Protein 4H15 (pdb70)

Structure (mmCIF, N/CA/C/O backbone):
data_4H15
#
_entry.id   4H15
#
_cell.length_a   65.304
_cell.length_b   119.143
_cell.length_c   67.156
_cell.angle_alpha   90.000
_cell.angle_beta   105.830
_cell.angle_gamma   90.000
#
_symmetry.space_group_name_H-M   'P 1 21 1'
#
loop_
_entity.id
_entity.type
_entity.pdbx_description
1 polymer 'Short chain alcohol dehydrogenase-related dehydrogenase'
2 non-polymer 'CALCIUM ION'
3 non-polymer 'CHLORIDE ION'
4 non-polymer (4S)-2-METHYL-2,4-PENTANEDIOL
5 water water
#
loop_
_atom_site.group_PDB
_atom_site.id
_atom_site.type_symbol
_atom_site.label_atom_id
_atom_site.label_alt_id
_atom_site.label_comp_id
_atom_site.label_asym_id
_atom_site.label_entity_id
_atom_site.label_seq_id
_atom_site.pdbx_PDB_ins_code
_atom_site.Cartn_x
_atom_site.Cartn_y
_atom_site.Cartn_z
_atom_site.occupancy
_atom_site.B_iso_or_equiv
_atom_site.auth_seq_id
_atom_site.auth_comp_id
_atom_site.auth_asym_id
_atom_site.auth_atom_id
_atom_site.pdbx_PDB_model_num
ATOM 1 N N . SER A 1 1 ? -8.333 37.000 13.079 1.00 35.25 -1 SER A N 1
ATOM 2 C CA . SER A 1 1 ? -8.322 36.356 11.776 1.00 33.35 -1 SER A CA 1
ATOM 3 C C . SER A 1 1 ? -8.574 34.874 11.930 1.00 31.75 -1 SER A C 1
ATOM 4 O O . SER A 1 1 ? -8.203 34.281 12.932 1.00 32.06 -1 SER A O 1
ATOM 23 N N . ILE A 1 4 ? -11.217 29.916 6.560 1.00 22.35 2 ILE A N 1
ATOM 24 C CA . ILE A 1 4 ? -12.570 29.775 6.048 1.00 21.63 2 ILE A CA 1
ATOM 25 C C . ILE A 1 4 ? -13.128 28.368 6.206 1.00 21.13 2 ILE A C 1
ATOM 26 O O . ILE A 1 4 ? -12.505 27.399 5.782 1.00 25.78 2 ILE A O 1
ATOM 31 N N . GLU A 1 5 ? -14.299 28.269 6.825 1.00 25.56 3 GLU A N 1
ATOM 32 C CA . GLU A 1 5 ? -15.005 27.002 6.954 1.00 21.93 3 GLU A CA 1
ATOM 33 C C . GLU A 1 5 ? -16.325 27.113 6.196 1.00 25.50 3 GLU A C 1
ATOM 34 O O . GLU A 1 5 ? -17.382 27.333 6.791 1.00 34.15 3 GLU A O 1
ATOM 40 N N . PHE A 1 6 ? -16.243 26.983 4.875 1.00 18.16 4 PHE A N 1
ATOM 41 C CA . PHE A 1 6 ? -17.409 27.148 4.002 1.00 18.69 4 PHE A CA 1
ATOM 42 C C . PHE A 1 6 ? -18.204 25.860 3.896 1.00 17.82 4 PHE A C 1
ATOM 43 O O . PHE A 1 6 ? -19.420 25.850 4.091 1.00 19.15 4 PHE A O 1
ATOM 51 N N . LEU A 1 7 ? -17.515 24.771 3.595 1.00 15.76 5 LEU A N 1
ATOM 52 C CA . LEU A 1 7 ? -18.204 23.544 3.286 1.00 17.24 5 LEU A CA 1
ATOM 53 C C . LEU A 1 7 ? -17.515 22.355 3.917 1.00 17.67 5 LEU A C 1
ATOM 54 O O . LEU A 1 7 ? -16.298 22.202 3.820 1.00 18.57 5 LEU A O 1
ATOM 59 N N . ASN A 1 8 ? -18.306 21.522 4.580 1.00 18.68 6 ASN A N 1
ATOM 60 C CA . ASN A 1 8 ? -17.821 20.230 5.036 1.00 15.20 6 ASN A CA 1
ATOM 61 C C . ASN A 1 8 ? -18.970 19.231 5.029 1.00 14.58 6 ASN A C 1
ATOM 62 O O . ASN A 1 8 ? -20.106 19.583 4.696 1.00 16.34 6 ASN A O 1
ATOM 67 N N . LEU A 1 9 ? -18.669 17.984 5.368 1.00 14.45 7 LEU A N 1
ATOM 68 C CA . LEU A 1 9 ? -19.684 16.940 5.421 1.00 13.41 7 LEU A CA 1
ATOM 69 C C . LEU A 1 9 ? -19.659 16.270 6.788 1.00 15.80 7 LEU A C 1
ATOM 70 O O . LEU A 1 9 ? -19.985 15.092 6.920 1.00 15.91 7 LEU A O 1
ATOM 75 N N . ARG A 1 10 ? -19.266 17.020 7.813 1.00 17.53 8 ARG A N 1
ATOM 76 C CA . ARG A 1 10 ? -19.206 16.480 9.164 1.00 17.90 8 ARG A CA 1
ATOM 77 C C . ARG A 1 10 ? -20.572 15.965 9.627 1.00 17.64 8 ARG A C 1
ATOM 78 O O . ARG A 1 10 ? -21.598 16.623 9.432 1.00 22.24 8 ARG A O 1
ATOM 86 N N . GLY A 1 11 ? -20.581 14.778 10.221 1.00 21.99 9 GLY A N 1
ATOM 87 C CA . GLY A 1 11 ? -21.809 14.196 10.729 1.00 22.23 9 GLY A CA 1
ATOM 88 C C . GLY A 1 11 ? -22.594 13.390 9.706 1.00 23.33 9 GLY A C 1
ATOM 89 O O . GLY A 1 11 ? -23.540 12.688 10.060 1.00 27.90 9 GLY A O 1
ATOM 90 N N A LYS A 1 12 ? -22.231 13.507 8.436 0.64 16.50 10 LYS A N 1
ATOM 91 N N B LYS A 1 12 ? -22.189 13.463 8.440 0.36 16.25 10 LYS A N 1
ATOM 92 C CA A LYS A 1 12 ? -22.953 12.773 7.410 0.64 16.15 10 LYS A CA 1
ATOM 93 C CA B LYS A 1 12 ? -22.918 12.787 7.365 0.36 15.71 10 LYS A CA 1
ATOM 94 C C A LYS A 1 12 ? -22.393 11.371 7.254 0.64 18.89 10 LYS A C 1
ATOM 95 C C B LYS A 1 12 ? -22.389 11.396 7.016 0.36 18.91 10 LYS A C 1
ATOM 96 O O A LYS A 1 12 ? -21.187 11.159 7.378 0.64 15.91 10 LYS A O 1
ATOM 97 O O B LYS A 1 12 ? -21.204 11.216 6.737 0.36 13.69 10 LYS A O 1
ATOM 108 N N . ARG A 1 13 ? -23.293 10.423 7.008 1.00 13.38 11 ARG A N 1
ATOM 109 C CA . ARG A 1 13 ? -22.940 9.036 6.713 1.00 13.64 11 ARG A CA 1
ATOM 110 C C . ARG A 1 13 ? -23.215 8.804 5.232 1.00 14.18 11 ARG A C 1
ATOM 111 O O . ARG A 1 13 ? -24.345 8.974 4.777 1.00 13.34 11 ARG A O 1
ATOM 119 N N . ALA A 1 14 ? -22.181 8.439 4.482 1.00 12.11 12 ALA A N 1
ATOM 120 C CA . ALA A 1 14 ? -22.281 8.359 3.029 1.00 11.29 12 ALA A CA 1
ATOM 121 C C . ALA A 1 14 ? -21.903 6.984 2.497 1.00 12.78 12 ALA A C 1
ATOM 122 O O . ALA A 1 14 ? -20.854 6.436 2.853 1.00 12.15 12 ALA A O 1
ATOM 124 N N . LEU A 1 15 ? -22.778 6.438 1.652 1.00 11.00 13 LEU A N 1
ATOM 125 C CA . LEU A 1 15 ? -22.489 5.240 0.871 1.00 11.09 13 LEU A CA 1
ATOM 126 C C . LEU A 1 15 ? -22.159 5.727 -0.526 1.00 10.39 13 LEU A C 1
ATOM 127 O O . LEU A 1 15 ? -22.977 6.383 -1.174 1.00 9.85 13 LEU A O 1
ATOM 132 N N . ILE A 1 16 ? -20.952 5.431 -0.984 1.00 10.60 14 ILE A N 1
ATOM 133 C CA . ILE A 1 16 ? -20.527 5.808 -2.323 1.00 10.11 14 ILE A CA 1
ATOM 134 C C . ILE A 1 16 ? -20.200 4.533 -3.058 1.00 12.38 14 ILE A C 1
ATOM 135 O O . ILE A 1 16 ? -19.261 3.838 -2.693 1.00 12.17 14 ILE A O 1
ATOM 140 N N . THR A 1 17 ? -20.967 4.199 -4.090 1.00 10.28 15 THR A N 1
ATOM 141 C CA . THR A 1 17 ? -20.712 2.931 -4.762 1.00 10.72 15 THR A CA 1
ATOM 142 C C . THR A 1 17 ? -19.525 3.040 -5.719 1.00 10.88 15 THR A C 1
ATOM 143 O O . THR A 1 17 ? -19.244 4.122 -6.244 1.00 12.17 15 THR A O 1
ATOM 147 N N . ALA A 1 18 ? -18.820 1.925 -5.913 1.00 11.76 16 ALA A N 1
ATOM 148 C CA . ALA A 1 18 ? -17.756 1.811 -6.915 1.00 12.15 16 ALA A CA 1
ATOM 149 C C . ALA A 1 18 ? -16.601 2.771 -6.687 1.00 12.37 16 ALA A C 1
ATOM 150 O O . ALA A 1 18 ? -16.228 3.553 -7.561 1.00 12.65 16 ALA A O 1
ATOM 152 N N . GLY A 1 19 ? -16.020 2.697 -5.499 1.00 12.59 17 GLY A N 1
ATOM 153 C CA . GLY A 1 19 ? -14.992 3.652 -5.117 1.00 14.10 17 GLY A CA 1
ATOM 154 C C . GLY A 1 19 ? -13.556 3.226 -5.323 1.00 14.49 17 GLY A C 1
ATOM 155 O O . GLY A 1 19 ? -12.669 3.831 -4.725 1.00 18.58 17 GLY A O 1
ATOM 156 N N . THR A 1 20 ? -13.308 2.220 -6.160 1.00 14.38 18 THR A N 1
ATOM 157 C CA . THR A 1 20 ? -11.956 1.686 -6.339 1.00 19.74 18 THR A CA 1
ATOM 158 C C . THR A 1 20 ? -11.001 2.634 -7.057 1.00 18.66 18 THR A C 1
ATOM 159 O O . THR A 1 20 ? -9.833 2.749 -6.676 1.00 21.21 18 THR A O 1
ATOM 163 N N . LYS A 1 21 ? -11.488 3.286 -8.106 1.00 16.29 19 LYS A N 1
ATOM 164 C CA . LYS A 1 21 ? -10.616 4.086 -8.946 1.00 18.34 19 LYS A CA 1
ATOM 165 C C . LYS A 1 21 ? -11.412 5.221 -9.566 1.00 14.99 19 LYS A C 1
ATOM 166 O O . LYS A 1 21 ? -12.604 5.391 -9.288 1.00 13.41 19 LYS A O 1
ATOM 172 N N . GLY A 1 22 ? -10.740 6.003 -10.403 1.00 18.60 20 GLY A N 1
ATOM 173 C CA . GLY A 1 22 ? -11.390 7.083 -11.117 1.00 13.00 20 GLY A CA 1
ATOM 174 C C . GLY A 1 22 ? -12.092 8.093 -10.226 1.00 11.75 20 GLY A C 1
ATOM 175 O O . GLY A 1 22 ? -11.616 8.430 -9.124 1.00 13.03 20 GLY A O 1
ATOM 176 N N . ALA A 1 23 ? -13.222 8.591 -10.712 1.00 10.96 21 ALA A N 1
ATOM 177 C CA . ALA A 1 23 ? -14.016 9.540 -9.950 1.00 10.24 21 ALA A CA 1
ATOM 178 C C . ALA A 1 23 ? -14.569 8.947 -8.658 1.00 11.00 21 ALA A C 1
ATOM 179 O O . ALA A 1 23 ? -14.730 9.665 -7.672 1.00 9.95 21 ALA A O 1
ATOM 181 N N . GLY A 1 24 ? -14.857 7.646 -8.649 1.00 11.50 22 GLY A N 1
ATOM 182 C CA . GLY A 1 24 ? -15.322 7.001 -7.432 1.00 10.54 22 GLY A CA 1
ATOM 183 C C . GLY A 1 24 ? -14.292 7.107 -6.314 1.00 11.35 22 GLY A C 1
ATOM 184 O O . GLY A 1 24 ? -14.614 7.528 -5.201 1.00 10.96 22 GLY A O 1
ATOM 185 N N . ALA A 1 25 ? -13.049 6.747 -6.614 1.00 11.87 23 ALA A N 1
ATOM 186 C CA . ALA A 1 25 ? -11.986 6.856 -5.619 1.00 12.54 23 ALA A CA 1
ATOM 187 C C . ALA A 1 25 ? -11.789 8.302 -5.171 1.00 12.14 23 ALA A C 1
ATOM 188 O O . ALA A 1 25 ? -11.586 8.564 -3.985 1.00 12.37 23 ALA A O 1
ATOM 190 N N . ALA A 1 26 ? -11.844 9.237 -6.111 1.00 11.67 24 ALA A N 1
ATOM 191 C CA . ALA A 1 26 ? -11.642 10.636 -5.756 1.00 11.45 24 ALA A CA 1
ATOM 192 C C . ALA A 1 26 ? -12.769 11.129 -4.852 1.00 10.91 24 ALA A C 1
ATOM 193 O O . ALA A 1 26 ? -12.538 11.946 -3.967 1.00 11.06 24 ALA A O 1
ATOM 195 N N . THR A 1 27 ? -13.980 10.629 -5.067 1.00 10.40 25 THR A N 1
ATOM 196 C CA . THR A 1 27 ? -15.126 11.051 -4.270 1.00 10.00 25 THR A CA 1
ATOM 197 C C . THR A 1 27 ? -15.083 10.457 -2.865 1.00 10.46 25 THR A C 1
ATOM 198 O O . THR A 1 27 ? -15.382 11.138 -1.890 1.00 10.51 25 THR A O 1
ATOM 202 N N . VAL A 1 28 ? -14.672 9.196 -2.760 1.00 10.95 26 VAL A N 1
ATOM 203 C CA . VAL A 1 28 ? -14.430 8.593 -1.450 1.00 11.60 26 VAL A CA 1
ATOM 204 C C . VAL A 1 28 ? -13.395 9.396 -0.660 1.00 13.48 26 VAL A C 1
ATOM 205 O O . VAL A 1 28 ? -13.606 9.710 0.514 1.00 12.34 26 VAL A O 1
ATOM 209 N N A SER A 1 29 ? -12.287 9.732 -1.317 0.48 12.32 27 SER A N 1
ATOM 210 N N B SER A 1 29 ? -12.285 9.736 -1.306 0.52 12.32 27 SER A N 1
ATOM 211 C CA A SER A 1 29 ? -11.201 10.462 -0.676 0.48 12.89 27 SER A CA 1
ATOM 212 C CA B SER A 1 29 ? -11.216 10.456 -0.629 0.52 12.90 27 SER A CA 1
ATOM 213 C C A SER A 1 29 ? -11.673 11.825 -0.198 0.48 12.55 27 SER A C 1
ATOM 214 C C B SER A 1 29 ? -11.679 11.834 -0.185 0.52 12.55 27 SER A C 1
ATOM 215 O O A SER A 1 29 ? -11.443 12.199 0.954 0.48 13.04 27 SER A O 1
ATOM 216 O O B SER A 1 29 ? -11.449 12.226 0.961 0.52 13.03 27 SER A O 1
ATOM 221 N N . LEU A 1 30 ? -12.338 12.564 -1.080 1.00 11.85 28 LEU A N 1
ATOM 222 C CA . LEU A 1 30 ? -12.819 13.899 -0.734 1.00 11.66 28 LEU A CA 1
ATOM 223 C C . LEU A 1 30 ? -13.857 13.866 0.386 1.00 12.65 28 LEU A C 1
ATOM 224 O O . LEU A 1 30 ? -13.795 14.673 1.308 1.00 12.28 28 LEU A O 1
ATOM 229 N N . PHE A 1 31 ? -14.786 12.915 0.340 1.00 11.33 29 PHE A N 1
ATOM 230 C CA . PHE A 1 31 ? -15.787 12.820 1.394 1.00 11.44 29 PHE A CA 1
ATOM 231 C C . PHE A 1 31 ? -15.148 12.551 2.757 1.00 12.29 29 PHE A C 1
ATOM 232 O O . PHE A 1 31 ? -15.541 13.148 3.756 1.00 12.65 29 PHE A O 1
ATOM 240 N N . LEU A 1 32 ? -14.154 11.668 2.798 1.00 12.75 30 LEU A N 1
ATOM 241 C CA . LEU A 1 32 ? -13.425 11.424 4.044 1.00 13.69 30 LEU A CA 1
ATOM 242 C C . LEU A 1 32 ? -12.732 12.704 4.538 1.00 14.09 30 LEU A C 1
ATOM 243 O O . LEU A 1 32 ? -12.789 13.055 5.724 1.00 14.71 30 LEU A O 1
ATOM 248 N N . GLU A 1 33 ? -12.096 13.407 3.608 1.00 13.82 31 GLU A N 1
ATOM 249 C CA A GLU A 1 33 ? -11.402 14.656 3.899 0.51 14.35 31 GLU A CA 1
ATOM 250 C CA B GLU A 1 33 ? -11.393 14.643 3.937 0.49 14.26 31 GLU A CA 1
ATOM 251 C C . GLU A 1 33 ? -12.340 15.739 4.432 1.00 14.18 31 GLU A C 1
ATOM 252 O O . GLU A 1 33 ? -11.938 16.584 5.231 1.00 14.86 31 GLU A O 1
ATOM 263 N N . LEU A 1 34 ? -13.588 15.713 3.985 1.00 13.49 32 LEU A N 1
ATOM 264 C CA . LEU A 1 34 ? -14.572 16.699 4.429 1.00 13.55 32 LEU A CA 1
ATOM 265 C C . LEU A 1 34 ? -15.276 16.273 5.721 1.00 15.29 32 LEU A C 1
ATOM 266 O O . LEU A 1 34 ? -16.187 16.957 6.190 1.00 14.64 32 LEU A O 1
ATOM 271 N N . GLY A 1 35 ? -14.858 15.149 6.297 1.00 14.39 33 GLY A N 1
ATOM 272 C CA . GLY A 1 35 ? -15.373 14.737 7.590 1.00 15.05 33 GLY A CA 1
ATOM 273 C C . GLY A 1 35 ? -16.538 13.767 7.601 1.00 14.72 33 GLY A C 1
ATOM 274 O O . GLY A 1 35 ? -17.088 13.485 8.665 1.00 15.98 33 GLY A O 1
ATOM 275 N N . ALA A 1 36 ? -16.916 13.252 6.434 1.00 13.84 34 ALA A N 1
ATOM 276 C CA . ALA A 1 36 ? -17.980 12.252 6.374 1.00 13.57 34 ALA A CA 1
ATOM 277 C C . ALA A 1 36 ? -17.536 10.880 6.859 1.00 14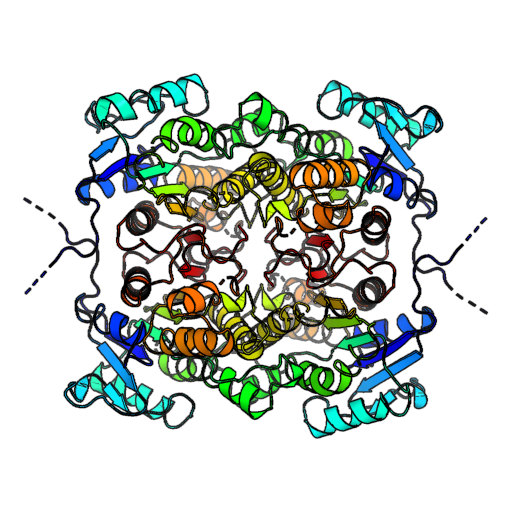.09 34 ALA A C 1
ATOM 278 O O . ALA A 1 36 ? -16.357 10.545 6.817 1.00 14.50 34 ALA A O 1
ATOM 280 N N . GLN A 1 37 ? -18.508 10.111 7.337 1.00 14.28 35 GLN A N 1
ATOM 281 C CA A GLN A 1 37 ? -18.338 8.685 7.578 0.56 14.74 35 GLN A CA 1
ATOM 282 C CA B GLN A 1 37 ? -18.323 8.686 7.572 0.44 14.74 35 GLN A CA 1
ATOM 283 C C . GLN A 1 37 ? -18.660 8.005 6.254 1.00 16.50 35 GLN A C 1
ATOM 284 O O . GLN A 1 37 ? -19.721 8.243 5.692 1.00 19.74 35 GLN A O 1
ATOM 295 N N . VAL A 1 38 ? -17.748 7.179 5.749 1.00 14.12 36 VAL A N 1
ATOM 296 C CA . VAL A 1 38 ? -17.908 6.650 4.391 1.00 13.46 36 VAL A CA 1
ATOM 297 C C . VAL A 1 38 ? -17.828 5.134 4.329 1.00 14.04 36 VAL A C 1
ATOM 298 O O . VAL A 1 38 ? -16.970 4.516 4.969 1.00 14.97 36 VAL A O 1
ATOM 302 N N . LEU A 1 39 ? -18.735 4.557 3.542 1.00 13.59 37 LEU A N 1
ATOM 303 C CA . LEU A 1 39 ? -18.640 3.166 3.112 1.00 14.08 37 LEU A CA 1
ATOM 304 C C . LEU A 1 39 ? -18.667 3.160 1.591 1.00 13.35 37 LEU A C 1
ATOM 305 O O . LEU A 1 39 ? -19.452 3.888 0.984 1.00 12.47 37 LEU A O 1
ATOM 310 N N . THR A 1 40 ? -17.805 2.357 0.974 1.00 13.85 38 THR A N 1
ATOM 311 C CA . THR A 1 40 ? -17.806 2.215 -0.479 1.00 13.38 38 THR A CA 1
ATOM 312 C C . THR A 1 40 ? -17.848 0.736 -0.868 1.00 14.17 38 THR A C 1
ATOM 313 O O . THR A 1 40 ? -17.828 -0.139 -0.005 1.00 15.10 38 THR A O 1
ATOM 317 N N . THR A 1 41 ? -17.957 0.465 -2.163 1.00 13.91 39 THR A N 1
ATOM 318 C CA . THR A 1 41 ? -18.160 -0.898 -2.645 1.00 14.69 39 THR A CA 1
ATOM 319 C C . THR A 1 41 ? -17.174 -1.215 -3.767 1.00 15.12 39 THR A C 1
ATOM 320 O O . THR A 1 41 ? -16.666 -0.304 -4.441 1.00 14.52 39 THR A O 1
ATOM 324 N N . ALA A 1 42 ? -16.924 -2.507 -3.964 1.00 16.29 40 ALA A N 1
ATOM 325 C CA . ALA A 1 42 ? -16.110 -3.002 -5.062 1.00 19.37 40 ALA A CA 1
ATOM 326 C C . ALA A 1 42 ? -16.394 -4.485 -5.209 1.00 19.88 40 ALA A C 1
ATOM 327 O O . ALA A 1 42 ? -16.853 -5.127 -4.269 1.00 18.76 40 ALA A O 1
ATOM 329 N N . ARG A 1 43 ? -16.093 -5.039 -6.375 1.00 35.44 41 ARG A N 1
ATOM 330 C CA . ARG A 1 43 ? -16.230 -6.476 -6.575 1.00 41.25 41 ARG A CA 1
ATOM 331 C C . ARG A 1 43 ? -15.152 -7.244 -5.811 1.00 43.59 41 ARG A C 1
ATOM 332 O O . ARG A 1 43 ? -15.340 -8.404 -5.453 1.00 48.54 41 ARG A O 1
ATOM 340 N N . ALA A 1 44 ? -14.028 -6.579 -5.565 1.00 28.04 42 ALA A N 1
ATOM 341 C CA . ALA A 1 44 ? -12.979 -7.090 -4.692 1.00 36.17 42 ALA A CA 1
ATOM 342 C C . ALA A 1 44 ? -12.257 -5.901 -4.069 1.00 39.45 42 ALA A C 1
ATOM 343 O O . ALA A 1 44 ? -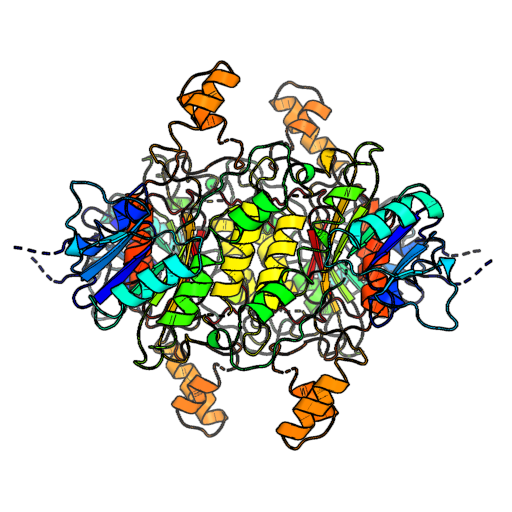11.918 -4.942 -4.764 1.00 38.61 42 ALA A O 1
ATOM 345 N N . ARG A 1 45 ? -12.033 -5.952 -2.759 1.00 46.08 43 ARG A N 1
ATOM 346 C CA . ARG A 1 45 ? -11.372 -4.848 -2.073 1.00 51.96 43 ARG A CA 1
ATOM 347 C C . ARG A 1 45 ? -9.923 -4.743 -2.523 1.00 54.00 43 ARG A C 1
ATOM 348 O O . ARG A 1 45 ? -9.234 -5.757 -2.645 1.00 53.42 43 ARG A O 1
ATOM 356 N N . PRO A 1 46 ? -9.457 -3.515 -2.790 1.00 44.72 44 PRO A N 1
ATOM 357 C CA . PRO A 1 46 ? -8.034 -3.339 -3.090 1.00 45.33 44 PRO A CA 1
ATOM 358 C C . PRO A 1 46 ? -7.207 -3.683 -1.857 1.00 44.65 44 PRO A C 1
ATOM 359 O O . PRO A 1 46 ? -7.556 -3.252 -0.758 1.00 50.80 44 PRO A O 1
ATOM 363 N N . GLU A 1 47 ? -6.141 -4.458 -2.028 1.00 61.21 45 GLU A N 1
ATOM 364 C CA . GLU A 1 47 ? -5.264 -4.786 -0.910 1.00 58.79 45 GLU A CA 1
ATOM 365 C C . GLU A 1 47 ? -4.595 -3.527 -0.371 1.00 60.33 45 GLU A C 1
ATOM 366 O O . GLU A 1 47 ? -4.333 -2.584 -1.117 1.00 57.37 45 GLU A O 1
ATOM 372 N N . GLY A 1 48 ? -4.335 -3.510 0.930 1.00 59.27 46 GLY A N 1
ATOM 373 C CA . GLY A 1 48 ? -3.696 -2.369 1.556 1.00 56.35 46 GLY A CA 1
ATOM 374 C C . GLY A 1 48 ? -4.692 -1.345 2.063 1.00 52.86 46 GLY A C 1
ATOM 375 O O . GLY A 1 48 ? -4.396 -0.589 2.989 1.00 61.83 46 GLY A O 1
ATOM 376 N N . LEU A 1 49 ? -5.873 -1.312 1.453 1.00 55.32 47 LEU A N 1
ATOM 377 C CA . LEU A 1 49 ? -6.940 -0.426 1.908 1.00 46.68 47 LEU A CA 1
ATOM 378 C C . LEU A 1 49 ? -7.704 -1.099 3.041 1.00 53.34 47 LEU A C 1
ATOM 379 O O . LEU A 1 49 ? -7.912 -2.314 3.014 1.00 49.26 47 LEU A O 1
ATOM 384 N N . PRO A 1 50 ? -8.113 -0.313 4.051 1.00 45.60 48 PRO A N 1
ATOM 385 C CA . PRO A 1 50 ? -8.770 -0.872 5.237 1.00 38.78 48 PRO A CA 1
ATOM 386 C C . PRO A 1 50 ? -10.034 -1.649 4.888 1.00 38.36 48 PRO A C 1
ATOM 387 O O . PRO A 1 50 ? -10.816 -1.224 4.035 1.00 33.27 48 PRO A O 1
ATOM 391 N N . GLU A 1 51 ? -10.215 -2.787 5.548 1.00 37.40 49 GLU A N 1
ATOM 392 C CA . GLU A 1 51 ? -11.361 -3.658 5.320 1.00 36.49 49 GLU A CA 1
ATOM 393 C C . GLU A 1 51 ? -12.687 -2.959 5.586 1.00 38.02 49 GLU A C 1
ATOM 394 O O . GLU A 1 51 ? -13.690 -3.234 4.927 1.00 32.79 49 GLU A O 1
ATOM 400 N N . GLU A 1 52 ? -12.679 -2.049 6.552 1.00 27.18 50 GLU A N 1
ATOM 401 C CA . GLU A 1 52 ? -13.896 -1.403 7.018 1.00 24.96 50 GLU A CA 1
ATOM 402 C C . GLU A 1 52 ? -14.467 -0.475 5.958 1.00 20.06 50 GLU A C 1
ATOM 403 O O . GLU A 1 52 ? -15.681 -0.294 5.873 1.00 22.48 50 GLU A O 1
ATOM 409 N N . LEU A 1 53 ? -13.580 0.092 5.146 1.00 19.29 51 LEU A N 1
ATOM 410 C CA . LEU A 1 53 ? -13.955 1.111 4.165 1.00 17.84 51 LEU A CA 1
ATOM 411 C C . LEU A 1 53 ? -14.722 0.534 2.982 1.00 17.29 51 LEU A C 1
ATOM 412 O O . LEU A 1 53 ? -15.601 1.200 2.412 1.00 16.14 51 LEU A O 1
ATOM 417 N N . PHE A 1 54 ? -14.387 -0.698 2.608 1.00 18.23 52 PHE A N 1
ATOM 418 C CA . PHE A 1 54 ? -14.985 -1.330 1.434 1.00 21.73 52 PHE A CA 1
ATOM 419 C C . PHE A 1 54 ? -15.866 -2.506 1.821 1.00 18.63 52 PHE A C 1
ATOM 420 O O . PHE A 1 54 ? -15.528 -3.287 2.711 1.00 20.58 52 PHE A O 1
ATOM 428 N N . VAL A 1 55 ? -17.001 -2.630 1.141 1.00 17.91 53 VAL A N 1
ATOM 429 C CA . VAL A 1 55 ? -17.760 -3.876 1.182 1.00 18.69 53 VAL A CA 1
ATOM 430 C C . VAL A 1 55 ? -17.637 -4.532 -0.186 1.00 18.85 53 VAL A C 1
ATOM 431 O O . VAL A 1 55 ? -17.833 -3.875 -1.219 1.00 17.79 53 VAL A O 1
ATOM 435 N N . GLU A 1 56 ? -17.271 -5.812 -0.192 1.00 20.32 54 GLU A N 1
ATOM 436 C CA . GLU A 1 56 ? -17.119 -6.566 -1.427 1.00 20.82 54 GLU A CA 1
ATOM 437 C C . GLU A 1 56 ? -18.457 -7.148 -1.848 1.00 20.64 54 GLU A C 1
ATOM 438 O O . GLU A 1 56 ? -19.067 -7.912 -1.104 1.00 22.61 54 GLU A O 1
ATOM 444 N N . ALA A 1 57 ? -18.910 -6.770 -3.041 1.00 19.68 55 ALA A N 1
ATOM 445 C CA . ALA A 1 57 ? -20.223 -7.186 -3.531 1.00 20.78 55 ALA A CA 1
ATOM 446 C C . ALA A 1 57 ? -20.385 -6.877 -5.009 1.00 18.68 55 ALA A C 1
ATOM 447 O O . ALA A 1 57 ? -19.774 -5.949 -5.536 1.00 18.03 55 ALA A O 1
ATOM 449 N N . ASP A 1 58 ? -21.231 -7.651 -5.675 1.00 19.04 56 ASP A N 1
ATOM 450 C CA . ASP A 1 58 ? -21.589 -7.389 -7.056 1.00 19.21 56 ASP A CA 1
ATOM 451 C C . ASP A 1 58 ? -22.940 -6.696 -7.059 1.00 17.13 56 ASP A C 1
ATOM 452 O O . ASP A 1 58 ? -23.978 -7.340 -6.914 1.00 17.44 56 ASP A O 1
ATOM 457 N N . LEU A 1 59 ? -22.923 -5.377 -7.210 1.00 15.79 57 LEU A N 1
ATOM 458 C CA . LEU A 1 59 ? -24.153 -4.595 -7.167 1.00 14.65 57 LEU A CA 1
ATOM 459 C C . LEU A 1 59 ? -25.114 -4.844 -8.325 1.00 17.74 57 LEU A C 1
ATOM 460 O O . LEU A 1 59 ? -26.247 -4.363 -8.293 1.00 17.92 57 LEU A O 1
ATOM 465 N N . THR A 1 60 ? -24.678 -5.600 -9.329 1.00 15.50 58 THR A N 1
ATOM 466 C CA . THR A 1 60 ? -25.576 -5.996 -10.409 1.00 15.85 58 THR A CA 1
ATOM 467 C C . THR A 1 60 ? -26.433 -7.225 -10.070 1.00 18.79 58 THR A C 1
ATOM 468 O O . THR A 1 60 ? -27.108 -7.769 -10.946 1.00 23.06 58 THR A O 1
ATOM 472 N N . THR A 1 61 ? -26.415 -7.656 -8.809 1.00 17.32 59 THR A N 1
ATOM 473 C CA . THR A 1 61 ? -27.238 -8.786 -8.373 1.00 17.04 59 THR A CA 1
ATOM 474 C C . THR A 1 61 ? -28.061 -8.441 -7.138 1.00 16.32 59 THR A C 1
ATOM 475 O O . THR A 1 61 ? -27.697 -7.549 -6.373 1.00 16.28 59 THR A O 1
ATOM 479 N N . LYS A 1 62 ? -29.165 -9.156 -6.944 1.00 18.17 60 LYS A N 1
ATOM 480 C CA . LYS A 1 62 ? -29.996 -8.984 -5.758 1.00 16.67 60 LYS A CA 1
ATOM 481 C C . LYS A 1 62 ? -29.189 -9.286 -4.487 1.00 18.81 60 LYS A C 1
ATOM 482 O O . LYS A 1 62 ? -29.289 -8.564 -3.490 1.00 18.94 60 LYS A O 1
ATOM 488 N N . GLU A 1 63 ? -28.371 -10.333 -4.530 1.00 17.94 61 GLU A N 1
ATOM 489 C CA A GLU A 1 63 ? -27.546 -10.702 -3.390 0.61 18.79 61 GLU A CA 1
ATOM 490 C CA B GLU A 1 63 ? -27.565 -10.687 -3.367 0.39 18.80 61 GLU A CA 1
ATOM 491 C C . GLU A 1 63 ? -26.540 -9.602 -3.045 1.00 17.94 61 GLU A C 1
ATOM 492 O O . GLU A 1 63 ? -26.360 -9.245 -1.884 1.00 18.50 61 GLU A O 1
ATOM 503 N N . GLY A 1 64 ? -25.886 -9.066 -4.069 1.00 16.96 62 GLY A N 1
ATOM 504 C CA . GLY A 1 64 ? -24.909 -8.012 -3.861 1.00 15.88 62 GLY A CA 1
ATOM 505 C C . GLY A 1 64 ? -25.529 -6.775 -3.234 1.00 15.87 62 GLY A C 1
ATOM 506 O O . GLY A 1 64 ? -24.949 -6.175 -2.334 1.00 16.35 62 GLY A O 1
ATOM 507 N N . CYS A 1 65 ? -26.713 -6.400 -3.707 1.00 15.29 63 CYS A N 1
ATOM 508 C CA . CYS A 1 65 ? -27.448 -5.273 -3.139 1.00 15.12 63 CYS A CA 1
ATOM 509 C C . CYS A 1 65 ? -27.752 -5.514 -1.664 1.00 17.23 63 CYS A C 1
ATOM 510 O O . CYS A 1 65 ? -27.548 -4.634 -0.828 1.00 16.36 63 CYS A O 1
ATOM 513 N N . ALA A 1 66 ? -28.251 -6.707 -1.354 1.00 17.56 64 ALA A N 1
ATOM 514 C CA . ALA A 1 66 ? -28.575 -7.073 0.022 1.00 19.07 64 ALA A CA 1
ATOM 515 C C . ALA A 1 66 ? -27.346 -6.963 0.907 1.00 20.57 64 ALA A C 1
ATOM 516 O O . ALA A 1 66 ? -27.417 -6.463 2.028 1.00 20.28 64 ALA A O 1
ATOM 518 N N . ILE A 1 67 ? -26.218 -7.438 0.396 1.00 18.91 65 ILE A N 1
ATOM 519 C CA . ILE A 1 67 ? -24.968 -7.392 1.141 1.00 19.22 65 ILE A CA 1
ATOM 520 C C . ILE A 1 67 ? -24.546 -5.948 1.415 1.00 18.36 65 ILE A C 1
ATOM 521 O O . ILE A 1 67 ? -24.163 -5.616 2.530 1.00 18.98 65 ILE A O 1
ATOM 526 N N . VAL A 1 68 ? -24.646 -5.082 0.411 1.00 17.01 66 VAL A N 1
ATOM 527 C CA . VAL A 1 68 ? -24.262 -3.687 0.591 1.00 16.20 66 VAL A CA 1
ATOM 528 C C . VAL A 1 68 ? -25.224 -2.963 1.530 1.00 17.36 66 VAL A C 1
ATOM 529 O O . VAL A 1 68 ? -24.798 -2.194 2.402 1.00 17.51 66 VAL A O 1
ATOM 533 N N . ALA A 1 69 ? -26.519 -3.226 1.373 1.00 17.46 67 ALA A N 1
ATOM 534 C CA . ALA A 1 69 ? -27.517 -2.608 2.239 1.00 21.70 67 ALA A CA 1
ATOM 535 C C . ALA A 1 69 ? -27.312 -3.014 3.696 1.00 22.44 67 ALA A C 1
ATOM 536 O O . ALA A 1 69 ? -27.443 -2.186 4.597 1.00 23.60 67 ALA A O 1
ATOM 538 N N . GLU A 1 70 ? -26.986 -4.282 3.928 1.00 22.31 68 GLU A N 1
ATOM 539 C CA . GLU A 1 70 ? -26.780 -4.748 5.289 1.00 22.88 68 GLU A CA 1
ATOM 540 C C . GLU A 1 70 ? -25.480 -4.191 5.878 1.00 22.27 68 GLU A C 1
ATOM 541 O O . GLU A 1 70 ? -25.431 -3.842 7.059 1.00 21.82 68 GLU A O 1
ATOM 547 N N . ALA A 1 71 ? -24.438 -4.068 5.058 1.00 20.07 69 ALA A N 1
ATOM 548 C CA . ALA A 1 71 ? -23.186 -3.486 5.535 1.00 21.39 69 ALA A CA 1
ATOM 549 C C . ALA A 1 71 ? -23.383 -2.009 5.880 1.00 19.32 69 ALA A C 1
ATOM 550 O O . ALA A 1 71 ? -22.769 -1.490 6.816 1.00 20.36 69 ALA A O 1
ATOM 552 N N . THR A 1 72 ? -24.240 -1.334 5.119 1.00 18.33 70 THR A N 1
ATOM 553 C CA . THR A 1 72 ? -24.570 0.057 5.397 1.00 19.21 70 THR A CA 1
ATOM 554 C C . THR A 1 72 ? -25.217 0.187 6.772 1.00 21.90 70 THR A C 1
ATOM 555 O O . THR A 1 72 ? -24.806 1.010 7.589 1.00 23.19 70 THR A O 1
ATOM 559 N N . ARG A 1 73 ? -26.209 -0.652 7.036 1.00 23.52 71 ARG A N 1
ATOM 560 C CA . ARG A 1 73 ? -26.897 -0.633 8.320 1.00 27.25 71 ARG A CA 1
ATOM 561 C C . ARG A 1 73 ? -25.983 -1.028 9.481 1.00 24.68 71 ARG A C 1
ATOM 562 O O . ARG A 1 73 ? -26.097 -0.480 10.578 1.00 31.81 71 ARG A O 1
ATOM 570 N N . GLN A 1 74 ? -25.069 -1.965 9.239 1.00 25.44 72 GLN A N 1
ATOM 571 C CA . GLN A 1 74 ? -24.181 -2.464 10.293 1.00 26.30 72 GLN A CA 1
ATOM 572 C C . GLN A 1 74 ? -23.013 -1.536 10.609 1.00 27.54 72 GLN A C 1
ATOM 573 O O . GLN A 1 74 ? -22.651 -1.355 11.772 1.00 29.37 72 GLN A O 1
ATOM 579 N N . ARG A 1 75 ? -22.413 -0.961 9.571 1.00 22.73 73 ARG A N 1
ATOM 580 C CA . ARG A 1 75 ? -21.216 -0.147 9.752 1.00 21.55 73 ARG A CA 1
ATOM 581 C C . ARG A 1 75 ? -21.532 1.333 9.944 1.00 22.42 73 ARG A C 1
ATOM 582 O O . ARG A 1 75 ? -20.865 2.016 10.723 1.00 28.85 73 ARG A O 1
ATOM 590 N N . LEU A 1 76 ? -22.542 1.831 9.236 1.00 21.26 74 LEU A N 1
ATOM 591 C CA . LEU A 1 76 ? -22.905 3.241 9.345 1.00 22.79 74 LEU A CA 1
ATOM 592 C C . LEU A 1 76 ? -24.114 3.477 10.254 1.00 20.97 74 LEU A C 1
ATOM 593 O O . LEU A 1 76 ? -24.266 4.557 10.821 1.00 24.31 74 LEU A O 1
ATOM 598 N N . GLY A 1 77 ? -24.975 2.472 10.381 1.00 20.97 75 GLY A N 1
ATOM 599 C CA . GLY A 1 77 ? -26.159 2.583 11.217 1.00 27.36 75 GLY A CA 1
ATOM 600 C C . GLY A 1 77 ? -27.285 3.324 10.524 1.00 27.12 75 GLY A C 1
ATOM 601 O O . GLY A 1 77 ? -28.292 3.678 11.138 1.00 32.92 75 GLY A O 1
ATOM 602 N N . GLY A 1 78 ? -27.105 3.557 9.231 1.00 21.66 76 GLY A N 1
ATOM 603 C CA . GLY A 1 78 ? -28.037 4.338 8.443 1.00 19.10 76 GLY A CA 1
ATOM 604 C C . GLY A 1 78 ? -27.233 5.135 7.444 1.00 19.23 76 GLY A C 1
ATOM 605 O O . GLY A 1 78 ? -26.003 5.109 7.472 1.00 24.31 76 GLY A O 1
ATOM 606 N N . VAL A 1 79 ? -27.911 5.841 6.548 1.00 15.96 77 VAL A N 1
ATOM 607 C CA . VAL A 1 79 ? -27.196 6.588 5.534 1.00 14.71 77 VAL A CA 1
ATOM 608 C C . VAL A 1 79 ? -27.868 7.931 5.263 1.00 14.09 77 VAL A C 1
ATOM 609 O O . VAL A 1 79 ? -29.087 8.012 5.174 1.00 16.64 77 VAL A O 1
ATOM 613 N N . ASP A 1 80 ? -27.057 8.981 5.170 1.00 13.39 78 ASP A N 1
ATOM 614 C CA . ASP A 1 80 ? -27.553 10.326 4.907 1.00 12.74 78 ASP A CA 1
ATOM 615 C C . ASP A 1 80 ? -27.358 10.717 3.462 1.00 13.15 78 ASP A C 1
ATOM 616 O O . ASP A 1 80 ? -28.102 11.536 2.945 1.00 11.96 78 ASP A O 1
ATOM 621 N N . VAL A 1 81 ? -26.333 10.168 2.821 1.00 11.27 79 VAL A N 1
ATOM 622 C CA . VAL A 1 81 ? -26.027 10.488 1.428 1.00 10.27 79 VAL A CA 1
ATOM 623 C C . VAL A 1 81 ? -25.727 9.186 0.704 1.00 10.23 79 VAL A C 1
ATOM 624 O O . VAL A 1 81 ? -24.898 8.407 1.169 1.00 10.75 79 VAL A O 1
ATOM 628 N N . ILE A 1 82 ? -26.413 8.928 -0.407 1.00 9.71 80 ILE A N 1
ATOM 629 C CA . ILE A 1 82 ? -26.040 7.825 -1.285 1.00 9.55 80 ILE A CA 1
ATOM 630 C C . ILE A 1 82 ? -25.514 8.437 -2.569 1.00 8.58 80 ILE A C 1
ATOM 631 O O . ILE A 1 82 ? -26.215 9.235 -3.197 1.00 8.55 80 ILE A O 1
ATOM 636 N N . VAL A 1 83 ? -24.275 8.118 -2.930 1.00 8.43 81 VAL A N 1
ATOM 637 C CA . VAL A 1 83 ? -23.724 8.542 -4.214 1.00 8.25 81 VAL A CA 1
ATOM 638 C C . VAL A 1 83 ? -23.544 7.330 -5.107 1.00 7.52 81 VAL A C 1
ATOM 639 O O . VAL A 1 83 ? -22.690 6.474 -4.847 1.00 8.44 81 VAL A O 1
ATOM 643 N N . HIS A 1 84 ? -24.372 7.249 -6.143 1.00 7.62 82 HIS A N 1
ATOM 644 C CA . HIS A 1 84 ? -24.312 6.145 -7.098 1.00 7.37 82 HIS A CA 1
ATOM 645 C C . HIS A 1 84 ? -23.259 6.437 -8.147 1.00 7.79 82 HIS A C 1
ATOM 646 O O . HIS A 1 84 ? -23.435 7.343 -8.956 1.00 9.37 82 HIS A O 1
ATOM 661 N N . LEU A 1 86 ? -21.476 3.599 -9.730 1.00 8.53 84 LEU A N 1
ATOM 662 C CA . LEU A 1 86 ? -21.291 2.435 -10.587 1.00 8.01 84 LEU A CA 1
ATOM 663 C C . LEU A 1 86 ? -21.793 2.756 -11.998 1.00 8.39 84 LEU A C 1
ATOM 664 O O . LEU A 1 86 ? -22.885 3.296 -12.186 1.00 8.79 84 LEU A O 1
ATOM 669 N N . GLY A 1 87 ? -20.988 2.422 -12.997 1.00 8.65 85 GLY A N 1
ATOM 670 C CA . GLY A 1 87 ? -21.394 2.634 -14.372 1.00 9.65 85 GLY A CA 1
ATOM 671 C C . GLY A 1 87 ? -20.240 2.344 -15.301 1.00 10.22 85 GLY A C 1
ATOM 672 O O . GLY A 1 87 ? -19.122 2.097 -14.858 1.00 13.83 85 GLY A O 1
ATOM 673 N N . GLY A 1 88 ? -20.518 2.363 -16.595 1.00 8.62 86 GLY A N 1
ATOM 674 C CA . GLY A 1 88 ? -19.485 2.108 -17.581 1.00 11.34 86 GLY A CA 1
ATOM 675 C C . GLY A 1 88 ? -20.018 1.303 -18.746 1.00 9.69 86 GLY A C 1
ATOM 676 O O . GLY A 1 88 ? -21.102 0.740 -18.679 1.00 10.47 86 GLY A O 1
ATOM 677 N N . SER A 1 89 ? -19.241 1.255 -19.820 1.00 10.18 87 SER A N 1
ATOM 678 C CA . SER A 1 89 ? -19.627 0.509 -21.009 1.00 9.34 87 SER A CA 1
ATOM 679 C C . SER A 1 89 ? -18.472 -0.366 -21.456 1.00 10.14 87 SER A C 1
ATOM 680 O O . SER A 1 89 ? -17.342 0.105 -21.555 1.00 15.72 87 SER A O 1
ATOM 683 N N . SER A 1 90 ? -18.750 -1.638 -21.708 1.00 12.29 88 SER A N 1
ATOM 684 C CA A SER A 1 90 ? -17.722 -2.534 -22.237 0.67 13.03 88 SER A CA 1
ATOM 685 C CA B SER A 1 90 ? -17.745 -2.566 -22.218 0.33 9.41 88 SER A CA 1
ATOM 686 C C . SER A 1 90 ? -18.104 -3.056 -23.620 1.00 11.66 88 SER A C 1
ATOM 687 O O . SER A 1 90 ? -17.443 -3.935 -24.167 1.00 15.34 88 SER A O 1
ATOM 692 N N . ALA A 1 91 ? -19.158 -2.487 -24.200 1.00 9.48 89 ALA A N 1
ATOM 693 C CA . ALA A 1 91 ? -19.595 -2.923 -25.520 1.00 10.09 89 ALA A CA 1
ATOM 694 C C . ALA A 1 91 ? -18.559 -2.551 -26.570 1.00 9.10 89 ALA A C 1
ATOM 695 O O . ALA A 1 91 ? -17.922 -1.490 -26.494 1.00 10.48 89 ALA A O 1
ATOM 697 N N . ALA A 1 92 ? -18.399 -3.412 -27.563 1.00 10.03 90 ALA A N 1
ATOM 698 C CA . ALA A 1 92 ? -17.504 -3.128 -28.680 1.00 8.46 90 ALA A CA 1
ATOM 699 C C . ALA A 1 92 ? -18.224 -2.300 -29.742 1.00 8.23 90 ALA A C 1
ATOM 700 O O . ALA A 1 92 ? -19.387 -1.945 -29.586 1.00 8.02 90 ALA A O 1
ATOM 702 N N . GLY A 1 93 ? -17.522 -1.974 -30.817 1.00 9.09 91 GLY A N 1
ATOM 703 C CA . GLY A 1 93 ? -18.074 -1.129 -31.859 1.00 8.08 91 GLY A CA 1
ATOM 704 C C . GLY A 1 93 ? -19.051 -1.840 -32.766 1.00 9.36 91 GLY A C 1
ATOM 705 O O . GLY A 1 93 ? -19.464 -2.976 -32.502 1.00 11.37 91 GLY A O 1
ATOM 706 N N . GLY A 1 94 ? -19.428 -1.150 -33.831 1.00 8.79 92 GLY A N 1
ATOM 707 C CA . GLY A 1 94 ? -20.331 -1.704 -34.821 1.00 9.89 92 GLY A CA 1
ATOM 708 C C . GLY A 1 94 ? -21.730 -1.118 -34.824 1.00 7.78 92 GLY A C 1
ATOM 709 O O . GLY A 1 94 ? -22.574 -1.567 -35.615 1.00 10.00 92 GLY A O 1
ATOM 710 N N . GLY A 1 95 ? -22.003 -0.141 -33.962 1.00 7.47 93 GLY A N 1
ATOM 711 C CA . GLY A 1 95 ? -23.292 0.518 -33.984 1.00 8.06 93 GLY A CA 1
ATOM 712 C C . GLY A 1 95 ? -24.418 -0.313 -33.411 1.00 7.23 93 GLY A C 1
ATOM 713 O O . GLY A 1 95 ? -24.191 -1.360 -32.803 1.00 8.50 93 GLY A O 1
ATOM 714 N N . PHE A 1 96 ? -25.653 0.145 -33.611 1.00 9.09 94 PHE A N 1
ATOM 715 C CA . PHE A 1 96 ? -26.772 -0.458 -32.889 1.00 9.20 94 PHE A CA 1
ATOM 716 C C . PHE A 1 96 ? -26.965 -1.931 -33.183 1.00 8.33 94 PHE A C 1
ATOM 717 O O . PHE A 1 96 ? -27.380 -2.686 -32.302 1.00 10.82 94 PHE A O 1
ATOM 725 N N . SER A 1 97 ? -26.695 -2.356 -34.420 1.00 8.10 95 SER A N 1
ATOM 726 C CA . SER A 1 97 ? -27.028 -3.719 -34.807 1.00 10.04 95 SER A CA 1
ATOM 727 C C . SER A 1 97 ? -26.013 -4.714 -34.248 1.00 8.17 95 SER A C 1
ATOM 728 O O . SER A 1 97 ? -26.248 -5.926 -34.273 1.00 10.26 95 SER A O 1
ATOM 731 N N . ALA A 1 98 ? -24.895 -4.189 -33.740 1.00 7.03 96 ALA A N 1
ATOM 732 C CA . ALA A 1 98 ? -23.877 -5.021 -33.096 1.00 7.96 96 ALA A CA 1
ATOM 733 C C . ALA A 1 98 ? -24.072 -5.146 -31.593 1.00 7.22 96 ALA A C 1
ATOM 734 O O . ALA A 1 98 ? -23.279 -5.798 -30.923 1.00 8.13 96 ALA A O 1
ATOM 736 N N . LEU A 1 99 ? -25.117 -4.521 -31.065 1.00 6.42 97 LEU A N 1
ATOM 737 C CA . LEU A 1 99 ? -25.466 -4.661 -29.654 1.00 7.04 97 LEU A CA 1
ATOM 738 C C . LEU A 1 99 ? -26.254 -5.944 -29.446 1.00 9.04 97 LEU A C 1
ATOM 739 O O . LEU A 1 99 ? -27.443 -6.039 -29.796 1.00 8.82 97 LEU A O 1
ATOM 744 N N . SER A 1 100 ? -25.581 -6.944 -28.894 1.00 7.37 98 SER A N 1
ATOM 745 C CA . SER A 1 100 ? -26.233 -8.200 -28.582 1.00 7.43 98 SER A CA 1
ATOM 746 C C . SER A 1 100 ? -27.085 -8.053 -27.331 1.00 7.35 98 SER A C 1
ATOM 747 O O . SER A 1 100 ? -27.023 -7.031 -26.639 1.00 7.39 98 SER A O 1
ATOM 750 N N . ASP A 1 101 ? -27.853 -9.093 -27.023 1.00 8.84 99 ASP A N 1
ATOM 751 C CA . ASP A 1 101 ? -28.609 -9.121 -25.787 1.00 10.05 99 ASP A CA 1
ATOM 752 C C . ASP A 1 101 ? -27.668 -8.992 -24.595 1.00 10.39 99 ASP A C 1
ATOM 753 O O . ASP A 1 101 ? -28.007 -8.338 -23.615 1.00 10.19 99 ASP A O 1
ATOM 758 N N . ASP A 1 102 ? -26.488 -9.602 -24.686 1.00 9.26 100 ASP A N 1
ATOM 759 C CA . ASP A 1 102 ? -25.493 -9.481 -23.627 1.00 9.40 100 ASP A CA 1
ATOM 760 C C . ASP A 1 102 ? -25.128 -8.010 -23.433 1.00 8.77 100 ASP A C 1
ATOM 761 O O . ASP A 1 102 ? -25.071 -7.514 -22.302 1.00 8.89 100 ASP A O 1
ATOM 766 N N . ASP A 1 103 ? -24.885 -7.294 -24.525 1.00 7.98 101 ASP A N 1
ATOM 767 C CA . ASP A 1 103 ? -24.552 -5.873 -24.403 1.00 6.65 101 ASP A CA 1
ATOM 768 C C . ASP A 1 103 ? -25.673 -5.083 -23.733 1.00 9.50 101 ASP A C 1
ATOM 769 O O . ASP A 1 103 ? -25.431 -4.289 -22.822 1.00 7.30 101 ASP A O 1
ATOM 774 N N . TRP A 1 104 ? -26.902 -5.275 -24.199 1.00 7.61 102 TRP A N 1
ATOM 775 C CA . TRP A 1 104 ? -28.029 -4.529 -23.630 1.00 7.55 102 TRP A CA 1
ATOM 776 C C . TRP A 1 104 ? -28.216 -4.858 -22.148 1.00 8.42 102 TRP A C 1
ATOM 777 O O . TRP A 1 104 ? -28.439 -3.951 -21.329 1.00 8.64 102 TRP A O 1
ATOM 788 N N . TYR A 1 105 ? -28.096 -6.136 -21.796 1.00 8.24 103 TYR A N 1
ATOM 789 C CA . TYR A 1 105 ? -28.215 -6.516 -20.391 1.00 8.56 103 TYR A CA 1
ATOM 790 C C . TYR A 1 105 ? -27.108 -5.886 -19.576 1.00 10.64 103 TYR A C 1
ATOM 791 O O . TYR A 1 105 ? -27.357 -5.356 -18.490 1.00 10.05 103 TYR A O 1
ATOM 800 N N . ASN A 1 106 ? -25.879 -5.960 -20.079 1.00 8.48 104 ASN A N 1
ATOM 801 C CA . ASN A 1 106 ? -24.750 -5.379 -19.353 1.00 9.75 104 ASN A CA 1
ATOM 802 C C . ASN A 1 106 ? -24.932 -3.888 -19.125 1.00 8.19 104 ASN A C 1
ATOM 803 O O . ASN A 1 106 ? -24.723 -3.381 -18.018 1.00 9.48 104 ASN A O 1
ATOM 808 N N . GLU A 1 107 ? -25.321 -3.174 -20.172 1.00 7.38 105 GLU A N 1
ATOM 809 C CA . GLU A 1 107 ? -25.457 -1.724 -20.064 1.00 6.42 105 GLU A CA 1
ATOM 810 C C . GLU A 1 107 ? -26.559 -1.326 -19.084 1.00 6.51 105 GLU A C 1
ATOM 811 O O . GLU A 1 107 ? -26.376 -0.417 -18.270 1.00 7.09 105 GLU A O 1
ATOM 817 N N . LEU A 1 108 ? -27.703 -1.994 -19.146 1.00 7.34 106 LEU A N 1
ATOM 818 C CA . LEU A 1 108 ? -28.814 -1.661 -18.261 1.00 7.77 106 LEU A CA 1
ATOM 819 C C . LEU A 1 108 ? -28.534 -2.097 -16.828 1.00 8.65 106 LEU A C 1
ATOM 820 O O . LEU A 1 108 ? -28.837 -1.360 -15.890 1.00 8.55 106 LEU A O 1
ATOM 825 N N . SER A 1 109 ? -27.955 -3.280 -16.644 1.00 8.89 107 SER A N 1
ATOM 826 C CA A SER A 1 109 ? -27.671 -3.763 -15.300 0.49 7.73 107 SER A CA 1
ATOM 827 C CA B SER A 1 109 ? -27.637 -3.792 -15.315 0.31 8.56 107 SER A CA 1
ATOM 828 C CA C SER A 1 109 ? -27.650 -3.773 -15.305 0.20 8.27 107 SER A CA 1
ATOM 829 C C . SER A 1 109 ? -26.648 -2.887 -14.573 1.00 11.33 107 SER A C 1
ATOM 830 O O . SER A 1 109 ? -26.829 -2.568 -13.400 1.00 11.54 107 SER A O 1
ATOM 837 N N . LEU A 1 110 ? -25.584 -2.490 -15.261 1.00 8.64 108 LEU A N 1
ATOM 838 C CA . LEU A 1 110 ? -24.541 -1.686 -14.627 1.00 7.86 108 LEU A CA 1
ATOM 839 C C . LEU A 1 110 ? -24.934 -0.218 -14.443 1.00 8.14 108 LEU A C 1
ATOM 840 O O . LEU A 1 110 ? -24.667 0.372 -13.394 1.00 9.05 108 LEU A O 1
ATOM 845 N N . ASN A 1 111 ? -25.571 0.374 -15.445 1.00 6.63 109 ASN A N 1
ATOM 846 C CA . ASN A 1 111 ? -25.767 1.822 -15.440 1.00 5.43 109 ASN A CA 1
ATOM 847 C C . ASN A 1 111 ? -27.095 2.290 -14.887 1.00 8.14 109 ASN A C 1
ATOM 848 O O . ASN A 1 111 ? -27.226 3.458 -14.507 1.00 8.13 109 ASN A O 1
ATOM 853 N N . LEU A 1 112 ? -28.080 1.398 -14.856 1.00 8.13 110 LEU A N 1
ATOM 854 C CA . LEU A 1 112 ? -29.398 1.727 -14.335 1.00 7.66 110 LEU A CA 1
ATOM 855 C C . LEU A 1 112 ? -29.790 0.871 -13.143 1.00 8.27 110 LEU A C 1
ATOM 856 O O . LEU A 1 112 ? -30.132 1.390 -12.074 1.00 9.18 110 LEU A O 1
ATOM 861 N N . PHE A 1 113 ? -29.764 -0.446 -13.310 1.00 7.82 111 PHE A N 1
ATOM 862 C CA . PHE A 1 113 ? -30.470 -1.272 -12.345 1.00 9.37 111 PHE A CA 1
ATOM 863 C C . PHE A 1 113 ? -29.781 -1.454 -10.999 1.00 9.14 111 PHE A C 1
ATOM 864 O O . PHE A 1 113 ? -30.446 -1.650 -9.979 1.00 9.95 111 PHE A O 1
ATOM 872 N N . ALA A 1 114 ? -28.455 -1.363 -10.973 1.00 9.80 112 ALA A N 1
ATOM 873 C CA . ALA A 1 114 ? -27.750 -1.416 -9.702 1.00 9.80 112 ALA A CA 1
ATOM 874 C C . ALA A 1 114 ? -28.241 -0.278 -8.802 1.00 7.96 112 ALA A C 1
ATOM 875 O O . ALA A 1 114 ? -28.539 -0.492 -7.620 1.00 10.28 112 ALA A O 1
ATOM 877 N N . ALA A 1 115 ? -28.351 0.921 -9.372 1.00 7.70 113 ALA A N 1
ATOM 878 C CA . ALA A 1 115 ? -28.811 2.073 -8.600 1.00 7.63 113 ALA A CA 1
ATOM 879 C C . ALA A 1 115 ? -30.278 1.918 -8.191 1.00 10.20 113 ALA A C 1
ATOM 880 O O . ALA A 1 115 ? -30.641 2.208 -7.051 1.00 9.65 113 ALA A O 1
ATOM 882 N N . VAL A 1 116 ? -31.118 1.467 -9.123 1.00 7.80 114 VAL A N 1
ATOM 883 C CA . VAL A 1 116 ? -32.524 1.243 -8.825 1.00 9.85 114 VAL A CA 1
ATOM 884 C C . VAL A 1 116 ? -32.700 0.258 -7.660 1.00 10.83 114 VAL A C 1
ATOM 885 O O . VAL A 1 116 ? -33.447 0.527 -6.712 1.00 10.95 114 VAL A O 1
ATOM 889 N N . ARG A 1 117 ? -32.017 -0.885 -7.719 1.00 9.40 115 ARG A N 1
ATOM 890 C CA A ARG A 1 117 ? -32.157 -1.876 -6.671 0.43 8.81 115 ARG A CA 1
ATOM 891 C CA B ARG A 1 117 ? -32.098 -1.906 -6.668 0.57 9.45 115 ARG A CA 1
ATOM 892 C C . ARG A 1 117 ? -31.709 -1.333 -5.312 1.00 10.62 115 ARG A C 1
ATOM 893 O O . ARG A 1 117 ? -32.394 -1.521 -4.306 1.00 11.14 115 ARG A O 1
ATOM 908 N N . LEU A 1 118 ? -30.579 -0.638 -5.281 1.00 10.05 116 LEU A N 1
ATOM 909 C CA A LEU A 1 118 ? -30.076 -0.084 -4.033 0.60 9.11 116 LEU A CA 1
ATOM 910 C CA B LEU A 1 118 ? -30.079 -0.072 -4.026 0.40 9.16 116 LEU A CA 1
ATOM 911 C C . LEU A 1 118 ? -31.002 1.005 -3.467 1.00 8.80 116 LEU A C 1
ATOM 912 O O . LEU A 1 118 ? -31.262 1.049 -2.258 1.00 11.03 116 LEU A O 1
ATOM 921 N N . ASP A 1 119 ? -31.501 1.882 -4.333 1.00 8.57 117 ASP A N 1
ATOM 922 C CA . ASP A 1 119 ? -32.435 2.913 -3.888 1.00 9.51 117 ASP A CA 1
ATOM 923 C C . ASP A 1 119 ? -33.679 2.274 -3.293 1.00 10.21 117 ASP A C 1
ATOM 924 O O . ASP A 1 119 ? -34.199 2.749 -2.290 1.00 9.59 117 ASP A O 1
ATOM 929 N N . ARG A 1 120 ? -34.175 1.205 -3.916 1.00 9.20 118 ARG A N 1
ATOM 930 C CA . ARG A 1 120 ? -35.388 0.572 -3.443 1.00 11.48 118 ARG A CA 1
ATOM 931 C C . ARG A 1 120 ? -35.225 0.073 -2.005 1.00 11.29 118 ARG A C 1
ATOM 932 O O . ARG A 1 120 ? -36.172 0.099 -1.208 1.00 15.07 118 ARG A O 1
ATOM 940 N N . GLN A 1 121 ? -34.022 -0.392 -1.673 1.00 11.41 119 GLN A N 1
ATOM 941 C CA . GLN A 1 121 ? -33.738 -0.886 -0.337 1.00 13.81 119 GLN A CA 1
ATOM 942 C C . GLN A 1 121 ? -33.444 0.217 0.672 1.00 13.89 119 GLN A C 1
ATOM 943 O O . GLN A 1 121 ? -33.813 0.101 1.841 1.00 18.00 119 GLN A O 1
ATOM 949 N N . LEU A 1 122 ? -32.780 1.285 0.238 1.00 11.85 120 LEU A N 1
ATOM 950 C CA . LEU A 1 122 ? -32.247 2.243 1.215 1.00 13.86 120 LEU A CA 1
ATOM 951 C C . LEU A 1 122 ? -33.019 3.542 1.317 1.00 10.22 120 LEU A C 1
ATOM 952 O O . LEU A 1 122 ? -33.061 4.159 2.383 1.00 11.99 120 LEU A O 1
ATOM 957 N N . VAL A 1 123 ? -33.608 3.988 0.223 1.00 9.66 121 VAL A N 1
ATOM 958 C CA . VAL A 1 123 ? -34.278 5.283 0.259 1.00 10.30 121 VAL A CA 1
ATOM 959 C C . VAL A 1 123 ? -35.525 5.353 1.164 1.00 12.35 121 VAL A C 1
ATOM 960 O O . VAL A 1 123 ? -35.752 6.385 1.804 1.00 11.84 121 VAL A O 1
ATOM 964 N N . PRO A 1 124 ? -36.326 4.269 1.252 1.00 10.78 122 PRO A N 1
ATOM 965 C CA . PRO A 1 124 ? -37.502 4.404 2.117 1.00 12.79 122 PRO A CA 1
ATOM 966 C C . PRO A 1 124 ? -37.143 4.743 3.558 1.00 13.96 122 PRO A C 1
ATOM 967 O O . PRO A 1 124 ? -37.881 5.490 4.194 1.00 13.97 122 PRO A O 1
ATOM 971 N N . ASP A 1 125 ? -36.020 4.242 4.058 1.00 12.04 123 ASP A N 1
ATOM 972 C CA . ASP A 1 125 ? -35.633 4.591 5.425 1.00 14.81 123 ASP A CA 1
ATOM 973 C C . ASP A 1 125 ? -35.182 6.044 5.533 1.00 12.10 123 ASP A C 1
ATOM 974 O O . ASP A 1 125 ? -35.380 6.685 6.568 1.00 15.07 123 ASP A O 1
ATOM 992 N N . VAL A 1 127 ? -36.449 8.438 3.686 1.00 11.87 125 VAL A N 1
ATOM 993 C CA . VAL A 1 127 ? -37.730 9.134 3.644 1.00 11.82 125 VAL A CA 1
ATOM 994 C C . VAL A 1 127 ? -38.417 9.107 5.019 1.00 16.42 125 VAL A C 1
ATOM 995 O O . VAL A 1 127 ? -38.964 10.121 5.473 1.00 17.44 125 VAL A O 1
ATOM 999 N N . ALA A 1 128 ? -38.384 7.952 5.680 1.00 13.84 126 ALA A N 1
ATOM 1000 C CA . ALA A 1 128 ? -38.983 7.822 7.008 1.00 17.36 126 ALA A CA 1
ATOM 1001 C C . ALA A 1 128 ? -38.336 8.777 8.013 1.00 16.80 126 ALA A C 1
ATOM 1002 O O . ALA A 1 128 ? -39.018 9.354 8.866 1.00 22.13 126 ALA A O 1
ATOM 1004 N N . ARG A 1 129 ? -37.020 8.931 7.914 1.00 15.36 127 ARG A N 1
ATOM 1005 C CA . ARG A 1 129 ? -36.295 9.886 8.748 1.00 17.07 127 ARG A CA 1
ATOM 1006 C C . ARG A 1 129 ? -36.632 11.321 8.349 1.00 17.68 127 ARG A C 1
ATOM 1007 O O . ARG A 1 129 ? -36.737 12.207 9.199 1.00 20.95 127 ARG A O 1
ATOM 1015 N N . GLY A 1 130 ? -36.794 11.544 7.048 1.00 16.14 128 GLY A N 1
ATOM 1016 C CA . GLY A 1 130 ? -37.176 12.846 6.542 1.00 17.97 128 GLY A CA 1
ATOM 1017 C C . GLY A 1 130 ? -36.001 13.733 6.186 1.00 14.71 128 GLY A C 1
ATOM 1018 O O . GLY A 1 130 ? -36.139 14.955 6.159 1.00 15.09 128 GLY A O 1
ATOM 1019 N N . SER A 1 131 ? -34.848 13.131 5.897 1.00 12.18 129 SER A N 1
ATOM 1020 C CA . SER A 1 131 ? -33.694 13.913 5.473 1.00 13.08 129 SER A CA 1
ATOM 1021 C C . SER A 1 131 ? -32.752 13.031 4.684 1.00 15.09 129 SER A C 1
ATOM 1022 O O . SER A 1 131 ? -32.793 11.810 4.803 1.00 15.29 129 SER A O 1
ATOM 1025 N N . GLY A 1 132 ? -31.907 13.654 3.879 1.00 13.07 130 GLY A N 1
ATOM 1026 C CA . GLY A 1 132 ? -30.895 12.924 3.144 1.00 13.10 130 GLY A CA 1
ATOM 1027 C C . GLY A 1 132 ? -30.756 13.417 1.722 1.00 11.50 130 GLY A C 1
ATOM 1028 O O . GLY A 1 132 ? -31.508 14.293 1.273 1.00 10.64 130 GLY A O 1
ATOM 1029 N N . VAL A 1 133 ? -29.767 12.866 1.024 1.00 10.16 131 VAL A N 1
ATOM 1030 C CA . VAL A 1 133 ? -29.489 13.232 -0.365 1.00 8.53 131 VAL A CA 1
ATOM 1031 C C . VAL A 1 133 ? -29.122 11.983 -1.151 1.00 9.23 131 VAL A C 1
ATOM 1032 O O . VAL A 1 133 ? -28.330 11.174 -0.672 1.00 9.99 131 VAL A O 1
ATOM 1036 N N . VAL A 1 134 ? -29.693 11.834 -2.349 1.00 7.74 132 VAL A N 1
ATOM 1037 C CA . VAL A 1 134 ? -29.306 10.787 -3.280 1.00 8.24 132 VAL A CA 1
ATOM 1038 C C . VAL A 1 134 ? -28.716 11.463 -4.514 1.00 9.23 132 VAL A C 1
ATOM 1039 O O . VAL A 1 134 ? -29.316 12.393 -5.074 1.00 8.06 132 VAL A O 1
ATOM 1043 N N . VAL A 1 135 ? -27.525 11.023 -4.911 1.00 8.10 133 VAL A N 1
ATOM 1044 C CA . VAL A 1 135 ? -26.876 11.528 -6.113 1.00 8.52 133 VAL A CA 1
ATOM 1045 C C . VAL A 1 135 ? -26.765 10.405 -7.134 1.00 6.94 133 VAL A C 1
ATOM 1046 O O . VAL A 1 135 ? -26.168 9.363 -6.863 1.00 8.59 133 VAL A O 1
ATOM 1050 N N . HIS A 1 136 ? -27.352 10.614 -8.305 1.00 6.45 134 HIS A N 1
ATOM 1051 C CA . HIS A 1 136 ? -27.205 9.675 -9.412 1.00 6.57 134 HIS A CA 1
ATOM 1052 C C . HIS A 1 136 ? -26.207 10.237 -10.387 1.00 7.05 134 HIS A C 1
ATOM 1053 O O . HIS A 1 136 ? -26.414 11.325 -10.927 1.00 7.48 134 HIS A O 1
ATOM 1060 N N . VAL A 1 137 ? -25.114 9.527 -10.610 1.00 6.90 135 VAL A N 1
ATOM 1061 C CA . VAL A 1 137 ? -24.134 9.981 -11.580 1.00 8.04 135 VAL A CA 1
ATOM 1062 C C . VAL A 1 137 ? -24.532 9.430 -12.941 1.00 6.53 135 VAL A C 1
ATOM 1063 O O . VAL A 1 137 ? -24.493 8.212 -13.183 1.00 7.45 135 VAL A O 1
ATOM 1067 N N . THR A 1 138 ? -24.953 10.335 -13.817 1.00 5.94 136 THR A N 1
ATOM 1068 C CA . THR A 1 138 ? -25.447 9.952 -15.134 1.00 6.59 136 THR A CA 1
ATOM 1069 C C . THR A 1 138 ? -24.306 10.022 -16.156 1.00 6.10 136 THR A C 1
ATOM 1070 O O . THR A 1 138 ? -23.340 9.292 -16.006 1.00 7.16 136 THR A O 1
ATOM 1074 N N . SER A 1 139 ? -24.415 10.891 -17.168 1.00 5.76 137 SER A N 1
ATOM 1075 C CA . SER A 1 139 ? -23.440 10.989 -18.266 1.00 4.99 137 SER A CA 1
ATOM 1076 C C . SER A 1 139 ? -24.029 11.901 -19.307 1.00 5.46 137 SER A C 1
ATOM 1077 O O . SER A 1 139 ? -25.242 11.838 -19.586 1.00 5.71 137 SER A O 1
ATOM 1080 N N . ILE A 1 140 ? -23.196 12.728 -19.923 1.00 5.34 138 ILE A N 1
ATOM 1081 C CA . ILE A 1 140 ? -23.735 13.571 -20.989 1.00 5.49 138 ILE A CA 1
ATOM 1082 C C . ILE A 1 140 ? -24.305 12.743 -22.141 1.00 5.02 138 ILE A C 1
ATOM 1083 O O . ILE A 1 140 ? -25.099 13.263 -22.922 1.00 5.28 138 ILE A O 1
ATOM 1088 N N . GLN A 1 141 ? -23.933 11.469 -22.240 1.00 4.85 139 GLN A N 1
ATOM 1089 C CA . GLN A 1 141 ? -24.525 10.643 -23.294 1.00 5.22 139 GLN A CA 1
ATOM 1090 C C . GLN A 1 141 ? -26.020 10.456 -23.131 1.00 6.04 139 GLN A C 1
ATOM 1091 O O . GLN A 1 141 ? -26.708 10.098 -24.108 1.00 5.63 139 GLN A O 1
ATOM 1097 N N . ARG A 1 142 ? -26.552 10.701 -21.935 1.00 4.52 140 ARG A N 1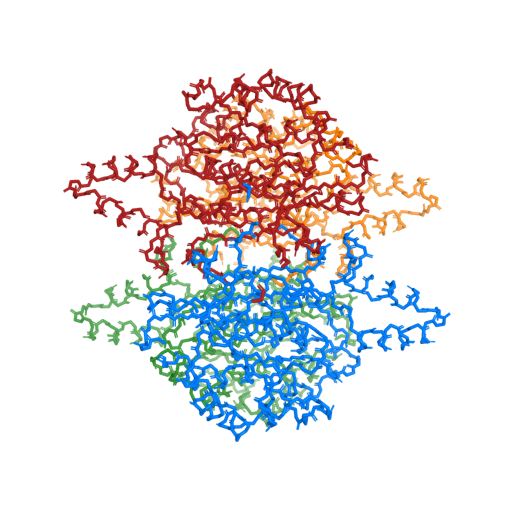
ATOM 1098 C CA . ARG A 1 142 ? -27.998 10.616 -21.770 1.00 3.92 140 ARG A CA 1
ATOM 1099 C C . ARG A 1 142 ? -28.724 11.618 -22.673 1.00 5.51 140 ARG A C 1
ATOM 1100 O O . ARG A 1 142 ? -29.849 11.351 -23.088 1.00 5.90 140 ARG A O 1
ATOM 1108 N N . VAL A 1 143 ? -28.073 12.747 -22.967 1.00 5.46 141 VAL A N 1
ATOM 1109 C CA . VAL A 1 143 ? -28.600 13.748 -23.909 1.00 6.09 141 VAL A CA 1
ATOM 1110 C C . VAL A 1 143 ? -27.847 13.761 -25.241 1.00 5.61 141 VAL A C 1
ATOM 1111 O O . VAL A 1 143 ? -28.418 14.137 -26.263 1.00 6.11 141 VAL A O 1
ATOM 1115 N N . LEU A 1 144 ? -26.578 13.367 -25.235 1.00 4.93 142 LEU A N 1
ATOM 1116 C CA . LEU A 1 144 ? -25.704 13.482 -26.414 1.00 5.97 142 LEU A CA 1
ATOM 1117 C C . LEU A 1 144 ? -25.133 12.089 -26.753 1.00 4.81 142 LEU A C 1
ATOM 1118 O O . LEU A 1 144 ? -23.976 11.788 -26.456 1.00 6.50 142 LEU A O 1
ATOM 1123 N N . PRO A 1 145 ? -25.950 11.216 -27.361 1.00 4.04 143 PRO A N 1
ATOM 1124 C CA . PRO A 1 145 ? -25.489 9.826 -27.509 1.00 5.10 143 PRO A CA 1
ATOM 1125 C C . PRO A 1 145 ? -24.449 9.652 -28.606 1.00 5.69 143 PRO A C 1
ATOM 1126 O O . PRO A 1 145 ? -24.535 10.285 -29.654 1.00 6.89 143 PRO A O 1
ATOM 1130 N N . LEU A 1 146 ? -23.478 8.786 -28.345 1.00 5.86 144 LEU A N 1
ATOM 1131 C CA A LEU A 1 146 ? -22.459 8.426 -29.332 0.55 6.93 144 LEU A CA 1
ATOM 1132 C CA B LEU A 1 146 ? -22.476 8.435 -29.341 0.45 7.49 144 LEU A CA 1
ATOM 1133 C C . LEU A 1 146 ? -22.753 7.000 -29.781 1.00 6.82 144 LEU A C 1
ATOM 1134 O O . LEU A 1 146 ? -22.746 6.082 -28.967 1.00 6.44 144 LEU A O 1
ATOM 1143 N N . PRO A 1 147 ? -23.003 6.801 -31.073 1.00 6.40 145 PRO A N 1
ATOM 1144 C CA . PRO A 1 147 ? -23.571 5.517 -31.519 1.00 6.88 145 PRO A CA 1
ATOM 1145 C C . PRO A 1 147 ? -22.616 4.352 -31.778 1.00 7.70 145 PRO A C 1
ATOM 1146 O O . PRO A 1 147 ? -23.119 3.224 -31.871 1.00 9.68 145 PRO A O 1
ATOM 1150 N N . GLU A 1 148 ? -21.312 4.572 -31.899 1.00 8.05 146 GLU A N 1
ATOM 1151 C CA . GLU A 1 148 ? -20.419 3.490 -32.333 1.00 9.51 146 GLU A CA 1
ATOM 1152 C C . GLU A 1 148 ? -20.453 2.284 -31.390 1.00 8.17 146 GLU A C 1
ATOM 1153 O O . GLU A 1 148 ? -20.639 1.139 -31.836 1.00 7.91 146 GLU A O 1
ATOM 1159 N N . SER A 1 149 ? -20.249 2.532 -30.099 1.00 6.91 147 SER A N 1
ATOM 1160 C CA . SER A 1 149 ? -20.277 1.458 -29.110 1.00 6.46 147 SER A CA 1
ATOM 1161 C C . SER A 1 149 ? -21.182 1.757 -27.933 1.00 6.18 147 SER A C 1
ATOM 1162 O O . SER A 1 149 ? -21.395 0.880 -27.084 1.00 7.12 147 SER A O 1
ATOM 1165 N N . THR A 1 150 ? -21.687 2.990 -27.859 1.00 6.89 148 THR A N 1
ATOM 1166 C CA . THR A 1 150 ? -22.375 3.452 -26.654 1.00 5.76 148 THR A CA 1
ATOM 1167 C C . THR A 1 150 ? -23.864 3.779 -26.828 1.00 6.38 148 THR A C 1
ATOM 1168 O O . THR A 1 150 ? -24.450 4.506 -26.014 1.00 6.83 148 THR A O 1
ATOM 1172 N N . THR A 1 151 ? -24.511 3.176 -27.829 1.00 5.80 149 THR A N 1
ATOM 1173 C CA . THR A 1 151 ? -25.948 3.413 -27.997 1.00 5.22 149 THR A CA 1
ATOM 1174 C C . THR A 1 151 ? -26.761 2.915 -26.796 1.00 5.69 149 THR A C 1
ATOM 1175 O O . THR A 1 151 ? -27.637 3.626 -26.296 1.00 6.67 149 THR A O 1
ATOM 1179 N N . ALA A 1 152 ? -26.459 1.704 -26.331 1.00 5.32 150 ALA A N 1
ATOM 1180 C CA . ALA A 1 152 ? -27.174 1.153 -25.179 1.00 6.18 150 ALA A CA 1
ATOM 1181 C C . ALA A 1 152 ? -26.749 1.807 -23.872 1.00 6.34 150 ALA A C 1
ATOM 1182 O O . ALA A 1 152 ? -27.559 1.979 -22.976 1.00 6.39 150 ALA A O 1
ATOM 1184 N N . TYR A 1 153 ? -25.475 2.163 -23.762 1.00 4.84 151 TYR A N 1
ATOM 1185 C CA . TYR A 1 153 ? -24.990 2.929 -22.622 1.00 5.77 151 TYR A CA 1
ATOM 1186 C C . TYR A 1 153 ? -25.775 4.237 -22.496 1.00 5.55 151 TYR A C 1
ATOM 1187 O O . TYR A 1 153 ? -26.268 4.573 -21.418 1.00 5.97 151 TYR A O 1
ATOM 1196 N N . ALA A 1 154 ? -25.901 4.960 -23.604 1.00 4.99 152 ALA A N 1
ATOM 1197 C CA . ALA A 1 154 ? -26.613 6.232 -23.586 1.00 4.51 152 ALA A CA 1
ATOM 1198 C C . ALA A 1 154 ? -28.061 6.031 -23.184 1.00 4.32 152 ALA A C 1
ATOM 1199 O O . ALA A 1 154 ? -28.605 6.787 -22.380 1.00 5.45 152 ALA A O 1
ATOM 1201 N N . ALA A 1 155 ? -28.689 4.998 -23.745 1.00 4.14 153 ALA A N 1
ATOM 1202 C CA . ALA A 1 155 ? -30.083 4.719 -23.436 1.00 4.45 153 ALA A CA 1
ATOM 1203 C C . ALA A 1 155 ? -30.265 4.414 -21.946 1.00 5.07 153 ALA A C 1
ATOM 1204 O O . ALA A 1 155 ? -31.204 4.914 -21.315 1.00 5.26 153 ALA A O 1
ATOM 1206 N N . ALA A 1 156 ? -29.381 3.585 -21.388 1.00 4.67 154 ALA A N 1
ATOM 1207 C CA . ALA A 1 156 ? -29.440 3.255 -19.964 1.00 4.41 154 ALA A CA 1
ATOM 1208 C C . ALA A 1 156 ? -29.263 4.496 -19.083 1.00 4.36 154 ALA A C 1
ATOM 1209 O O . ALA A 1 156 ? -29.981 4.662 -18.095 1.00 5.91 154 ALA A O 1
ATOM 1211 N N . LYS A 1 157 ? -28.337 5.379 -19.467 1.00 4.39 155 LYS A N 1
ATOM 1212 C CA . LYS A 1 157 ? -28.116 6.612 -18.736 1.00 4.17 155 LYS A CA 1
ATOM 1213 C C . LYS A 1 157 ? -29.322 7.555 -18.821 1.00 4.65 155 LYS A C 1
ATOM 1214 O O . LYS A 1 157 ? -29.637 8.260 -17.849 1.00 6.03 155 LYS A O 1
ATOM 1220 N N . ALA A 1 158 ? -30.006 7.556 -19.965 1.00 4.25 156 ALA A N 1
ATOM 1221 C CA . ALA A 1 158 ? -31.219 8.349 -20.098 1.00 4.93 156 ALA A CA 1
ATOM 1222 C C . ALA A 1 158 ? -32.333 7.812 -19.201 1.00 4.94 156 ALA A C 1
ATOM 1223 O O . ALA A 1 158 ? -33.046 8.597 -18.553 1.00 5.59 156 ALA A O 1
ATOM 1225 N N . ALA A 1 159 ? -32.490 6.482 -19.149 1.00 5.00 157 ALA A N 1
ATOM 1226 C CA . ALA A 1 159 ? -33.427 5.872 -18.202 1.00 5.10 157 ALA A CA 1
ATOM 1227 C C . ALA A 1 159 ? -33.105 6.305 -16.776 1.00 4.70 157 ALA A C 1
ATOM 1228 O O . ALA A 1 159 ? -33.993 6.693 -16.006 1.00 5.13 157 ALA A O 1
ATOM 1230 N N . LEU A 1 160 ? -31.831 6.242 -16.424 1.00 4.99 158 LEU A N 1
ATOM 1231 C CA . LEU A 1 160 ? -31.420 6.609 -15.072 1.00 5.02 158 LEU A CA 1
ATOM 1232 C C . LEU A 1 160 ? -31.778 8.065 -14.758 1.00 4.51 158 LEU A C 1
ATOM 1233 O O . LEU A 1 160 ? -32.261 8.380 -13.661 1.00 5.82 158 LEU A O 1
ATOM 1238 N N . SER A 1 161 ? -31.546 8.948 -15.726 1.00 4.64 159 SER A N 1
ATOM 1239 C CA . SER A 1 161 ? -31.758 10.367 -15.503 1.00 5.42 159 SER A CA 1
ATOM 1240 C C . SER A 1 161 ? -33.243 10.677 -15.271 1.00 5.02 159 SER A C 1
ATOM 1241 O O . SER A 1 161 ? -33.595 11.402 -14.338 1.00 6.20 159 SER A O 1
ATOM 1244 N N . THR A 1 162 ? -34.117 10.085 -16.085 1.00 4.96 160 THR A N 1
ATOM 1245 C CA . THR A 1 162 ? -35.544 10.309 -15.911 1.00 5.45 160 THR A CA 1
ATOM 1246 C C . THR A 1 162 ? -36.085 9.635 -14.658 1.00 6.12 160 THR A C 1
ATOM 1247 O O . THR A 1 162 ? -36.910 10.220 -13.953 1.00 6.60 160 THR A O 1
ATOM 1251 N N . TYR A 1 163 ? -35.605 8.422 -14.367 1.00 5.50 161 TYR A N 1
ATOM 1252 C CA . TYR A 1 163 ? -35.908 7.762 -13.104 1.00 5.18 161 TYR A CA 1
ATOM 1253 C C . TYR A 1 163 ? -35.547 8.659 -11.912 1.00 5.28 161 TYR A C 1
ATOM 1254 O O . TYR A 1 163 ? -36.337 8.796 -10.975 1.00 6.13 161 TYR A O 1
ATOM 1263 N N . SER A 1 164 ? -34.376 9.283 -11.971 1.00 5.51 162 SER A N 1
ATOM 1264 C CA . SER A 1 164 ? -33.924 10.128 -10.866 1.00 6.32 162 SER A CA 1
ATOM 1265 C C . SER A 1 164 ? -34.870 11.311 -10.666 1.00 5.45 162 SER A C 1
ATOM 1266 O O . SER A 1 164 ? -35.242 11.630 -9.540 1.00 7.09 162 SER A O 1
ATOM 1269 N N . LYS A 1 165 ? -35.274 11.948 -11.762 1.00 6.28 163 LYS A N 1
ATOM 1270 C CA . LYS A 1 165 ? -36.234 13.036 -11.672 1.00 5.45 163 LYS A CA 1
ATOM 1271 C C . LYS A 1 165 ? -37.579 12.584 -11.120 1.00 5.55 163 LYS A C 1
ATOM 1272 O O . LYS A 1 165 ? -38.178 13.287 -10.301 1.00 6.51 163 LYS A O 1
ATOM 1278 N N . ALA A 1 166 ? -38.036 11.407 -11.543 1.00 6.10 164 ALA A N 1
ATOM 1279 C CA . ALA A 1 166 ? -39.275 10.857 -11.004 1.00 5.99 164 ALA A CA 1
ATOM 1280 C C . ALA A 1 166 ? -39.163 10.681 -9.497 1.00 6.22 164 ALA A C 1
ATOM 1281 O O . ALA A 1 166 ? -40.073 11.074 -8.754 1.00 8.42 164 ALA A O 1
ATOM 1296 N N . SER A 1 168 ? -37.185 12.202 -7.454 1.00 6.47 166 SER A N 1
ATOM 1297 C CA . SER A 1 168 ? -37.154 13.519 -6.823 1.00 6.91 166 SER A CA 1
ATOM 1298 C C . SER A 1 168 ? -38.549 14.095 -6.595 1.00 6.77 166 SER A C 1
ATOM 1299 O O . SER A 1 168 ? -38.829 14.646 -5.537 1.00 7.99 166 SER A O 1
ATOM 1302 N N . LYS A 1 169 ? -39.429 13.953 -7.582 1.00 6.66 167 LYS A N 1
ATOM 1303 C CA . LYS A 1 169 ? -40.803 14.426 -7.405 1.00 7.63 167 LYS A CA 1
ATOM 1304 C C . LYS A 1 169 ? -41.495 13.756 -6.221 1.00 7.72 167 LYS A C 1
ATOM 1305 O O . LYS A 1 169 ? -42.261 14.391 -5.489 1.00 9.74 167 LYS A O 1
ATOM 1311 N N . GLU A 1 170 ? -41.212 12.475 -6.029 1.00 7.90 168 GLU A N 1
ATOM 1312 C CA . GLU A 1 170 ? -41.848 11.714 -4.972 1.00 8.55 168 GLU A CA 1
ATOM 1313 C C . GLU A 1 170 ? -41.257 12.018 -3.596 1.00 8.19 168 GLU A C 1
ATOM 1314 O O . GLU A 1 170 ? -41.998 12.223 -2.637 1.00 10.05 168 GLU A O 1
ATOM 1320 N N . VAL A 1 171 ? -39.930 12.075 -3.501 1.00 9.05 169 VAL A N 1
ATOM 1321 C CA . VAL A 1 171 ? -39.311 12.156 -2.175 1.00 8.30 169 VAL A CA 1
ATOM 1322 C C . VAL A 1 171 ? -38.832 13.540 -1.735 1.00 8.72 169 VAL A C 1
ATOM 1323 O O . VAL A 1 171 ? -38.658 13.770 -0.535 1.00 9.41 169 VAL A O 1
ATOM 1327 N N . SER A 1 172 ? -38.635 14.463 -2.676 1.00 9.28 170 SER A N 1
ATOM 1328 C CA . SER A 1 172 ? -38.271 15.829 -2.276 1.00 9.14 170 SER A CA 1
ATOM 1329 C C . SER A 1 172 ? -39.259 16.478 -1.297 1.00 9.68 170 SER A C 1
ATOM 1330 O O . SER A 1 172 ? -38.828 17.162 -0.366 1.00 11.03 170 SER A O 1
ATOM 1333 N N . PRO A 1 173 ? -40.580 16.261 -1.486 1.00 9.34 171 PRO A N 1
ATOM 1334 C CA . PRO A 1 173 ? -41.515 16.836 -0.509 1.00 11.09 171 PRO A CA 1
ATOM 1335 C C . PRO A 1 173 ? -41.373 16.247 0.893 1.00 13.40 171 PRO A C 1
ATOM 1336 O O . PRO A 1 173 ? -41.874 16.846 1.845 1.00 15.58 171 PRO A O 1
ATOM 1340 N N . LYS A 1 174 ? -40.692 15.109 0.999 1.00 10.85 172 LYS A N 1
ATOM 1341 C CA . LYS A 1 174 ? -40.551 14.394 2.263 1.00 12.21 172 LYS A CA 1
ATOM 1342 C C . LYS A 1 174 ? -39.186 14.651 2.881 1.00 12.12 172 LYS A C 1
ATOM 1343 O O . LYS A 1 174 ? -38.861 14.081 3.920 1.00 17.59 172 LYS A O 1
ATOM 1349 N N . GLY A 1 175 ? -38.388 15.510 2.249 1.00 11.89 173 GLY A N 1
ATOM 1350 C CA . GLY A 1 175 ? -37.148 15.972 2.852 1.00 14.40 173 GLY A CA 1
ATOM 1351 C C . GLY A 1 175 ? -35.868 15.337 2.330 1.00 11.71 173 GLY A C 1
ATOM 1352 O O . GLY A 1 175 ? -34.783 15.631 2.834 1.00 13.41 173 GLY A O 1
ATOM 1353 N N . VAL A 1 176 ? -35.988 14.465 1.339 1.00 9.95 174 VAL A N 1
ATOM 1354 C CA . VAL A 1 176 ? -34.826 13.840 0.707 1.00 9.70 174 VAL A CA 1
ATOM 1355 C C . VAL A 1 176 ? -34.571 14.488 -0.650 1.00 9.60 174 VAL A C 1
ATOM 1356 O O . VAL A 1 176 ? -35.446 14.473 -1.514 1.00 11.21 174 VAL A O 1
ATOM 1360 N N . ARG A 1 177 ? -33.380 15.047 -0.841 1.00 8.38 175 ARG A N 1
ATOM 1361 C CA . ARG A 1 177 ? -33.025 15.646 -2.128 1.00 7.79 175 ARG A CA 1
ATOM 1362 C C . ARG A 1 177 ? -32.490 14.583 -3.069 1.00 8.14 175 ARG A C 1
ATOM 1363 O O . ARG A 1 177 ? -31.824 13.636 -2.642 1.00 9.40 175 ARG A O 1
ATOM 1371 N N . VAL A 1 178 ? -32.789 14.732 -4.354 1.00 7.70 176 VAL A N 1
ATOM 1372 C CA . VAL A 1 178 ? -32.340 13.761 -5.343 1.00 7.10 176 VAL A CA 1
ATOM 1373 C C . VAL A 1 178 ? -31.819 14.526 -6.544 1.00 7.12 176 VAL A C 1
ATOM 1374 O O . VAL A 1 178 ? -32.584 15.226 -7.219 1.00 7.85 176 VAL A O 1
ATOM 1378 N N . VAL A 1 179 ? -30.523 14.389 -6.814 1.00 6.46 177 VAL A N 1
ATOM 1379 C CA . VAL A 1 179 ? -29.861 15.173 -7.847 1.00 6.41 177 VAL A CA 1
ATOM 1380 C C . VAL A 1 179 ? -29.034 14.286 -8.752 1.00 8.39 177 VAL A C 1
ATOM 1381 O O . VAL A 1 179 ? -28.666 13.164 -8.390 1.00 7.99 177 VAL A O 1
ATOM 1385 N N . ARG A 1 180 ? -28.749 14.793 -9.941 1.00 6.20 178 ARG A N 1
ATOM 1386 C CA . ARG A 1 180 ? -27.887 14.113 -10.883 1.00 6.12 178 ARG A CA 1
ATOM 1387 C C . ARG A 1 180 ? -26.639 14.920 -11.148 1.00 6.15 178 ARG A C 1
ATOM 1388 O O . ARG A 1 180 ? -26.699 16.149 -11.251 1.00 6.28 178 ARG A O 1
ATOM 1396 N N . VAL A 1 181 ? -25.515 14.223 -11.258 1.00 5.47 179 VAL A N 1
ATOM 1397 C CA . VAL A 1 181 ? -24.270 14.788 -11.757 1.00 5.44 179 VAL A CA 1
ATOM 1398 C C . VAL A 1 181 ? -23.978 14.089 -13.076 1.00 5.75 179 VAL A C 1
ATOM 1399 O O . VAL A 1 181 ? -23.915 12.860 -13.136 1.00 6.63 179 VAL A O 1
ATOM 1403 N N . SER A 1 182 ? -23.844 14.866 -14.144 1.00 5.84 180 SER A N 1
ATOM 1404 C CA . SER A 1 182 ? -23.681 14.304 -15.474 1.00 5.51 180 SER A CA 1
ATOM 1405 C C . SER A 1 182 ? -22.323 14.672 -16.045 1.00 5.34 180 SER A C 1
ATOM 1406 O O . SER A 1 182 ? -22.121 15.787 -16.533 1.00 6.05 180 SER A O 1
ATOM 1409 N N . PRO A 1 183 ? -21.365 13.745 -15.978 1.00 6.02 181 PRO A N 1
ATOM 1410 C CA . PRO A 1 183 ? -20.020 14.047 -16.455 1.00 5.27 181 PRO A CA 1
ATOM 1411 C C . PRO A 1 183 ? -19.889 13.844 -17.960 1.00 5.46 181 PRO A C 1
ATOM 1412 O O . PRO A 1 183 ? -20.580 12.999 -18.558 1.00 5.64 181 PRO A O 1
ATOM 1416 N N . GLY A 1 184 ? -18.997 14.627 -18.562 1.00 6.48 182 GLY A N 1
ATOM 1417 C CA . GLY A 1 184 ? -18.460 14.295 -19.869 1.00 6.86 182 GLY A CA 1
ATOM 1418 C C . GLY A 1 184 ? -17.321 13.308 -19.693 1.00 7.74 182 GLY A C 1
ATOM 1419 O O . GLY A 1 184 ? -17.275 12.525 -18.732 1.00 7.79 182 GLY A O 1
ATOM 1420 N N . TRP A 1 185 ? -16.392 13.341 -20.631 1.00 6.72 183 TRP A N 1
ATOM 1421 C CA . TRP A 1 185 ? -15.213 12.495 -20.552 1.00 8.03 183 TRP A CA 1
ATOM 1422 C C . TRP A 1 185 ? -14.443 12.808 -19.261 1.00 7.33 183 TRP A C 1
ATOM 1423 O O . TRP A 1 185 ? -14.108 13.957 -19.000 1.00 7.57 183 TRP A O 1
ATOM 1434 N N . ILE A 1 186 ? -14.177 11.777 -18.464 1.00 8.00 184 ILE A N 1
ATOM 1435 C CA . ILE A 1 186 ? -13.348 11.889 -17.267 1.00 8.95 184 ILE A CA 1
ATOM 1436 C C . ILE A 1 186 ? -12.011 11.202 -17.537 1.00 8.93 184 ILE A C 1
ATOM 1437 O O . ILE A 1 186 ? -11.975 10.075 -18.055 1.00 10.60 184 ILE A O 1
ATOM 1442 N N . GLU A 1 187 ? -10.924 11.879 -17.195 1.00 9.79 185 GLU A N 1
ATOM 1443 C CA . GLU A 1 187 ? -9.585 11.324 -17.313 1.00 11.27 185 GLU A CA 1
ATOM 1444 C C . GLU A 1 187 ? -9.357 10.201 -16.300 1.00 12.86 185 GLU A C 1
ATOM 1445 O O . GLU A 1 187 ? -9.263 10.447 -15.097 1.00 15.35 185 GLU A O 1
ATOM 1451 N N . THR A 1 188 ? -9.271 8.973 -16.799 1.00 11.77 186 THR A N 1
ATOM 1452 C CA . THR A 1 188 ? -9.050 7.802 -15.952 1.00 12.02 186 THR A CA 1
ATOM 1453 C C . THR A 1 188 ? -8.028 6.892 -16.613 1.00 13.46 186 THR A C 1
ATOM 1454 O O . THR A 1 188 ? -7.684 7.068 -17.785 1.00 13.38 186 THR A O 1
ATOM 1458 N N . GLU A 1 189 ? -7.549 5.901 -15.872 1.00 14.51 187 GLU A N 1
ATOM 1459 C CA . GLU A 1 189 ? -6.654 4.915 -16.457 1.00 15.48 187 GLU A CA 1
ATOM 1460 C C . GLU A 1 189 ? -7.334 4.225 -17.636 1.00 15.63 187 GLU A C 1
ATOM 1461 O O . GLU A 1 189 ? -6.709 3.953 -18.655 1.00 16.41 187 GLU A O 1
ATOM 1467 N N . ALA A 1 190 ? -8.632 3.976 -17.499 1.00 17.52 188 ALA A N 1
ATOM 1468 C CA . ALA A 1 190 ? -9.378 3.307 -18.554 1.00 20.10 188 ALA A CA 1
ATOM 1469 C C . ALA A 1 190 ? -9.450 4.146 -19.832 1.00 17.48 188 ALA A C 1
ATOM 1470 O O . ALA A 1 190 ? -9.346 3.606 -20.932 1.00 20.46 188 ALA A O 1
ATOM 1472 N N . SER A 1 191 ? -9.612 5.458 -19.700 1.00 17.36 189 SER A N 1
ATOM 1473 C CA A SER A 1 191 ? -9.683 6.286 -20.899 0.70 20.92 189 SER A CA 1
ATOM 1474 C CA B SER A 1 191 ? -9.669 6.337 -20.866 0.30 15.98 189 SER A CA 1
ATOM 1475 C C . SER A 1 191 ? -8.300 6.535 -21.512 1.00 22.74 189 SER A C 1
ATOM 1476 O O . SER A 1 191 ? -8.194 6.773 -22.715 1.00 21.80 189 SER A O 1
ATOM 1481 N N . VAL A 1 192 ? -7.245 6.447 -20.705 1.00 17.75 190 VAL A N 1
ATOM 1482 C CA . VAL A 1 192 ? -5.893 6.480 -21.256 1.00 22.14 190 VAL A CA 1
ATOM 1483 C C . VAL A 1 192 ? -5.715 5.246 -22.131 1.00 21.80 190 VAL A C 1
ATOM 1484 O O . VAL A 1 192 ? -5.200 5.330 -23.244 1.00 20.40 190 VAL A O 1
ATOM 1488 N N . ARG A 1 193 ? -6.142 4.094 -21.616 1.00 19.82 191 ARG A N 1
ATOM 1489 C CA . ARG A 1 193 ? -6.109 2.857 -22.393 1.00 26.21 191 ARG A CA 1
ATOM 1490 C C . ARG A 1 193 ? -6.902 2.998 -23.695 1.00 19.88 191 ARG A C 1
ATOM 1491 O O . ARG A 1 193 ? -6.450 2.547 -24.745 1.00 23.01 191 ARG A O 1
ATOM 1499 N N . LEU A 1 194 ? -8.081 3.609 -23.617 1.00 19.44 192 LEU A N 1
ATOM 1500 C CA . LEU A 1 194 ? -8.898 3.849 -24.803 1.00 18.96 192 LEU A CA 1
ATOM 1501 C C . LEU A 1 194 ? -8.181 4.740 -25.811 1.00 23.37 192 LEU A C 1
ATOM 1502 O O . LEU A 1 194 ? -8.161 4.444 -27.004 1.00 22.88 192 LEU A O 1
ATOM 1507 N N . ALA A 1 195 ? -7.601 5.836 -25.329 1.00 19.51 193 ALA A N 1
ATOM 1508 C CA . ALA A 1 195 ? -6.847 6.733 -26.201 1.00 18.40 193 ALA A CA 1
ATOM 1509 C C . ALA A 1 195 ? -5.700 6.008 -26.889 1.00 24.29 193 ALA A C 1
ATOM 1510 O O . ALA A 1 195 ? -5.433 6.239 -28.064 1.00 23.52 193 ALA A O 1
ATOM 1512 N N . GLU A 1 196 ? -5.023 5.128 -26.157 1.00 21.05 194 GLU A N 1
ATOM 1513 C CA . GLU A 1 196 ? -3.940 4.340 -26.735 1.00 21.85 194 GLU A CA 1
ATOM 1514 C C . GLU A 1 196 ? -4.443 3.347 -27.782 1.00 24.81 194 GLU A C 1
ATOM 1515 O O . GLU A 1 196 ? -3.793 3.148 -28.811 1.00 27.35 194 GLU A O 1
ATOM 1521 N N . ARG A 1 197 ? -5.593 2.725 -27.526 1.00 25.74 195 ARG A N 1
ATOM 1522 C CA . ARG A 1 197 ? -6.187 1.806 -28.503 1.00 30.86 195 ARG A CA 1
ATOM 1523 C C . ARG A 1 197 ? -6.512 2.552 -29.795 1.00 32.30 195 ARG A C 1
ATOM 1524 O O . ARG A 1 197 ? -6.095 2.140 -30.880 1.00 30.67 195 ARG A O 1
ATOM 1532 N N . LEU A 1 198 ? -7.247 3.655 -29.670 1.00 24.39 196 LEU A N 1
ATOM 1533 C CA . LEU A 1 198 ? -7.610 4.477 -30.824 1.00 22.05 196 LEU A CA 1
ATOM 1534 C C . LEU A 1 198 ? -6.388 5.000 -31.565 1.00 30.36 196 LEU A C 1
ATOM 1535 O O . LEU A 1 198 ? -6.361 5.024 -32.796 1.00 31.64 196 LEU A O 1
ATOM 1540 N N . ALA A 1 199 ? -5.377 5.412 -30.810 1.00 33.98 197 ALA A N 1
ATOM 1541 C CA . ALA A 1 199 ? -4.138 5.905 -31.398 1.00 29.43 197 ALA A CA 1
ATOM 1542 C C . ALA A 1 199 ? -3.505 4.852 -32.304 1.00 37.96 197 ALA A C 1
ATOM 1543 O O . ALA A 1 199 ? -3.068 5.155 -33.414 1.00 36.02 197 ALA A O 1
ATOM 1545 N N . LYS A 1 200 ? -3.477 3.615 -31.819 1.00 31.10 198 LYS A N 1
ATOM 1546 C CA . LYS A 1 200 ? -2.887 2.499 -32.549 1.00 39.03 198 LYS A CA 1
ATOM 1547 C C . LYS A 1 200 ? -3.611 2.225 -33.863 1.00 49.11 198 LYS A C 1
ATOM 1548 O O . LYS A 1 200 ? -2.978 2.075 -34.910 1.00 48.09 198 LYS A O 1
ATOM 1554 N N . GLN A 1 201 ? -4.938 2.162 -33.808 1.00 46.41 199 GLN A N 1
ATOM 1555 C CA . GLN A 1 201 ? -5.727 1.827 -34.988 1.00 45.97 199 GLN A CA 1
ATOM 1556 C C . GLN A 1 201 ? -5.738 2.957 -36.015 1.00 47.53 199 GLN A C 1
ATOM 1557 O O . GLN A 1 201 ? -6.051 2.736 -37.184 1.00 51.74 199 GLN A O 1
ATOM 1563 N N . ALA A 1 202 ? -5.392 4.163 -35.579 1.00 38.00 200 ALA A N 1
ATOM 1564 C CA . ALA A 1 202 ? -5.350 5.310 -36.479 1.00 38.57 200 ALA A CA 1
ATOM 1565 C C . ALA A 1 202 ? -3.913 5.680 -36.831 1.00 39.98 200 ALA A C 1
ATOM 1566 O O . ALA A 1 202 ? -3.669 6.638 -37.566 1.00 47.51 200 ALA A O 1
ATOM 1568 N N . GLY A 1 203 ? -2.966 4.917 -36.299 1.00 36.49 201 GLY A N 1
ATOM 1569 C CA . GLY A 1 203 ? -1.558 5.140 -36.576 1.00 36.82 201 GLY A CA 1
ATOM 1570 C C . GLY A 1 203 ? -1.043 6.473 -36.067 1.00 34.18 201 GLY A C 1
ATOM 1571 O O . GLY A 1 203 ? -0.234 7.127 -36.725 1.00 41.56 201 GLY A O 1
ATOM 1572 N N . THR A 1 204 ? -1.518 6.883 -34.896 1.00 31.74 202 THR A N 1
ATOM 1573 C CA . THR A 1 204 ? -1.061 8.128 -34.288 1.00 32.34 202 THR A CA 1
ATOM 1574 C C . THR A 1 204 ? -0.593 7.868 -32.858 1.00 34.15 202 THR A C 1
ATOM 1575 O O . THR A 1 204 ? -0.479 6.717 -32.440 1.00 31.25 202 THR A O 1
ATOM 1579 N N . ASP A 1 205 ? -0.315 8.934 -32.113 1.00 29.95 203 ASP A N 1
ATOM 1580 C CA . ASP A 1 205 ? 0.154 8.790 -30.738 1.00 30.57 203 ASP A CA 1
ATOM 1581 C C . ASP A 1 205 ? -0.940 9.056 -29.715 1.00 28.26 203 ASP A C 1
ATOM 1582 O O . ASP A 1 205 ? -2.104 9.216 -30.070 1.00 28.14 203 ASP A O 1
ATOM 1587 N N . LEU A 1 206 ? -0.549 9.108 -28.445 1.00 24.83 204 LEU A N 1
ATOM 1588 C CA . LEU A 1 206 ? -1.496 9.304 -27.351 1.00 23.80 204 LEU A CA 1
ATOM 1589 C C . LEU A 1 206 ? -2.309 10.591 -27.487 1.00 21.46 204 LEU A C 1
ATOM 1590 O O . LEU A 1 206 ? -3.529 10.588 -27.290 1.00 21.24 204 LEU A O 1
ATOM 1595 N N . GLU A 1 207 ? -1.632 11.687 -27.816 1.00 21.53 205 GLU A N 1
ATOM 1596 C CA . GLU A 1 207 ? -2.297 12.973 -28.008 1.00 26.42 205 GLU A CA 1
ATOM 1597 C C . GLU A 1 207 ? -3.241 12.921 -29.198 1.00 22.24 205 GLU A C 1
ATOM 1598 O O . GLU A 1 207 ? -4.301 13.558 -29.189 1.00 22.06 205 GLU A O 1
ATOM 1604 N N . GLY A 1 208 ? -2.860 12.153 -30.212 1.00 25.55 206 GLY A N 1
ATOM 1605 C CA . GLY A 1 208 ? -3.729 11.912 -31.348 1.00 26.76 206 GLY A CA 1
ATOM 1606 C C . GLY A 1 208 ? -4.958 11.117 -30.951 1.00 24.58 206 GLY A C 1
ATOM 1607 O O . GLY A 1 208 ? -6.055 11.372 -31.441 1.00 22.95 206 GLY A O 1
ATOM 1608 N N . GLY A 1 209 ? -4.775 10.144 -30.063 1.00 24.50 207 GLY A N 1
ATOM 1609 C CA . GLY A 1 209 ? -5.885 9.352 -29.566 1.00 23.58 207 GLY A CA 1
ATOM 1610 C C . GLY A 1 209 ? -6.832 10.209 -28.752 1.00 20.22 207 GLY A C 1
ATOM 1611 O O . GLY A 1 209 ? -8.052 10.088 -28.862 1.00 19.61 207 GLY A O 1
ATOM 1612 N N . LYS A 1 210 ? -6.264 11.079 -27.923 1.00 18.97 208 LYS A N 1
ATOM 1613 C CA . LYS A 1 210 ? -7.051 12.039 -27.159 1.00 18.14 208 LYS A CA 1
ATOM 1614 C C . LYS A 1 210 ? -7.865 12.926 -28.099 1.00 16.15 208 LYS A C 1
ATOM 1615 O O . LYS A 1 210 ? -9.055 13.182 -27.864 1.00 15.28 208 LYS A O 1
ATOM 1621 N N . LYS A 1 211 ? -7.226 13.398 -29.166 1.00 18.39 209 LYS A N 1
ATOM 1622 C CA . LYS A 1 211 ? -7.924 14.239 -30.137 1.00 17.83 209 LYS A CA 1
ATOM 1623 C C . LYS A 1 211 ? -9.078 13.487 -30.801 1.00 19.56 209 LYS A C 1
ATOM 1624 O O . LYS A 1 211 ? -10.145 14.055 -31.034 1.00 18.07 209 LYS A O 1
ATOM 1630 N N . ILE A 1 212 ? -8.871 12.208 -31.082 1.00 17.99 210 ILE A N 1
ATOM 1631 C CA . ILE A 1 212 ? -9.911 11.372 -31.669 1.00 17.43 210 ILE A CA 1
ATOM 1632 C C . ILE A 1 212 ? -11.131 11.253 -30.759 1.00 16.30 210 ILE A C 1
ATOM 1633 O O . ILE A 1 212 ? -12.275 11.355 -31.219 1.00 17.97 210 ILE A O 1
ATOM 1638 N N . ILE A 1 213 ? -10.895 11.064 -29.468 1.00 14.27 211 ILE A N 1
ATOM 1639 C CA . ILE A 1 213 ? -11.989 11.031 -28.511 1.00 12.96 211 ILE A CA 1
ATOM 1640 C C . ILE A 1 213 ? -12.702 12.379 -28.448 1.00 13.68 211 ILE A C 1
ATOM 1641 O O . ILE A 1 213 ? -13.935 12.448 -28.541 1.00 12.52 211 ILE A O 1
ATOM 1659 N N . ASP A 1 215 ? -12.804 14.842 -30.618 1.00 13.24 213 ASP A N 1
ATOM 1660 C CA . ASP A 1 215 ? -13.533 15.083 -31.871 1.00 15.06 213 ASP A CA 1
ATOM 1661 C C . ASP A 1 215 ? -14.799 14.223 -31.945 1.00 14.30 213 ASP A C 1
ATOM 1662 O O . ASP A 1 215 ? -15.839 14.675 -32.434 1.00 15.11 213 ASP A O 1
ATOM 1667 N N . GLY A 1 216 ? -14.719 12.995 -31.439 1.00 14.13 214 GLY A N 1
ATOM 1668 C CA . GLY A 1 216 ? -15.864 12.095 -31.422 1.00 14.91 214 GLY A CA 1
ATOM 1669 C C . GLY A 1 216 ? -17.017 12.626 -30.585 1.00 12.61 214 GLY A C 1
ATOM 1670 O O . GLY A 1 216 ? -18.184 12.289 -30.817 1.00 13.45 214 GLY A O 1
ATOM 1671 N N . LEU A 1 217 ? -16.688 13.460 -29.600 1.00 11.57 215 LEU A N 1
ATOM 1672 C CA . LEU A 1 217 ? -17.685 14.114 -28.761 1.00 9.59 215 LEU A CA 1
ATOM 1673 C C . LEU A 1 217 ? -18.234 15.402 -29.363 1.00 12.30 215 LEU A C 1
ATOM 1674 O O . LEU A 1 217 ? -19.164 15.994 -28.806 1.00 14.57 215 LEU A O 1
ATOM 1679 N N . GLY A 1 218 ? -17.651 15.853 -30.469 1.00 10.58 216 GLY A N 1
ATOM 1680 C CA . GLY A 1 218 ? -18.005 17.139 -31.052 1.00 11.79 216 GLY A CA 1
ATOM 1681 C C . GLY A 1 218 ? -17.113 18.268 -30.564 1.00 14.95 216 GLY A C 1
ATOM 1682 O O . GLY A 1 218 ? -17.373 19.450 -30.850 1.00 15.23 216 GLY A O 1
ATOM 1683 N N . GLY A 1 219 ? -16.057 17.903 -29.840 1.00 10.33 217 GLY A N 1
ATOM 1684 C CA . GLY A 1 219 ? -15.128 18.873 -29.280 1.00 10.88 217 GLY A CA 1
ATOM 1685 C C . GLY A 1 219 ? -15.464 19.223 -27.847 1.00 10.14 217 GLY A C 1
ATOM 1686 O O . GLY A 1 219 ? -16.641 19.205 -27.455 1.00 11.53 217 GLY A O 1
ATOM 1687 N N . ILE A 1 220 ? -14.434 19.511 -27.060 1.00 8.90 218 ILE A N 1
ATOM 1688 C CA . ILE A 1 220 ? -14.612 19.997 -25.694 1.00 7.84 218 ILE A CA 1
ATOM 1689 C C . ILE A 1 220 ? -14.090 21.426 -25.654 1.00 8.08 218 ILE A C 1
ATOM 1690 O O . ILE A 1 220 ? -12.894 21.643 -25.769 1.00 8.71 218 ILE A O 1
ATOM 1695 N N . PRO A 1 221 ? -14.989 22.415 -25.512 1.00 7.64 219 PRO A N 1
ATOM 1696 C CA . PRO A 1 221 ? -14.527 23.810 -25.484 1.00 8.43 219 PRO A CA 1
ATOM 1697 C C . PRO A 1 221 ? -13.386 24.073 -24.479 1.00 8.20 219 PRO A C 1
ATOM 1698 O O . PRO A 1 221 ? -12.427 24.769 -24.813 1.00 9.24 219 PRO A O 1
ATOM 1702 N N . LEU A 1 222 ? -13.466 23.506 -23.283 1.00 8.11 220 LEU A N 1
ATOM 1703 C CA . LEU A 1 222 ? -12.401 23.673 -22.301 1.00 9.54 220 LEU A CA 1
ATOM 1704 C C . LEU A 1 222 ? -11.075 23.084 -22.781 1.00 9.43 220 LEU A C 1
ATOM 1705 O O . LEU A 1 222 ? -10.003 23.523 -22.354 1.00 11.98 220 LEU A O 1
ATOM 1710 N N . GLY A 1 223 ? -11.151 22.072 -23.645 1.00 9.09 221 GLY A N 1
ATOM 1711 C CA . GLY A 1 223 ? -9.966 21.511 -24.277 1.00 11.16 221 GLY A CA 1
ATOM 1712 C C . GLY A 1 223 ? -9.345 20.322 -23.570 1.00 9.90 221 GLY A C 1
ATOM 1713 O O . GLY A 1 223 ? -8.243 19.883 -23.928 1.00 12.21 221 GLY A O 1
ATOM 1714 N N . ARG A 1 224 ? -10.044 19.789 -22.572 1.00 9.21 222 ARG A N 1
ATOM 1715 C CA . ARG A 1 224 ? -9.526 18.662 -21.794 1.00 9.39 222 ARG A CA 1
ATOM 1716 C C . ARG A 1 224 ? -10.667 17.941 -21.104 1.00 9.68 222 ARG A C 1
ATOM 1717 O O . ARG A 1 224 ? -11.712 18.532 -20.878 1.00 9.73 222 ARG A O 1
ATOM 1725 N N . PRO A 1 225 ? -10.485 16.651 -20.775 1.00 9.65 223 PRO A N 1
ATOM 1726 C CA . PRO A 1 225 ? -11.494 15.943 -19.976 1.00 9.75 223 PRO A CA 1
ATOM 1727 C C . PRO A 1 225 ? -11.526 16.459 -18.533 1.00 7.93 223 PRO A C 1
ATOM 1728 O O . PRO A 1 225 ? -10.610 17.180 -18.117 1.00 10.76 223 PRO A O 1
ATOM 1732 N N . ALA A 1 226 ? -12.571 16.093 -17.793 1.00 8.35 224 ALA A N 1
ATOM 1733 C CA . ALA A 1 226 ? -12.663 16.424 -16.369 1.00 7.42 224 ALA A CA 1
ATOM 1734 C C . ALA A 1 226 ? -11.763 15.498 -15.570 1.00 9.48 224 ALA A C 1
ATOM 1735 O O . ALA A 1 226 ? -11.563 14.340 -15.939 1.00 11.12 224 ALA A O 1
ATOM 1737 N N . LYS A 1 227 ? -11.208 16.000 -14.476 1.00 8.51 225 LYS A N 1
ATOM 1738 C CA . LYS A 1 227 ? -10.427 15.157 -13.581 1.00 9.55 225 LYS A CA 1
ATOM 1739 C C . LYS A 1 227 ? -11.341 14.506 -12.555 1.00 9.07 225 LYS A C 1
ATOM 1740 O O . LYS A 1 227 ? -12.379 15.064 -12.209 1.00 8.79 225 LYS A O 1
ATOM 1746 N N . PRO A 1 228 ? -10.978 13.303 -12.095 1.00 9.90 226 PRO A N 1
ATOM 1747 C CA . PRO A 1 228 ? -11.767 12.632 -11.058 1.00 10.81 226 PRO A CA 1
ATOM 1748 C C . PRO A 1 228 ? -12.066 13.569 -9.888 1.00 8.64 226 PRO A C 1
ATOM 1749 O O . PRO A 1 228 ? -13.192 13.587 -9.403 1.00 8.71 226 PRO A O 1
ATOM 1753 N N . GLU A 1 229 ? -11.079 14.354 -9.477 1.00 10.44 227 GLU A N 1
ATOM 1754 C CA . GLU A 1 229 ? -11.256 15.247 -8.337 1.00 9.90 227 GLU A CA 1
ATOM 1755 C C . GLU A 1 229 ? -12.285 16.339 -8.620 1.00 9.51 227 GLU A C 1
ATOM 1756 O O . GLU A 1 229 ? -12.987 16.801 -7.718 1.00 9.96 227 GLU A O 1
ATOM 1762 N N . GLU A 1 230 ? -12.388 16.733 -9.881 1.00 8.95 228 GLU A N 1
ATOM 1763 C CA . GLU A 1 230 ? -13.360 17.743 -10.283 1.00 7.25 228 GLU A CA 1
ATOM 1764 C C . GLU A 1 230 ? -14.787 17.223 -10.175 1.00 8.18 228 GLU A C 1
ATOM 1765 O O . GLU A 1 230 ? -15.691 17.929 -9.730 1.00 8.62 228 GLU A O 1
ATOM 1771 N N . VAL A 1 231 ? -14.990 15.975 -10.575 1.00 8.18 229 VAL A N 1
ATOM 1772 C CA . VAL A 1 231 ? -16.291 15.350 -10.398 1.00 8.77 229 VAL A CA 1
ATOM 1773 C C . VAL A 1 231 ? -16.604 15.239 -8.898 1.00 8.10 229 VAL A C 1
ATOM 1774 O O . VAL A 1 231 ? -17.714 15.576 -8.463 1.00 8.48 229 VAL A O 1
ATOM 1778 N N . ALA A 1 232 ? -15.627 14.795 -8.108 1.00 7.47 230 ALA A N 1
ATOM 1779 C CA . ALA A 1 232 ? -15.791 14.720 -6.657 1.00 7.63 230 ALA A CA 1
ATOM 1780 C C . ALA A 1 232 ? -16.193 16.066 -6.048 1.00 7.47 230 ALA A C 1
ATOM 1781 O O . ALA A 1 232 ? -17.076 16.105 -5.193 1.00 8.84 230 ALA A O 1
ATOM 1783 N N . ASN A 1 233 ? -15.565 17.154 -6.500 1.00 8.18 231 ASN A N 1
ATOM 1784 C CA . ASN A 1 233 ? -15.865 18.498 -5.961 1.00 9.51 231 ASN A CA 1
ATOM 1785 C C . ASN A 1 233 ? -17.348 18.836 -6.073 1.00 8.44 231 ASN A C 1
ATOM 1786 O O . ASN A 1 233 ? -17.966 19.327 -5.130 1.00 8.58 231 ASN A O 1
ATOM 1791 N N . LEU A 1 234 ? -17.909 18.557 -7.248 1.00 7.34 232 LEU A N 1
ATOM 1792 C CA . LEU A 1 234 ? -19.305 18.850 -7.540 1.00 7.93 232 LEU A CA 1
ATOM 1793 C C . LEU A 1 234 ? -20.243 17.963 -6.716 1.00 6.91 232 LEU A C 1
ATOM 1794 O O . LEU A 1 234 ? -21.245 18.449 -6.166 1.00 8.94 232 LEU A O 1
ATOM 1799 N N . ILE A 1 235 ? -19.922 16.669 -6.619 1.00 8.19 233 ILE A N 1
ATOM 1800 C CA . ILE A 1 235 ? -20.727 15.749 -5.815 1.00 8.61 233 ILE A CA 1
ATOM 1801 C C . ILE A 1 235 ? -20.718 16.182 -4.343 1.00 8.26 233 ILE A C 1
ATOM 1802 O O . ILE A 1 235 ? -21.761 16.216 -3.690 1.00 9.60 233 ILE A O 1
ATOM 1807 N N . ALA A 1 236 ? -19.548 16.561 -3.837 1.00 7.93 234 ALA A N 1
ATOM 1808 C CA . ALA A 1 236 ? -19.451 17.021 -2.451 1.00 9.07 234 ALA A CA 1
ATOM 1809 C C . ALA A 1 236 ? -20.298 18.284 -2.215 1.00 8.66 234 ALA A C 1
ATOM 1810 O O . ALA A 1 236 ? -20.992 18.387 -1.199 1.00 9.63 234 ALA A O 1
ATOM 1812 N N . PHE A 1 237 ? -20.224 19.239 -3.134 1.00 9.03 235 PHE A N 1
ATOM 1813 C CA . PHE A 1 237 ? -21.046 20.427 -2.993 1.00 7.35 235 PHE A CA 1
ATOM 1814 C C . PHE A 1 237 ? -22.528 20.060 -2.918 1.00 7.13 235 PHE A C 1
ATOM 1815 O O . PHE A 1 237 ? -23.245 20.533 -2.025 1.00 8.39 235 PHE A O 1
ATOM 1823 N N . LEU A 1 238 ? -22.983 19.227 -3.850 1.00 7.46 236 LEU A N 1
ATOM 1824 C CA . LEU A 1 238 ? -24.393 18.856 -3.896 1.00 6.94 236 LEU A CA 1
ATOM 1825 C C . LEU A 1 238 ? -24.862 18.065 -2.670 1.00 7.72 236 LEU A C 1
ATOM 1826 O O . LEU A 1 238 ? -26.028 18.161 -2.291 1.00 8.83 236 LEU A O 1
ATOM 1831 N N . ALA A 1 239 ? -23.966 17.285 -2.070 1.00 8.20 237 ALA A N 1
ATOM 1832 C CA . ALA A 1 239 ? -24.300 16.497 -0.888 1.00 9.12 237 ALA A CA 1
ATOM 1833 C C . ALA A 1 239 ? -24.349 17.343 0.379 1.00 8.87 237 ALA A C 1
ATOM 1834 O O . ALA A 1 239 ? -24.922 16.931 1.381 1.00 11.49 237 ALA A O 1
ATOM 1836 N N . SER A 1 240 ? -23.728 18.516 0.332 1.00 9.20 238 SER A N 1
ATOM 1837 C CA . SER A 1 240 ? -23.558 19.363 1.507 1.00 10.02 238 SER A CA 1
ATOM 1838 C C . SER A 1 240 ? -24.792 20.206 1.809 1.00 9.79 238 SER A C 1
ATOM 1839 O O . SER A 1 240 ? -25.675 20.375 0.957 1.00 10.04 238 SER A O 1
ATOM 1842 N N . ASP A 1 241 ? -24.815 20.776 3.006 1.00 10.70 239 ASP A N 1
ATOM 1843 C CA . ASP A 1 241 ? -25.900 21.651 3.420 1.00 11.09 239 ASP A CA 1
ATOM 1844 C C . ASP A 1 241 ? -25.893 22.984 2.663 1.00 11.89 239 ASP A C 1
ATOM 1845 O O . ASP A 1 241 ? -26.848 23.744 2.757 1.00 15.92 239 ASP A O 1
ATOM 1850 N N . ARG A 1 242 ? -24.824 23.264 1.927 1.00 10.30 240 ARG A N 1
ATOM 1851 C CA . ARG A 1 242 ? -24.783 24.460 1.071 1.00 11.15 240 ARG A CA 1
ATOM 1852 C C . ARG A 1 242 ? -25.661 24.330 -0.171 1.00 10.80 240 ARG A C 1
ATOM 1853 O O . ARG A 1 242 ? -25.852 25.310 -0.892 1.00 10.67 240 ARG A O 1
ATOM 1861 N N . ALA A 1 243 ? -26.192 23.132 -0.409 1.00 8.67 241 ALA A N 1
ATOM 1862 C CA . ALA A 1 243 ? -27.021 22.821 -1.580 1.00 7.93 241 ALA A CA 1
ATOM 1863 C C . ALA A 1 243 ? -28.460 22.462 -1.191 1.00 8.25 241 ALA A C 1
ATOM 1864 O O . ALA A 1 243 ? -29.170 21.781 -1.939 1.00 7.74 241 ALA A O 1
ATOM 1866 N N . ALA A 1 244 ? -28.907 22.946 -0.038 1.00 9.01 242 ALA A N 1
ATOM 1867 C CA . ALA A 1 244 ? -30.216 22.549 0.503 1.00 9.46 242 ALA A CA 1
ATOM 1868 C C . ALA A 1 244 ? -31.440 22.860 -0.374 1.00 10.18 242 ALA A C 1
ATOM 1869 O O . ALA A 1 244 ? -32.483 22.231 -0.205 1.00 10.90 242 ALA A O 1
ATOM 1871 N N . SER A 1 245 ? -31.327 23.811 -1.302 1.00 8.75 243 SER A N 1
ATOM 1872 C CA . SER A 1 245 ? -32.452 24.154 -2.177 1.00 9.01 243 SER A CA 1
ATOM 1873 C C . SER A 1 245 ? -32.328 23.513 -3.561 1.00 8.19 243 SER A C 1
ATOM 1874 O O . SER A 1 245 ? -33.115 23.804 -4.453 1.00 9.13 243 SER A O 1
ATOM 1877 N N . ILE A 1 246 ? -31.325 22.664 -3.750 1.00 8.27 244 ILE A N 1
ATOM 1878 C CA . ILE A 1 246 ? -31.091 22.048 -5.051 1.00 7.65 244 ILE A CA 1
ATOM 1879 C C . ILE A 1 246 ? -31.591 20.611 -5.031 1.00 8.49 244 ILE A C 1
ATOM 1880 O O . ILE A 1 246 ? -31.062 19.753 -4.318 1.00 7.15 244 ILE A O 1
ATOM 1885 N N . THR A 1 247 ? -32.644 20.358 -5.795 1.00 6.44 245 THR A N 1
ATOM 1886 C CA . THR A 1 247 ? -33.167 19.004 -5.923 1.00 6.54 245 THR A CA 1
ATOM 1887 C C . THR A 1 247 ? -33.825 18.871 -7.292 1.00 6.50 245 THR A C 1
ATOM 1888 O O . THR A 1 247 ? -34.207 19.878 -7.901 1.00 7.55 245 THR A O 1
ATOM 1892 N N . GLY A 1 248 ? -33.905 17.650 -7.800 1.00 6.70 246 GLY A N 1
ATOM 1893 C CA . GLY A 1 248 ? -34.596 17.403 -9.059 1.00 6.48 246 GLY A CA 1
ATOM 1894 C C . GLY A 1 248 ? -33.917 18.036 -10.252 1.00 8.01 246 GLY A C 1
ATOM 1895 O O . GLY A 1 248 ? -34.582 18.420 -11.205 1.00 9.45 246 GLY A O 1
ATOM 1896 N N . ALA A 1 249 ? -32.601 18.144 -10.206 1.00 7.23 247 ALA A N 1
ATOM 1897 C CA . ALA A 1 249 ? -31.852 18.825 -11.253 1.00 5.79 247 ALA A CA 1
ATOM 1898 C C . ALA A 1 249 ? -30.649 17.984 -11.652 1.00 7.97 247 ALA A C 1
ATOM 1899 O O . ALA A 1 249 ? -30.176 17.160 -10.863 1.00 7.54 247 ALA A O 1
ATOM 1901 N N . GLU A 1 250 ? -30.151 18.211 -12.865 1.00 6.86 248 GLU A N 1
ATOM 1902 C CA . GLU A 1 250 ? -28.939 17.559 -13.350 1.00 7.06 248 GLU A CA 1
ATOM 1903 C C . GLU A 1 250 ? -27.881 18.617 -13.602 1.00 6.40 248 GLU A C 1
ATOM 1904 O O . GLU A 1 250 ? -28.121 19.597 -14.321 1.00 8.18 248 GLU A O 1
ATOM 1910 N N . TYR A 1 251 ? -26.727 18.444 -12.972 1.00 5.93 249 TYR A N 1
ATOM 1911 C CA . TYR A 1 251 ? -25.628 19.389 -13.068 1.00 6.02 249 TYR A CA 1
ATOM 1912 C C . TYR A 1 251 ? -24.538 18.754 -13.915 1.00 5.73 249 TYR A C 1
ATOM 1913 O O . TYR A 1 251 ? -23.980 17.711 -13.544 1.00 6.29 249 TYR A O 1
ATOM 1922 N N . THR A 1 252 ? -24.265 19.378 -15.056 1.00 6.60 250 THR A N 1
ATOM 1923 C CA . THR A 1 252 ? -23.354 18.814 -16.048 1.00 6.62 250 THR A CA 1
ATOM 1924 C C . THR A 1 252 ? -21.938 19.305 -15.819 1.00 5.85 250 THR A C 1
ATOM 1925 O O . THR A 1 252 ? -21.707 20.507 -15.638 1.00 7.41 250 THR A O 1
ATOM 1929 N N . ILE A 1 253 ? -20.988 18.372 -15.836 1.00 6.08 251 ILE A N 1
ATOM 1930 C CA . ILE A 1 253 ? -19.572 18.715 -15.707 1.00 6.25 251 ILE A CA 1
ATOM 1931 C C . ILE A 1 253 ? -18.812 18.110 -16.887 1.00 5.28 251 ILE A C 1
ATOM 1932 O O . ILE A 1 253 ? -18.429 16.928 -16.880 1.00 5.55 251 ILE A O 1
ATOM 1937 N N . ASP A 1 254 ? -18.645 18.924 -17.924 1.00 5.83 252 ASP A N 1
ATOM 1938 C CA . ASP A 1 254 ? -18.179 18.392 -19.200 1.00 6.70 252 ASP A CA 1
ATOM 1939 C C . ASP A 1 254 ? -17.313 19.362 -19.990 1.00 5.32 252 ASP A C 1
ATOM 1940 O O . ASP A 1 254 ? -17.106 19.155 -21.180 1.00 5.62 252 ASP A O 1
ATOM 1945 N N . GLY A 1 255 ? -16.837 20.434 -19.367 1.00 6.04 253 GLY A N 1
ATOM 1946 C CA . GLY A 1 255 ? -15.998 21.373 -20.095 1.00 5.79 253 GLY A CA 1
ATOM 1947 C C . GLY A 1 255 ? -16.686 22.059 -21.271 1.00 6.02 253 GLY A C 1
ATOM 1948 O O . GLY A 1 255 ? -16.019 22.583 -22.158 1.00 7.17 253 GLY A O 1
ATOM 1949 N N . GLY A 1 256 ? -18.020 22.055 -21.267 1.00 5.86 254 GLY A N 1
ATOM 1950 C CA . GLY A 1 256 ? -18.810 22.664 -22.332 1.00 6.83 254 GLY A CA 1
ATOM 1951 C C . GLY A 1 256 ? -19.211 21.736 -23.465 1.00 6.16 254 GLY A C 1
ATOM 1952 O O . GLY A 1 256 ? -19.837 22.172 -24.419 1.00 6.64 254 GLY A O 1
ATOM 1953 N N . THR A 1 257 ? -18.877 20.450 -23.358 1.00 6.23 255 THR A N 1
ATOM 1954 C CA . THR A 1 257 ? -19.087 19.527 -24.475 1.00 5.90 255 THR A CA 1
ATOM 1955 C C . THR A 1 257 ? -20.497 19.566 -25.073 1.00 5.77 255 THR A C 1
ATOM 1956 O O . THR A 1 257 ? -20.657 19.719 -26.283 1.00 6.18 255 THR A O 1
ATOM 1960 N N . VAL A 1 258 ? -21.517 19.401 -24.234 1.00 6.45 256 VAL A N 1
ATOM 1961 C CA . VAL A 1 258 ? -22.885 19.438 -24.735 1.00 5.28 256 VAL A CA 1
ATOM 1962 C C . VAL A 1 258 ? -23.139 20.828 -25.338 1.00 5.38 256 VAL A C 1
ATOM 1963 O O . VAL A 1 258 ? -23.026 21.834 -24.641 1.00 6.02 256 VAL A O 1
ATOM 1967 N N . PRO A 1 259 ? -23.448 20.897 -26.641 1.00 5.84 257 PRO A N 1
ATOM 1968 C CA . PRO A 1 259 ? -23.348 22.196 -27.325 1.00 6.14 257 PRO A CA 1
ATOM 1969 C C . PRO A 1 259 ? -24.635 22.985 -27.342 1.00 6.07 257 PRO A C 1
ATOM 1970 O O . PRO A 1 259 ? -24.681 24.040 -27.985 1.00 6.43 257 PRO A O 1
ATOM 1974 N N . THR A 1 260 ? -25.659 22.497 -26.660 1.00 5.81 258 THR A N 1
ATOM 1975 C CA . THR A 1 260 ? -26.934 23.194 -26.620 1.00 6.51 258 THR A CA 1
ATOM 1976 C C . THR A 1 260 ? -27.056 23.999 -25.329 1.00 6.89 258 THR A C 1
ATOM 1977 O O . THR A 1 260 ? -26.458 23.655 -24.309 1.00 8.88 258 THR A O 1
ATOM 1981 N N . ALA A 1 261 ? -27.826 25.083 -25.397 1.00 7.18 259 ALA A N 1
ATOM 1982 C CA . ALA A 1 261 ? -28.063 25.948 -24.239 1.00 7.30 259 ALA A CA 1
ATOM 1983 C C . ALA A 1 261 ? -28.904 25.224 -23.196 1.00 10.49 259 ALA A C 1
ATOM 1984 O O . ALA A 1 261 ? -29.579 24.224 -23.463 1.00 12.81 259 ALA A O 1
ATOM 1987 N N . SER B 1 1 ? -63.113 4.151 -56.938 1.00 27.33 -1 SER B N 1
ATOM 1988 C CA . SER B 1 1 ? -61.796 4.660 -56.563 1.00 25.90 -1 SER B CA 1
ATOM 1989 C C . SER B 1 1 ? -61.807 6.169 -56.523 1.00 24.49 -1 SER B C 1
ATOM 1990 O O . SER B 1 1 ? -62.583 6.813 -57.228 1.00 24.37 -1 SER B O 1
ATOM 2014 N N . ILE B 1 4 ? -56.632 10.703 -52.985 1.00 18.20 2 ILE B N 1
ATOM 2015 C CA . ILE B 1 4 ? -56.550 10.986 -51.557 1.00 21.71 2 ILE B CA 1
ATOM 2016 C C . ILE B 1 4 ? -56.608 12.479 -51.247 1.00 24.46 2 ILE B C 1
ATOM 2017 O O . ILE B 1 4 ? -55.919 13.293 -51.855 1.00 28.75 2 ILE B O 1
ATOM 2022 N N . GLU B 1 5 ? -57.502 12.834 -50.340 1.00 20.04 3 GLU B N 1
ATOM 2023 C CA . GLU B 1 5 ? -57.628 14.202 -49.867 1.00 21.35 3 GLU B CA 1
ATOM 2024 C C . GLU B 1 5 ? -57.280 14.230 -48.383 1.00 20.83 3 GLU B C 1
ATOM 2025 O O . GLU B 1 5 ? -58.166 14.162 -47.529 1.00 32.72 3 GLU B O 1
ATOM 2031 N N . PHE B 1 6 ? -55.989 14.307 -48.079 1.00 17.20 4 PHE B N 1
ATOM 2032 C CA . PHE B 1 6 ? -55.546 14.219 -46.683 1.00 16.96 4 PHE B CA 1
ATOM 2033 C C . PHE B 1 6 ? -55.512 15.587 -46.047 1.00 17.41 4 PHE B C 1
ATOM 2034 O O . PHE B 1 6 ? -56.083 15.804 -44.978 1.00 20.45 4 PHE B O 1
ATOM 2042 N N . LEU B 1 7 ? -54.849 16.517 -46.717 1.00 14.80 5 LEU B N 1
ATOM 2043 C CA . LEU B 1 7 ? -54.580 17.800 -46.116 1.00 16.87 5 LEU B CA 1
ATOM 2044 C C . LEU B 1 7 ? -54.810 18.926 -47.100 1.00 16.68 5 LEU B C 1
ATOM 2045 O O . LEU B 1 7 ? -54.319 18.896 -48.223 1.00 17.29 5 LEU B O 1
ATOM 2050 N N . ASN B 1 8 ? -55.569 19.921 -46.663 1.00 18.11 6 ASN B N 1
ATOM 2051 C CA . ASN B 1 8 ? -55.684 21.159 -47.412 1.00 14.35 6 ASN B CA 1
ATOM 2052 C C . ASN B 1 8 ? -55.857 22.308 -46.437 1.00 13.41 6 ASN B C 1
ATOM 2053 O O . ASN B 1 8 ? -55.933 22.093 -45.227 1.00 15.87 6 ASN B O 1
ATOM 2058 N N . LEU B 1 9 ? -55.902 23.528 -46.966 1.00 12.22 7 LEU B N 1
ATOM 2059 C CA . LEU B 1 9 ? -56.102 24.711 -46.137 1.00 13.73 7 LEU B CA 1
ATOM 2060 C C . LEU B 1 9 ? -57.292 25.518 -46.650 1.00 14.29 7 LEU B C 1
ATOM 2061 O O . LEU B 1 9 ? -57.329 26.735 -46.501 1.00 14.76 7 LEU B O 1
ATOM 2066 N N . ARG B 1 10 ? -58.257 24.833 -47.267 1.00 14.08 8 ARG B N 1
ATOM 2067 C CA . ARG B 1 10 ? -59.438 25.492 -47.811 1.00 14.56 8 ARG B CA 1
ATOM 2068 C C . ARG B 1 10 ? -60.158 26.238 -46.701 1.00 16.58 8 ARG B C 1
ATOM 2069 O O . ARG B 1 10 ? -60.304 25.725 -45.592 1.00 19.59 8 ARG B O 1
ATOM 2077 N N . GLY B 1 11 ? -60.603 27.452 -46.996 1.00 18.16 9 GLY B N 1
ATOM 2078 C CA . GLY B 1 11 ? -61.314 28.246 -46.010 1.00 21.52 9 GLY B CA 1
ATOM 2079 C C . GLY B 1 11 ? -60.442 29.025 -45.035 1.00 18.92 9 GLY B C 1
ATOM 2080 O O . GLY B 1 11 ? -60.953 29.863 -44.292 1.00 23.73 9 GLY B O 1
ATOM 2081 N N . LYS B 1 12 ? -59.135 28.767 -45.029 1.00 14.55 10 LYS B N 1
ATOM 2082 C CA . LYS B 1 12 ? -58.241 29.479 -44.116 1.00 13.78 10 LYS B CA 1
ATOM 2083 C C . LYS B 1 12 ? -57.675 30.745 -44.735 1.00 14.87 10 LYS B C 1
ATOM 2084 O O . LYS B 1 12 ? -57.286 30.757 -45.897 1.00 17.31 10 LYS B O 1
ATOM 2090 N N . ARG B 1 13 ? -57.643 31.805 -43.934 1.00 13.40 11 ARG B N 1
ATOM 2091 C CA . ARG B 1 13 ? -57.042 33.082 -44.308 1.00 13.03 11 ARG B CA 1
ATOM 2092 C C . ARG B 1 13 ? -55.693 33.167 -43.609 1.00 11.85 11 ARG B C 1
ATOM 2093 O O . ARG B 1 13 ? -55.623 33.065 -42.388 1.00 11.85 11 ARG B O 1
ATOM 2101 N N . ALA B 1 14 ? -54.630 33.332 -44.384 1.00 11.01 12 ALA B N 1
ATOM 2102 C CA . ALA B 1 14 ? -53.285 33.245 -43.842 1.00 10.00 12 ALA B CA 1
ATOM 2103 C C . ALA B 1 14 ? -52.456 34.476 -44.171 1.00 10.58 12 ALA B C 1
ATOM 2104 O O . ALA B 1 14 ? -52.385 34.901 -45.318 1.00 11.19 12 ALA B O 1
ATOM 2106 N N . LEU B 1 15 ? -51.845 35.049 -43.139 1.00 9.43 13 LEU B N 1
ATOM 2107 C CA . LEU B 1 15 ? -50.828 36.074 -43.309 1.00 9.14 13 LEU B CA 1
ATOM 2108 C C . LEU B 1 15 ? -49.475 35.407 -43.129 1.00 8.29 13 LEU B C 1
ATOM 2109 O O . LEU B 1 15 ? -49.194 34.828 -42.081 1.00 7.96 13 LEU B O 1
ATOM 2114 N N . ILE B 1 16 ? -48.643 35.468 -44.159 1.00 8.90 14 ILE B N 1
ATOM 2115 C CA . ILE B 1 16 ? -47.316 34.882 -44.105 1.00 8.72 14 ILE B CA 1
ATOM 2116 C C . ILE B 1 16 ? -46.327 36.010 -44.313 1.00 9.50 14 ILE B C 1
ATOM 2117 O O . ILE B 1 16 ? -46.300 36.618 -45.374 1.00 10.72 14 ILE B O 1
ATOM 2122 N N . THR B 1 17 ? -45.514 36.315 -43.305 1.00 8.14 15 THR B N 1
ATOM 2123 C CA . THR B 1 17 ? -44.607 37.447 -43.470 1.00 9.48 15 THR B CA 1
ATOM 2124 C C . THR B 1 17 ? -43.357 37.055 -44.249 1.00 11.02 15 THR B C 1
ATOM 2125 O O . THR B 1 17 ? -42.916 35.904 -44.210 1.00 11.07 15 THR B O 1
ATOM 2129 N N . ALA B 1 18 ? -42.800 38.022 -44.966 1.00 9.62 16 ALA B N 1
ATOM 2130 C CA . ALA B 1 18 ? -41.524 37.875 -45.662 1.00 10.83 16 ALA B CA 1
ATOM 2131 C C . ALA B 1 18 ? -41.558 36.757 -46.696 1.00 9.40 16 ALA B C 1
ATOM 2132 O O . ALA B 1 18 ? -40.737 35.847 -46.697 1.00 11.57 16 ALA B O 1
ATOM 2134 N N . GLY B 1 19 ? -42.500 36.865 -47.622 1.00 11.37 17 GLY B N 1
ATOM 2135 C CA . GLY B 1 19 ? -42.717 35.818 -48.606 1.00 16.57 17 GLY B CA 1
ATOM 2136 C C . GLY B 1 19 ? -42.107 35.989 -49.983 1.00 13.81 17 GLY B C 1
ATOM 2137 O O . GLY B 1 19 ? -42.545 35.321 -50.913 1.00 17.28 17 GLY B O 1
ATOM 2138 N N . THR B 1 20 ? -41.100 36.850 -50.129 1.00 15.08 18 THR B N 1
ATOM 2139 C CA . THR B 1 20 ? -40.510 37.132 -51.448 1.00 16.31 18 THR B CA 1
ATOM 2140 C C . THR B 1 20 ? -39.548 36.061 -51.919 1.00 12.71 18 THR B C 1
ATOM 2141 O O . THR B 1 20 ? -39.448 35.819 -53.117 1.00 18.58 18 THR B O 1
ATOM 2145 N N . LYS B 1 21 ? -38.819 35.433 -50.994 1.00 14.12 19 LYS B N 1
ATOM 2146 C CA . LYS B 1 21 ? -37.840 34.427 -51.404 1.00 19.98 19 LYS B CA 1
ATOM 2147 C C . LYS B 1 21 ? -37.738 33.297 -50.399 1.00 14.41 19 LYS B C 1
ATOM 2148 O O . LYS B 1 21 ? -38.382 33.313 -49.361 1.00 12.15 19 LYS B O 1
ATOM 2154 N N . GLY B 1 22 ? -36.896 32.327 -50.732 1.00 14.77 20 GLY B N 1
ATOM 2155 C CA . GLY B 1 22 ? -36.557 31.249 -49.819 1.00 12.48 20 GLY B CA 1
ATOM 2156 C C . GLY B 1 22 ? -37.760 30.482 -49.324 1.00 10.82 20 GLY B C 1
ATOM 2157 O O . GLY B 1 22 ? -38.705 30.237 -50.066 1.00 11.42 20 GLY B O 1
ATOM 2158 N N . ALA B 1 23 ? -37.711 30.088 -48.059 1.00 10.53 21 ALA B N 1
ATOM 2159 C CA . ALA B 1 23 ? -38.812 29.335 -47.474 1.00 10.07 21 ALA B CA 1
ATOM 2160 C C . ALA B 1 23 ? -40.088 30.166 -47.392 1.00 9.47 21 ALA B C 1
ATOM 2161 O O . ALA B 1 23 ? -41.179 29.607 -47.464 1.00 10.03 21 ALA B O 1
ATOM 2163 N N . GLY B 1 24 ? -39.964 31.490 -47.281 1.00 8.79 22 GLY B N 1
ATOM 2164 C CA . GLY B 1 24 ? -41.137 32.354 -47.266 1.00 8.94 22 GLY B CA 1
ATOM 2165 C C . GLY B 1 24 ? -41.923 32.220 -48.568 1.00 9.78 22 GLY B C 1
ATOM 2166 O O . GLY B 1 24 ? -43.135 31.979 -48.560 1.00 8.83 22 GLY B O 1
ATOM 2167 N N . ALA B 1 25 ? -41.231 32.361 -49.693 1.00 9.47 23 ALA B N 1
ATOM 2168 C CA . ALA B 1 25 ? -41.876 32.198 -50.999 1.00 9.95 23 ALA B CA 1
ATOM 2169 C C . ALA B 1 25 ? -42.458 30.788 -51.173 1.00 10.71 23 ALA B C 1
ATOM 2170 O O . ALA B 1 25 ? -43.547 30.629 -51.704 1.00 10.99 23 ALA B O 1
ATOM 2172 N N . ALA B 1 26 ? -41.725 29.769 -50.733 1.00 9.88 24 ALA B N 1
ATOM 2173 C CA . ALA B 1 26 ? -42.203 28.402 -50.875 1.00 9.44 24 ALA B CA 1
ATOM 2174 C C . ALA B 1 26 ? -43.466 28.195 -50.044 1.00 9.52 24 ALA B C 1
ATOM 2175 O O . ALA B 1 26 ? -44.367 27.464 -50.456 1.00 9.05 24 ALA B O 1
ATOM 2177 N N . THR B 1 27 ? -43.544 28.851 -48.890 1.00 8.28 25 THR B N 1
ATOM 2178 C CA . THR B 1 27 ? -44.705 28.689 -48.017 1.00 8.49 25 THR B CA 1
ATOM 2179 C C . THR B 1 27 ? -45.930 29.418 -48.584 1.00 8.96 25 THR B C 1
ATOM 2180 O O . THR B 1 27 ? -47.055 28.899 -48.529 1.00 8.71 25 THR B O 1
ATOM 2184 N N . VAL B 1 28 ? -45.715 30.612 -49.135 1.00 8.17 26 VAL B N 1
ATOM 2185 C CA . VAL B 1 28 ? -46.791 31.326 -49.823 1.00 8.55 26 VAL B CA 1
ATOM 2186 C C . VAL B 1 28 ? -47.346 30.471 -50.960 1.00 10.17 26 VAL B C 1
ATOM 2187 O O . VAL B 1 28 ? -48.560 30.296 -51.082 1.00 9.58 26 VAL B O 1
ATOM 2191 N N . SER B 1 29 ? -46.451 29.918 -51.770 1.00 9.18 27 SER B N 1
ATOM 2192 C CA A SER B 1 29 ? -46.848 29.096 -52.913 0.58 11.06 27 SER B CA 1
ATOM 2193 C CA B SER B 1 29 ? -46.862 29.105 -52.913 0.42 9.95 27 SER B CA 1
ATOM 2194 C C . SER B 1 29 ? -47.657 27.877 -52.473 1.00 10.03 27 SER B C 1
ATOM 2195 O O . SER B 1 29 ? -48.736 27.599 -53.022 1.00 10.95 27 SER B O 1
ATOM 2200 N N . LEU B 1 30 ? -47.138 27.153 -51.487 1.00 9.74 28 LEU B N 1
ATOM 2201 C CA . LEU B 1 30 ? -47.823 25.956 -51.005 1.00 8.81 28 LEU B CA 1
ATOM 2202 C C . LEU B 1 30 ? -49.169 26.284 -50.374 1.00 10.54 28 LEU B C 1
ATOM 2203 O O . LEU B 1 30 ? -50.150 25.587 -50.614 1.00 9.95 28 LEU B O 1
ATOM 2208 N N . PHE B 1 31 ? -49.241 27.357 -49.589 1.00 8.86 29 PHE B N 1
ATOM 2209 C CA . PHE B 1 31 ? -50.516 27.712 -48.969 1.00 9.52 29 PHE B CA 1
ATOM 2210 C C . PHE B 1 31 ? -51.565 28.022 -50.049 1.00 10.34 29 PHE B C 1
ATOM 2211 O O . PHE B 1 31 ? -52.713 27.590 -49.955 1.00 10.59 29 PHE B O 1
ATOM 2219 N N . LEU B 1 32 ? -51.173 28.755 -51.088 1.00 10.13 30 LEU B N 1
ATOM 2220 C CA . LEU B 1 32 ? -52.092 29.018 -52.191 1.00 10.25 30 LEU B CA 1
ATOM 2221 C C . LEU B 1 32 ? -52.542 27.716 -52.872 1.00 10.48 30 LEU B C 1
ATOM 2222 O O . LEU B 1 32 ? -53.732 27.515 -53.128 1.00 11.07 30 LEU B O 1
ATOM 2227 N N . GLU B 1 33 ? -51.587 26.813 -53.079 1.00 10.13 31 GLU B N 1
ATOM 2228 C CA A GLU B 1 33 ? -51.849 25.523 -53.710 0.60 11.36 31 GLU B CA 1
ATOM 2229 C CA B GLU B 1 33 ? -51.881 25.542 -53.731 0.40 11.43 31 GLU B CA 1
ATOM 2230 C C . GLU B 1 33 ? -52.808 24.673 -52.887 1.00 11.42 31 GLU B C 1
ATOM 2231 O O . GLU B 1 33 ? -53.593 23.899 -53.441 1.00 12.63 31 GLU B O 1
ATOM 2242 N N . LEU B 1 34 ? -52.733 24.823 -51.569 1.00 12.15 32 LEU B N 1
ATOM 2243 C CA . LEU B 1 34 ? -53.590 24.062 -50.657 1.00 12.16 32 LEU B CA 1
ATOM 2244 C C . LEU B 1 34 ? -54.949 24.728 -50.425 1.00 13.65 32 LEU B C 1
ATOM 2245 O O . LEU B 1 34 ? -55.757 24.244 -49.634 1.00 13.72 32 LEU B O 1
ATOM 2250 N N . GLY B 1 35 ? -55.211 25.835 -51.120 1.00 10.50 33 GLY B N 1
ATOM 2251 C CA . GLY B 1 35 ? -56.528 26.445 -51.070 1.00 12.45 33 GLY B CA 1
ATOM 2252 C C . GLY B 1 35 ? -56.720 27.594 -50.097 1.00 12.37 33 GLY B C 1
ATOM 2253 O O . GLY B 1 35 ? -57.846 28.066 -49.926 1.00 14.98 33 GLY B O 1
ATOM 2254 N N . ALA B 1 36 ? -55.646 28.051 -49.457 1.00 10.37 34 ALA B N 1
ATOM 2255 C CA . ALA B 1 36 ? -55.763 29.162 -48.517 1.00 10.77 34 ALA B CA 1
ATOM 2256 C C . ALA B 1 36 ? -55.913 30.495 -49.229 1.00 11.55 34 ALA B C 1
ATOM 2257 O O . ALA B 1 36 ? -55.506 30.649 -50.379 1.00 11.25 34 ALA B O 1
ATOM 2259 N N . GLN B 1 37 ? -56.514 31.446 -48.523 1.00 13.14 35 GLN B N 1
ATOM 2260 C CA A GLN B 1 37 ? -56.482 32.842 -48.933 0.63 13.07 35 GLN B CA 1
ATOM 2261 C CA B GLN B 1 37 ? -56.488 32.850 -48.918 0.37 12.23 35 GLN B CA 1
ATOM 2262 C C . GLN B 1 37 ? -55.247 33.447 -48.272 1.00 12.00 35 GLN B C 1
ATOM 2263 O O . GLN B 1 37 ? -55.103 33.393 -47.048 1.00 17.56 35 GLN B O 1
ATOM 2274 N N . VAL B 1 38 ? -54.343 33.997 -49.076 1.00 11.21 36 VAL B N 1
ATOM 2275 C CA . VAL B 1 38 ? -53.031 34.404 -48.555 1.00 11.49 36 VAL B CA 1
ATOM 2276 C C . VAL B 1 38 ? -52.727 35.884 -48.783 1.00 11.92 36 VAL B C 1
ATOM 2277 O O . VAL B 1 38 ? -53.026 36.437 -49.851 1.00 13.32 36 VAL B O 1
ATOM 2281 N N . LEU B 1 39 ? -52.130 36.512 -47.765 1.00 11.44 37 LEU B N 1
ATOM 2282 C CA . LEU B 1 39 ? -51.487 37.809 -47.890 1.00 12.48 37 LEU B CA 1
ATOM 2283 C C . LEU B 1 39 ? -50.057 37.646 -47.389 1.00 11.98 37 LEU B C 1
ATOM 2284 O O . LEU B 1 39 ? -49.818 36.981 -46.379 1.00 10.70 37 LEU B O 1
ATOM 2289 N N . THR B 1 40 ? -49.104 38.252 -48.085 1.00 13.21 38 THR B N 1
ATOM 2290 C CA . THR B 1 40 ? -47.720 38.203 -47.634 1.00 13.07 38 THR B CA 1
ATOM 2291 C C . THR B 1 40 ? -47.127 39.614 -47.648 1.00 14.42 38 THR B C 1
ATOM 2292 O O . THR B 1 40 ? -47.799 40.561 -48.048 1.00 15.45 38 THR B O 1
ATOM 2296 N N . THR B 1 41 ? -45.894 39.753 -47.171 1.00 14.53 39 THR B N 1
ATOM 2297 C CA . THR B 1 41 ? -45.273 41.065 -46.992 1.00 15.80 39 THR B CA 1
ATOM 2298 C C . THR B 1 41 ? -43.892 41.095 -47.620 1.00 17.15 39 THR B C 1
ATOM 2299 O O . THR B 1 41 ? -43.251 40.054 -47.801 1.00 16.75 39 THR B O 1
ATOM 2303 N N . ALA B 1 42 ? -43.440 42.302 -47.941 1.00 18.92 40 ALA B N 1
ATOM 2304 C CA . ALA B 1 42 ? -42.129 42.524 -48.531 1.00 20.65 40 ALA B CA 1
ATOM 2305 C C . ALA B 1 42 ? -41.688 43.919 -48.161 1.00 22.04 40 ALA B C 1
ATOM 2306 O O . ALA B 1 42 ? -42.496 44.834 -48.162 1.00 22.52 40 ALA B O 1
ATOM 2308 N N . ARG B 1 43 ? -40.408 44.074 -47.853 1.00 30.77 41 ARG B N 1
ATOM 2309 C CA . ARG B 1 43 ? -39.855 45.385 -47.567 1.00 46.28 41 ARG B CA 1
ATOM 2310 C C . ARG B 1 43 ? -39.682 46.108 -48.894 1.00 44.85 41 ARG B C 1
ATOM 2311 O O . ARG B 1 43 ? -39.893 47.316 -48.995 1.00 57.80 41 ARG B O 1
ATOM 2319 N N . ALA B 1 44 ? -39.302 45.341 -49.913 1.00 48.21 42 ALA B N 1
ATOM 2320 C CA . ALA B 1 44 ? -39.221 45.826 -51.284 1.00 47.29 42 ALA B CA 1
ATOM 2321 C C . ALA B 1 44 ? -39.913 44.819 -52.194 1.00 50.69 42 ALA B C 1
ATOM 2322 O O . ALA B 1 44 ? -39.718 43.610 -52.054 1.00 50.24 42 ALA B O 1
ATOM 2324 N N . ARG B 1 45 ? -40.713 45.317 -53.129 1.00 78.05 43 ARG B N 1
ATOM 2325 C CA . ARG B 1 45 ? -41.561 44.449 -53.938 1.00 75.22 43 ARG B CA 1
ATOM 2326 C C . ARG B 1 45 ? -40.851 43.789 -55.113 1.00 71.31 43 ARG B C 1
ATOM 2327 O O . ARG B 1 45 ? -40.173 44.459 -55.892 1.00 77.04 43 ARG B O 1
ATOM 2335 N N . PRO B 1 46 ? -41.006 42.463 -55.239 1.00 60.04 44 PRO B N 1
ATOM 2336 C CA . PRO B 1 46 ? -40.634 41.755 -56.468 1.00 60.63 44 PRO B CA 1
ATOM 2337 C C . PRO B 1 46 ? -41.565 42.146 -57.613 1.00 64.34 44 PRO B C 1
ATOM 2338 O O . PRO B 1 46 ? -42.768 42.324 -57.415 1.00 63.29 44 PRO B O 1
ATOM 2342 N N . GLU B 1 47 ? -40.994 42.268 -58.805 1.00 63.88 45 GLU B N 1
ATOM 2343 C CA . GLU B 1 47 ? -41.658 42.885 -59.949 1.00 60.44 45 GLU B CA 1
ATOM 2344 C C . GLU B 1 47 ? -42.856 42.113 -60.516 1.00 64.12 45 GLU B C 1
ATOM 2345 O O . GLU B 1 47 ? -43.884 42.709 -60.843 1.00 63.86 45 GLU B O 1
ATOM 2351 N N . GLY B 1 48 ? -42.722 40.796 -60.633 1.00 60.85 46 GLY B N 1
ATOM 2352 C CA . GLY B 1 48 ? -43.689 39.993 -61.366 1.00 59.31 46 GLY B CA 1
ATOM 2353 C C . GLY B 1 48 ? -45.054 39.782 -60.731 1.00 57.53 46 GLY B C 1
ATOM 2354 O O . GLY B 1 48 ? -46.086 40.020 -61.361 1.00 60.08 46 GLY B O 1
ATOM 2355 N N . LEU B 1 49 ? -45.055 39.328 -59.483 1.00 63.23 47 LEU B N 1
ATOM 2356 C CA . LEU B 1 49 ? -46.275 38.911 -58.791 1.00 59.37 47 LEU B CA 1
ATOM 2357 C C . LEU B 1 49 ? -47.247 40.066 -58.494 1.00 63.61 47 LEU B C 1
ATOM 2358 O O . LEU B 1 49 ? -46.830 41.221 -58.393 1.00 62.84 47 LEU B O 1
ATOM 2363 N N . PRO B 1 50 ? -48.551 39.752 -58.358 1.00 48.95 48 PRO B N 1
ATOM 2364 C CA . PRO B 1 50 ? -49.595 40.779 -58.230 1.00 52.27 48 PRO B CA 1
ATOM 2365 C C . PRO B 1 50 ? -49.502 41.651 -56.978 1.00 44.89 48 PRO B C 1
ATOM 2366 O O . PRO B 1 50 ? -48.919 41.256 -55.965 1.00 50.99 48 PRO B O 1
ATOM 2370 N N . GLU B 1 51 ? -50.107 42.833 -57.061 1.00 41.21 49 GLU B N 1
ATOM 2371 C CA . GLU B 1 51 ? -50.125 43.786 -55.958 1.00 40.37 49 GLU B CA 1
ATOM 2372 C C . GLU B 1 51 ? -51.008 43.313 -54.803 1.00 42.18 49 GLU B C 1
ATOM 2373 O O . GLU B 1 51 ? -50.741 43.620 -53.647 1.00 33.79 49 GLU B O 1
ATOM 2379 N N . GLU B 1 52 ? -52.059 42.565 -55.120 1.00 26.03 50 GLU B N 1
ATOM 2380 C CA . GLU B 1 52 ? -52.998 42.116 -54.100 1.00 23.44 50 GLU B CA 1
ATOM 2381 C C . GLU B 1 52 ? -52.357 41.133 -53.119 1.00 22.00 50 GLU B C 1
ATOM 2382 O O . GLU B 1 52 ? -52.708 41.104 -51.938 1.00 21.69 50 GLU B O 1
ATOM 2388 N N . LEU B 1 53 ? -51.409 40.346 -53.615 1.00 20.93 51 LEU B N 1
ATOM 2389 C CA . LEU B 1 53 ? -50.786 39.285 -52.819 1.00 18.95 51 LEU B CA 1
ATOM 2390 C C . LEU B 1 53 ? -49.794 39.803 -51.792 1.00 18.35 51 LEU B C 1
ATOM 2391 O O . LEU B 1 53 ? -49.633 39.205 -50.737 1.00 16.62 51 LEU B O 1
ATOM 2396 N N . PHE B 1 54 ? -49.126 40.907 -52.098 1.00 19.94 52 PHE B N 1
ATOM 2397 C CA . PHE B 1 54 ? -48.117 41.443 -51.194 1.00 19.65 52 PHE B CA 1
ATOM 2398 C C . PHE B 1 54 ? -48.541 42.800 -50.662 1.00 20.35 52 PHE B C 1
ATOM 2399 O O . PHE B 1 54 ? -49.163 43.603 -51.367 1.00 21.97 52 PHE B O 1
ATOM 2407 N N . VAL B 1 55 ? -48.202 43.051 -49.408 1.00 19.28 53 VAL B N 1
ATOM 2408 C CA . VAL B 1 55 ? -48.240 44.397 -48.869 1.00 20.18 53 VAL B CA 1
ATOM 2409 C C . VAL B 1 55 ? -46.795 44.828 -48.621 1.00 20.84 53 VAL B C 1
ATOM 2410 O O . VAL B 1 55 ? -46.000 44.070 -48.059 1.00 19.66 53 VAL B O 1
ATOM 2414 N N . GLU B 1 56 ? -46.442 46.026 -49.078 1.00 22.95 54 GLU B N 1
ATOM 2415 C CA . GLU B 1 56 ? -45.090 46.538 -48.884 1.00 23.95 54 GLU B CA 1
ATOM 2416 C C . GLU B 1 56 ? -45.003 47.308 -47.570 1.00 23.47 54 GLU B C 1
ATOM 2417 O O . GLU B 1 56 ? -45.758 48.255 -47.332 1.00 25.22 54 GLU B O 1
ATOM 2423 N N . ALA B 1 57 ? -44.080 46.886 -46.715 1.00 22.46 55 ALA B N 1
ATOM 2424 C CA . ALA B 1 57 ? -43.967 47.460 -45.384 1.00 21.87 55 ALA B CA 1
ATOM 2425 C C . ALA B 1 57 ? -42.682 47.000 -44.712 1.00 21.37 55 ALA B C 1
ATOM 2426 O O . ALA B 1 57 ? -42.150 45.940 -45.037 1.00 20.75 55 ALA B O 1
ATOM 2428 N N . ASP B 1 58 ? -42.193 47.807 -43.779 1.00 21.79 56 ASP B N 1
ATOM 2429 C CA . ASP B 1 58 ? -41.078 47.424 -42.926 1.00 24.10 56 ASP B CA 1
ATOM 2430 C C . ASP B 1 58 ? -41.654 46.947 -41.597 1.00 19.25 56 ASP B C 1
ATOM 2431 O O . ASP B 1 58 ? -42.013 47.762 -40.744 1.00 19.34 56 ASP B O 1
ATOM 2436 N N . LEU B 1 59 ? -41.744 45.632 -41.420 1.00 17.59 57 LEU B N 1
ATOM 2437 C CA . LEU B 1 59 ? -42.315 45.063 -40.207 1.00 15.80 57 LEU B CA 1
ATOM 2438 C C . LEU B 1 59 ? -41.504 45.359 -38.943 1.00 21.19 57 LEU B C 1
ATOM 2439 O O . LEU B 1 59 ? -41.990 45.144 -37.831 1.00 19.34 57 LEU B O 1
ATOM 2444 N N . THR B 1 60 ? -40.285 45.860 -39.121 1.00 21.19 58 THR B N 1
ATOM 2445 C CA . THR B 1 60 ? -39.452 46.245 -37.989 1.00 25.72 58 THR B CA 1
ATOM 2446 C C . THR B 1 60 ? -39.772 47.641 -37.450 1.00 30.35 58 THR B C 1
ATOM 2447 O O . THR B 1 60 ? -38.995 48.192 -36.671 1.00 30.26 58 THR B O 1
ATOM 2451 N N . THR B 1 61 ? -40.899 48.216 -37.866 1.00 20.70 59 THR B N 1
ATOM 2452 C CA . THR B 1 61 ? -41.343 49.499 -37.328 1.00 19.34 59 THR B CA 1
ATOM 2453 C C . THR B 1 61 ? -42.813 49.423 -36.933 1.00 19.09 59 THR B C 1
ATOM 2454 O O . THR B 1 61 ? -43.559 48.575 -37.435 1.00 18.41 59 THR B O 1
ATOM 2458 N N . LYS B 1 62 ? -43.230 50.309 -36.040 1.00 21.05 60 LYS B N 1
ATOM 2459 C CA . LYS B 1 62 ? -44.633 50.433 -35.658 1.00 21.99 60 LYS B CA 1
ATOM 2460 C C . LYS B 1 62 ? -45.497 50.775 -36.877 1.00 20.20 60 LYS B C 1
ATOM 2461 O O . LYS B 1 62 ? -46.585 50.220 -37.064 1.00 19.49 60 LYS B O 1
ATOM 2467 N N . GLU B 1 63 ? -44.994 51.675 -37.714 1.00 21.04 61 GLU B N 1
ATOM 2468 C CA . GLU B 1 63 ? -45.675 52.054 -38.946 1.00 21.69 61 GLU B CA 1
ATOM 2469 C C . GLU B 1 63 ? -45.909 50.861 -39.871 1.00 24.28 61 GLU B C 1
ATOM 2470 O O . GLU B 1 63 ? -47.019 50.654 -40.361 1.00 20.60 61 GLU B O 1
ATOM 2476 N N . GLY B 1 64 ? -44.862 50.070 -40.095 1.00 18.43 62 GLY B N 1
ATOM 2477 C CA . GLY B 1 64 ? -44.954 48.912 -40.967 1.00 18.42 62 GLY B CA 1
ATOM 2478 C C . GLY B 1 64 ? -45.936 47.873 -40.465 1.00 16.13 62 GLY B C 1
ATOM 2479 O O . GLY B 1 64 ? -46.707 47.314 -41.247 1.00 15.98 62 GLY B O 1
ATOM 2480 N N . CYS B 1 65 ? -45.898 47.600 -39.166 1.00 15.55 63 CYS B N 1
ATOM 2481 C CA . CYS B 1 65 ? -46.847 46.685 -38.544 1.00 14.77 63 CYS B CA 1
ATOM 2482 C C . CYS B 1 65 ? -48.286 47.151 -38.758 1.00 18.11 63 CYS B C 1
ATOM 2483 O O . CYS B 1 65 ? -49.163 46.349 -39.098 1.00 15.19 63 CYS B O 1
ATOM 2486 N N . ALA B 1 66 ? -48.529 48.442 -38.540 1.00 17.43 64 ALA B N 1
ATOM 2487 C CA . ALA B 1 66 ? -49.865 48.997 -38.705 1.00 18.68 64 ALA B CA 1
ATOM 2488 C C . ALA B 1 66 ? -50.353 48.828 -40.141 1.00 19.20 64 ALA B C 1
ATOM 2489 O O . ALA B 1 66 ? -51.520 48.515 -40.381 1.00 18.80 64 ALA B O 1
ATOM 2491 N N . ILE B 1 67 ? -49.457 49.047 -41.097 1.00 18.55 65 ILE B N 1
ATOM 2492 C CA . ILE B 1 67 ? -49.801 48.894 -42.505 1.00 18.72 65 ILE B CA 1
ATOM 2493 C C . ILE B 1 67 ? -50.194 47.445 -42.801 1.00 17.18 65 ILE B C 1
ATOM 2494 O O . ILE B 1 67 ? -51.206 47.179 -43.447 1.00 17.55 65 ILE B O 1
ATOM 2499 N N . VAL B 1 68 ? -49.411 46.506 -42.292 1.00 15.63 66 VAL B N 1
ATOM 2500 C CA . VAL B 1 68 ? -49.687 45.103 -42.551 1.00 14.29 66 VAL B CA 1
ATOM 2501 C C . VAL B 1 68 ? -50.965 44.645 -41.852 1.00 15.59 66 VAL B C 1
ATOM 2502 O O . VAL B 1 68 ? -51.767 43.916 -42.437 1.00 14.75 66 VAL B O 1
ATOM 2506 N N . ALA B 1 69 ? -51.165 45.082 -40.611 1.00 15.07 67 ALA B N 1
ATOM 2507 C CA . ALA B 1 69 ? -52.386 44.731 -39.891 1.00 17.60 67 ALA B CA 1
ATOM 2508 C C . ALA B 1 69 ? -53.633 45.286 -40.582 1.00 21.47 67 ALA B C 1
ATOM 2509 O O . ALA B 1 69 ? -54.634 44.582 -40.728 1.00 17.95 67 ALA B O 1
ATOM 2511 N N . GLU B 1 70 ? -53.570 46.541 -41.020 1.00 17.60 68 GLU B N 1
ATOM 2512 C CA . GLU B 1 70 ? -54.688 47.133 -41.752 1.00 19.64 68 GLU B CA 1
ATOM 2513 C C . GLU B 1 70 ? -54.972 46.383 -43.056 1.00 18.80 68 GLU B C 1
ATOM 2514 O O . GLU B 1 70 ? -56.131 46.157 -43.408 1.00 19.50 68 GLU B O 1
ATOM 2520 N N . ALA B 1 71 ? -53.913 46.015 -43.773 1.00 17.91 69 ALA B N 1
ATOM 2521 C CA . ALA B 1 71 ? -54.067 45.292 -45.029 1.00 17.77 69 ALA B CA 1
ATOM 2522 C C . ALA B 1 71 ? -54.689 43.916 -44.789 1.00 16.67 69 ALA B C 1
ATOM 2523 O O . ALA B 1 71 ? -55.500 43.446 -45.584 1.00 17.40 69 ALA B O 1
ATOM 2525 N N . THR B 1 72 ? -54.313 43.276 -43.690 1.00 15.33 70 THR B N 1
ATOM 2526 C CA . THR B 1 72 ? -54.893 41.990 -43.330 1.00 15.00 70 THR B CA 1
ATOM 2527 C C . THR B 1 72 ? -56.395 42.140 -43.110 1.00 16.68 70 THR B C 1
ATOM 2528 O O . THR B 1 72 ? -57.198 41.393 -43.673 1.00 17.38 70 THR B O 1
ATOM 2532 N N . ARG B 1 73 ? -56.779 43.143 -42.328 1.00 16.92 71 ARG B N 1
ATOM 2533 C CA . ARG B 1 73 ? -58.187 43.384 -42.059 1.00 19.21 71 ARG B CA 1
ATOM 2534 C C . ARG B 1 73 ? -58.947 43.732 -43.334 1.00 22.82 71 ARG B C 1
ATOM 2535 O O . ARG B 1 73 ? -60.049 43.232 -43.561 1.00 27.09 71 ARG B O 1
ATOM 2543 N N . GLN B 1 74 ? -58.353 44.572 -44.177 1.00 19.88 72 GLN B N 1
ATOM 2544 C CA . GLN B 1 74 ? -59.032 45.028 -45.388 1.00 21.86 72 GLN B CA 1
ATOM 2545 C C . GLN B 1 74 ? -59.137 43.967 -46.480 1.00 21.71 72 GLN B C 1
ATOM 2546 O O . GLN B 1 74 ? -60.164 43.866 -47.156 1.00 27.49 72 GLN B O 1
ATOM 2552 N N . ARG B 1 75 ? -58.075 43.188 -46.666 1.00 20.98 73 ARG B N 1
ATOM 2553 C CA . ARG B 1 75 ? -58.029 42.243 -47.779 1.00 19.58 73 ARG B CA 1
ATOM 2554 C C . ARG B 1 75 ? -58.558 40.870 -47.387 1.00 23.78 73 ARG B C 1
ATOM 2555 O O . ARG B 1 75 ? -59.260 40.231 -48.168 1.00 25.56 73 ARG B O 1
ATOM 2563 N N . LEU B 1 76 ? -58.222 40.414 -46.182 1.00 19.60 74 LEU B N 1
ATOM 2564 C CA . LEU B 1 76 ? -58.647 39.085 -45.743 1.00 20.94 74 LEU B CA 1
ATOM 2565 C C . LEU B 1 76 ? -59.893 39.099 -44.854 1.00 21.82 74 LEU B C 1
ATOM 2566 O O . LEU B 1 76 ? -60.626 38.112 -44.798 1.00 23.76 74 LEU B O 1
ATOM 2571 N N . GLY B 1 77 ? -60.127 40.207 -44.153 1.00 21.60 75 GLY B N 1
ATOM 2572 C CA . GLY B 1 77 ? -61.306 40.344 -43.317 1.00 19.62 75 GLY B CA 1
ATOM 2573 C C . GLY B 1 77 ? -61.109 39.750 -41.938 1.00 23.02 75 GLY B C 1
ATOM 2574 O O . GLY B 1 77 ? -61.965 39.862 -41.065 1.00 36.71 75 GLY B O 1
ATOM 2575 N N . GLY B 1 78 ? -59.965 39.111 -41.750 1.00 21.43 76 GLY B N 1
ATOM 2576 C CA . GLY B 1 78 ? -59.632 38.450 -40.506 1.00 21.42 76 GLY B CA 1
ATOM 2577 C C . GLY B 1 78 ? -58.486 37.526 -40.841 1.00 17.98 76 GLY B C 1
ATOM 2578 O O . GLY B 1 78 ? -58.037 37.478 -41.988 1.00 20.41 76 GLY B O 1
ATOM 2579 N N . VAL B 1 79 ? -57.986 36.797 -39.856 1.00 14.04 77 VAL B N 1
ATOM 2580 C CA . VAL B 1 79 ? -56.893 35.901 -40.145 1.00 11.66 77 VAL B CA 1
ATOM 2581 C C . VAL B 1 79 ? -57.022 34.654 -39.291 1.00 11.18 77 VAL B C 1
ATOM 2582 O O . VAL B 1 79 ? -57.329 34.743 -38.111 1.00 15.55 77 VAL B O 1
ATOM 2586 N N . ASP B 1 80 ? -56.860 33.503 -39.931 1.00 9.77 78 ASP B N 1
ATOM 2587 C CA . ASP B 1 80 ? -56.933 32.202 -39.274 1.00 10.34 78 ASP B CA 1
ATOM 2588 C C . ASP B 1 80 ? -55.558 31.661 -38.949 1.00 11.55 78 ASP B C 1
ATOM 2589 O O . ASP B 1 80 ? -55.395 30.906 -37.992 1.00 11.10 78 ASP B O 1
ATOM 2594 N N . VAL B 1 81 ? -54.565 32.042 -39.740 1.00 7.94 79 VAL B N 1
ATOM 2595 C CA . VAL B 1 81 ? -53.210 31.527 -39.583 1.00 7.13 79 VAL B CA 1
ATOM 2596 C C . VAL B 1 81 ? -52.251 32.691 -39.766 1.00 7.96 79 VAL B C 1
ATOM 2597 O O . VAL B 1 81 ? -52.326 33.382 -40.773 1.00 9.11 79 VAL B O 1
ATOM 2601 N N . ILE B 1 82 ? -51.360 32.916 -38.803 1.00 7.50 80 ILE B N 1
ATOM 2602 C CA . ILE B 1 82 ? -50.241 33.825 -39.004 1.00 7.73 80 ILE B CA 1
ATOM 2603 C C . ILE B 1 82 ? -48.973 32.994 -39.018 1.00 7.49 80 ILE B C 1
ATOM 2604 O O . ILE B 1 82 ? -48.705 32.272 -38.055 1.00 7.09 80 ILE B O 1
ATOM 2609 N N . VAL B 1 83 ? -48.223 33.068 -40.107 1.00 6.76 81 VAL B N 1
ATOM 2610 C CA . VAL B 1 83 ? -46.904 32.442 -40.171 1.00 6.38 81 VAL B CA 1
ATOM 2611 C C . VAL B 1 83 ? -45.823 33.519 -40.205 1.00 5.74 81 VAL B C 1
ATOM 2612 O O . VAL B 1 83 ? -45.696 34.263 -41.176 1.00 6.94 81 VAL B O 1
ATOM 2616 N N . HIS B 1 84 ? -45.058 33.603 -39.122 1.00 6.24 82 HIS B N 1
ATOM 2617 C CA . HIS B 1 84 ? -43.983 34.586 -39.019 1.00 5.18 82 HIS B CA 1
ATOM 2618 C C . HIS B 1 84 ? -42.718 34.027 -39.638 1.00 6.44 82 HIS B C 1
ATOM 2619 O O . HIS B 1 84 ? -42.147 33.071 -39.115 1.00 7.86 82 HIS B O 1
ATOM 2634 N N . LEU B 1 86 ? -40.246 36.351 -41.112 1.00 6.80 84 LEU B N 1
ATOM 2635 C CA . LEU B 1 86 ? -39.208 37.372 -41.144 1.00 7.19 84 LEU B CA 1
ATOM 2636 C C . LEU B 1 86 ? -38.086 36.987 -40.183 1.00 6.75 84 LEU B C 1
ATOM 2637 O O . LEU B 1 86 ? -38.338 36.660 -39.032 1.00 7.26 84 LEU B O 1
ATOM 2642 N N . GLY B 1 87 ? -36.854 37.042 -40.669 1.00 7.49 85 GLY B N 1
ATOM 2643 C CA . GLY B 1 87 ? -35.701 36.781 -39.837 1.00 10.86 85 GLY B CA 1
ATOM 2644 C C . GLY B 1 87 ? -34.433 36.867 -40.646 1.00 9.40 85 GLY B C 1
ATOM 2645 O O . GLY B 1 87 ? -34.471 37.017 -41.871 1.00 13.82 85 GLY B O 1
ATOM 2646 N N . GLY B 1 88 ? -33.302 36.795 -39.959 1.00 8.79 86 GLY B N 1
ATOM 2647 C CA . GLY B 1 88 ? -32.022 36.760 -40.635 1.00 11.20 86 GLY B CA 1
ATOM 2648 C C . GLY B 1 88 ? -30.965 37.451 -39.819 1.00 10.20 86 GLY B C 1
ATOM 2649 O O . GLY B 1 88 ? -31.263 38.079 -38.811 1.00 11.59 86 GLY B O 1
ATOM 2650 N N . SER B 1 89 ? -29.721 37.333 -40.259 1.00 9.97 87 SER B N 1
ATOM 2651 C CA . SER B 1 89 ? -28.602 37.936 -39.547 1.00 9.19 87 SER B CA 1
ATOM 2652 C C . SER B 1 89 ? -27.693 38.675 -40.510 1.00 11.71 87 SER B C 1
ATOM 2653 O O . SER B 1 89 ? -27.274 38.122 -41.525 1.00 14.96 87 SER B O 1
ATOM 2656 N N . SER B 1 90 ? -27.382 39.933 -40.206 1.00 15.64 88 SER B N 1
ATOM 2657 C CA A SER B 1 90 ? -26.464 40.693 -41.050 0.59 17.52 88 SER B CA 1
ATOM 2658 C CA B SER B 1 90 ? -26.464 40.695 -41.047 0.41 15.65 88 SER B CA 1
ATOM 2659 C C . SER B 1 90 ? -25.187 41.081 -40.314 1.00 14.14 88 SER B C 1
ATOM 2660 O O . SER B 1 90 ? -24.344 41.796 -40.864 1.00 15.46 88 SER B O 1
ATOM 2665 N N . ALA B 1 91 ? -25.037 40.601 -39.079 1.00 10.83 89 ALA B N 1
ATOM 2666 C CA . ALA B 1 91 ? -23.850 40.927 -38.305 1.00 8.58 89 ALA B CA 1
ATOM 2667 C C . ALA B 1 91 ? -22.615 40.261 -38.882 1.00 8.89 89 ALA B C 1
ATOM 2668 O O . ALA B 1 91 ? -22.676 39.133 -39.391 1.00 11.21 89 ALA B O 1
ATOM 2670 N N . ALA B 1 92 ? -21.494 40.967 -38.813 1.00 8.66 90 ALA B N 1
ATOM 2671 C CA . ALA B 1 92 ? -20.221 40.420 -39.241 1.00 8.92 90 ALA B CA 1
ATOM 2672 C C . ALA B 1 92 ? -19.621 39.538 -38.147 1.00 8.86 90 ALA B C 1
ATOM 2673 O O . ALA B 1 92 ? -20.193 39.367 -37.063 1.00 9.11 90 ALA B O 1
ATOM 2675 N N . GLY B 1 93 ? -18.461 38.967 -38.441 1.00 11.07 91 GLY B N 1
ATOM 2676 C CA . GLY B 1 93 ? -17.800 38.072 -37.519 1.00 9.93 91 GLY B CA 1
ATOM 2677 C C . GLY B 1 93 ? -17.107 38.809 -36.398 1.00 11.81 91 GLY B C 1
ATOM 2678 O O . GLY B 1 93 ? -17.298 40.012 -36.206 1.00 13.16 91 GLY B O 1
ATOM 2679 N N . GLY B 1 94 ? -16.300 38.078 -35.642 1.00 9.92 92 GLY B N 1
ATOM 2680 C CA . GLY B 1 94 ? -15.555 38.665 -34.548 1.00 10.98 92 GLY B CA 1
ATOM 2681 C C . GLY B 1 94 ? -16.078 38.296 -33.172 1.00 9.41 92 GLY B C 1
ATOM 2682 O O . GLY B 1 94 ? -15.496 38.740 -32.175 1.00 11.43 92 GLY B O 1
ATOM 2683 N N . GLY B 1 95 ? -17.156 37.511 -33.095 1.00 8.33 93 GLY B N 1
ATOM 2684 C CA . GLY B 1 95 ? -17.660 37.035 -31.816 1.00 10.09 93 GLY B CA 1
ATOM 2685 C C . GLY B 1 95 ? -18.427 38.099 -31.041 1.00 8.46 93 GLY B C 1
ATOM 2686 O O . GLY B 1 95 ? -18.765 39.157 -31.584 1.00 8.62 93 GLY B O 1
ATOM 2687 N N . PHE B 1 96 ? -18.688 37.826 -29.765 1.00 8.67 94 PHE B N 1
ATOM 2688 C CA . PHE B 1 96 ? -19.587 38.673 -28.979 1.00 9.67 94 PHE B CA 1
ATOM 2689 C C . PHE B 1 96 ? -19.090 40.114 -28.869 1.00 8.54 94 PHE B C 1
ATOM 2690 O O . PHE B 1 96 ? -19.890 41.059 -28.832 1.00 9.74 94 PHE B O 1
ATOM 2698 N N . SER B 1 97 ? -17.776 40.304 -28.786 1.00 8.78 95 SER B N 1
ATOM 2699 C CA . SER B 1 97 ? -17.253 41.642 -28.535 1.00 10.46 95 SER B CA 1
ATOM 2700 C C . SER B 1 97 ? -17.350 42.513 -29.782 1.00 9.09 95 SER B C 1
ATOM 2701 O O . SER B 1 97 ? -17.186 43.732 -29.699 1.00 13.19 95 SER B O 1
ATOM 2704 N N . ALA B 1 98 ? -17.603 41.888 -30.933 1.00 8.57 96 ALA B N 1
ATOM 2705 C CA . ALA B 1 98 ? -17.769 42.612 -32.189 1.00 8.47 96 ALA B CA 1
ATOM 2706 C C . ALA B 1 98 ? -19.225 42.907 -32.519 1.00 8.05 96 ALA B C 1
ATOM 2707 O O . ALA B 1 98 ? -19.522 43.389 -33.619 1.00 11.04 96 ALA B O 1
ATOM 2709 N N . LEU B 1 99 ? -20.131 42.653 -31.582 1.00 7.07 97 LEU B N 1
ATOM 2710 C CA . LEU B 1 99 ? -21.525 43.035 -31.773 1.00 7.00 97 LEU B CA 1
ATOM 2711 C C . LEU B 1 99 ? -21.749 44.434 -31.232 1.00 8.32 97 LEU B C 1
ATOM 2712 O O . LEU B 1 99 ? -21.708 44.662 -30.016 1.00 9.34 97 LEU B O 1
ATOM 2717 N N . SER B 1 100 ? -21.974 45.368 -32.143 1.00 6.62 98 SER B N 1
ATOM 2718 C CA . SER B 1 100 ? -22.270 46.740 -31.760 1.00 6.92 98 SER B CA 1
ATOM 2719 C C . SER B 1 100 ? -23.710 46.839 -31.297 1.00 6.69 98 SER B C 1
ATOM 2720 O O . SER B 1 100 ? -24.489 45.894 -31.463 1.00 7.43 98 SER B O 1
ATOM 2723 N N . ASP B 1 101 ? -24.072 47.970 -30.703 1.00 7.44 99 ASP B N 1
ATOM 2724 C CA . ASP B 1 101 ? -25.479 48.210 -30.398 1.00 7.50 99 ASP B CA 1
ATOM 2725 C C . ASP B 1 101 ? -26.324 48.160 -31.669 1.00 7.19 99 ASP B C 1
ATOM 2726 O O . ASP B 1 101 ? -27.442 47.645 -31.647 1.00 7.82 99 ASP B O 1
ATOM 2731 N N . ASP B 1 102 ? -25.805 48.689 -32.774 1.00 7.15 100 ASP B N 1
ATOM 2732 C CA . ASP B 1 102 ? -26.513 48.560 -34.055 1.00 7.18 100 ASP B CA 1
ATOM 2733 C C . ASP B 1 102 ? -26.778 47.088 -34.401 1.00 7.51 100 ASP B C 1
ATOM 2734 O O . ASP B 1 102 ? -27.889 46.732 -34.805 1.00 8.23 100 ASP B O 1
ATOM 2739 N N . ASP B 1 103 ? -25.772 46.225 -34.243 1.00 6.54 101 ASP B N 1
ATOM 2740 C CA . ASP B 1 103 ? -25.947 44.795 -34.524 1.00 6.16 101 ASP B CA 1
ATOM 2741 C C . ASP B 1 103 ? -27.025 44.208 -33.623 1.00 7.86 101 ASP B C 1
ATOM 2742 O O . ASP B 1 103 ? -27.902 43.482 -34.088 1.00 7.02 101 ASP B O 1
ATOM 2747 N N . TRP B 1 104 ? -26.956 44.491 -32.323 1.00 6.02 102 TRP B N 1
ATOM 2748 C CA . TRP B 1 104 ? -27.949 43.928 -31.411 1.00 6.18 102 TRP B CA 1
ATOM 2749 C C . TRP B 1 104 ? -29.353 44.402 -31.747 1.00 7.11 102 TRP B C 1
ATOM 2750 O O . TRP B 1 104 ? -30.316 43.617 -31.723 1.00 7.46 102 TRP B O 1
ATOM 2761 N N . TYR B 1 105 ? -29.482 45.689 -32.050 1.00 6.53 103 TYR B N 1
ATOM 2762 C CA . TYR B 1 105 ? -30.790 46.223 -32.399 1.00 8.21 103 TYR B CA 1
ATOM 2763 C C . TYR B 1 105 ? -31.318 45.561 -33.662 1.00 8.40 103 TYR B C 1
ATOM 2764 O O . TYR B 1 105 ? -32.495 45.222 -33.728 1.00 8.38 103 TYR B O 1
ATOM 2773 N N . ASN B 1 106 ? -30.468 45.430 -34.673 1.00 6.53 104 ASN B N 1
ATOM 2774 C CA A ASN B 1 106 ? -30.871 44.805 -35.934 0.69 6.26 104 ASN B CA 1
ATOM 2775 C CA B ASN B 1 106 ? -30.917 44.823 -35.915 0.31 6.01 104 ASN B CA 1
ATOM 2776 C C . ASN B 1 106 ? -31.356 43.379 -35.702 1.00 6.86 104 ASN B C 1
ATOM 2777 O O . ASN B 1 106 ? -32.400 42.961 -36.227 1.00 8.44 104 ASN B O 1
ATOM 2786 N N . GLU B 1 107 ? -30.581 42.617 -34.932 1.00 5.49 105 GLU B N 1
ATOM 2787 C CA . GLU B 1 107 ? -30.915 41.219 -34.690 1.00 6.10 105 GLU B CA 1
ATOM 2788 C C . GLU B 1 107 ? -32.215 41.049 -33.916 1.00 7.82 105 GLU B C 1
ATOM 2789 O O . GLU B 1 107 ? -33.046 40.192 -34.257 1.00 6.90 105 GLU B O 1
ATOM 2795 N N . LEU B 1 108 ? -32.413 41.860 -32.883 1.00 6.60 106 LEU B N 1
ATOM 2796 C CA . LEU B 1 108 ? -33.632 41.755 -32.092 1.00 6.29 106 LEU B CA 1
ATOM 2797 C C . LEU B 1 108 ? -34.831 42.270 -32.872 1.00 7.75 106 LEU B C 1
ATOM 2798 O O . LEU B 1 108 ? -35.908 41.683 -32.803 1.00 8.71 106 LEU B O 1
ATOM 2803 N N . SER B 1 109 ? -34.663 43.364 -33.610 1.00 7.22 107 SER B N 1
ATOM 2804 C CA A SER B 1 109 ? -35.786 43.926 -34.356 0.44 8.84 107 SER B CA 1
ATOM 2805 C CA B SER B 1 109 ? -35.765 43.941 -34.381 0.41 7.62 107 SER B CA 1
ATOM 2806 C CA C SER B 1 109 ? -35.765 43.940 -34.372 0.15 7.62 107 SER B CA 1
ATOM 2807 C C . SER B 1 109 ? -36.283 42.984 -35.447 1.00 9.28 107 SER B C 1
ATOM 2808 O O . SER B 1 109 ? -37.488 42.793 -35.595 1.00 10.71 107 SER B O 1
ATOM 2815 N N . LEU B 1 110 ? -35.367 42.379 -36.193 1.00 7.89 108 LEU B N 1
ATOM 2816 C CA . LEU B 1 110 ? -35.764 41.498 -37.276 1.00 8.01 108 LEU B CA 1
ATOM 2817 C C . LEU B 1 110 ? -36.285 40.149 -36.806 1.00 5.99 108 LEU B C 1
ATOM 2818 O O . LEU B 1 110 ? -37.249 39.629 -37.354 1.00 9.05 108 LEU B O 1
ATOM 2823 N N . ASN B 1 111 ? -35.640 39.563 -35.802 1.00 5.17 109 ASN B N 1
ATOM 2824 C CA . ASN B 1 111 ? -35.903 38.167 -35.447 1.00 4.68 109 ASN B CA 1
ATOM 2825 C C . ASN B 1 111 ? -36.899 37.975 -34.327 1.00 7.13 109 ASN B C 1
ATOM 2826 O O . ASN B 1 111 ? -37.458 36.887 -34.178 1.00 7.04 109 ASN B O 1
ATOM 2831 N N . LEU B 1 112 ? -37.108 39.023 -33.533 1.00 6.80 110 LEU B N 1
ATOM 2832 C CA . LEU B 1 112 ? -38.067 38.966 -32.443 1.00 6.66 110 LEU B CA 1
ATOM 2833 C C . LEU B 1 112 ? -39.162 40.018 -32.530 1.00 8.04 110 LEU B C 1
ATOM 2834 O O . LEU B 1 112 ? -40.348 39.694 -32.442 1.00 7.34 110 LEU B O 1
ATOM 2839 N N A PHE B 1 113 ? -38.756 41.286 -32.667 0.45 7.49 111 PHE B N 1
ATOM 2840 N N B PHE B 1 113 ? -38.799 41.281 -32.699 0.55 7.20 111 PHE B N 1
ATOM 2841 C CA A PHE B 1 113 ? -39.674 42.418 -32.482 0.45 13.87 111 PHE B CA 1
ATOM 2842 C CA B PHE B 1 113 ? -39.808 42.293 -32.418 0.55 5.28 111 PHE B CA 1
ATOM 2843 C C A PHE B 1 113 ? -40.815 42.420 -33.494 0.45 5.52 111 PHE B C 1
ATOM 2844 C C B PHE B 1 113 ? -40.833 42.531 -33.531 0.55 10.61 111 PHE B C 1
ATOM 2845 O O A PHE B 1 113 ? -41.970 42.670 -33.134 0.45 8.52 111 PHE B O 1
ATOM 2846 O O B PHE B 1 113 ? -41.941 43.015 -33.272 0.55 6.03 111 PHE B O 1
ATOM 2861 N N . ALA B 1 114 ? -40.491 42.169 -34.761 1.00 7.22 112 ALA B N 1
ATOM 2862 C CA . ALA B 1 114 ? -41.485 42.228 -35.824 1.00 8.30 112 ALA B CA 1
ATOM 2863 C C . ALA B 1 114 ? -42.633 41.278 -35.500 1.00 7.61 112 ALA B C 1
ATOM 2864 O O . ALA B 1 114 ? -43.808 41.656 -35.586 1.00 9.43 112 ALA B O 1
ATOM 2866 N N . ALA B 1 115 ? -42.289 40.063 -35.083 1.00 7.14 113 ALA B N 1
ATOM 2867 C CA . ALA B 1 115 ? -43.302 39.079 -34.698 1.00 6.86 113 ALA B CA 1
ATOM 2868 C C . ALA B 1 115 ? -44.119 39.552 -33.491 1.00 8.01 113 ALA B C 1
ATOM 2869 O O . ALA B 1 115 ? -45.353 39.443 -33.469 1.00 8.39 113 ALA B O 1
ATOM 2871 N N . VAL B 1 116 ? -43.427 40.088 -32.493 1.00 7.09 114 VAL B N 1
ATOM 2872 C CA . VAL B 1 116 ? -44.080 40.593 -31.294 1.00 9.15 114 VAL B CA 1
ATOM 2873 C C . VAL B 1 116 ? -45.103 41.689 -31.618 1.00 7.72 114 VAL B C 1
ATOM 2874 O O . VAL B 1 116 ? -46.250 41.644 -31.145 1.00 8.40 114 VAL B O 1
ATOM 2878 N N . ARG B 1 117 ? -44.715 42.659 -32.441 1.00 7.90 115 ARG B N 1
ATOM 2879 C CA . ARG B 1 117 ? -45.628 43.752 -32.793 1.00 8.08 115 ARG B CA 1
ATOM 2880 C C . ARG B 1 117 ? -46.858 43.226 -33.517 1.00 8.14 115 ARG B C 1
ATOM 2881 O O . ARG B 1 117 ? -47.985 43.639 -33.247 1.00 9.49 115 ARG B O 1
ATOM 2889 N N . LEU B 1 118 ? -46.645 42.332 -34.471 1.00 8.46 116 LEU B N 1
ATOM 2890 C CA A LEU B 1 118 ? -47.741 41.848 -35.286 0.52 7.98 116 LEU B CA 1
ATOM 2891 C CA B LEU B 1 118 ? -47.753 41.841 -35.286 0.48 8.13 116 LEU B CA 1
ATOM 2892 C C . LEU B 1 118 ? -48.706 40.997 -34.456 1.00 7.80 116 LEU B C 1
ATOM 2893 O O . LEU B 1 118 ? -49.925 41.126 -34.582 1.00 9.09 116 LEU B O 1
ATOM 2902 N N . ASP B 1 119 ? -48.158 40.140 -33.594 1.00 7.36 117 ASP B N 1
ATOM 2903 C CA . ASP B 1 119 ? -49.007 39.314 -32.733 1.00 7.94 117 ASP B CA 1
ATOM 2904 C C . ASP B 1 119 ? -49.847 40.193 -31.825 1.00 8.07 117 ASP B C 1
ATOM 2905 O O . ASP B 1 119 ? -51.021 39.916 -31.602 1.00 8.25 117 ASP B O 1
ATOM 2910 N N . ARG B 1 120 ? -49.243 41.248 -31.283 1.00 6.98 118 ARG B N 1
ATOM 2911 C CA . ARG B 1 120 ? -49.956 42.100 -30.350 1.00 9.36 118 ARG B CA 1
ATOM 2912 C C . ARG B 1 120 ? -51.155 42.772 -31.052 1.00 9.87 118 ARG B C 1
ATOM 2913 O O . ARG B 1 120 ? -52.198 43.001 -30.427 1.00 12.17 118 ARG B O 1
ATOM 2921 N N . GLN B 1 121 ? -51.020 43.073 -32.348 1.00 7.96 119 GLN B N 1
ATOM 2922 C CA . GLN B 1 121 ? -52.126 43.640 -33.109 1.00 10.25 119 GLN B CA 1
ATOM 2923 C C . GLN B 1 121 ? -53.194 42.620 -33.471 1.00 9.16 119 GLN B C 1
ATOM 2924 O O . GLN B 1 121 ? -54.389 42.917 -33.376 1.00 14.84 119 GLN B O 1
ATOM 2930 N N . LEU B 1 122 ? -52.768 41.438 -33.915 1.00 9.60 120 LEU B N 1
ATOM 2931 C CA . LEU B 1 122 ? -53.680 40.513 -34.597 1.00 10.51 120 LEU B CA 1
ATOM 2932 C C . LEU B 1 122 ? -54.175 39.332 -33.768 1.00 8.86 120 LEU B C 1
ATOM 2933 O O . LEU B 1 122 ? -55.278 38.825 -34.003 1.00 10.76 120 LEU B O 1
ATOM 2938 N N . VAL B 1 123 ? -53.368 38.861 -32.826 1.00 9.60 121 VAL B N 1
ATOM 2939 C CA . VAL B 1 123 ? -53.768 37.679 -32.070 1.00 8.31 121 VAL B CA 1
ATOM 2940 C C . VAL B 1 123 ? -55.010 37.896 -31.181 1.00 9.46 121 VAL B C 1
ATOM 2941 O O . VAL B 1 123 ? -55.846 37.000 -31.084 1.00 9.30 121 VAL B O 1
ATOM 2945 N N . PRO B 1 124 ? -55.162 39.078 -30.552 1.00 10.35 122 PRO B N 1
ATOM 2946 C CA . PRO B 1 124 ? -56.368 39.239 -29.732 1.00 10.52 122 PRO B CA 1
ATOM 2947 C C . PRO B 1 124 ? -57.673 38.987 -30.483 1.00 12.32 122 PRO B C 1
ATOM 2948 O O . PRO B 1 124 ? -58.598 38.421 -29.897 1.00 11.06 122 PRO B O 1
ATOM 2952 N N . ASP B 1 125 ? -57.748 39.356 -31.758 1.00 11.98 123 ASP B N 1
ATOM 2953 C CA . ASP B 1 125 ? -58.960 39.076 -32.523 1.00 13.64 123 ASP B CA 1
ATOM 2954 C C . ASP B 1 125 ? -59.169 37.584 -32.739 1.00 11.35 123 ASP B C 1
ATOM 2955 O O . ASP B 1 125 ? -60.309 37.107 -32.748 1.00 12.89 123 ASP B O 1
ATOM 2973 N N . VAL B 1 127 ? -58.136 35.238 -30.683 1.00 10.36 125 VAL B N 1
ATOM 2974 C CA . VAL B 1 127 ? -58.576 34.761 -29.374 1.00 11.24 125 VAL B CA 1
ATOM 2975 C C . VAL B 1 127 ? -60.064 35.052 -29.144 1.00 12.50 125 VAL B C 1
ATOM 2976 O O . VAL B 1 127 ? -60.805 34.197 -28.647 1.00 14.54 125 VAL B O 1
ATOM 2980 N N . ALA B 1 128 ? -60.515 36.244 -29.525 1.00 12.39 126 ALA B N 1
ATOM 2981 C CA . ALA B 1 128 ? -61.929 36.589 -29.384 1.00 14.51 126 ALA B CA 1
ATOM 2982 C C . ALA B 1 128 ? -62.821 35.652 -30.196 1.00 16.98 126 ALA B C 1
ATOM 2983 O O . ALA B 1 128 ? -63.899 35.261 -29.744 1.00 20.97 126 ALA B O 1
ATOM 2985 N N . ARG B 1 129 ? -62.368 35.290 -31.392 1.00 14.41 127 ARG B N 1
ATOM 2986 C CA . ARG B 1 129 ? -63.098 34.348 -32.234 1.00 13.93 127 ARG B CA 1
ATOM 2987 C C . ARG B 1 129 ? -63.046 32.938 -31.647 1.00 16.00 127 ARG B C 1
ATOM 2988 O O . ARG B 1 129 ? -64.022 32.181 -31.727 1.00 19.58 127 ARG B O 1
ATOM 2996 N N . GLY B 1 130 ? -61.905 32.580 -31.068 1.00 13.36 128 GLY B N 1
ATOM 2997 C CA . GLY B 1 130 ? -61.750 31.276 -30.450 1.00 16.23 128 GLY B CA 1
ATOM 2998 C C . GLY B 1 130 ? -61.161 30.211 -31.354 1.00 12.43 128 GLY B C 1
ATOM 2999 O O . GLY B 1 130 ? -61.320 29.017 -31.097 1.00 14.13 128 GLY B O 1
ATOM 3000 N N . SER B 1 131 ? -60.474 30.629 -32.410 1.00 10.71 129 SER B N 1
ATOM 3001 C CA . SER B 1 131 ? -59.829 29.678 -33.305 1.00 10.70 129 SER B CA 1
ATOM 3002 C C . SER B 1 131 ? -58.658 30.329 -34.013 1.00 11.85 129 SER B C 1
ATOM 3003 O O . SER B 1 131 ? -58.591 31.551 -34.111 1.00 12.63 129 SER B O 1
ATOM 3006 N N . GLY B 1 132 ? -57.735 29.504 -34.487 1.00 11.38 130 GLY B N 1
ATOM 3007 C CA . GLY B 1 132 ? -56.609 29.987 -35.257 1.00 12.70 130 GLY B CA 1
ATOM 3008 C C . GLY B 1 132 ? -55.297 29.341 -34.869 1.00 8.63 130 GLY B C 1
ATOM 3009 O O . GLY B 1 132 ? -55.213 28.577 -33.900 1.00 9.57 130 GLY B O 1
ATOM 3010 N N . VAL B 1 133 ? -54.270 29.641 -35.653 1.00 7.79 131 VAL B N 1
ATOM 3011 C CA A VAL B 1 133 ? -52.928 29.094 -35.463 0.57 7.50 131 VAL B CA 1
ATOM 3012 C CA B VAL B 1 133 ? -52.941 29.135 -35.364 0.43 6.30 131 VAL B CA 1
ATOM 3013 C C . VAL B 1 133 ? -51.889 30.188 -35.689 1.00 7.30 131 VAL B C 1
ATOM 3014 O O . VAL B 1 133 ? -51.976 30.910 -36.688 1.00 8.46 131 VAL B O 1
ATOM 3021 N N . VAL B 1 134 ? -50.924 30.303 -34.787 1.00 7.49 132 VAL B N 1
ATOM 3022 C CA . VAL B 1 134 ? -49.782 31.175 -34.994 1.00 5.50 132 VAL B CA 1
ATOM 3023 C C . VAL B 1 134 ? -48.541 30.291 -35.084 1.00 7.02 132 VAL B C 1
ATOM 3024 O O . VAL B 1 134 ? -48.330 29.408 -34.232 1.00 6.14 132 VAL B O 1
ATOM 3028 N N . VAL B 1 135 ? -47.739 30.498 -36.119 1.00 6.00 133 VAL B N 1
ATOM 3029 C CA . VAL B 1 135 ? -46.487 29.773 -36.299 1.00 5.21 133 VAL B CA 1
ATOM 3030 C C . VAL B 1 135 ? -45.334 30.752 -36.206 1.00 5.99 133 VAL B C 1
ATOM 3031 O O . VAL B 1 135 ? -45.264 31.726 -36.968 1.00 6.99 133 VAL B O 1
ATOM 3035 N N . HIS B 1 136 ? -44.458 30.534 -35.231 1.00 5.83 134 HIS B N 1
ATOM 3036 C CA . HIS B 1 136 ? -43.223 31.303 -35.135 1.00 5.61 134 HIS B CA 1
ATOM 3037 C C . HIS B 1 136 ? -42.095 30.499 -35.731 1.00 5.38 134 HIS B C 1
ATOM 3038 O O . HIS B 1 136 ? -41.820 29.391 -35.278 1.00 5.87 134 HIS B O 1
ATOM 3045 N N . VAL B 1 137 ? -41.457 31.005 -36.775 1.00 5.73 135 VAL B N 1
ATOM 3046 C CA . VAL B 1 137 ? -40.297 30.304 -37.319 1.00 6.28 135 VAL B CA 1
ATOM 3047 C C . VAL B 1 137 ? -39.055 30.767 -36.576 1.00 6.04 135 VAL B C 1
ATOM 3048 O O . VAL B 1 137 ? -38.628 31.921 -36.671 1.00 7.30 135 VAL B O 1
ATOM 3052 N N . THR B 1 138 ? -38.500 29.851 -35.794 1.00 5.51 136 THR B N 1
ATOM 3053 C CA . THR B 1 138 ? -37.349 30.152 -34.957 1.00 5.34 136 THR B CA 1
ATOM 3054 C C . THR B 1 138 ? -36.050 29.788 -35.695 1.00 4.59 136 THR B C 1
ATOM 3055 O O . THR B 1 138 ? -35.776 30.363 -36.750 1.00 5.83 136 THR B O 1
ATOM 3059 N N . SER B 1 139 ? -35.272 28.835 -35.168 1.00 5.33 137 SER B N 1
ATOM 3060 C CA . SER B 1 139 ? -33.961 28.464 -35.725 1.00 5.14 137 SER B CA 1
ATOM 3061 C C . SER B 1 139 ? -33.300 27.538 -34.746 1.00 4.24 137 SER B C 1
ATOM 3062 O O . SER B 1 139 ? -33.403 27.763 -33.537 1.00 5.67 137 SER B O 1
ATOM 3065 N N . ILE B 1 140 ? -32.585 26.541 -35.254 1.00 4.79 138 ILE B N 1
ATOM 3066 C CA . ILE B 1 140 ? -31.857 25.683 -34.327 1.00 4.79 138 ILE B CA 1
ATOM 3067 C C . ILE B 1 140 ? -30.827 26.449 -33.513 1.00 4.63 138 ILE B C 1
ATOM 3068 O O . ILE B 1 140 ? -30.431 25.983 -32.452 1.00 4.63 138 ILE B O 1
ATOM 3073 N N . GLN B 1 141 ? -30.413 27.627 -33.969 1.00 3.74 139 GLN B N 1
ATOM 3074 C CA . GLN B 1 141 ? -29.474 28.411 -33.168 1.00 4.99 139 GLN B CA 1
ATOM 3075 C C . GLN B 1 141 ? -30.048 28.833 -31.821 1.00 5.06 139 GLN B C 1
ATOM 3076 O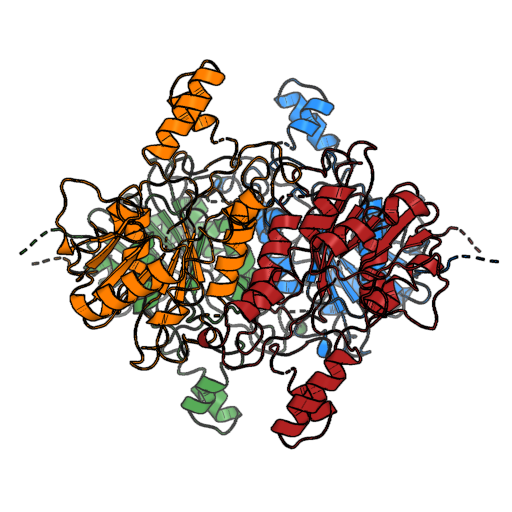 O . GLN B 1 141 ? -29.292 29.188 -30.915 1.00 5.48 139 GLN B O 1
ATOM 3082 N N . ARG B 1 142 ? -31.374 28.814 -31.675 1.00 3.84 140 ARG B N 1
ATOM 3083 C CA . ARG B 1 142 ? -31.956 29.165 -30.382 1.00 4.95 140 ARG B CA 1
ATOM 3084 C C . ARG B 1 142 ? -31.518 28.178 -29.294 1.00 4.84 140 ARG B C 1
ATOM 3085 O O . ARG B 1 142 ? -31.435 28.549 -28.118 1.00 5.73 140 ARG B O 1
ATOM 3093 N N . VAL B 1 143 ? -31.241 26.930 -29.684 1.00 4.70 141 VAL B N 1
ATOM 3094 C CA . VAL B 1 143 ? -30.669 25.939 -28.768 1.00 4.97 141 VAL B CA 1
ATOM 3095 C C . VAL B 1 143 ? -29.197 25.656 -29.030 1.00 5.61 141 VAL B C 1
ATOM 3096 O O . VAL B 1 143 ? -28.478 25.271 -28.114 1.00 5.85 141 VAL B O 1
ATOM 3100 N N . LEU B 1 144 ? -28.750 25.826 -30.270 1.00 4.60 142 LEU B N 1
ATOM 3101 C CA . LEU B 1 144 ? -27.402 25.452 -30.682 1.00 4.46 142 LEU B CA 1
ATOM 3102 C C . LEU B 1 144 ? -26.714 26.695 -31.271 1.00 5.40 142 LEU B C 1
ATOM 3103 O O . LEU B 1 144 ? -26.569 26.840 -32.488 1.00 4.86 142 LEU B O 1
ATOM 3108 N N . PRO B 1 145 ? -26.291 27.626 -30.406 1.00 5.64 143 PRO B N 1
ATOM 3109 C CA . PRO B 1 145 ? -25.797 28.897 -30.961 1.00 5.14 143 PRO B CA 1
ATOM 3110 C C . PRO B 1 145 ? -24.420 28.786 -31.612 1.00 6.12 143 PRO B C 1
ATOM 3111 O O . PRO B 1 145 ? -23.547 28.065 -31.109 1.00 6.78 143 PRO B O 1
ATOM 3115 N N . LEU B 1 146 ? -24.237 29.508 -32.717 1.00 5.63 144 LEU B N 1
ATOM 3116 C CA A LEU B 1 146 ? -22.935 29.620 -33.358 0.50 7.50 144 LEU B CA 1
ATOM 3117 C CA B LEU B 1 146 ? -22.929 29.627 -33.363 0.50 7.81 144 LEU B CA 1
ATOM 3118 C C . LEU B 1 146 ? -22.402 31.025 -33.074 1.00 6.70 144 LEU B C 1
ATOM 3119 O O . LEU B 1 146 ? -23.016 32.022 -33.451 1.00 7.04 144 LEU B O 1
ATOM 3128 N N . PRO B 1 147 ? -21.256 31.123 -32.390 1.00 6.16 145 PRO B N 1
ATOM 3129 C CA . PRO B 1 147 ? -20.886 32.434 -31.832 1.00 7.03 145 PRO B CA 1
ATOM 3130 C C . PRO B 1 147 ? -20.211 33.426 -32.766 1.00 7.47 145 PRO B C 1
ATOM 3131 O O . PRO B 1 147 ? -20.221 34.624 -32.442 1.00 8.75 145 PRO B O 1
ATOM 3135 N N . GLU B 1 148 ? -19.631 32.987 -33.875 1.00 8.33 146 GLU B N 1
ATOM 3136 C CA . GLU B 1 148 ? -18.757 33.887 -34.635 1.00 8.07 146 GLU B CA 1
ATOM 3137 C C . GLU B 1 148 ? -19.454 35.152 -35.134 1.00 7.84 146 GLU B C 1
ATOM 3138 O O . GLU B 1 148 ? -18.961 36.271 -34.908 1.00 8.75 146 GLU B O 1
ATOM 3144 N N . SER B 1 149 ? -20.605 34.995 -35.780 1.00 7.61 147 SER B N 1
ATOM 3145 C CA . SER B 1 149 ? -21.367 36.164 -36.232 1.00 8.02 147 SER B CA 1
ATOM 3146 C C . SER B 1 149 ? -22.805 36.139 -35.753 1.00 6.08 147 SER B C 1
ATOM 3147 O O . SER B 1 149 ? -23.542 37.116 -35.948 1.00 8.65 147 SER B O 1
ATOM 3150 N N . THR B 1 150 ? -23.218 35.030 -35.138 1.00 5.95 148 THR B N 1
ATOM 3151 C CA . THR B 1 150 ? -24.634 34.842 -34.851 1.00 5.90 148 THR B CA 1
ATOM 3152 C C . THR B 1 150 ? -24.962 34.730 -33.356 1.00 5.68 148 THR B C 1
ATOM 3153 O O . THR B 1 150 ? -25.998 34.178 -32.969 1.00 5.17 148 THR B O 1
ATOM 3157 N N . THR B 1 151 ? -24.124 35.315 -32.508 1.00 5.14 149 THR B N 1
ATOM 3158 C CA . THR B 1 151 ? -24.413 35.293 -31.073 1.00 5.64 149 THR B CA 1
ATOM 3159 C C . THR B 1 151 ? -25.730 36.022 -30.757 1.00 5.25 149 THR B C 1
ATOM 3160 O O . THR B 1 151 ? -26.575 35.512 -30.022 1.00 5.03 149 THR B O 1
ATOM 3164 N N . ALA B 1 152 ? -25.911 37.204 -31.331 1.00 4.95 150 ALA B N 1
ATOM 3165 C CA . ALA B 1 152 ? -27.132 37.984 -31.094 1.00 4.59 150 ALA B CA 1
ATOM 3166 C C . ALA B 1 152 ? -28.329 37.415 -31.850 1.00 4.82 150 ALA B C 1
ATOM 3167 O O . ALA B 1 152 ? -29.446 37.460 -31.336 1.00 5.74 150 ALA B O 1
ATOM 3169 N N . TYR B 1 153 ? -28.094 36.865 -33.041 1.00 4.91 151 TYR B N 1
ATOM 3170 C CA . TYR B 1 153 ? -29.130 36.142 -33.779 1.00 4.46 151 TYR B CA 1
ATOM 3171 C C . TYR B 1 153 ? -29.689 34.998 -32.932 1.00 4.09 151 TYR B C 1
ATOM 3172 O O . TYR B 1 153 ? -30.906 34.871 -32.745 1.00 5.32 151 TYR B O 1
ATOM 3181 N N . ALA B 1 154 ? -28.791 34.176 -32.389 1.00 4.45 152 ALA B N 1
ATOM 3182 C CA . ALA B 1 154 ? -29.199 33.035 -31.579 1.00 4.86 152 ALA B CA 1
ATOM 3183 C C . ALA B 1 154 ? -29.977 33.497 -30.349 1.00 3.54 152 ALA B C 1
ATOM 3184 O O . ALA B 1 154 ? -31.014 32.928 -29.987 1.00 4.61 152 ALA B O 1
ATOM 3186 N N . ALA B 1 155 ? -29.499 34.561 -29.714 1.00 4.20 153 ALA B N 1
ATOM 3187 C CA . ALA B 1 155 ? -30.179 35.077 -28.528 1.00 3.66 153 ALA B CA 1
ATOM 3188 C C . ALA B 1 155 ? -31.591 35.577 -28.863 1.00 3.64 153 ALA B C 1
ATOM 3189 O O . ALA B 1 155 ? -32.550 35.313 -28.118 1.00 4.65 153 ALA B O 1
ATOM 3191 N N . ALA B 1 156 ? -31.713 36.309 -29.976 1.00 4.16 154 ALA B N 1
ATOM 3192 C CA . ALA B 1 156 ? -33.019 36.806 -30.403 1.00 4.24 154 ALA B CA 1
ATOM 3193 C C . ALA B 1 156 ? -33.983 35.663 -30.701 1.00 3.61 154 ALA B C 1
ATOM 3194 O O . ALA B 1 156 ? -35.158 35.720 -30.316 1.00 4.96 154 ALA B O 1
ATOM 3196 N N . LYS B 1 157 ? -33.479 34.608 -31.344 1.00 4.09 155 LYS B N 1
ATOM 3197 C CA . LYS B 1 157 ? -34.304 33.447 -31.664 1.00 4.47 155 LYS B CA 1
ATOM 3198 C C . LYS B 1 157 ? -34.703 32.695 -30.400 1.00 4.68 155 LYS B C 1
ATOM 3199 O O . LYS B 1 157 ? -35.807 32.167 -30.317 1.00 5.10 155 LYS B O 1
ATOM 3205 N N . ALA B 1 158 ? -33.838 32.683 -29.390 1.00 3.38 156 ALA B N 1
ATOM 3206 C CA . ALA B 1 158 ? -34.207 32.077 -28.108 1.00 4.73 156 ALA B CA 1
ATOM 3207 C C . ALA B 1 158 ? -35.317 32.856 -27.405 1.00 3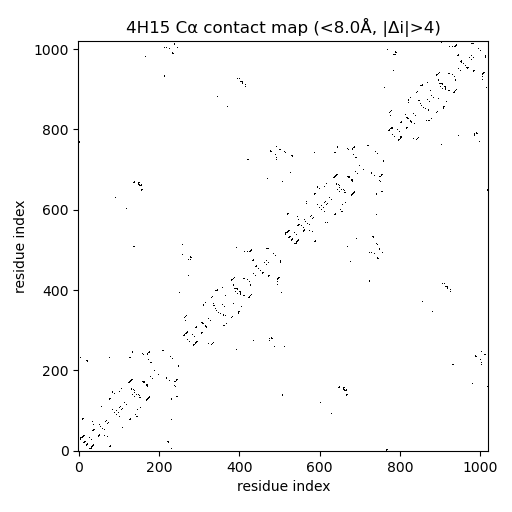.37 156 ALA B C 1
ATOM 3208 O O . ALA B 1 158 ? -36.251 32.265 -26.846 1.00 4.72 156 ALA B O 1
ATOM 3210 N N . ALA B 1 159 ? -35.219 34.184 -27.423 1.00 3.47 157 ALA B N 1
ATOM 3211 C CA . ALA B 1 159 ? -36.289 35.017 -26.885 1.00 4.94 157 ALA B CA 1
ATOM 3212 C C . ALA B 1 159 ? -37.592 34.705 -27.606 1.00 4.51 157 ALA B C 1
ATOM 3213 O O . ALA B 1 159 ? -38.636 34.544 -26.971 1.00 5.15 157 ALA B O 1
ATOM 3215 N N . LEU B 1 160 ? -37.532 34.634 -28.936 1.00 4.52 158 LEU B N 1
ATOM 3216 C CA . LEU B 1 160 ? -38.735 34.350 -29.722 1.00 4.83 158 LEU B CA 1
ATOM 3217 C C . LEU B 1 160 ? -39.346 33.001 -29.339 1.00 4.14 158 LEU B C 1
ATOM 3218 O O . LEU B 1 160 ? -40.569 32.875 -29.207 1.00 5.26 158 LEU B O 1
ATOM 3223 N N . SER B 1 161 ? -38.501 31.997 -29.153 1.00 3.84 159 SER B N 1
ATOM 3224 C CA . SER B 1 161 ? -38.986 30.667 -28.850 1.00 4.77 159 SER B CA 1
ATOM 3225 C C . SER B 1 161 ? -39.700 30.606 -27.483 1.00 4.66 159 SER B C 1
ATOM 3226 O O . SER B 1 161 ? -40.790 30.028 -27.358 1.00 4.80 159 SER B O 1
ATOM 3229 N N . THR B 1 162 ? -39.116 31.242 -26.473 1.00 4.54 160 THR B N 1
ATOM 3230 C CA . THR B 1 162 ? -39.739 31.233 -25.155 1.00 5.10 160 THR B CA 1
ATOM 3231 C C . THR B 1 162 ? -40.987 32.109 -25.113 1.00 5.14 160 THR B C 1
ATOM 3232 O O . THR B 1 162 ? -41.983 31.748 -24.489 1.00 5.56 160 THR B O 1
ATOM 3236 N N . TYR B 1 163 ? -40.941 33.242 -25.813 1.00 5.71 161 TYR B N 1
ATOM 3237 C CA . TYR B 1 163 ? -42.123 34.076 -25.985 1.00 5.38 161 TYR B CA 1
ATOM 3238 C C . TYR B 1 163 ? -43.270 33.285 -26.600 1.00 4.65 161 TYR B C 1
ATOM 3239 O O . TYR B 1 163 ? -44.404 33.379 -26.130 1.00 5.73 161 TYR B O 1
ATOM 3248 N N . SER B 1 164 ? -42.965 32.498 -27.626 1.00 4.25 162 SER B N 1
ATOM 3249 C CA . SER B 1 164 ? -43.983 31.700 -28.291 1.00 5.19 162 SER B CA 1
ATOM 3250 C C . SER B 1 164 ? -44.608 30.685 -27.330 1.00 5.03 162 SER B C 1
ATOM 3251 O O . SER B 1 164 ? -45.838 30.540 -27.281 1.00 6.39 162 SER B O 1
ATOM 3254 N N . LYS B 1 165 ? -43.783 30.001 -26.543 1.00 4.73 163 LYS B N 1
ATOM 3255 C CA . LYS B 1 165 ? -44.318 29.058 -25.576 1.00 5.43 163 LYS B CA 1
ATOM 3256 C C . LYS B 1 165 ? -45.170 29.767 -24.522 1.00 5.14 163 LYS B C 1
ATOM 3257 O O . LYS B 1 165 ? -46.219 29.257 -24.119 1.00 6.14 163 LYS B O 1
ATOM 3263 N N . ALA B 1 166 ? -44.740 30.952 -24.085 1.00 4.70 164 ALA B N 1
ATOM 3264 C CA . ALA B 1 166 ? -45.537 31.716 -23.136 1.00 5.89 164 ALA B CA 1
ATOM 3265 C C . ALA B 1 166 ? -46.908 32.039 -23.723 1.00 6.53 164 ALA B C 1
ATOM 3266 O O . ALA B 1 166 ? -47.942 31.850 -23.067 1.00 7.27 164 ALA B O 1
ATOM 3281 N N . SER B 1 168 ? -48.475 30.449 -26.053 1.00 6.07 166 SER B N 1
ATOM 3282 C CA A SER B 1 168 ? -49.256 29.229 -26.167 0.77 6.47 166 SER B CA 1
ATOM 3283 C CA B SER B 1 168 ? -49.250 29.218 -26.171 0.23 7.14 166 SER B CA 1
ATOM 3284 C C . SER B 1 168 ? -49.973 28.908 -24.861 1.00 6.84 166 SER B C 1
ATOM 3285 O O . SER B 1 168 ? -51.134 28.507 -24.857 1.00 7.56 166 SER B O 1
ATOM 3290 N N . LYS B 1 169 ? -49.288 29.089 -23.742 1.00 5.87 167 LYS B N 1
ATOM 3291 C CA . LYS B 1 169 ? -49.915 28.830 -22.449 1.00 6.55 167 LYS B CA 1
ATOM 3292 C C . LYS B 1 169 ? -51.128 29.723 -22.243 1.00 8.22 167 LYS B C 1
ATOM 3293 O O . LYS B 1 169 ? -52.133 29.312 -21.681 1.00 9.45 167 LYS B O 1
ATOM 3299 N N . GLU B 1 170 ? -51.018 30.966 -22.693 1.00 7.11 168 GLU B N 1
ATOM 3300 C CA . GLU B 1 170 ? -52.100 31.919 -22.506 1.00 7.82 168 GLU B CA 1
ATOM 3301 C C . GLU B 1 170 ? -53.284 31.666 -23.437 1.00 8.36 168 GLU B C 1
ATOM 3302 O O . GLU B 1 170 ? -54.441 31.691 -23.005 1.00 9.46 168 GLU B O 1
ATOM 3308 N N . VAL B 1 171 ? -53.002 31.418 -24.712 1.00 7.46 169 VAL B N 1
ATOM 3309 C CA . VAL B 1 171 ? -54.077 31.422 -25.695 1.00 7.42 169 VAL B CA 1
ATOM 3310 C C . VAL B 1 171 ? -54.565 30.051 -26.140 1.00 7.54 169 VAL B C 1
ATOM 3311 O O . VAL B 1 171 ? -55.674 29.940 -26.683 1.00 7.36 169 VAL B O 1
ATOM 3315 N N . SER B 1 172 ? -53.779 29.001 -25.949 1.00 7.71 170 SER B N 1
ATOM 3316 C CA A SER B 1 172 ? -54.246 27.652 -26.302 0.68 7.79 170 SER B CA 1
ATOM 3317 C CA B SER B 1 172 ? -54.289 27.700 -26.363 0.32 6.55 170 SER B CA 1
ATOM 3318 C C . SER B 1 172 ? -55.550 27.269 -25.601 1.00 7.62 170 SER B C 1
ATOM 3319 O O . SER B 1 172 ? -56.410 26.619 -26.191 1.00 9.06 170 SER B O 1
ATOM 3324 N N . PRO B 1 173 ? -55.702 27.664 -24.314 1.00 7.29 171 PRO B N 1
ATOM 3325 C CA . PRO B 1 173 ? -56.979 27.334 -23.667 1.00 9.05 171 PRO B CA 1
ATOM 3326 C C . PRO B 1 173 ? -58.175 28.058 -24.280 1.00 10.70 171 PRO B C 1
ATOM 3327 O O . PRO B 1 173 ? -59.324 27.686 -24.020 1.00 12.62 171 PRO B O 1
ATOM 3331 N N . LYS B 1 174 ? -57.898 29.077 -25.083 1.00 9.72 172 LYS B N 1
ATOM 3332 C CA . LYS B 1 174 ? -58.936 29.890 -25.697 1.00 11.42 172 LYS B CA 1
ATOM 3333 C C . LYS B 1 174 ? -59.161 29.493 -27.151 1.00 11.78 172 LYS B C 1
ATOM 3334 O O . LYS B 1 174 ? -59.965 30.116 -27.844 1.00 16.41 172 LYS B O 1
ATOM 3340 N N . GLY B 1 175 ? -58.447 28.470 -27.626 1.00 8.94 173 GLY B N 1
ATOM 3341 C CA . GLY B 1 175 ? -58.721 27.920 -28.948 1.00 10.71 173 GLY B CA 1
ATOM 3342 C C . GLY B 1 175 ? -57.730 28.280 -30.047 1.00 9.83 173 GLY B C 1
ATOM 3343 O O . GLY B 1 175 ? -57.891 27.857 -31.201 1.00 12.12 173 GLY B O 1
ATOM 3344 N N . VAL B 1 176 ? -56.707 29.051 -29.703 1.00 8.27 174 VAL B N 1
ATOM 3345 C CA . VAL B 1 176 ? -55.671 29.406 -30.661 1.00 9.08 174 VAL B CA 1
ATOM 3346 C C . VAL B 1 176 ? -54.408 28.584 -30.404 1.00 8.59 174 VAL B C 1
ATOM 3347 O O . VAL B 1 176 ? -53.852 28.628 -29.307 1.00 10.66 174 VAL B O 1
ATOM 3351 N N . ARG B 1 177 ? -53.955 27.849 -31.413 1.00 6.82 175 ARG B N 1
ATOM 3352 C CA . ARG B 1 177 ? -52.709 27.090 -31.293 1.00 6.54 175 ARG B CA 1
ATOM 3353 C C . ARG B 1 177 ? -51.510 27.956 -31.630 1.00 7.63 175 ARG B C 1
ATOM 3354 O O . ARG B 1 177 ? -51.586 28.830 -32.495 1.00 7.96 175 ARG B O 1
ATOM 3362 N N . VAL B 1 178 ? -50.407 27.736 -30.920 1.00 6.02 176 VAL B N 1
ATOM 3363 C CA . VAL B 1 178 ? -49.188 28.514 -31.134 1.00 5.14 176 VAL B CA 1
ATOM 3364 C C . VAL B 1 178 ? -48.018 27.539 -31.164 1.00 5.43 176 VAL B C 1
ATOM 3365 O O . VAL B 1 178 ? -47.725 26.869 -30.170 1.00 6.25 176 VAL B O 1
ATOM 3369 N N . VAL B 1 179 ? -47.376 27.434 -32.321 1.00 5.32 177 VAL B N 1
ATOM 3370 C CA . VAL B 1 179 ? -46.313 26.454 -32.536 1.00 5.12 177 VAL B CA 1
ATOM 3371 C C . VAL B 1 179 ? -45.084 27.124 -33.124 1.00 6.62 177 VAL B C 1
ATOM 3372 O O . VAL B 1 179 ? -45.162 28.214 -33.705 1.00 6.53 177 VAL B O 1
ATOM 3376 N N . ARG B 1 180 ? -43.955 26.455 -32.978 1.00 5.35 178 ARG B N 1
ATOM 3377 C CA . ARG B 1 180 ? -42.697 26.904 -33.540 1.00 4.57 178 ARG B CA 1
ATOM 3378 C C . ARG B 1 180 ? -42.188 25.900 -34.551 1.00 4.35 178 ARG B C 1
ATOM 3379 O O . ARG B 1 180 ? -42.300 24.683 -34.355 1.00 5.03 178 ARG B O 1
ATOM 3387 N N . VAL B 1 181 ? -41.645 26.408 -35.649 1.00 5.03 179 VAL B N 1
ATOM 3388 C CA . VAL B 1 181 ? -40.886 25.601 -36.596 1.00 4.21 179 VAL B CA 1
ATOM 3389 C C . VAL B 1 181 ? -39.454 26.075 -36.542 1.00 5.17 179 VAL B C 1
ATOM 3390 O O . VAL B 1 181 ? -39.174 27.263 -36.722 1.00 5.97 179 VAL B O 1
ATOM 3394 N N . SER B 1 182 ? -38.541 25.156 -36.250 1.00 5.08 180 SER B N 1
ATOM 3395 C CA . SER B 1 182 ? -37.150 25.526 -36.042 1.00 5.24 180 SER B CA 1
ATOM 3396 C C . SER B 1 182 ? -36.249 24.919 -37.115 1.00 5.53 180 SER B C 1
ATOM 3397 O O . SER B 1 182 ? -35.904 23.732 -37.054 1.00 4.78 180 SER B O 1
ATOM 3400 N N . PRO B 1 183 ? -35.875 25.712 -38.126 1.00 4.60 181 PRO B N 1
ATOM 3401 C CA A PRO B 1 183 ? -35.054 25.177 -39.217 0.51 4.74 181 PRO B CA 1
ATOM 3402 C CA B PRO B 1 183 ? -35.055 25.143 -39.201 0.49 4.61 181 PRO B CA 1
ATOM 3403 C C . PRO B 1 183 ? -33.560 25.182 -38.902 1.00 4.59 181 PRO B C 1
ATOM 3404 O O . PRO B 1 183 ? -33.089 26.053 -38.148 1.00 4.93 181 PRO B O 1
ATOM 3411 N N . GLY B 1 184 ? -32.842 24.225 -39.495 1.00 5.99 182 GLY B N 1
ATOM 3412 C CA . GLY B 1 184 ? -31.395 24.308 -39.601 1.00 5.30 182 GLY B CA 1
ATOM 3413 C C . GLY B 1 184 ? -31.092 25.104 -40.863 1.00 6.55 182 GLY B C 1
ATOM 3414 O O . GLY B 1 184 ? -31.872 25.968 -41.277 1.00 7.39 182 GLY B O 1
ATOM 3415 N N . TRP B 1 185 ? -29.974 24.787 -41.497 1.00 6.64 183 TRP B N 1
ATOM 3416 C CA . TRP B 1 185 ? -29.610 25.429 -42.757 1.00 9.04 183 TRP B CA 1
ATOM 3417 C C . TRP B 1 185 ? -30.660 25.116 -43.824 1.00 8.97 183 TRP B C 1
ATOM 3418 O O . TRP B 1 185 ? -30.954 23.954 -44.093 1.00 8.58 183 TRP B O 1
ATOM 3429 N N . ILE B 1 186 ? -31.215 26.167 -44.427 1.00 9.00 184 ILE B N 1
ATOM 3430 C CA . ILE B 1 186 ? -32.133 26.074 -45.553 1.00 8.00 184 ILE B CA 1
ATOM 3431 C C . ILE B 1 186 ? -31.388 26.515 -46.801 1.00 8.54 184 ILE B C 1
ATOM 3432 O O . ILE B 1 186 ? -30.754 27.579 -46.796 1.00 11.40 184 ILE B O 1
ATOM 3437 N N . GLU B 1 187 ? -31.464 25.713 -47.855 1.00 9.53 185 GLU B N 1
ATOM 3438 C CA . GLU B 1 187 ? -30.809 26.032 -49.126 1.00 11.45 185 GLU B CA 1
ATOM 3439 C C . GLU B 1 187 ? -31.582 27.123 -49.876 1.00 14.50 185 GLU B C 1
ATOM 3440 O O . GLU B 1 187 ? -32.639 26.869 -50.442 1.00 17.61 185 GLU B O 1
ATOM 3446 N N . THR B 1 188 ? -31.031 28.329 -49.872 1.00 15.36 186 THR B N 1
ATOM 3447 C CA . THR B 1 188 ? -31.640 29.471 -50.541 1.00 16.81 186 THR B CA 1
ATOM 3448 C C . THR B 1 188 ? -30.576 30.109 -51.410 1.00 25.06 186 THR B C 1
ATOM 3449 O O . THR B 1 188 ? -29.406 29.746 -51.338 1.00 23.85 186 THR B O 1
ATOM 3453 N N . GLU B 1 189 ? -30.979 31.078 -52.225 1.00 34.88 187 GLU B N 1
ATOM 3454 C CA . GLU B 1 189 ? -30.019 31.808 -53.039 1.00 37.24 187 GLU B CA 1
ATOM 3455 C C . GLU B 1 189 ? -28.986 32.493 -52.140 1.00 35.76 187 GLU B C 1
ATOM 3456 O O . GLU B 1 189 ? -27.796 32.499 -52.442 1.00 36.02 187 GLU B O 1
ATOM 3462 N N . ALA B 1 190 ? -29.445 33.044 -51.021 1.00 34.43 188 ALA B N 1
ATOM 3463 C CA . ALA B 1 190 ? -28.552 33.684 -50.060 1.00 33.31 188 ALA B CA 1
ATOM 3464 C C . ALA B 1 190 ? -27.504 32.713 -49.510 1.00 30.59 188 ALA B C 1
ATOM 3465 O O . ALA B 1 190 ? -26.314 33.023 -49.471 1.00 30.89 188 ALA B O 1
ATOM 3467 N N . SER B 1 191 ? -27.940 31.532 -49.088 1.00 28.24 189 SER B N 1
ATOM 3468 C CA . SER B 1 191 ? -26.998 30.575 -48.516 1.00 26.03 189 SER B CA 1
ATOM 3469 C C . SER B 1 191 ? -26.099 29.937 -49.582 1.00 27.14 189 SER B C 1
ATOM 3470 O O . SER B 1 191 ? -24.971 29.548 -49.292 1.00 26.40 189 SER B O 1
ATOM 3473 N N . VAL B 1 192 ? -26.585 29.855 -50.817 1.00 29.29 190 VAL B N 1
ATOM 3474 C CA . VAL B 1 192 ? -25.742 29.393 -51.912 1.00 30.94 190 VAL B CA 1
ATOM 3475 C C . VAL B 1 192 ? -24.648 30.426 -52.196 1.00 32.55 190 VAL B C 1
ATOM 3476 O O . VAL B 1 192 ? -23.497 30.065 -52.451 1.00 32.78 190 VAL B O 1
ATOM 3480 N N . ARG B 1 193 ? -25.002 31.709 -52.126 1.00 33.89 191 ARG B N 1
ATOM 3481 C CA . ARG B 1 193 ? -24.005 32.768 -52.265 1.00 36.29 191 ARG B CA 1
ATOM 3482 C C . ARG B 1 193 ? -22.956 32.681 -51.159 1.00 33.97 191 ARG B C 1
ATOM 3483 O O . ARG B 1 193 ? -21.765 32.849 -51.417 1.00 37.61 191 ARG B O 1
ATOM 3491 N N . LEU B 1 194 ? -23.403 32.421 -49.933 1.00 31.75 192 LEU B N 1
ATOM 3492 C CA . LEU B 1 194 ? -22.489 32.215 -48.811 1.00 32.03 192 LEU B CA 1
ATOM 3493 C C . LEU B 1 194 ? -21.542 31.041 -49.076 1.00 39.58 192 LEU B C 1
ATOM 3494 O O . LEU B 1 194 ? -20.332 31.142 -48.854 1.00 31.92 192 LEU B O 1
ATOM 3499 N N . ALA B 1 195 ? -22.097 29.935 -49.562 1.00 28.04 193 ALA B N 1
ATOM 3500 C CA . ALA B 1 195 ? -21.295 28.763 -49.910 1.00 28.01 193 ALA B CA 1
ATOM 3501 C C . ALA B 1 195 ? -20.246 29.099 -50.965 1.00 31.95 193 ALA B C 1
ATOM 3502 O O . ALA B 1 195 ? -19.095 28.676 -50.861 1.00 30.56 193 ALA B O 1
ATOM 3504 N N . GLU B 1 196 ? -20.649 29.865 -51.976 1.00 32.51 194 GLU B N 1
ATOM 3505 C CA . GLU B 1 196 ? -19.732 30.294 -53.028 1.00 35.15 194 GLU B CA 1
ATOM 3506 C C . GLU B 1 196 ? -18.610 31.166 -52.472 1.00 37.06 194 GLU B C 1
ATOM 3507 O O . GLU B 1 196 ? -17.443 30.997 -52.839 1.00 37.29 194 GLU B O 1
ATOM 3513 N N . ARG B 1 197 ? -18.964 32.090 -51.582 1.00 35.57 195 ARG B N 1
ATOM 3514 C CA . ARG B 1 197 ? -17.977 32.971 -50.961 1.00 42.49 195 ARG B CA 1
ATOM 3515 C C . ARG B 1 197 ? -16.968 32.185 -50.129 1.00 39.08 195 ARG B C 1
ATOM 3516 O O . ARG B 1 197 ? -15.774 32.478 -50.147 1.00 47.19 195 ARG B O 1
ATOM 3524 N N . LEU B 1 198 ? -17.452 31.185 -49.401 1.00 31.82 196 LEU B N 1
ATOM 3525 C CA . LEU B 1 198 ? -16.578 30.350 -48.587 1.00 33.02 196 LEU B CA 1
ATOM 3526 C C . LEU B 1 198 ? -15.704 29.458 -49.462 1.00 34.49 196 LEU B C 1
ATOM 3527 O O . LEU B 1 198 ? -14.548 29.194 -49.133 1.00 37.13 196 LEU B O 1
ATOM 3532 N N . ALA B 1 199 ? -16.262 29.005 -50.581 1.00 35.04 197 ALA B N 1
ATOM 3533 C CA . ALA B 1 199 ? -15.549 28.130 -51.507 1.00 38.53 197 ALA B CA 1
ATOM 3534 C C . ALA B 1 199 ? -14.382 28.842 -52.184 1.00 39.87 197 ALA B C 1
ATOM 3535 O O . ALA B 1 199 ? -13.278 28.298 -52.275 1.00 41.54 197 ALA B O 1
ATOM 3537 N N . LYS B 1 200 ? -14.636 30.052 -52.673 1.00 40.99 198 LYS B N 1
ATOM 3538 C CA . LYS B 1 200 ? -13.610 30.823 -53.364 1.00 43.18 198 LYS B CA 1
ATOM 3539 C C . LYS B 1 200 ? -12.510 31.244 -52.394 1.00 44.70 198 LYS B C 1
ATOM 3540 O O . LYS B 1 200 ? -11.360 31.431 -52.787 1.00 49.06 198 LYS B O 1
ATOM 3546 N N . GLN B 1 201 ? -12.870 31.378 -51.123 1.00 54.75 199 GLN B N 1
ATOM 3547 C CA . GLN B 1 201 ? -11.933 31.808 -50.093 1.00 53.30 199 GLN B CA 1
ATOM 3548 C C . GLN B 1 201 ? -11.068 30.646 -49.607 1.00 54.46 199 GLN B C 1
ATOM 3549 O O . GLN B 1 201 ? -9.921 30.839 -49.206 1.00 48.17 199 GLN B O 1
ATOM 3555 N N . ALA B 1 202 ? -11.623 29.438 -49.650 1.00 46.53 200 ALA B N 1
ATOM 3556 C CA . ALA B 1 202 ? -10.901 28.246 -49.221 1.00 38.61 200 ALA B CA 1
ATOM 3557 C C . ALA B 1 202 ? -10.253 27.533 -50.403 1.00 44.79 200 ALA B C 1
ATOM 3558 O O . ALA B 1 202 ? -9.551 26.537 -50.228 1.00 50.47 200 ALA B O 1
ATOM 3560 N N . GLY B 1 203 ? -10.497 28.044 -51.605 1.00 45.61 201 GLY B N 1
ATOM 3561 C CA . GLY B 1 203 ? -9.928 27.468 -52.810 1.00 46.71 201 GLY B CA 1
ATOM 3562 C C . GLY B 1 203 ? -10.517 26.114 -53.155 1.00 49.80 201 GLY B C 1
ATOM 3563 O O . GLY B 1 203 ? -9.814 25.224 -53.631 1.00 45.42 201 GLY B O 1
ATOM 3564 N N . THR B 1 204 ? -11.812 25.954 -52.907 1.00 39.31 202 THR B N 1
ATOM 3565 C CA . THR B 1 204 ? -12.507 24.720 -53.248 1.00 38.97 202 THR B CA 1
ATOM 3566 C C . THR B 1 204 ? -13.699 25.037 -54.145 1.00 39.10 202 THR B C 1
ATOM 3567 O O . THR B 1 204 ? -13.945 26.200 -54.465 1.00 39.50 202 THR B O 1
ATOM 3571 N N . ASP B 1 205 ? -14.434 24.007 -54.557 1.00 39.16 203 ASP B N 1
ATOM 3572 C CA . ASP B 1 205 ? -15.617 24.209 -55.390 1.00 39.65 203 ASP B CA 1
ATOM 3573 C C . ASP B 1 205 ? -16.865 24.468 -54.545 1.00 37.84 203 ASP B C 1
ATOM 3574 O O . ASP B 1 205 ? -16.792 24.509 -53.314 1.00 34.83 203 ASP B O 1
ATOM 3579 N N . LEU B 1 206 ? -18.006 24.637 -55.207 1.00 37.58 204 LEU B N 1
ATOM 3580 C CA . LEU B 1 206 ? -19.264 24.904 -54.507 1.00 35.95 204 LEU B CA 1
ATOM 3581 C C . LEU B 1 206 ? -19.591 23.832 -53.468 1.00 34.11 204 LEU B C 1
ATOM 3582 O O . LEU B 1 206 ? -20.042 24.144 -52.364 1.00 30.86 204 LEU B O 1
ATOM 3587 N N . GLU B 1 207 ? -19.357 22.572 -53.819 1.00 40.55 205 GLU B N 1
ATOM 3588 C CA . GLU B 1 207 ? -19.615 21.466 -52.903 1.00 38.25 205 GLU B CA 1
ATOM 3589 C C . GLU B 1 207 ? -18.727 21.572 -51.664 1.00 38.97 205 GLU B C 1
ATOM 3590 O O . GLU B 1 207 ? -19.153 21.253 -50.553 1.00 28.90 205 GLU B O 1
ATOM 3596 N N . GLY B 1 208 ? -17.497 22.038 -51.859 1.00 32.15 206 GLY B N 1
ATOM 3597 C CA . GLY B 1 208 ? -16.586 22.260 -50.749 1.00 31.20 206 GLY B CA 1
ATOM 3598 C C . GLY B 1 208 ? -17.067 23.368 -49.827 1.00 29.18 206 GLY B C 1
ATOM 3599 O O . GLY B 1 208 ? -16.909 23.289 -48.607 1.00 27.76 206 GLY B O 1
ATOM 3600 N N . GLY B 1 209 ? -17.652 24.407 -50.414 1.00 29.43 207 GLY B N 1
ATOM 3601 C CA . GLY B 1 209 ? -18.193 25.513 -49.645 1.00 28.01 207 GLY B CA 1
ATOM 3602 C C . GLY B 1 209 ? -19.372 25.085 -48.794 1.00 25.79 207 GLY B C 1
ATOM 3603 O O . GLY B 1 209 ? -19.500 25.499 -47.641 1.00 24.30 207 GLY B O 1
ATOM 3604 N N . LYS B 1 210 ? -20.232 24.247 -49.364 1.00 25.82 208 LYS B N 1
ATOM 3605 C CA . LYS B 1 210 ? -21.355 23.694 -48.621 1.00 23.93 208 LYS B CA 1
ATOM 3606 C C . LYS B 1 210 ? -20.860 22.833 -47.461 1.00 23.29 208 LYS B C 1
ATOM 3607 O O . LYS B 1 210 ? -21.444 22.842 -46.374 1.00 20.91 208 LYS B O 1
ATOM 3613 N N . LYS B 1 211 ? -19.772 22.103 -47.687 1.00 24.02 209 LYS B N 1
ATOM 3614 C CA . LYS B 1 211 ? -19.184 21.270 -46.644 1.00 23.56 209 LYS B CA 1
ATOM 3615 C C . LYS B 1 211 ? -18.634 22.129 -45.511 1.00 22.72 209 LYS B C 1
ATOM 3616 O O . LYS B 1 211 ? -18.709 21.751 -44.346 1.00 21.69 209 LYS B O 1
ATOM 3622 N N . ILE B 1 212 ? -18.084 23.288 -45.851 1.00 23.49 210 ILE B N 1
ATOM 3623 C CA . ILE B 1 212 ? -17.604 24.212 -44.829 1.00 23.14 210 ILE B CA 1
ATOM 3624 C C . ILE B 1 212 ? -18.749 24.682 -43.935 1.00 21.20 210 ILE B C 1
ATOM 3625 O O . ILE B 1 212 ? -18.610 24.751 -42.709 1.00 20.55 210 ILE B O 1
ATOM 3630 N N . ILE B 1 213 ? -19.886 24.995 -44.545 1.00 20.59 211 ILE B N 1
ATOM 3631 C CA . ILE B 1 213 ? -21.058 25.392 -43.773 1.00 18.95 211 ILE B CA 1
ATOM 3632 C C . ILE B 1 213 ? -21.523 24.243 -42.886 1.00 18.70 211 ILE B C 1
ATOM 3633 O O . ILE B 1 213 ? -21.753 24.426 -41.692 1.00 16.50 211 ILE B O 1
ATOM 3646 N N . ASP B 1 215 ? -19.887 21.617 -41.745 1.00 18.51 213 ASP B N 1
ATOM 3647 C CA . ASP B 1 215 ? -18.932 21.313 -40.683 1.00 19.26 213 ASP B CA 1
ATOM 3648 C C . ASP B 1 215 ? -19.048 22.342 -39.563 1.00 18.84 213 ASP B C 1
ATOM 3649 O O . ASP B 1 215 ? -18.905 22.009 -38.388 1.00 18.53 213 ASP B O 1
ATOM 3654 N N . GLY B 1 216 ? -19.322 23.589 -39.937 1.00 18.25 214 GLY B N 1
ATOM 3655 C CA . GLY B 1 216 ? -19.462 24.667 -38.969 1.00 17.99 214 GLY B CA 1
ATOM 3656 C C . GLY B 1 216 ? -20.643 24.470 -38.034 1.00 16.30 214 GLY B C 1
ATOM 3657 O O . GLY B 1 216 ? -20.648 24.992 -36.919 1.00 16.35 214 GLY B O 1
ATOM 3658 N N . LEU B 1 217 ? -21.643 23.725 -38.487 1.00 15.04 215 LEU B N 1
ATOM 3659 C CA . LEU B 1 217 ? -22.813 23.402 -37.668 1.00 12.86 215 LEU B CA 1
ATOM 3660 C C . LEU B 1 217 ? -22.573 22.176 -36.793 1.00 11.26 215 LEU B C 1
ATOM 3661 O O . LEU B 1 217 ? -23.422 21.819 -35.972 1.00 13.01 215 LEU B O 1
ATOM 3666 N N . GLY B 1 218 ? -21.437 21.515 -37.000 1.00 11.96 216 GLY B N 1
ATOM 3667 C CA . GLY B 1 218 ? -21.155 20.256 -36.334 1.00 10.43 216 GLY B CA 1
ATOM 3668 C C . GLY B 1 218 ? -21.573 19.052 -37.147 1.00 13.20 216 GLY B C 1
ATOM 3669 O O . GLY B 1 218 ? -21.585 17.922 -36.650 1.00 16.52 216 GLY B O 1
ATOM 3670 N N . GLY B 1 219 ? -21.914 19.295 -38.407 1.00 11.90 217 GLY B N 1
ATOM 3671 C CA . GLY B 1 219 ? -22.355 18.245 -39.309 1.00 11.34 217 GLY B CA 1
ATOM 3672 C C . GLY B 1 219 ? -23.867 18.141 -39.401 1.00 9.50 217 GLY B C 1
ATOM 3673 O O . GLY B 1 219 ? -24.575 18.407 -38.429 1.00 11.35 217 GLY B O 1
ATOM 3674 N N . ILE B 1 220 ? -24.358 17.756 -40.580 1.00 8.97 218 ILE B N 1
ATOM 3675 C CA . ILE B 1 220 ? -25.771 17.460 -40.771 1.00 7.00 218 ILE B CA 1
ATOM 3676 C C . ILE B 1 220 ? -25.859 15.976 -41.086 1.00 7.23 218 ILE B C 1
ATOM 3677 O O . ILE B 1 220 ? -25.416 15.552 -42.153 1.00 8.39 218 ILE B O 1
ATOM 3682 N N . PRO B 1 221 ? -26.414 15.174 -40.163 1.00 7.24 219 PRO B N 1
ATOM 3683 C CA . PRO B 1 221 ? -26.488 13.725 -40.423 1.00 6.96 219 PRO B CA 1
ATOM 3684 C C . PRO B 1 221 ? -27.133 13.367 -41.777 1.00 6.60 219 PRO B C 1
ATOM 3685 O O . PRO B 1 221 ? -26.621 12.507 -42.489 1.00 8.33 219 PRO B O 1
ATOM 3689 N N . LEU B 1 222 ? -28.218 14.041 -42.142 1.00 7.36 220 LEU B N 1
ATOM 3690 C CA . LEU B 1 222 ? -28.869 13.790 -43.431 1.00 6.42 220 LEU B CA 1
ATOM 3691 C C . LEU B 1 222 ? -27.936 14.071 -44.609 1.00 7.87 220 LEU B C 1
ATOM 3692 O O . LEU B 1 222 ? -28.089 13.485 -45.685 1.00 11.16 220 LEU B O 1
ATOM 3697 N N . GLY B 1 223 ? -26.977 14.975 -44.410 1.00 8.49 221 GLY B N 1
ATOM 3698 C CA . GLY B 1 223 ? -25.963 15.236 -45.422 1.00 10.81 221 GLY B CA 1
ATOM 3699 C C . GLY B 1 223 ? -26.263 16.379 -46.384 1.00 9.82 221 GLY B C 1
ATOM 3700 O O . GLY B 1 223 ? -25.524 16.583 -47.353 1.00 11.38 221 GLY B O 1
ATOM 3701 N N . ARG B 1 224 ? -27.335 17.124 -46.125 1.00 8.82 222 ARG B N 1
ATOM 3702 C CA . ARG B 1 224 ? -27.748 18.213 -47.009 1.00 9.08 222 ARG B CA 1
ATOM 3703 C C . ARG B 1 224 ? -28.615 19.168 -46.205 1.00 10.56 222 ARG B C 1
ATOM 3704 O O . ARG B 1 224 ? -29.220 18.756 -45.213 1.00 8.85 222 ARG B O 1
ATOM 3712 N N . PRO B 1 225 ? -28.675 20.446 -46.626 1.00 9.82 223 PRO B N 1
ATOM 3713 C CA . PRO B 1 225 ? -29.616 21.392 -46.015 1.00 11.41 223 PRO B CA 1
ATOM 3714 C C . PRO B 1 225 ? -31.060 21.069 -46.393 1.00 9.69 223 PRO B C 1
ATOM 3715 O O . PRO B 1 225 ? -31.317 20.261 -47.299 1.00 11.16 223 PRO B O 1
ATOM 3719 N N . ALA B 1 226 ? -31.993 21.696 -45.687 1.00 8.17 224 ALA B N 1
ATOM 3720 C CA . ALA B 1 226 ? -33.410 21.585 -46.011 1.00 7.82 224 ALA B CA 1
ATOM 3721 C C . ALA B 1 226 ? -33.726 22.447 -47.224 1.00 9.77 224 ALA B C 1
ATOM 3722 O O . ALA B 1 226 ? -33.150 23.521 -47.392 1.00 10.78 224 ALA B O 1
ATOM 3724 N N . LYS B 1 227 ? -34.652 21.994 -48.061 1.00 9.23 225 LYS B N 1
ATOM 3725 C CA . LYS B 1 227 ? -35.134 22.823 -49.159 1.00 8.64 225 LYS B CA 1
ATOM 3726 C C . LYS B 1 227 ? -36.241 23.749 -48.659 1.00 8.29 225 LYS B C 1
ATOM 3727 O O . LYS B 1 227 ? -36.968 23.405 -47.723 1.00 9.41 225 LYS B O 1
ATOM 3733 N N . PRO B 1 228 ? -36.383 24.926 -49.283 1.00 7.67 226 PRO B N 1
ATOM 3734 C CA . PRO B 1 228 ? -37.482 25.826 -48.924 1.00 9.14 226 PRO B CA 1
ATOM 3735 C C . PRO B 1 228 ? -38.836 25.112 -48.907 1.00 8.12 226 PRO B C 1
ATOM 3736 O O . PRO B 1 228 ? -39.608 25.316 -47.967 1.00 9.06 226 PRO B O 1
ATOM 3740 N N . GLU B 1 229 ? -39.101 24.263 -49.900 1.00 8.35 227 GLU B N 1
ATOM 3741 C CA A GLU B 1 229 ? -40.353 23.522 -49.980 0.58 9.44 227 GLU B CA 1
ATOM 3742 C CA B GLU B 1 229 ? -40.385 23.558 -49.950 0.42 6.84 227 GLU B CA 1
ATOM 3743 C C . GLU B 1 229 ? -40.573 22.609 -48.772 1.00 8.14 227 GLU B C 1
ATOM 3744 O O . GLU B 1 229 ? -41.709 22.369 -48.356 1.00 7.67 227 GLU B O 1
ATOM 3755 N N . GLU B 1 230 ? -39.478 22.096 -48.215 1.00 7.15 228 GLU B N 1
ATOM 3756 C CA . GLU B 1 230 ? -39.562 21.184 -47.068 1.00 7.64 228 GLU B CA 1
ATOM 3757 C C . GLU B 1 230 ? -39.993 21.919 -45.806 1.00 7.50 228 GLU B C 1
ATOM 3758 O O . GLU B 1 230 ? -40.811 21.418 -45.019 1.00 8.05 228 GLU B O 1
ATOM 3764 N N . VAL B 1 231 ? -39.477 23.128 -45.624 1.00 6.63 229 VAL B N 1
ATOM 3765 C CA . VAL B 1 231 ? -39.941 23.964 -44.529 1.00 7.41 229 VAL B CA 1
ATOM 3766 C C . VAL B 1 231 ? -41.416 24.310 -44.715 1.00 7.41 229 VAL B C 1
ATOM 3767 O O . VAL B 1 231 ? -42.211 24.216 -43.770 1.00 6.83 229 VAL B O 1
ATOM 3771 N N . ALA B 1 232 ? -41.795 24.660 -45.949 1.00 6.32 230 ALA B N 1
ATOM 3772 C CA . ALA B 1 232 ? -43.192 24.939 -46.257 1.00 7.30 230 ALA B CA 1
ATOM 3773 C C . ALA B 1 232 ? -44.098 23.749 -45.913 1.00 6.95 230 ALA B C 1
ATOM 3774 O O . ALA B 1 232 ? -45.181 23.938 -45.347 1.00 6.85 230 ALA B O 1
ATOM 3776 N N . ASN B 1 233 ? -43.653 22.537 -46.242 1.00 6.36 231 ASN B N 1
ATOM 3777 C CA . ASN B 1 233 ? -44.459 21.339 -45.981 1.00 7.31 231 ASN B CA 1
ATOM 3778 C C . ASN B 1 233 ? -44.829 21.225 -44.509 1.00 7.25 231 ASN B C 1
ATOM 3779 O O . ASN B 1 233 ? -45.974 20.945 -44.148 1.00 6.89 231 ASN B O 1
ATOM 3784 N N . LEU B 1 234 ? -43.835 21.441 -43.656 1.00 6.00 232 LEU B N 1
ATOM 3785 C CA . LEU B 1 234 ? -44.019 21.317 -42.214 1.00 6.67 232 LEU B CA 1
ATOM 3786 C C . LEU B 1 234 ? -44.949 22.413 -41.692 1.00 6.06 232 LEU B C 1
ATOM 3787 O O . LEU B 1 234 ? -45.835 22.139 -40.877 1.00 7.05 232 LEU B O 1
ATOM 3792 N N . ILE B 1 235 ? -44.753 23.649 -42.159 1.00 5.91 233 ILE B N 1
ATOM 3793 C CA . ILE B 1 235 ? -45.629 24.757 -41.754 1.00 7.34 233 ILE B CA 1
ATOM 3794 C C . ILE B 1 235 ? -47.080 24.490 -42.162 1.00 6.08 233 ILE B C 1
ATOM 3795 O O . ILE B 1 235 ? -47.996 24.689 -41.363 1.00 7.79 233 ILE B O 1
ATOM 3800 N N . ALA B 1 236 ? -47.290 24.007 -43.386 1.00 6.71 234 ALA B N 1
ATOM 3801 C CA . ALA B 1 236 ? -48.647 23.712 -43.854 1.00 7.35 234 ALA B CA 1
ATOM 3802 C C . ALA B 1 236 ? -49.301 22.626 -43.015 1.00 7.04 234 ALA B C 1
ATOM 3803 O O . ALA B 1 236 ? -50.482 22.738 -42.666 1.00 8.30 234 ALA B O 1
ATOM 3805 N N . PHE B 1 237 ? -48.543 21.578 -42.689 1.00 6.03 235 PHE B N 1
ATOM 3806 C CA . PHE B 1 237 ? -49.092 20.546 -41.825 1.00 6.78 235 PHE B CA 1
ATOM 3807 C C . PHE B 1 237 ? -49.556 21.157 -40.493 1.00 6.85 235 PHE B C 1
ATOM 3808 O O . PHE B 1 237 ? -50.682 20.913 -40.040 1.00 7.02 235 PHE B O 1
ATOM 3816 N N . LEU B 1 238 ? -48.688 21.943 -39.869 1.00 5.72 236 LEU B N 1
ATOM 3817 C CA . LEU B 1 238 ? -48.999 22.489 -38.552 1.00 5.20 236 LEU B CA 1
ATOM 3818 C C . LEU B 1 238 ? -50.156 23.482 -38.580 1.00 6.06 236 LEU B C 1
ATOM 3819 O O . LEU B 1 238 ? -50.883 23.623 -37.590 1.00 8.12 236 LEU B O 1
ATOM 3824 N N . ALA B 1 239 ? -50.323 24.173 -39.705 1.00 6.39 237 ALA B N 1
ATOM 3825 C CA . ALA B 1 239 ? -51.410 25.143 -39.864 1.00 6.71 237 ALA B CA 1
ATOM 3826 C C . ALA B 1 239 ? -52.757 24.468 -40.123 1.00 7.65 237 ALA B C 1
ATOM 3827 O O . ALA B 1 239 ? -53.816 25.078 -39.956 1.00 10.92 237 ALA B O 1
ATOM 3829 N N . SER B 1 240 ? -52.710 23.207 -40.548 1.00 7.44 238 SER B N 1
ATOM 3830 C CA . SER B 1 240 ? -53.903 22.490 -40.989 1.00 7.52 238 SER B CA 1
ATOM 3831 C C . SER B 1 240 ? -54.684 21.888 -39.831 1.00 6.86 238 SER B C 1
ATOM 3832 O O . SER B 1 240 ? -54.170 21.747 -38.710 1.00 8.57 238 SER B O 1
ATOM 3835 N N . ASP B 1 241 ? -55.918 21.486 -40.117 1.00 9.35 239 ASP B N 1
ATOM 3836 C CA . ASP B 1 241 ? -56.744 20.834 -39.113 1.00 11.34 239 ASP B CA 1
ATOM 3837 C C . ASP B 1 241 ? -56.245 19.434 -38.750 1.00 10.58 239 ASP B C 1
ATOM 3838 O O . ASP B 1 241 ? -56.720 18.845 -37.780 1.00 14.05 239 ASP B O 1
ATOM 3843 N N . ARG B 1 242 ? -55.275 18.912 -39.493 1.00 8.10 240 ARG B N 1
ATOM 3844 C CA . ARG B 1 242 ? -54.663 17.634 -39.116 1.00 8.22 240 ARG B CA 1
ATOM 3845 C C . ARG B 1 242 ? -53.735 17.773 -37.915 1.00 9.24 240 ARG B C 1
ATOM 3846 O O . ARG B 1 242 ? -53.262 16.765 -37.388 1.00 9.97 240 ARG B O 1
ATOM 3854 N N . ALA B 1 243 ? -53.477 19.009 -37.487 1.00 7.18 241 ALA B N 1
ATOM 3855 C CA . ALA B 1 243 ? -52.590 19.276 -36.357 1.00 7.29 241 ALA B CA 1
ATOM 3856 C C . ALA B 1 243 ? -53.320 19.886 -35.153 1.00 5.79 241 ALA B C 1
ATOM 3857 O O . ALA B 1 243 ? -52.697 20.554 -34.322 1.00 6.89 241 ALA B O 1
ATOM 3859 N N . ALA B 1 244 ? -54.617 19.604 -35.036 1.00 8.14 242 ALA B N 1
ATOM 3860 C CA . ALA B 1 244 ? -55.457 20.228 -34.010 1.00 7.73 242 ALA B CA 1
ATOM 3861 C C . ALA B 1 244 ? -55.016 20.006 -32.552 1.00 8.11 242 ALA B C 1
ATOM 3862 O O . ALA B 1 244 ? -55.376 20.803 -31.681 1.00 9.60 242 ALA B O 1
ATOM 3864 N N . SER B 1 245 ? -54.256 18.956 -32.259 1.00 6.99 243 SER B N 1
ATOM 3865 C CA A SER B 1 245 ? -53.789 18.719 -30.891 0.78 7.91 243 SER B CA 1
ATOM 3866 C CA B SER B 1 245 ? -53.812 18.784 -30.878 0.22 6.80 243 SER B CA 1
ATOM 3867 C C . SER B 1 245 ? -52.352 19.174 -30.654 1.00 6.39 243 SER B C 1
ATOM 3868 O O . SER B 1 245 ? -51.802 18.937 -29.586 1.00 7.25 243 SER B O 1
ATOM 3873 N N . ILE B 1 246 ? -51.737 19.806 -31.652 1.00 6.00 244 ILE B N 1
ATOM 3874 C CA . ILE B 1 246 ? -50.340 20.235 -31.538 1.00 6.60 244 ILE B CA 1
ATOM 3875 C C . ILE B 1 246 ? -50.278 21.727 -31.216 1.00 5.86 244 ILE B C 1
ATOM 3876 O O . ILE B 1 246 ? -50.674 22.566 -32.032 1.00 6.07 244 ILE B O 1
ATOM 3881 N N . THR B 1 247 ? -49.838 22.050 -30.006 1.00 5.59 245 THR B N 1
ATOM 3882 C CA . THR B 1 247 ? -49.644 23.440 -29.619 1.00 5.72 245 THR B CA 1
ATOM 3883 C C . THR B 1 247 ? -48.540 23.491 -28.584 1.00 5.80 245 THR B C 1
ATOM 3884 O O . THR B 1 247 ? -48.247 22.506 -27.898 1.00 6.19 245 THR B O 1
ATOM 3888 N N . GLY B 1 248 ? -47.915 24.655 -28.469 1.00 6.39 246 GLY B N 1
ATOM 3889 C CA . GLY B 1 248 ? -46.913 24.858 -27.444 1.00 5.14 246 GLY B CA 1
ATOM 3890 C C . GLY B 1 248 ? -45.690 23.983 -27.634 1.00 5.70 246 GLY B C 1
ATOM 3891 O O . GLY B 1 248 ? -45.056 23.591 -26.660 1.00 7.96 246 GLY B O 1
ATOM 3892 N N . ALA B 1 249 ? -45.356 23.682 -28.883 1.00 6.05 247 ALA B N 1
ATOM 3893 C CA . ALA B 1 249 ? -44.236 22.808 -29.197 1.00 4.38 247 ALA B CA 1
ATOM 3894 C C . ALA B 1 249 ? -43.392 23.421 -30.284 1.00 4.66 247 ALA B C 1
ATOM 3895 O O . ALA B 1 249 ? -43.879 24.258 -31.058 1.00 6.31 247 ALA B O 1
ATOM 3897 N N . GLU B 1 250 ? -42.134 22.992 -30.358 1.00 5.49 248 GLU B N 1
ATOM 3898 C CA . GLU B 1 250 ? -41.220 23.394 -31.419 1.00 6.42 248 GLU B CA 1
ATOM 3899 C C . GLU B 1 250 ? -40.835 22.163 -32.217 1.00 5.43 248 GLU B C 1
ATOM 3900 O O . GLU B 1 250 ? -40.369 21.170 -31.657 1.00 6.66 248 GLU B O 1
ATOM 3906 N N . TYR B 1 251 ? -41.063 22.227 -33.526 1.00 5.08 249 TYR B N 1
ATOM 3907 C CA . TYR B 1 251 ? -40.788 21.129 -34.430 1.00 4.86 249 TYR B CA 1
ATOM 3908 C C . TYR B 1 251 ? -39.562 21.489 -35.266 1.00 5.05 249 TYR B C 1
ATOM 3909 O O . TYR B 1 251 ? -39.560 22.483 -36.013 1.00 5.51 249 TYR B O 1
ATOM 3918 N N . THR B 1 252 ? -38.504 20.698 -35.103 1.00 5.63 250 THR B N 1
ATOM 3919 C CA . THR B 1 252 ? -37.209 20.994 -35.702 1.00 4.87 250 THR B CA 1
ATOM 3920 C C . THR B 1 252 ? -37.077 20.343 -37.065 1.00 5.78 250 THR B C 1
ATOM 3921 O O . THR B 1 252 ? -37.373 19.145 -37.217 1.00 5.91 250 THR B O 1
ATOM 3925 N N . ILE B 1 253 ? -36.637 21.128 -38.053 1.00 4.34 251 ILE B N 1
ATOM 3926 C CA . ILE B 1 253 ? -36.390 20.585 -39.393 1.00 5.56 251 ILE B CA 1
ATOM 3927 C C . ILE B 1 253 ? -34.948 20.931 -39.791 1.00 4.67 251 ILE B C 1
ATOM 3928 O O . ILE B 1 253 ? -34.646 22.037 -40.261 1.00 4.91 251 ILE B O 1
ATOM 3933 N N . ASP B 1 254 ? -34.056 19.976 -39.532 1.00 4.75 252 ASP B N 1
ATOM 3934 C CA . ASP B 1 254 ? -32.627 20.280 -39.615 1.00 4.82 252 ASP B CA 1
ATOM 3935 C C . ASP B 1 254 ? -31.772 19.101 -40.052 1.00 4.42 252 ASP B C 1
ATOM 3936 O O . ASP B 1 254 ? -30.548 19.147 -39.909 1.00 5.25 252 ASP B O 1
ATOM 3941 N N . GLY B 1 255 ? -32.391 18.048 -40.580 1.00 5.09 253 GLY B N 1
ATOM 3942 C CA . GLY B 1 255 ? -31.619 16.887 -41.018 1.00 6.54 253 GLY B CA 1
ATOM 3943 C C . GLY B 1 255 ? -30.809 16.218 -39.912 1.00 5.01 253 GLY B C 1
ATOM 3944 O O . GLY B 1 255 ? -29.853 15.508 -40.204 1.00 6.59 253 GLY B O 1
ATOM 3945 N N . GLY B 1 256 ? -31.200 16.439 -38.659 1.00 6.19 254 GLY B N 1
ATOM 3946 C CA . GLY B 1 256 ? -30.523 15.832 -37.523 1.00 5.39 254 GLY B CA 1
ATOM 3947 C C . GLY B 1 256 ? -29.434 16.688 -36.893 1.00 5.27 254 GLY B C 1
ATOM 3948 O O . GLY B 1 256 ? -28.798 16.244 -35.929 1.00 6.49 254 GLY B O 1
ATOM 3949 N N . THR B 1 257 ? -29.233 17.912 -37.392 1.00 4.60 255 THR B N 1
ATOM 3950 C CA . THR B 1 257 ? -28.104 18.743 -36.944 1.00 5.11 255 THR B CA 1
ATOM 3951 C C . THR B 1 257 ? -27.979 18.855 -35.431 1.00 5.02 255 THR B C 1
ATOM 3952 O O . THR B 1 257 ? -26.901 18.588 -34.879 1.00 7.15 255 THR B O 1
ATOM 3956 N N . VAL B 1 258 ? -29.056 19.236 -34.753 1.00 4.95 256 VAL B N 1
ATOM 3957 C CA . VAL B 1 258 ? -28.976 19.368 -33.304 1.00 5.11 256 VAL B CA 1
ATOM 3958 C C . VAL B 1 258 ? -28.712 17.970 -32.727 1.00 4.86 256 VAL B C 1
ATOM 3959 O O . VAL B 1 258 ? -29.502 17.057 -32.953 1.00 5.09 256 VAL B O 1
ATOM 3963 N N . PRO B 1 259 ? -27.600 17.793 -32.000 1.00 4.13 257 PRO B N 1
ATOM 3964 C CA . PRO B 1 259 ? -27.137 16.424 -31.719 1.00 4.27 257 PRO B CA 1
ATOM 3965 C C . PRO B 1 259 ? -27.614 15.857 -30.398 1.00 5.79 257 PRO B C 1
ATOM 3966 O O . PRO B 1 259 ? -27.211 14.750 -30.029 1.00 5.70 257 PRO B O 1
ATOM 3970 N N . THR B 1 260 ? -28.480 16.577 -29.703 1.00 5.81 258 THR B N 1
ATOM 3971 C CA . THR B 1 260 ? -29.033 16.109 -28.444 1.00 5.51 258 THR B CA 1
ATOM 3972 C C . THR B 1 260 ? -30.411 15.477 -28.654 1.00 6.85 258 THR B C 1
ATOM 3973 O O . THR B 1 260 ? -31.135 15.825 -29.596 1.00 7.35 258 THR B O 1
ATOM 3977 N N . ALA B 1 261 ? -30.748 14.519 -27.794 1.00 6.27 259 ALA B N 1
ATOM 3978 C CA . ALA B 1 261 ? -32.041 13.861 -27.835 1.00 6.81 259 ALA B CA 1
ATOM 3979 C C . ALA B 1 261 ? -33.174 14.802 -27.452 1.00 9.81 259 ALA B C 1
ATOM 3980 O O . ALA B 1 261 ? -32.961 15.871 -26.863 1.00 12.24 259 ALA B O 1
ATOM 3983 N N . SER C 1 1 ? -61.104 22.870 -59.768 1.00 42.86 -1 SER C N 1
ATOM 3984 C CA . SER C 1 1 ? -59.669 22.641 -59.921 1.00 41.88 -1 SER C CA 1
ATOM 3985 C C . SER C 1 1 ? -59.368 21.150 -59.857 1.00 39.84 -1 SER C C 1
ATOM 3986 O O . SER C 1 1 ? -60.194 2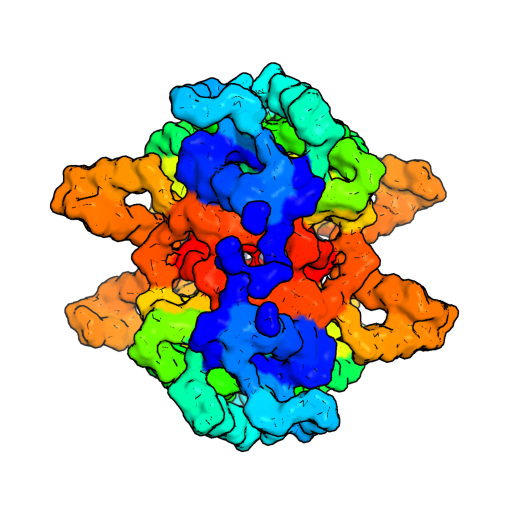0.368 -59.386 1.00 38.83 -1 SER C O 1
ATOM 4005 N N . ILE C 1 4 ? -53.568 17.546 -56.926 1.00 30.08 2 ILE C N 1
ATOM 4006 C CA . ILE C 1 4 ? -52.320 16.822 -56.846 1.00 32.63 2 ILE C CA 1
ATOM 4007 C C . ILE C 1 4 ? -52.204 16.398 -55.399 1.00 27.50 2 ILE C C 1
ATOM 4008 O O . ILE C 1 4 ? -52.247 17.241 -54.500 1.00 28.44 2 ILE C O 1
ATOM 4013 N N . GLU C 1 5 ? -52.093 15.095 -55.162 1.00 25.55 3 GLU C N 1
ATOM 4014 C CA . GLU C 1 5 ? -52.027 14.592 -53.800 1.00 23.54 3 GLU C CA 1
ATOM 4015 C C . GLU C 1 5 ? -50.826 15.227 -53.110 1.00 28.69 3 GLU C C 1
ATOM 4016 O O . GLU C 1 5 ? -49.729 15.237 -53.659 1.00 28.64 3 GLU C O 1
ATOM 4022 N N . PHE C 1 6 ? -51.052 15.792 -51.930 1.00 24.33 4 PHE C N 1
ATOM 4023 C CA . PHE C 1 6 ? -49.990 16.486 -51.210 1.00 24.12 4 PHE C CA 1
ATOM 4024 C C . PHE C 1 6 ? -49.218 15.499 -50.352 1.00 27.65 4 PHE C C 1
ATOM 4025 O O . PHE C 1 6 ? -47.987 15.467 -50.365 1.00 24.36 4 PHE C O 1
ATOM 4033 N N . LEU C 1 7 ? -49.952 14.679 -49.615 1.00 19.96 5 LEU C N 1
ATOM 4034 C CA . LEU C 1 7 ? -49.341 13.740 -48.701 1.00 22.25 5 LEU C CA 1
ATOM 4035 C C . LEU C 1 7 ? -49.995 12.385 -48.821 1.00 27.59 5 LEU C C 1
ATOM 4036 O O . LEU C 1 7 ? -51.173 12.232 -48.505 1.00 27.07 5 LEU C O 1
ATOM 4041 N N . ASN C 1 8 ? -49.229 11.401 -49.281 1.00 18.45 6 ASN C N 1
ATOM 4042 C CA . ASN C 1 8 ? -49.701 10.028 -49.265 1.00 17.78 6 ASN C CA 1
ATOM 4043 C C . ASN C 1 8 ? -48.575 9.078 -48.903 1.00 20.27 6 ASN C C 1
ATOM 4044 O O . ASN C 1 8 ? -47.448 9.511 -48.625 1.00 16.37 6 ASN C O 1
ATOM 4049 N N . LEU C 1 9 ? -48.891 7.788 -48.899 1.00 16.90 7 LEU C N 1
ATOM 4050 C CA . LEU C 1 9 ? -47.918 6.749 -48.606 1.00 14.17 7 LEU C CA 1
ATOM 4051 C C . LEU C 1 9 ? -47.991 5.645 -49.676 1.00 14.99 7 LEU C C 1
ATOM 4052 O O . LEU C 1 9 ? -47.735 4.471 -49.408 1.00 14.68 7 LEU C O 1
ATOM 4057 N N . ARG C 1 10 ? -48.344 6.028 -50.900 1.00 16.31 8 ARG C N 1
ATOM 4058 C CA . ARG C 1 10 ? -48.420 5.081 -52.007 1.00 17.47 8 ARG C CA 1
ATOM 4059 C C . ARG C 1 10 ? -47.063 4.436 -52.284 1.00 18.24 8 ARG C C 1
ATOM 4060 O O . ARG C 1 10 ? -46.030 5.111 -52.285 1.00 23.55 8 ARG C O 1
ATOM 4068 N N . GLY C 1 11 ? -47.070 3.126 -52.492 1.00 21.08 9 GLY C N 1
ATOM 4069 C CA . GLY C 1 11 ? -45.848 2.387 -52.762 1.00 22.17 9 GLY C CA 1
ATOM 4070 C C . GLY C 1 11 ? -45.086 1.989 -51.508 1.00 24.18 9 GLY C C 1
ATOM 4071 O O . GLY C 1 11 ? -44.135 1.210 -51.582 1.00 28.71 9 GLY C O 1
ATOM 4072 N N . LYS C 1 12 ? -45.497 2.511 -50.355 1.00 17.31 10 LYS C N 1
ATOM 4073 C CA . LYS C 1 12 ? -44.777 2.225 -49.120 1.00 15.33 10 LYS C CA 1
ATOM 4074 C C . LYS C 1 12 ? -45.320 1.009 -48.392 1.00 16.72 10 LYS C C 1
ATOM 4075 O O . LYS C 1 12 ? -46.529 0.809 -48.290 1.00 16.60 10 LYS C O 1
ATOM 4081 N N . ARG C 1 13 ? -44.398 0.198 -47.897 1.00 14.11 11 ARG C N 1
ATOM 4082 C CA . ARG C 1 13 ? -44.723 -0.961 -47.085 1.00 13.55 11 ARG C CA 1
ATOM 4083 C C . ARG C 1 13 ? -44.458 -0.608 -45.627 1.00 12.18 11 ARG C C 1
ATOM 4084 O O . ARG C 1 13 ? -43.349 -0.232 -45.267 1.00 12.11 11 ARG C O 1
ATOM 4092 N N . ALA C 1 14 ? -45.487 -0.701 -44.803 1.00 11.32 12 ALA C N 1
ATOM 4093 C CA . ALA C 1 14 ? -45.385 -0.279 -43.409 1.00 10.21 12 ALA C CA 1
ATOM 4094 C C . ALA C 1 14 ? -45.657 -1.397 -42.418 1.00 9.83 12 ALA C C 1
ATOM 4095 O O . ALA C 1 14 ? -46.662 -2.101 -42.523 1.00 10.16 12 ALA C O 1
ATOM 4097 N N . LEU C 1 15 ? -44.752 -1.558 -41.455 1.00 9.43 13 LEU C N 1
ATOM 4098 C CA . LEU C 1 15 ? -45.028 -2.385 -40.291 1.00 9.05 13 LEU C CA 1
ATOM 4099 C C . LEU C 1 15 ? -45.423 -1.432 -39.173 1.00 8.24 13 LEU C C 1
ATOM 4100 O O . LEU C 1 15 ? -44.667 -0.522 -38.835 1.00 8.01 13 LEU C O 1
ATOM 4105 N N . ILE C 1 16 ? -46.620 -1.609 -38.624 1.00 8.06 14 ILE C N 1
ATOM 4106 C CA . ILE C 1 16 ? -47.092 -0.799 -37.501 1.00 7.59 14 ILE C CA 1
ATOM 4107 C C . ILE C 1 16 ? -47.345 -1.747 -36.343 1.00 7.61 14 ILE C C 1
ATOM 4108 O O . ILE C 1 16 ? -48.224 -2.603 -36.413 1.00 9.04 14 ILE C O 1
ATOM 4113 N N . THR C 1 17 ? -46.559 -1.642 -35.279 1.00 7.55 15 THR C N 1
ATOM 4114 C CA . THR C 1 17 ? -46.773 -2.563 -34.171 1.00 8.20 15 THR C CA 1
ATOM 4115 C C . THR C 1 17 ? -47.923 -2.088 -33.289 1.00 8.27 15 THR C C 1
ATOM 4116 O O . THR C 1 17 ? -48.176 -0.891 -33.162 1.00 9.40 15 THR C O 1
ATOM 4120 N N . ALA C 1 18 ? -48.638 -3.042 -32.701 1.00 8.69 16 ALA C N 1
ATOM 4121 C CA . ALA C 1 18 ? -49.702 -2.755 -31.741 1.00 8.65 16 ALA C CA 1
ATOM 4122 C C . ALA C 1 18 ? -50.797 -1.890 -32.360 1.00 8.71 16 ALA C C 1
ATOM 4123 O O . ALA C 1 18 ? -51.177 -0.821 -31.846 1.00 10.04 16 ALA C O 1
ATOM 4125 N N . GLY C 1 19 ? -51.308 -2.373 -33.482 1.00 9.05 17 GLY C N 1
ATOM 4126 C CA . GLY C 1 19 ? -52.207 -1.552 -34.270 1.00 12.24 17 GLY C CA 1
ATOM 4127 C C . GLY C 1 19 ? -53.675 -1.897 -34.162 1.00 14.96 17 GLY C C 1
ATOM 4128 O O . GLY C 1 19 ? -54.425 -1.624 -35.101 1.00 14.00 17 GLY C O 1
ATOM 4129 N N . THR C 1 20 ? -54.104 -2.491 -33.049 1.00 12.04 18 THR C N 1
ATOM 4130 C CA . THR C 1 20 ? -55.498 -2.918 -32.935 1.00 12.06 18 THR C CA 1
ATOM 4131 C C . THR C 1 20 ? -56.370 -2.088 -31.995 1.00 14.27 18 THR C C 1
ATOM 4132 O O . THR C 1 20 ? -57.581 -2.277 -31.973 1.00 17.19 18 THR C O 1
ATOM 4136 N N . LYS C 1 21 ? -55.765 -1.170 -31.245 1.00 12.20 19 LYS C N 1
ATOM 4137 C CA . LYS C 1 21 ? -56.512 -0.301 -30.334 1.00 16.37 19 LYS C CA 1
ATOM 4138 C C . LYS C 1 21 ? -55.975 1.127 -30.397 1.00 12.38 19 LYS C C 1
ATOM 4139 O O . LYS C 1 21 ? -54.841 1.345 -30.834 1.00 11.25 19 LYS C O 1
ATOM 4145 N N . GLY C 1 22 ? -56.789 2.081 -29.947 1.00 13.34 20 GLY C N 1
ATOM 4146 C CA . GLY C 1 22 ? -56.345 3.453 -29.750 1.00 13.17 20 GLY C CA 1
ATOM 4147 C C . GLY C 1 22 ? -55.612 4.068 -30.929 1.00 13.10 20 GLY C C 1
ATOM 4148 O O . GLY C 1 22 ? -56.036 3.935 -32.082 1.00 11.95 20 GLY C O 1
ATOM 4149 N N . ALA C 1 23 ? -54.517 4.763 -30.644 1.00 11.53 21 ALA C N 1
ATOM 4150 C CA . ALA C 1 23 ? -53.758 5.401 -31.720 1.00 10.76 21 ALA C CA 1
ATOM 4151 C C . ALA C 1 23 ? -53.199 4.397 -32.731 1.00 11.81 21 ALA C C 1
ATOM 4152 O O . ALA C 1 23 ? -53.072 4.711 -33.909 1.00 9.54 21 ALA C O 1
ATOM 4154 N N . GLY C 1 24 ? -52.852 3.189 -32.289 1.00 9.51 22 GLY C N 1
ATOM 4155 C CA . GLY C 1 24 ? -52.392 2.162 -33.213 1.00 8.96 22 GLY C CA 1
ATOM 4156 C C . GLY C 1 24 ? -53.406 1.820 -34.287 1.00 9.34 22 GLY C C 1
ATOM 4157 O O . GLY C 1 24 ? -53.069 1.779 -35.469 1.00 9.37 22 GLY C O 1
ATOM 4158 N N . ALA C 1 25 ? -54.646 1.582 -33.877 1.00 10.24 23 ALA C N 1
ATOM 4159 C CA . ALA C 1 25 ? -55.719 1.311 -34.825 1.00 10.94 23 ALA C CA 1
ATOM 4160 C C . ALA C 1 25 ? -55.937 2.484 -35.773 1.00 10.98 23 ALA C C 1
ATOM 4161 O O . ALA C 1 25 ? -56.138 2.292 -36.970 1.00 11.13 23 ALA C O 1
ATOM 4163 N N . ALA C 1 26 ? -55.894 3.705 -35.245 1.00 11.06 24 ALA C N 1
ATOM 4164 C CA . ALA C 1 26 ? -56.120 4.875 -36.088 1.00 11.33 24 ALA C CA 1
ATOM 4165 C C . ALA C 1 26 ? -55.002 5.013 -37.113 1.00 11.09 24 ALA C C 1
ATOM 4166 O O . ALA C 1 26 ? -55.230 5.447 -38.245 1.00 11.21 24 ALA C O 1
ATOM 4168 N N . THR C 1 27 ? -53.796 4.627 -36.726 1.00 9.67 25 THR C N 1
ATOM 4169 C CA . THR C 1 27 ? -52.658 4.730 -37.624 1.00 9.13 25 THR C CA 1
ATOM 4170 C C . THR C 1 27 ? -52.720 3.662 -38.714 1.00 9.15 25 THR C C 1
ATOM 4171 O O . THR C 1 27 ? -52.424 3.945 -39.875 1.00 9.30 25 THR C O 1
ATOM 4175 N N . VAL C 1 28 ? -53.128 2.443 -38.364 1.00 9.25 26 VAL C N 1
ATOM 4176 C CA . VAL C 1 28 ? -53.311 1.410 -39.374 1.00 9.63 26 VAL C CA 1
ATOM 4177 C C . VAL C 1 28 ? -54.351 1.883 -40.398 1.00 10.87 26 VAL C C 1
ATOM 4178 O O . VAL C 1 28 ? -54.125 1.810 -41.618 1.00 10.77 26 VAL C O 1
ATOM 4182 N N A SER C 1 29 ? -55.481 2.382 -39.906 0.51 11.03 27 SER C N 1
ATOM 4183 N N B SER C 1 29 ? -55.476 2.384 -39.897 0.49 11.03 27 SER C N 1
ATOM 4184 C CA A SER C 1 29 ? -56.562 2.810 -40.790 0.51 12.05 27 SER C CA 1
ATOM 4185 C CA B SER C 1 29 ? -56.568 2.830 -40.757 0.49 12.05 27 SER C CA 1
ATOM 4186 C C A SER C 1 29 ? -56.116 3.950 -41.705 0.51 12.00 27 SER C C 1
ATOM 4187 C C B SER C 1 29 ? -56.105 3.939 -41.696 0.49 11.99 27 SER C C 1
ATOM 4188 O O A SER C 1 29 ? -56.357 3.909 -42.912 0.51 12.65 27 SER C O 1
ATOM 4189 O O B SER C 1 29 ? -56.323 3.868 -42.907 0.49 12.62 27 SER C O 1
ATOM 4194 N N . LEU C 1 30 ? -55.462 4.958 -41.137 1.00 11.44 28 LEU C N 1
ATOM 4195 C CA . LEU C 1 30 ? -54.983 6.075 -41.938 1.00 11.59 28 LEU C CA 1
ATOM 4196 C C . LEU C 1 30 ? -53.950 5.636 -42.976 1.00 12.54 28 LEU C C 1
ATOM 4197 O O . LEU C 1 30 ? -54.037 6.041 -44.139 1.00 12.03 28 LEU C O 1
ATOM 4202 N N . PHE C 1 31 ? -52.993 4.799 -42.576 1.00 10.59 29 PHE C N 1
ATOM 4203 C CA . PHE C 1 31 ? -51.985 4.326 -43.521 1.00 10.77 29 PHE C CA 1
ATOM 4204 C C . PHE C 1 31 ? -52.617 3.602 -44.712 1.00 11.51 29 PHE C C 1
ATOM 4205 O O . PHE C 1 31 ? -52.218 3.811 -45.865 1.00 12.65 29 PHE C O 1
ATOM 4213 N N . LEU C 1 32 ? -53.624 2.777 -44.440 1.00 11.82 30 LEU C N 1
ATOM 4214 C CA . LEU C 1 32 ? -54.347 2.087 -45.513 1.00 12.96 30 LEU C CA 1
ATOM 4215 C C . LEU C 1 32 ? -55.045 3.100 -46.423 1.00 13.86 30 LEU C C 1
ATOM 4216 O O . LEU C 1 32 ? -54.982 2.986 -47.644 1.00 14.78 30 LEU C O 1
ATOM 4221 N N . GLU C 1 33 ? -55.674 4.111 -45.831 1.00 13.78 31 GLU C N 1
ATOM 4222 C CA . GLU C 1 33 ? -56.358 5.145 -46.613 1.00 13.87 31 GLU C CA 1
ATOM 4223 C C . GLU C 1 33 ? -55.382 5.964 -47.467 1.00 12.17 31 GLU C C 1
ATOM 4224 O O . GLU C 1 33 ? -55.766 6.486 -48.517 1.00 12.99 31 GLU C O 1
ATOM 4230 N N . LEU C 1 34 ? -54.132 6.070 -47.019 1.00 11.76 32 LEU C N 1
ATOM 4231 C CA . LEU C 1 34 ? -53.108 6.829 -47.738 1.00 11.42 32 LEU C CA 1
ATOM 4232 C C . LEU C 1 34 ? -52.337 5.980 -48.751 1.00 11.58 32 LEU C C 1
ATOM 4233 O O . LEU C 1 34 ? -51.383 6.452 -49.377 1.00 12.10 32 LEU C O 1
ATOM 4238 N N . GLY C 1 35 ? -52.758 4.728 -48.904 1.00 12.37 33 GLY C N 1
ATOM 4239 C CA . GLY C 1 35 ? -52.218 3.856 -49.933 1.00 16.97 33 GLY C CA 1
ATOM 4240 C C . GLY C 1 35 ? -51.048 2.965 -49.554 1.00 12.76 33 GLY C C 1
ATOM 4241 O O . GLY C 1 35 ? -50.463 2.324 -50.428 1.00 16.25 33 GLY C O 1
ATOM 4242 N N . ALA C 1 36 ? -50.701 2.910 -48.276 1.00 11.72 34 ALA C N 1
ATOM 4243 C CA . ALA C 1 36 ? -49.628 2.024 -47.847 1.00 10.80 34 ALA C CA 1
ATOM 4244 C C . ALA C 1 36 ? -50.083 0.570 -47.837 1.00 11.09 34 ALA C C 1
ATOM 4245 O O . ALA C 1 36 ? -51.269 0.282 -47.661 1.00 13.85 34 ALA C O 1
ATOM 4247 N N . GLN C 1 37 ? -49.129 -0.336 -48.033 1.00 10.83 35 GLN C N 1
ATOM 4248 C CA . GLN C 1 37 ? -49.320 -1.751 -47.734 1.00 10.61 35 GLN C CA 1
ATOM 4249 C C . GLN C 1 37 ? -48.940 -1.928 -46.273 1.00 13.00 35 GLN C C 1
ATOM 4250 O O . GLN C 1 37 ? -47.835 -1.555 -45.878 1.00 15.73 35 GLN C O 1
ATOM 4256 N N . VAL C 1 38 ? -49.846 -2.473 -45.469 1.00 10.25 36 VAL C N 1
ATOM 4257 C CA . VAL C 1 38 ? -49.673 -2.499 -44.020 1.00 9.72 36 VAL C CA 1
ATOM 4258 C C . VAL C 1 38 ? -49.641 -3.909 -43.450 1.00 10.26 36 VAL C C 1
ATOM 4259 O O . VAL C 1 38 ? -50.448 -4.755 -43.818 1.00 11.50 36 VAL C O 1
ATOM 4263 N N . LEU C 1 39 ? -48.698 -4.139 -42.538 1.00 9.79 37 LEU C N 1
ATOM 4264 C CA . LEU C 1 39 ? -48.744 -5.292 -41.645 1.00 10.19 37 LEU C CA 1
ATOM 4265 C C . LEU C 1 39 ? -48.777 -4.751 -40.227 1.00 9.73 37 LEU C C 1
ATOM 4266 O O . LEU C 1 39 ? -47.972 -3.881 -39.876 1.00 8.79 37 LEU C O 1
ATOM 4271 N N . THR C 1 40 ? -49.709 -5.239 -39.414 1.00 10.50 38 THR C N 1
ATOM 4272 C CA . THR C 1 40 ? -49.771 -4.838 -38.015 1.00 10.32 38 THR C CA 1
ATOM 4273 C C . THR C 1 40 ? -49.774 -6.072 -37.109 1.00 11.13 38 THR C C 1
ATOM 4274 O O . THR C 1 40 ? -49.842 -7.198 -37.596 1.00 11.84 38 THR C O 1
ATOM 4278 N N . THR C 1 41 ? -49.663 -5.845 -35.804 1.00 11.09 39 THR C N 1
ATOM 4279 C CA . THR C 1 41 ? -49.398 -6.899 -34.835 1.00 11.78 39 THR C CA 1
ATOM 4280 C C . THR C 1 41 ? -50.249 -6.700 -33.596 1.00 12.55 39 THR C C 1
ATOM 4281 O O . THR C 1 41 ? -50.616 -5.570 -33.271 1.00 12.95 39 THR C O 1
ATOM 4285 N N . ALA C 1 42 ? -50.533 -7.797 -32.897 1.00 13.68 40 ALA C N 1
ATOM 4286 C CA . ALA C 1 42 ? -51.076 -7.774 -31.537 1.00 14.56 40 ALA C CA 1
ATOM 4287 C C . ALA C 1 42 ? -51.187 -9.211 -31.064 1.00 15.87 40 ALA C C 1
ATOM 4288 O O . ALA C 1 42 ? -50.942 -10.136 -31.837 1.00 16.08 40 ALA C O 1
ATOM 4290 N N . ARG C 1 43 ? -51.589 -9.394 -29.813 1.00 16.91 41 ARG C N 1
ATOM 4291 C CA . ARG C 1 43 ? -51.727 -10.733 -29.258 1.00 18.36 41 ARG C CA 1
ATOM 4292 C C . ARG C 1 43 ? -53.033 -11.389 -29.694 1.00 19.66 41 ARG C C 1
ATOM 4293 O O . ARG C 1 43 ? -53.174 -12.601 -29.594 1.00 20.86 41 ARG C O 1
ATOM 4301 N N . ALA C 1 44 ? -53.973 -10.586 -30.186 1.00 19.48 42 ALA C N 1
ATOM 4302 C CA . ALA C 1 44 ? -55.262 -11.096 -30.637 1.00 20.70 42 ALA C CA 1
ATOM 4303 C C . ALA C 1 44 ? -55.673 -10.333 -31.880 1.00 19.81 42 ALA C C 1
ATOM 4304 O O . ALA C 1 44 ? -55.465 -9.124 -31.951 1.00 18.70 42 ALA C O 1
ATOM 4306 N N . ARG C 1 45 ? -56.268 -11.021 -32.851 1.00 21.93 43 ARG C N 1
ATOM 4307 C CA . ARG C 1 45 ? -56.775 -10.349 -34.048 1.00 19.82 43 ARG C CA 1
ATOM 4308 C C . ARG C 1 45 ? -58.242 -9.954 -33.926 1.00 20.79 43 ARG C C 1
ATOM 4309 O O . ARG C 1 45 ? -59.093 -10.792 -33.660 1.00 22.28 43 ARG C O 1
ATOM 4317 N N . PRO C 1 46 ? -58.545 -8.674 -34.152 1.00 20.04 44 PRO C N 1
ATOM 4318 C CA . PRO C 1 46 ? -59.949 -8.254 -34.252 1.00 22.43 44 PRO C CA 1
ATOM 4319 C C . PRO C 1 46 ? -60.642 -8.932 -35.433 1.00 21.60 44 PRO C C 1
ATOM 4320 O O . PRO C 1 46 ? -60.016 -9.094 -36.484 1.00 21.51 44 PRO C O 1
ATOM 4324 N N . GLU C 1 47 ? -61.910 -9.309 -35.267 1.00 23.09 45 GLU C N 1
ATOM 4325 C CA . GLU C 1 47 ? -62.654 -10.021 -36.311 1.00 23.94 45 GLU C CA 1
ATOM 4326 C C . GLU C 1 47 ? -62.782 -9.226 -37.604 1.00 23.11 45 GLU C C 1
ATOM 4327 O O . GLU C 1 47 ? -62.859 -9.797 -38.693 1.00 27.82 45 GLU C O 1
ATOM 4333 N N . GLY C 1 48 ? -62.811 -7.905 -37.475 1.00 22.27 46 GLY C N 1
ATOM 4334 C CA . GLY C 1 48 ? -63.019 -7.027 -38.611 1.00 22.59 46 GLY C CA 1
ATOM 4335 C C . GLY C 1 48 ? -61.740 -6.699 -39.348 1.00 25.63 46 GLY C C 1
ATOM 4336 O O . GLY C 1 48 ? -61.768 -6.053 -40.396 1.00 30.87 46 GLY C O 1
ATOM 4337 N N . LEU C 1 49 ? -60.610 -7.132 -38.800 1.00 21.16 47 LEU C N 1
ATOM 4338 C CA . LEU C 1 49 ? -59.321 -6.844 -39.416 1.00 23.89 47 LEU C CA 1
ATOM 4339 C C . LEU C 1 49 ? -58.856 -8.029 -40.257 1.00 27.70 47 LEU C C 1
ATOM 4340 O O . LEU C 1 49 ? -58.555 -9.092 -39.713 1.00 22.71 47 LEU C O 1
ATOM 4345 N N . PRO C 1 50 ? -58.807 -7.852 -41.588 1.00 21.15 48 PRO C N 1
ATOM 4346 C CA . PRO C 1 50 ? -58.388 -8.898 -42.531 1.00 22.43 48 PRO C CA 1
ATOM 4347 C C . PRO C 1 50 ? -57.080 -9.581 -42.116 1.00 24.58 48 PRO C C 1
ATOM 4348 O O . PRO C 1 50 ? -56.134 -8.908 -41.723 1.00 20.82 48 PRO C O 1
ATOM 4352 N N . GLU C 1 51 ? -57.030 -10.904 -42.199 1.00 23.71 49 GLU C N 1
ATOM 4353 C CA . GLU C 1 51 ? -55.887 -11.659 -41.698 1.00 19.11 49 GLU C CA 1
ATOM 4354 C C . GLU C 1 51 ? -54.565 -11.336 -42.398 1.00 19.95 49 GLU C C 1
ATOM 4355 O O . GLU C 1 51 ? -53.500 -11.410 -41.792 1.00 19.39 49 GLU C O 1
ATOM 4361 N N . GLU C 1 52 ? -54.641 -10.973 -43.671 1.00 17.98 50 GLU C N 1
ATOM 4362 C CA . GLU C 1 52 ? -53.457 -10.635 -44.455 1.00 20.24 50 GLU C CA 1
ATOM 4363 C C . GLU C 1 52 ? -52.741 -9.407 -43.895 1.00 17.73 50 GLU C C 1
ATOM 4364 O O . GLU C 1 52 ? -51.542 -9.223 -44.108 1.00 23.54 50 GLU C O 1
ATOM 4370 N N . LEU C 1 53 ? -53.479 -8.584 -43.159 1.00 15.28 51 LEU C N 1
ATOM 4371 C CA . LEU C 1 53 ? -52.922 -7.361 -42.595 1.00 14.02 51 LEU C CA 1
ATOM 4372 C C . LEU C 1 53 ? -52.341 -7.552 -41.203 1.00 13.62 51 LEU C C 1
ATOM 4373 O O . LEU C 1 53 ? -51.829 -6.599 -40.612 1.00 12.64 51 LEU C O 1
ATOM 4378 N N . PHE C 1 54 ? -52.412 -8.773 -40.689 1.00 14.48 52 PHE C N 1
ATOM 4379 C CA . PHE C 1 54 ? -52.174 -9.010 -39.276 1.00 14.91 52 PHE C CA 1
ATOM 4380 C C . PHE C 1 54 ? -51.259 -10.185 -39.008 1.00 14.79 52 PHE C C 1
ATOM 4381 O O . PHE C 1 54 ? -51.387 -11.227 -39.642 1.00 15.70 52 PHE C O 1
ATOM 4389 N N . VAL C 1 55 ? -50.347 -10.027 -38.057 1.00 14.15 53 VAL C N 1
ATOM 4390 C CA . VAL C 1 55 ? -49.637 -11.184 -37.516 1.00 14.70 53 VAL C CA 1
ATOM 4391 C C . VAL C 1 55 ? -49.779 -11.191 -35.999 1.00 14.97 53 VAL C C 1
ATOM 4392 O O . VAL C 1 55 ? -49.597 -10.170 -35.334 1.00 14.16 53 VAL C O 1
ATOM 4396 N N . GLU C 1 56 ? -50.144 -12.343 -35.457 1.00 16.28 54 GLU C N 1
ATOM 4397 C CA . GLU C 1 56 ? -50.323 -12.487 -34.024 1.00 16.86 54 GLU C CA 1
ATOM 4398 C C . GLU C 1 56 ? -48.990 -12.769 -33.348 1.00 17.23 54 GLU C C 1
ATOM 4399 O O . GLU C 1 56 ? -48.250 -13.660 -33.751 1.00 19.68 54 GLU C O 1
ATOM 4405 N N . ALA C 1 57 ? -48.681 -12.011 -32.305 1.00 15.93 55 ALA C N 1
ATOM 4406 C CA . ALA C 1 57 ? -47.422 -12.194 -31.605 1.00 15.56 55 ALA C CA 1
ATOM 4407 C C . ALA C 1 57 ? -47.452 -11.460 -30.275 1.00 15.49 55 ALA C C 1
ATOM 4408 O O . ALA C 1 57 ? -48.160 -10.464 -30.125 1.00 15.19 55 ALA C O 1
ATOM 4410 N N . ASP C 1 58 ? -46.662 -11.958 -29.330 1.00 15.85 56 ASP C N 1
ATOM 4411 C CA . ASP C 1 58 ? -46.382 -11.265 -28.077 1.00 15.73 56 ASP C CA 1
ATOM 4412 C C . ASP C 1 58 ? -45.030 -10.582 -28.230 1.00 14.24 56 ASP C C 1
ATOM 4413 O O . ASP C 1 58 ? -43.979 -11.216 -28.088 1.00 14.37 56 ASP C O 1
ATOM 4418 N N . LEU C 1 59 ? -45.064 -9.283 -28.523 1.00 13.07 57 LEU C N 1
ATOM 4419 C CA . LEU C 1 59 ? -43.839 -8.532 -28.772 1.00 12.48 57 LEU C CA 1
ATOM 4420 C C . LEU C 1 59 ? -42.986 -8.296 -27.525 1.00 15.43 57 LEU C C 1
ATOM 4421 O O . LEU C 1 59 ? -41.877 -7.772 -27.630 1.00 16.96 57 LEU C O 1
ATOM 4426 N N . THR C 1 60 ? -43.483 -8.688 -26.354 1.00 12.87 58 THR C N 1
ATOM 4427 C CA . THR C 1 60 ? -42.679 -8.566 -25.140 1.00 15.17 58 THR C CA 1
ATOM 4428 C C . THR C 1 60 ? -41.708 -9.732 -24.985 1.00 15.79 58 THR C C 1
ATOM 4429 O O . THR C 1 60 ? -40.935 -9.773 -24.029 1.00 19.97 58 THR C O 1
ATOM 4433 N N . THR C 1 61 ? -41.738 -10.683 -25.921 1.00 15.51 59 THR C N 1
ATOM 4434 C CA . THR C 1 61 ? -40.798 -11.804 -25.914 1.00 15.95 59 THR C CA 1
ATOM 4435 C C . THR C 1 61 ? -39.923 -11.809 -27.166 1.00 17.16 59 THR C C 1
ATOM 4436 O O . THR C 1 61 ? -40.314 -11.288 -28.215 1.00 16.70 59 THR C O 1
ATOM 4440 N N . LYS C 1 62 ? -38.749 -12.428 -27.056 1.00 20.06 60 LYS C N 1
ATOM 4441 C CA . LYS C 1 62 ? -37.857 -12.570 -28.199 1.00 20.13 60 LYS C CA 1
ATOM 4442 C C . LYS C 1 62 ? -38.528 -13.369 -29.314 1.00 19.90 60 LYS C C 1
ATOM 4443 O O . LYS C 1 62 ? -38.387 -13.044 -30.487 1.00 19.25 60 LYS C O 1
ATOM 4449 N N . GLU C 1 63 ? -39.279 -14.400 -28.945 1.00 21.15 61 GLU C N 1
ATOM 4450 C CA . GLU C 1 63 ? -39.979 -15.197 -29.942 1.00 21.71 61 GLU C CA 1
ATOM 4451 C C . GLU C 1 63 ? -41.016 -14.402 -30.723 1.00 19.05 61 GLU C C 1
ATOM 4452 O O . GLU C 1 63 ? -41.120 -14.536 -31.940 1.00 18.71 61 GLU C O 1
ATOM 4458 N N . GLY C 1 64 ? -41.781 -13.570 -30.026 1.00 17.77 62 GLY C N 1
ATOM 4459 C CA . GLY C 1 64 ? -42.787 -12.760 -30.682 1.00 15.90 62 GLY C CA 1
ATOM 4460 C C . GLY C 1 64 ? -42.160 -11.785 -31.659 1.00 15.30 62 GLY C C 1
ATOM 4461 O O . GLY C 1 64 ? -42.682 -11.558 -32.754 1.00 13.62 62 GLY C O 1
ATOM 4462 N N . CYS C 1 65 ? -41.039 -11.184 -31.270 1.00 14.16 63 CYS C N 1
ATOM 4463 C CA . CYS C 1 65 ? -40.357 -10.258 -32.161 1.00 14.10 63 CYS C CA 1
ATOM 4464 C C . CYS C 1 65 ? -39.836 -10.992 -33.407 1.00 13.95 63 CYS C C 1
ATOM 4465 O O . CYS C 1 65 ? -39.910 -10.473 -34.520 1.00 15.68 63 CYS C O 1
ATOM 4468 N N . ALA C 1 66 ? -39.367 -12.222 -33.230 1.00 15.92 64 ALA C N 1
ATOM 4469 C CA . ALA C 1 66 ? -38.907 -13.033 -34.352 1.00 17.21 64 ALA C CA 1
ATOM 4470 C C . ALA C 1 66 ? -40.053 -13.354 -35.315 1.00 18.77 64 ALA C C 1
ATOM 4471 O O . ALA C 1 66 ? -39.888 -13.303 -36.532 1.00 18.99 64 ALA C O 1
ATOM 4473 N N . ILE C 1 67 ? -41.212 -13.685 -34.761 1.00 16.76 65 ILE C N 1
ATOM 4474 C CA . ILE C 1 67 ? -42.400 -13.957 -35.561 1.00 16.74 65 ILE C CA 1
ATOM 4475 C C . ILE C 1 67 ? -42.788 -12.739 -36.412 1.00 14.90 65 ILE C C 1
ATOM 4476 O O . ILE C 1 67 ? -43.090 -12.861 -37.598 1.00 15.25 65 ILE C O 1
ATOM 4481 N N . VAL C 1 68 ? -42.766 -11.561 -35.807 1.00 13.23 66 VAL C N 1
ATOM 4482 C CA . VAL C 1 68 ? -43.143 -10.351 -36.528 1.00 12.27 66 VAL C CA 1
ATOM 4483 C C . VAL C 1 68 ? -42.134 -10.000 -37.618 1.00 13.58 66 VAL C C 1
ATOM 4484 O O . VAL C 1 68 ? -42.530 -9.632 -38.730 1.00 12.54 66 VAL C O 1
ATOM 4488 N N . ALA C 1 69 ? -40.843 -10.151 -37.321 1.00 12.41 67 ALA C N 1
ATOM 4489 C CA . ALA C 1 69 ? -39.820 -9.888 -38.325 1.00 15.04 67 ALA C CA 1
ATOM 4490 C C . ALA C 1 69 ? -39.980 -10.843 -39.494 1.00 15.30 67 ALA C C 1
ATOM 4491 O O . ALA C 1 69 ? -39.847 -10.449 -40.652 1.00 14.78 67 ALA C O 1
ATOM 4493 N N . GLU C 1 70 ? -40.275 -12.108 -39.192 1.00 15.74 68 GLU C N 1
ATOM 4494 C CA . GLU C 1 70 ? -40.472 -13.099 -40.245 1.00 17.50 68 GLU C CA 1
ATOM 4495 C C . GLU C 1 70 ? -41.640 -12.718 -41.140 1.00 16.96 68 GLU C C 1
ATOM 4496 O O . GLU C 1 70 ? -41.526 -12.759 -42.358 1.00 18.29 68 GLU C O 1
ATOM 4502 N N . ALA C 1 71 ? -42.766 -12.354 -40.533 1.00 15.79 69 ALA C N 1
ATOM 4503 C CA . ALA C 1 71 ? -43.958 -12.010 -41.297 1.00 15.64 69 ALA C CA 1
ATOM 4504 C C . ALA C 1 71 ? -43.734 -10.761 -42.141 1.00 16.06 69 ALA C C 1
ATOM 4505 O O . ALA C 1 71 ? -44.270 -10.647 -43.240 1.00 17.35 69 ALA C O 1
ATOM 4507 N N . THR C 1 72 ? -42.942 -9.831 -41.618 1.00 13.27 70 THR C N 1
ATOM 4508 C CA . THR C 1 72 ? -42.607 -8.615 -42.350 1.00 13.86 70 THR C CA 1
ATOM 4509 C C . THR C 1 72 ? -41.820 -8.991 -43.599 1.00 16.03 70 THR C C 1
ATOM 4510 O O . THR C 1 72 ? -42.144 -8.562 -44.706 1.00 19.09 70 THR C O 1
ATOM 4514 N N . ARG C 1 73 ? -40.800 -9.823 -43.432 1.00 15.34 71 ARG C N 1
ATOM 4515 C CA A ARG C 1 73 ? -39.996 -10.233 -44.573 0.54 17.26 71 ARG C CA 1
ATOM 4516 C CA B ARG C 1 73 ? -39.985 -10.255 -44.563 0.46 17.28 71 ARG C CA 1
ATOM 4517 C C . ARG C 1 73 ? -40.797 -11.039 -45.587 1.00 19.19 71 ARG C C 1
ATOM 4518 O O . ARG C 1 73 ? -40.653 -10.838 -46.781 1.00 23.85 71 ARG C O 1
ATOM 4533 N N . GLN C 1 74 ? -41.654 -11.935 -45.104 1.00 20.19 72 GLN C N 1
ATOM 4534 C CA . GLN C 1 74 ? -42.426 -12.814 -45.981 1.00 23.58 72 GLN C CA 1
ATOM 4535 C C . GLN C 1 74 ? -43.614 -12.160 -46.689 1.00 20.87 72 GLN C C 1
ATOM 4536 O O . GLN C 1 74 ? -43.866 -12.437 -47.863 1.00 29.35 72 GLN C O 1
ATOM 4542 N N . ARG C 1 75 ? -44.350 -11.312 -45.981 1.00 22.12 73 ARG C N 1
ATOM 4543 C CA . ARG C 1 75 ? -45.541 -10.709 -46.565 1.00 27.46 73 ARG C CA 1
ATOM 4544 C C . ARG C 1 75 ? -45.251 -9.402 -47.292 1.00 24.95 73 ARG C C 1
ATOM 4545 O O . ARG C 1 75 ? -45.896 -9.092 -48.292 1.00 29.17 73 ARG C O 1
ATOM 4553 N N . LEU C 1 76 ? -44.297 -8.631 -46.781 1.00 26.61 74 LEU C N 1
ATOM 4554 C CA . LEU C 1 76 ? -43.987 -7.325 -47.357 1.00 27.74 74 LEU C CA 1
ATOM 4555 C C . LEU C 1 76 ? -42.760 -7.388 -48.269 1.00 31.61 74 LEU C C 1
ATOM 4556 O O . LEU C 1 76 ? -42.572 -6.530 -49.125 1.00 30.75 74 LEU C O 1
ATOM 4561 N N . GLY C 1 77 ? -41.928 -8.408 -48.086 1.00 34.40 75 GLY C N 1
ATOM 4562 C CA . GLY C 1 77 ? -40.737 -8.575 -48.904 1.00 38.05 75 GLY C CA 1
ATOM 4563 C C . GLY C 1 77 ? -39.760 -7.432 -48.718 1.00 40.71 75 GLY C C 1
ATOM 4564 O O . GLY C 1 77 ? -38.928 -7.152 -49.584 1.00 44.76 75 GLY C O 1
ATOM 4565 N N . GLY C 1 78 ? -39.870 -6.771 -47.573 1.00 45.86 76 GLY C N 1
ATOM 4566 C CA . GLY C 1 78 ? -39.139 -5.548 -47.318 1.00 38.79 76 GLY C CA 1
ATOM 4567 C C . GLY C 1 78 ? -40.071 -4.559 -46.646 1.00 42.50 76 GLY C C 1
ATOM 4568 O O . GLY C 1 78 ? -41.287 -4.615 -46.811 1.00 40.30 76 GLY C O 1
ATOM 4569 N N . VAL C 1 79 ? -39.505 -3.651 -45.871 1.00 14.82 77 VAL C N 1
ATOM 4570 C CA . VAL C 1 79 ? -40.313 -2.664 -45.180 1.00 12.45 77 VAL C CA 1
ATOM 4571 C C . VAL C 1 79 ? -39.742 -1.265 -45.412 1.00 12.86 77 VAL C C 1
ATOM 4572 O O . VAL C 1 79 ? -38.523 -1.076 -45.379 1.00 12.93 77 VAL C O 1
ATOM 4576 N N . ASP C 1 80 ? -40.618 -0.303 -45.696 1.00 11.79 78 ASP C N 1
ATOM 4577 C CA . ASP C 1 80 ? -40.201 1.082 -45.938 1.00 12.21 78 ASP C CA 1
ATOM 4578 C C . ASP C 1 80 ? -40.386 1.962 -44.719 1.00 10.85 78 ASP C C 1
ATOM 4579 O O . ASP C 1 80 ? -39.661 2.940 -44.538 1.00 11.26 78 ASP C O 1
ATOM 4584 N N . VAL C 1 81 ? -41.384 1.650 -43.907 1.00 9.54 79 VAL C N 1
ATOM 4585 C CA . VAL C 1 81 ? -41.700 2.433 -42.723 1.00 8.46 79 VAL C CA 1
ATOM 4586 C C . VAL C 1 81 ? -41.943 1.454 -41.592 1.00 7.85 79 VAL C C 1
ATOM 4587 O O . VAL C 1 81 ? -42.719 0.507 -41.746 1.00 7.98 79 VAL C O 1
ATOM 4591 N N . ILE C 1 82 ? -41.274 1.661 -40.464 1.00 6.99 80 ILE C N 1
ATOM 4592 C CA . ILE C 1 82 ? -41.622 0.937 -39.251 1.00 7.57 80 ILE C CA 1
ATOM 4593 C C . ILE C 1 82 ? -42.169 1.963 -38.280 1.00 5.64 80 ILE C C 1
ATOM 4594 O O . ILE C 1 82 ? -41.485 2.949 -37.972 1.00 6.88 80 ILE C O 1
ATOM 4599 N N . VAL C 1 83 ? -43.396 1.751 -37.814 1.00 5.43 81 VAL C N 1
ATOM 4600 C CA . VAL C 1 83 ? -43.961 2.593 -36.773 1.00 6.62 81 VAL C CA 1
ATOM 4601 C C . VAL C 1 83 ? -44.087 1.760 -35.508 1.00 5.95 81 VAL C C 1
ATOM 4602 O O . VAL C 1 83 ? -44.919 0.837 -35.436 1.00 7.08 81 VAL C O 1
ATOM 4606 N N . HIS C 1 84 ? -43.252 2.060 -34.525 1.00 5.77 82 HIS C N 1
ATOM 4607 C CA . HIS C 1 84 ? -43.278 1.350 -33.259 1.00 5.07 82 HIS C CA 1
ATOM 4608 C C . HIS C 1 84 ? -44.317 1.989 -32.359 1.00 6.53 82 HIS C C 1
ATOM 4609 O O . HIS C 1 84 ? -44.101 3.090 -31.868 1.00 8.26 82 HIS C O 1
ATOM 4624 N N . LEU C 1 86 ? -46.047 -0.093 -29.898 1.00 7.82 84 LEU C N 1
ATOM 4625 C CA . LEU C 1 86 ? -46.203 -0.886 -28.689 1.00 8.19 84 LEU C CA 1
ATOM 4626 C C . LEU C 1 86 ? -45.721 -0.086 -27.492 1.00 8.20 84 LEU C C 1
ATOM 4627 O O . LEU C 1 86 ? -44.632 0.489 -27.511 1.00 7.66 84 LEU C O 1
ATOM 4632 N N . GLY C 1 87 ? -46.531 -0.053 -26.447 1.00 8.59 85 GLY C N 1
ATOM 4633 C CA . GLY C 1 87 ? -46.135 0.623 -25.222 1.00 9.62 85 GLY C CA 1
ATOM 4634 C C . GLY C 1 87 ? -47.273 0.605 -24.231 1.00 10.65 85 GLY C C 1
ATOM 4635 O O . GLY C 1 87 ? -48.390 0.219 -24.573 1.00 15.79 85 GLY C O 1
ATOM 4636 N N . GLY C 1 88 ? -47.001 1.039 -23.007 1.00 9.16 86 GLY C N 1
ATOM 4637 C CA . GLY C 1 88 ? -48.017 1.026 -21.972 1.00 11.44 86 GLY C CA 1
ATOM 4638 C C . GLY C 1 88 ? -47.410 0.751 -20.615 1.00 10.64 86 GLY C C 1
ATOM 4639 O O . GLY C 1 88 ? -46.231 0.422 -20.505 1.00 11.21 86 GLY C O 1
ATOM 4640 N N . SER C 1 89 ? -48.218 0.892 -19.572 1.00 10.40 87 SER C N 1
ATOM 4641 C CA . SER C 1 89 ? -47.755 0.659 -18.211 1.00 9.55 87 SER C CA 1
ATOM 4642 C C . SER C 1 89 ? -48.789 -0.159 -17.465 1.00 12.67 87 SER C C 1
ATOM 4643 O O . SER C 1 89 ? -49.964 0.210 -17.433 1.00 17.32 87 SER C O 1
ATOM 4646 N N . SER C 1 90 ? -48.356 -1.273 -16.883 1.00 17.66 88 SER C N 1
ATOM 4647 C CA . SER C 1 90 ? -49.246 -2.125 -16.105 1.00 19.11 88 SER C CA 1
ATOM 4648 C C . SER C 1 90 ? -48.919 -2.063 -14.619 1.00 15.52 88 SER C C 1
ATOM 4649 O O . SER C 1 90 ? -49.599 -2.689 -13.812 1.00 20.11 88 SER C O 1
ATOM 4652 N N . ALA C 1 91 ? -47.881 -1.313 -14.258 1.00 13.28 89 ALA C N 1
ATOM 4653 C CA . ALA C 1 91 ? -47.471 -1.215 -12.857 1.00 11.91 89 ALA C CA 1
ATOM 4654 C C . ALA C 1 91 ? -48.530 -0.544 -11.980 1.00 11.51 89 ALA C C 1
ATOM 4655 O O . ALA C 1 91 ? -49.198 0.406 -12.398 1.00 13.89 89 ALA C O 1
ATOM 4657 N N . ALA C 1 92 ? -48.681 -1.051 -10.766 1.00 12.17 90 ALA C N 1
ATOM 4658 C CA . ALA C 1 92 ? -49.561 -0.434 -9.785 1.00 12.10 90 ALA C CA 1
ATOM 4659 C C . ALA C 1 92 ? -48.890 0.787 -9.162 1.00 11.94 90 ALA C C 1
ATOM 4660 O O . ALA C 1 92 ? -47.720 1.066 -9.428 1.00 13.71 90 ALA C O 1
ATOM 4662 N N . GLY C 1 93 ? -49.633 1.504 -8.325 1.00 13.78 91 GLY C N 1
ATOM 4663 C CA . GLY C 1 93 ? -49.122 2.698 -7.671 1.00 14.83 91 GLY C CA 1
ATOM 4664 C C . GLY C 1 93 ? -48.185 2.387 -6.522 1.00 14.53 91 GLY C C 1
ATOM 4665 O O . GLY C 1 93 ? -47.721 1.256 -6.366 1.00 15.96 91 GLY C O 1
ATOM 4666 N N . GLY C 1 94 ? -47.895 3.394 -5.704 1.00 12.17 92 GLY C N 1
ATOM 4667 C CA . GLY C 1 94 ? -47.016 3.196 -4.567 1.00 11.90 92 GLY C CA 1
ATOM 4668 C C . GLY C 1 94 ? -45.619 3.759 -4.762 1.00 11.19 92 GLY C C 1
ATOM 4669 O O . GLY C 1 94 ? -44.777 3.640 -3.874 1.00 14.41 92 GLY C O 1
ATOM 4670 N N . GLY C 1 95 ? -45.377 4.389 -5.905 1.00 11.81 93 GLY C N 1
ATOM 4671 C CA . GLY C 1 95 ? -44.087 5.004 -6.180 1.00 12.18 93 GLY C CA 1
ATOM 4672 C C . GLY C 1 95 ? -42.941 4.050 -6.449 1.00 11.36 93 GLY C C 1
ATOM 4673 O O . GLY C 1 95 ? -43.147 2.854 -6.679 1.00 10.05 93 GLY C O 1
ATOM 4674 N N . PHE C 1 96 ? -41.718 4.584 -6.435 1.00 10.65 94 PHE C N 1
ATOM 4675 C CA . PHE C 1 96 ? -40.540 3.805 -6.809 1.00 12.76 94 PHE C CA 1
ATOM 4676 C C . PHE C 1 96 ? -40.366 2.544 -5.961 1.00 13.31 94 PHE C C 1
ATOM 4677 O O . PHE C 1 96 ? -39.933 1.508 -6.469 1.00 12.96 94 PHE C O 1
ATOM 4685 N N . SER C 1 97 ? -40.686 2.623 -4.671 1.00 10.52 95 SER C N 1
ATOM 4686 C CA . SER C 1 97 ? -40.388 1.499 -3.792 1.00 12.81 95 SER C CA 1
ATOM 4687 C C . SER C 1 97 ? -41.346 0.325 -4.012 1.00 13.91 95 SER C C 1
ATOM 4688 O O . SER C 1 97 ? -41.121 -0.775 -3.501 1.00 16.52 95 SER C O 1
ATOM 4691 N N . ALA C 1 98 ? -42.398 0.556 -4.796 1.00 10.06 96 ALA C N 1
ATOM 4692 C CA . ALA C 1 98 ? -43.383 -0.477 -5.090 1.00 12.12 96 ALA C CA 1
ATOM 4693 C C . ALA C 1 98 ? -43.150 -1.106 -6.470 1.00 11.58 96 ALA C C 1
ATOM 4694 O O . ALA C 1 98 ? -43.946 -1.929 -6.915 1.00 13.92 96 ALA C O 1
ATOM 4696 N N . LEU C 1 99 ? -42.055 -0.739 -7.129 1.00 10.35 97 LEU C N 1
ATOM 4697 C CA . LEU C 1 99 ? -41.714 -1.336 -8.420 1.00 10.35 97 LEU C CA 1
ATOM 4698 C C . LEU C 1 99 ? -40.852 -2.576 -8.209 1.00 11.12 97 LEU C C 1
ATOM 4699 O O . LEU C 1 99 ? -39.693 -2.463 -7.814 1.00 12.57 97 LEU C O 1
ATOM 4704 N N . SER C 1 100 ? -41.416 -3.746 -8.486 1.00 9.82 98 SER C N 1
ATOM 4705 C CA . SER C 1 100 ? -40.692 -5.000 -8.351 1.00 10.43 98 SER C CA 1
ATOM 4706 C C . SER C 1 100 ? -39.762 -5.189 -9.543 1.00 9.98 98 SER C C 1
ATOM 4707 O O . SER C 1 100 ? -39.819 -4.420 -10.516 1.00 10.02 98 SER C O 1
ATOM 4710 N N . ASP C 1 101 ? -38.927 -6.218 -9.487 1.00 11.14 99 ASP C N 1
ATOM 4711 C CA . ASP C 1 101 ? -38.099 -6.564 -10.639 1.00 11.20 99 ASP C CA 1
ATOM 4712 C C . ASP C 1 101 ? -38.992 -6.933 -11.821 1.00 12.54 99 ASP C C 1
ATOM 4713 O O . ASP C 1 101 ? -38.673 -6.608 -12.965 1.00 11.82 99 ASP C O 1
ATOM 4718 N N . ASP C 1 102 ? -40.115 -7.594 -11.553 1.00 12.02 100 ASP C N 1
ATOM 4719 C CA . ASP C 1 102 ? -41.071 -7.900 -12.609 1.00 10.76 100 ASP C CA 1
ATOM 4720 C C . ASP C 1 102 ? -41.661 -6.625 -13.221 1.00 11.82 100 ASP C C 1
ATOM 4721 O O . ASP C 1 102 ? -41.776 -6.519 -14.445 1.00 11.56 100 ASP C O 1
ATOM 4726 N N . ASP C 1 103 ? -42.020 -5.649 -12.384 1.00 10.23 101 ASP C N 1
ATOM 4727 C CA . ASP C 1 103 ? -42.504 -4.366 -12.911 1.00 9.68 101 ASP C CA 1
ATOM 4728 C C . ASP C 1 103 ? -41.474 -3.718 -13.839 1.00 10.31 101 ASP C C 1
ATOM 4729 O O . ASP C 1 103 ? -41.802 -3.286 -14.947 1.00 9.99 101 ASP C O 1
ATOM 4734 N N . TRP C 1 104 ? -40.230 -3.634 -13.376 1.00 9.88 102 TRP C N 1
ATOM 4735 C CA . TRP C 1 104 ? -39.176 -3.025 -14.190 1.00 10.12 102 TRP C CA 1
ATOM 4736 C C . TRP C 1 104 ? -38.962 -3.786 -15.497 1.00 9.01 102 TRP C C 1
ATOM 4737 O O . TRP C 1 104 ? -38.839 -3.184 -16.570 1.00 9.02 102 TRP C O 1
ATOM 4748 N N . TYR C 1 105 ? -38.937 -5.107 -15.419 1.00 9.94 103 TYR C N 1
ATOM 4749 C CA . TYR C 1 105 ? -38.764 -5.911 -16.616 1.00 9.96 103 TYR C CA 1
ATOM 4750 C C . TYR C 1 105 ? -39.930 -5.717 -17.580 1.00 10.99 103 TYR C C 1
ATOM 4751 O O . TYR C 1 105 ? -39.724 -5.559 -18.785 1.00 10.76 103 TYR C O 1
ATOM 4760 N N . ASN C 1 106 ? -41.153 -5.722 -17.056 1.00 10.55 104 ASN C N 1
ATOM 4761 C CA . ASN C 1 106 ? -42.323 -5.529 -17.903 1.00 12.60 104 ASN C CA 1
ATOM 4762 C C . ASN C 1 106 ? -42.286 -4.177 -18.606 1.00 9.02 104 ASN C C 1
ATOM 4763 O O . ASN C 1 106 ? -42.545 -4.089 -19.813 1.00 10.74 104 ASN C O 1
ATOM 4768 N N . GLU C 1 107 ? -41.959 -3.122 -17.858 1.00 8.46 105 GLU C N 1
ATOM 4769 C CA . GLU C 1 107 ? -41.923 -1.779 -18.427 1.00 8.13 105 GLU C CA 1
ATOM 4770 C C . GLU C 1 107 ? -40.850 -1.659 -19.511 1.00 9.24 105 GLU C C 1
ATOM 4771 O O . GLU C 1 107 ? -41.086 -1.063 -20.566 1.00 8.42 105 GLU C O 1
ATOM 4777 N N . LEU C 1 108 ? -39.677 -2.232 -19.266 1.00 8.01 106 LEU C N 1
ATOM 4778 C CA . LEU C 1 108 ? -38.607 -2.170 -20.259 1.00 8.10 106 LEU C CA 1
ATOM 4779 C C . LEU C 1 108 ? -38.919 -3.042 -21.476 1.00 7.80 106 LEU C C 1
ATOM 4780 O O . LEU C 1 108 ? -38.647 -2.648 -22.608 1.00 8.50 106 LEU C O 1
ATOM 4785 N N . SER C 1 109 ? -39.494 -4.218 -21.258 0.98 8.38 107 SER C N 1
ATOM 4786 C CA A SER C 1 109 ? -39.785 -5.119 -22.364 0.18 9.00 107 SER C CA 1
ATOM 4787 C CA B SER C 1 109 ? -39.784 -5.120 -22.366 0.26 9.00 107 SER C CA 1
ATOM 4788 C CA C SER C 1 109 ? -39.799 -5.127 -22.358 0.56 9.00 107 SER C CA 1
ATOM 4789 C C . SER C 1 109 ? -40.838 -4.544 -23.307 0.83 8.92 107 SER C C 1
ATOM 4790 O O . SER C 1 109 ? -40.709 -4.637 -24.529 1.00 13.93 107 SER C O 1
ATOM 4797 N N . LEU C 1 110 ? -41.872 -3.950 -22.739 1.00 8.40 108 LEU C N 1
ATOM 4798 C CA . LEU C 1 110 ? -42.957 -3.390 -23.537 1.00 8.29 108 LEU C CA 1
ATOM 4799 C C . LEU C 1 110 ? -42.578 -2.079 -24.209 1.00 8.11 108 LEU C C 1
ATOM 4800 O O . LEU C 1 110 ? -42.901 -1.862 -25.367 1.00 9.53 108 LEU C O 1
ATOM 4805 N N . ASN C 1 111 ? -41.896 -1.196 -23.482 1.00 7.08 109 ASN C N 1
ATOM 4806 C CA . ASN C 1 111 ? -41.702 0.165 -23.974 1.00 6.80 109 ASN C CA 1
ATOM 4807 C C . ASN C 1 111 ? -40.382 0.419 -24.687 1.00 6.57 109 ASN C C 1
ATOM 4808 O O . ASN C 1 111 ? -40.273 1.392 -25.442 1.00 7.31 109 ASN C O 1
ATOM 4813 N N . LEU C 1 112 ? -39.396 -0.442 -24.437 1.00 6.88 110 LEU C N 1
ATOM 4814 C CA . LEU C 1 112 ? -38.083 -0.321 -25.066 1.00 6.86 110 LEU C CA 1
ATOM 4815 C C . LEU C 1 112 ? -37.671 -1.549 -25.890 1.00 7.17 110 LEU C C 1
ATOM 4816 O O . LEU C 1 112 ? -37.275 -1.416 -27.048 1.00 6.88 110 LEU C O 1
ATOM 4821 N N . PHE C 1 113 ? -37.758 -2.739 -25.292 1.00 8.74 111 PHE C N 1
ATOM 4822 C CA . PHE C 1 113 ? -37.089 -3.907 -25.873 1.00 10.59 111 PHE C CA 1
ATOM 4823 C C . PHE C 1 113 ? -37.722 -4.374 -27.167 1.00 8.33 111 PHE C C 1
ATOM 4824 O O . PHE C 1 113 ? -37.009 -4.841 -28.050 1.00 8.12 111 PHE C O 1
ATOM 4832 N N . ALA C 1 114 ? -39.040 -4.257 -27.301 1.00 8.39 112 ALA C N 1
ATOM 4833 C CA . ALA C 1 114 ? -39.662 -4.713 -28.541 1.00 8.41 112 ALA C CA 1
ATOM 4834 C C . ALA C 1 114 ? -39.138 -3.900 -29.719 1.00 9.06 112 ALA C C 1
ATOM 4835 O O . ALA C 1 114 ? -38.777 -4.457 -30.763 1.00 10.21 112 ALA C O 1
ATOM 4837 N N . ALA C 1 115 ? -39.067 -2.584 -29.539 1.00 8.16 113 ALA C N 1
ATOM 4838 C CA . ALA C 1 115 ? -38.533 -1.728 -30.591 1.00 7.16 113 ALA C CA 1
ATOM 4839 C C . ALA C 1 115 ? -37.074 -2.064 -30.886 1.00 7.77 113 ALA C C 1
ATOM 4840 O O . ALA C 1 115 ? -36.679 -2.169 -32.051 1.00 7.99 113 ALA C O 1
ATOM 4842 N N . VAL C 1 116 ? -36.283 -2.273 -29.837 1.00 6.84 114 VAL C N 1
ATOM 4843 C CA . VAL C 1 116 ? -34.866 -2.589 -30.018 1.00 7.62 114 VAL C CA 1
ATOM 4844 C C . VAL C 1 116 ? -34.698 -3.900 -30.788 1.00 7.47 114 VAL C C 1
ATOM 4845 O O . VAL C 1 116 ? -33.912 -3.974 -31.741 1.00 7.87 114 VAL C O 1
ATOM 4849 N N . ARG C 1 117 ? -35.432 -4.933 -30.389 1.00 7.14 115 ARG C N 1
ATOM 4850 C CA . ARG C 1 117 ? -35.302 -6.236 -31.048 1.00 8.14 115 ARG C CA 1
ATOM 4851 C C . ARG C 1 117 ? -35.733 -6.168 -32.513 1.00 8.72 115 ARG C C 1
ATOM 4852 O O . ARG C 1 117 ? -35.060 -6.712 -33.395 1.00 9.24 115 ARG C O 1
ATOM 4860 N N . LEU C 1 118 ? -36.845 -5.489 -32.782 1.00 7.23 116 LEU C N 1
ATOM 4861 C CA . LEU C 1 118 ? -37.341 -5.403 -34.148 1.00 7.79 116 LEU C CA 1
ATOM 4862 C C . LEU C 1 118 ? -36.407 -4.567 -35.016 1.00 6.30 116 LEU C C 1
ATOM 4863 O O . LEU C 1 118 ? -36.107 -4.943 -36.142 1.00 7.69 116 LEU C O 1
ATOM 4868 N N . ASP C 1 119 ? -35.908 -3.456 -34.486 1.00 6.27 117 ASP C N 1
ATOM 4869 C CA . ASP C 1 119 ? -34.983 -2.620 -35.261 1.00 5.89 117 ASP C CA 1
ATOM 4870 C C . ASP C 1 119 ? -33.702 -3.377 -35.598 1.00 7.83 117 ASP C C 1
ATOM 4871 O O . ASP C 1 119 ? -33.168 -3.256 -36.702 1.00 8.06 117 ASP C O 1
ATOM 4876 N N . ARG C 1 120 ? -33.195 -4.152 -34.642 1.00 8.19 118 ARG C N 1
ATOM 4877 C CA . ARG C 1 120 ? -31.949 -4.874 -34.840 1.00 7.91 118 ARG C CA 1
ATOM 4878 C C . ARG C 1 120 ? -32.092 -5.856 -36.001 1.00 10.57 118 ARG C C 1
ATOM 4879 O O . ARG C 1 120 ? -31.134 -6.089 -36.750 1.00 14.02 118 ARG C O 1
ATOM 4887 N N . GLN C 1 121 ? -33.290 -6.427 -36.155 1.00 8.37 119 GLN C N 1
ATOM 4888 C CA . GLN C 1 121 ? -33.570 -7.354 -37.240 1.00 10.97 119 GLN C CA 1
ATOM 4889 C C . GLN C 1 121 ? -33.878 -6.676 -38.567 1.00 12.48 119 GLN C C 1
ATOM 4890 O O . GLN C 1 121 ? -33.459 -7.161 -39.616 1.00 17.78 119 GLN C O 1
ATOM 4896 N N . LEU C 1 122 ? -34.597 -5.559 -38.534 1.00 9.57 120 LEU C N 1
ATOM 4897 C CA . LEU C 1 122 ? -35.174 -4.998 -39.759 1.00 10.71 120 LEU C CA 1
ATOM 4898 C C . LEU C 1 122 ? -34.470 -3.767 -40.309 1.00 8.71 120 LEU C C 1
ATOM 4899 O O . LEU C 1 122 ? -34.447 -3.564 -41.514 1.00 9.93 120 LEU C O 1
ATOM 4904 N N . VAL C 1 123 ? -33.906 -2.940 -39.443 1.00 8.67 121 VAL C N 1
ATOM 4905 C CA . VAL C 1 123 ? -33.290 -1.706 -39.932 1.00 6.79 121 VAL C CA 1
ATOM 4906 C C . VAL C 1 123 ? -32.057 -1.913 -40.832 1.00 8.21 121 VAL C C 1
ATOM 4907 O O . VAL C 1 123 ? -31.904 -1.187 -41.812 1.00 8.87 121 VAL C O 1
ATOM 4911 N N . PRO C 1 124 ? -31.204 -2.915 -40.541 1.00 9.73 122 PRO C N 1
ATOM 4912 C CA . PRO C 1 124 ? -30.060 -3.084 -41.446 1.00 9.63 122 PRO C CA 1
ATOM 4913 C C . PRO C 1 124 ? -30.460 -3.324 -42.905 1.00 10.83 122 PRO C C 1
ATOM 4914 O O . PRO C 1 124 ? -29.741 -2.858 -43.798 1.00 12.75 122 PRO C O 1
ATOM 4918 N N . ASP C 1 125 ? -31.600 -3.965 -43.150 1.00 11.78 123 ASP C N 1
ATOM 4919 C CA . ASP C 1 125 ? -32.071 -4.165 -44.517 1.00 13.60 123 ASP C CA 1
ATOM 4920 C C . ASP C 1 125 ? -32.473 -2.846 -45.156 1.00 10.67 123 ASP C C 1
ATOM 4921 O O . ASP C 1 125 ? -32.275 -2.639 -46.350 1.00 13.01 123 ASP C O 1
ATOM 4939 N N . VAL C 1 127 ? -31.239 0.090 -44.344 1.00 9.20 125 VAL C N 1
ATOM 4940 C CA . VAL C 1 127 ? -29.980 0.769 -44.615 1.00 9.93 125 VAL C CA 1
ATOM 4941 C C . VAL C 1 127 ? -29.338 0.249 -45.908 1.00 10.16 125 VAL C C 1
ATOM 4942 O O . VAL C 1 127 ? -28.831 1.023 -46.727 1.00 12.60 125 VAL C O 1
ATOM 4946 N N . ALA C 1 128 ? -29.385 -1.070 -46.110 1.00 10.56 126 ALA C N 1
ATOM 4947 C CA . ALA C 1 128 ? -28.843 -1.674 -47.316 1.00 12.52 126 ALA C CA 1
ATOM 4948 C C . ALA C 1 128 ? -29.500 -1.103 -48.567 1.00 13.21 126 ALA C C 1
ATOM 4949 O O . ALA C 1 128 ? -28.844 -0.841 -49.576 1.00 16.30 126 ALA C O 1
ATOM 4951 N N . ARG C 1 129 ? -30.808 -0.899 -48.494 1.00 12.97 127 ARG C N 1
ATOM 4952 C CA . ARG C 1 129 ? -31.531 -0.325 -49.618 1.00 12.93 127 ARG C CA 1
ATOM 4953 C C . ARG C 1 129 ? -31.190 1.158 -49.773 1.00 12.38 127 ARG C C 1
ATOM 4954 O O . ARG C 1 129 ? -31.091 1.665 -50.888 1.00 14.87 127 ARG C O 1
ATOM 4962 N N . GLY C 1 130 ? -30.991 1.837 -48.651 1.00 11.21 128 GLY C N 1
ATOM 4963 C CA . GLY C 1 130 ? -30.670 3.253 -48.651 1.00 12.34 128 GLY C CA 1
ATOM 4964 C C . GLY C 1 130 ? -31.872 4.176 -48.543 1.00 11.10 128 GLY C C 1
ATOM 4965 O O . GLY C 1 130 ? -31.773 5.356 -48.900 1.00 11.97 128 GLY C O 1
ATOM 4966 N N . SER C 1 131 ? -32.995 3.656 -48.044 1.00 10.40 129 SER C N 1
ATOM 4967 C CA . SER C 1 131 ? -34.182 4.488 -47.847 1.00 9.86 129 SER C CA 1
ATOM 4968 C C . SER C 1 131 ? -35.080 3.884 -46.780 1.00 9.09 129 SER C C 1
ATOM 4969 O O . SER C 1 131 ? -35.023 2.679 -46.512 1.00 11.73 129 SER C O 1
ATOM 4972 N N . GLY C 1 132 ? -35.923 4.709 -46.183 1.00 8.91 130 GLY C N 1
ATOM 4973 C CA . GLY C 1 132 ? -36.863 4.222 -45.197 1.00 11.67 130 GLY C CA 1
ATOM 4974 C C . GLY C 1 132 ? -37.031 5.198 -44.056 1.00 7.64 130 GLY C C 1
ATOM 4975 O O . GLY C 1 132 ? -36.292 6.179 -43.950 1.00 7.30 130 GLY C O 1
ATOM 4976 N N . VAL C 1 133 ? -38.021 4.935 -43.215 1.00 7.22 131 VAL C N 1
ATOM 4977 C CA . VAL C 1 133 ? -38.278 5.751 -42.038 1.00 6.51 131 VAL C CA 1
ATOM 4978 C C . VAL C 1 133 ? -38.644 4.854 -40.879 1.00 6.00 131 VAL C C 1
ATOM 4979 O O . VAL C 1 133 ? -39.439 3.915 -41.044 1.00 7.56 131 VAL C O 1
ATOM 4983 N N . VAL C 1 134 ? -38.061 5.140 -39.722 1.00 5.88 132 VAL C N 1
ATOM 4984 C CA . VAL C 1 134 ? -38.444 4.494 -38.481 1.00 5.29 132 VAL C CA 1
ATOM 4985 C C . VAL C 1 134 ? -39.034 5.540 -37.551 1.00 5.09 132 VAL C C 1
ATOM 4986 O O . VAL C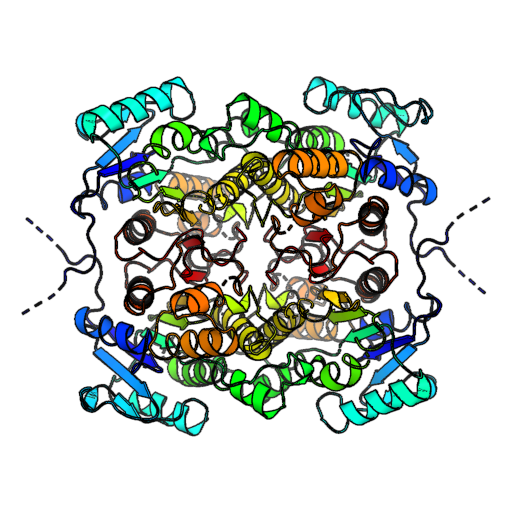 1 134 ? -38.433 6.600 -37.342 1.00 5.85 132 VAL C O 1
ATOM 4990 N N . VAL C 1 135 ? -40.223 5.268 -37.024 1.00 6.12 133 VAL C N 1
ATOM 4991 C CA . VAL C 1 135 ? -40.884 6.137 -36.061 1.00 5.30 133 VAL C CA 1
ATOM 4992 C C . VAL C 1 135 ? -40.976 5.429 -34.717 1.00 4.73 133 VAL C C 1
ATOM 4993 O O . VAL C 1 135 ? -41.577 4.361 -34.603 1.00 7.09 133 VAL C O 1
ATOM 4997 N N . HIS C 1 136 ? -40.348 6.008 -33.706 1.00 5.58 134 HIS C N 1
ATOM 4998 C CA . HIS C 1 136 ? -40.479 5.506 -32.342 1.00 5.14 134 HIS C CA 1
ATOM 4999 C C . HIS C 1 136 ? -41.502 6.360 -31.612 1.00 4.94 134 HIS C C 1
ATOM 5000 O O . HIS C 1 136 ? -41.306 7.580 -31.457 1.00 6.47 134 HIS C O 1
ATOM 5007 N N . VAL C 1 137 ? -42.609 5.754 -31.205 1.00 5.47 135 VAL C N 1
ATOM 5008 C CA . VAL C 1 137 ? -43.591 6.473 -30.413 1.00 6.01 135 VAL C CA 1
ATOM 5009 C C . VAL C 1 137 ? -43.175 6.418 -28.954 1.00 5.76 135 VAL C C 1
ATOM 5010 O O . VAL C 1 137 ? -43.184 5.348 -28.309 1.00 6.92 135 VAL C O 1
ATOM 5014 N N . THR C 1 138 ? -42.767 7.573 -28.451 1.00 5.13 136 THR C N 1
ATOM 5015 C CA . THR C 1 138 ? -42.264 7.687 -27.096 1.00 5.08 136 THR C CA 1
ATOM 5016 C C . THR C 1 138 ? -43.416 8.077 -26.152 1.00 4.48 136 THR C C 1
ATOM 5017 O O . THR C 1 138 ? -44.378 7.320 -26.039 1.00 6.42 136 THR C O 1
ATOM 5021 N N . SER C 1 139 ? -43.313 9.238 -25.489 1.00 5.67 137 SER C N 1
ATOM 5022 C CA . SER C 1 139 ? -44.295 9.675 -24.487 1.00 5.09 137 SER C CA 1
ATOM 5023 C C . SER C 1 139 ? -43.736 10.902 -23.826 1.00 5.09 137 SER C C 1
ATOM 5024 O O . SER C 1 139 ? -42.541 10.946 -23.532 1.00 5.42 137 SER C O 1
ATOM 5027 N N . ILE C 1 140 ? -44.591 11.868 -23.516 1.00 4.52 138 ILE C N 1
ATOM 5028 C CA . ILE C 1 140 ? -44.090 13.028 -22.781 1.00 5.41 138 ILE C CA 1
ATOM 5029 C C . ILE C 1 140 ? -43.493 12.659 -21.430 1.00 5.06 138 ILE C C 1
ATOM 5030 O O . ILE C 1 140 ? -42.712 13.424 -20.894 1.00 5.92 138 ILE C O 1
ATOM 5035 N N . GLN C 1 141 ? -43.834 11.491 -20.882 1.00 4.30 139 GLN C N 1
ATOM 5036 C CA . GLN C 1 141 ? -43.227 11.089 -19.615 1.00 4.95 139 GLN C CA 1
ATOM 5037 C C . GLN C 1 141 ? -41.722 10.878 -19.718 1.00 5.98 139 GLN C C 1
ATOM 5038 O O . GLN C 1 141 ? -41.043 10.866 -18.701 1.00 5.83 139 GLN C O 1
ATOM 5044 N N . ARG C 1 142 ? -41.194 10.717 -20.930 1.00 4.96 140 ARG C N 1
ATOM 5045 C CA . ARG C 1 142 ? -39.744 10.594 -21.068 1.00 4.92 140 ARG C CA 1
ATOM 5046 C C . ARG C 1 142 ? -39.035 11.854 -20.578 1.00 4.83 140 ARG C C 1
ATOM 5047 O O . ARG C 1 142 ? -37.896 11.775 -20.112 1.00 7.42 140 ARG C O 1
ATOM 5055 N N . VAL C 1 143 ? -39.711 12.999 -20.676 1.00 4.72 141 VAL C N 1
ATOM 5056 C CA . VAL C 1 143 ? -39.196 14.262 -20.134 1.00 5.37 141 VAL C CA 1
ATOM 5057 C C . VAL C 1 143 ? -39.951 14.732 -18.890 1.00 6.54 141 VAL C C 1
ATOM 5058 O O . VAL C 1 143 ? -39.381 15.436 -18.067 1.00 6.18 141 VAL C O 1
ATOM 5062 N N . LEU C 1 144 ? -41.220 14.336 -18.753 1.00 5.84 142 LEU C N 1
ATOM 5063 C CA . LEU C 1 144 ? -42.093 14.832 -17.684 1.00 5.62 142 LEU C CA 1
ATOM 5064 C C . LEU C 1 144 ? -42.633 13.631 -16.900 1.00 5.84 142 LEU C C 1
ATOM 5065 O O . LEU C 1 144 ? -43.785 13.219 -17.064 1.00 5.96 142 LEU C O 1
ATOM 5070 N N . PRO C 1 145 ? -41.795 13.055 -16.031 1.00 5.16 143 PRO C N 1
ATOM 5071 C CA . PRO C 1 145 ? -42.214 11.783 -15.420 1.00 7.14 143 PRO C CA 1
ATOM 5072 C C . PRO C 1 145 ? -43.252 11.965 -14.321 1.00 7.43 143 PRO C C 1
ATOM 5073 O O . PRO C 1 145 ? -43.178 12.927 -13.547 1.00 7.79 143 PRO C O 1
ATOM 5077 N N . LEU C 1 146 ? -44.192 11.025 -14.251 1.00 6.85 144 LEU C N 1
ATOM 5078 C CA A LEU C 1 146 ? -45.167 10.964 -13.166 0.35 8.62 144 LEU C CA 1
ATOM 5079 C CA B LEU C 1 146 ? -45.157 10.973 -13.154 0.65 9.23 144 LEU C CA 1
ATOM 5080 C C . LEU C 1 146 ? -44.798 9.774 -12.290 1.00 8.32 144 LEU C C 1
ATOM 5081 O O . LEU C 1 146 ? -44.793 8.642 -12.763 1.00 9.10 144 LEU C O 1
ATOM 5090 N N . PRO C 1 147 ? -44.482 10.014 -11.016 1.00 8.00 145 PRO C N 1
ATOM 5091 C CA . PRO C 1 147 ? -43.873 8.947 -10.213 1.00 9.08 145 PRO C CA 1
ATOM 5092 C C . PRO C 1 147 ? -44.798 7.895 -9.616 1.00 10.07 145 PRO C C 1
ATOM 5093 O O . PRO C 1 147 ? -44.283 6.820 -9.296 1.00 11.39 145 PRO C O 1
ATOM 5097 N N . GLU C 1 148 ? -46.087 8.176 -9.438 1.00 9.75 146 GLU C N 1
ATOM 5098 C CA . GLU C 1 148 ? -46.939 7.283 -8.636 1.00 10.34 146 GLU C CA 1
ATOM 5099 C C . GLU C 1 148 ? -46.948 5.832 -9.139 1.00 10.59 146 GLU C C 1
ATOM 5100 O O . GLU C 1 148 ? -46.691 4.899 -8.370 1.00 11.10 146 GLU C O 1
ATOM 5106 N N . SER C 1 149 ? -47.233 5.635 -10.426 1.00 9.55 147 SER C N 1
ATOM 5107 C CA . SER C 1 149 ? -47.217 4.289 -10.988 1.00 9.88 147 SER C CA 1
ATOM 5108 C C . SER C 1 149 ? -46.346 4.200 -12.219 1.00 8.40 147 SER C C 1
ATOM 5109 O O . SER C 1 149 ? -46.129 3.095 -12.732 1.00 10.68 147 SER C O 1
ATOM 5112 N N . THR C 1 150 ? -45.836 5.343 -12.687 1.00 7.40 148 THR C N 1
ATOM 5113 C CA . THR C 1 150 ? -45.153 5.368 -13.974 1.00 8.04 148 THR C CA 1
ATOM 5114 C C . THR C 1 150 ? -43.667 5.754 -13.922 1.00 6.40 148 THR C C 1
ATOM 5115 O O . THR C 1 150 ? -43.118 6.200 -14.919 1.00 6.84 148 THR C O 1
ATOM 5119 N N . THR C 1 151 ? -43.014 5.547 -12.781 1.00 7.68 149 THR C N 1
ATOM 5120 C CA . THR C 1 151 ? -41.583 5.828 -12.682 1.00 7.43 149 THR C CA 1
ATOM 5121 C C . THR C 1 151 ? -40.775 4.977 -13.676 1.00 6.61 149 THR C C 1
ATOM 5122 O O . THR C 1 151 ? -39.910 5.506 -14.390 1.00 6.83 149 THR C O 1
ATOM 5126 N N . ALA C 1 152 ? -41.062 3.673 -13.742 1.00 7.75 150 ALA C N 1
ATOM 5127 C CA . ALA C 1 152 ? -40.321 2.794 -14.654 1.00 6.68 150 ALA C CA 1
ATOM 5128 C C . ALA C 1 152 ? -40.765 2.978 -16.112 1.00 6.19 150 ALA C C 1
ATOM 5129 O O . ALA C 1 152 ? -39.956 2.872 -17.034 1.00 7.19 150 ALA C O 1
ATOM 5131 N N . TYR C 1 153 ? -42.044 3.264 -16.311 1.00 6.63 151 TYR C N 1
ATOM 5132 C CA . TYR C 1 153 ? -42.558 3.620 -17.631 1.00 6.30 151 TYR C CA 1
ATOM 5133 C C . TYR C 1 153 ? -41.812 4.823 -18.207 1.00 5.72 151 TYR C C 1
ATOM 5134 O O . TYR C 1 153 ? -41.320 4.787 -19.336 1.00 6.20 151 TYR C O 1
ATOM 5143 N N . ALA C 1 154 ? -41.725 5.884 -17.415 1.00 5.33 152 ALA C N 1
ATOM 5144 C CA . ALA C 1 154 ? -41.019 7.095 -17.839 1.00 4.49 152 ALA C CA 1
ATOM 5145 C C . ALA C 1 154 ? -39.545 6.809 -18.149 1.00 4.48 152 ALA C C 1
ATOM 5146 O O . ALA C 1 154 ? -39.007 7.280 -19.157 1.00 5.60 152 ALA C O 1
ATOM 5148 N N . ALA C 1 155 ? -38.893 6.027 -17.284 1.00 5.28 153 ALA C N 1
ATOM 5149 C CA . ALA C 1 155 ? -37.493 5.681 -17.494 1.00 4.52 153 ALA C CA 1
ATOM 5150 C C . ALA C 1 155 ? -37.305 4.893 -18.790 1.00 6.11 153 ALA C C 1
ATOM 5151 O O . ALA C 1 155 ? -36.403 5.184 -19.565 1.00 5.36 153 ALA C O 1
ATOM 5153 N N . ALA C 1 156 ? -38.164 3.902 -19.015 1.00 5.43 154 ALA C N 1
ATOM 5154 C CA . ALA C 1 156 ? -38.117 3.113 -20.249 1.00 5.53 154 ALA C CA 1
ATOM 5155 C C . ALA C 1 156 ? -38.311 3.977 -21.488 1.00 5.27 154 ALA C C 1
ATOM 5156 O O . ALA C 1 156 ? -37.602 3.804 -22.490 1.00 6.07 154 ALA C O 1
ATOM 5158 N N . LYS C 1 157 ? -39.244 4.929 -21.415 1.00 4.62 155 LYS C N 1
ATOM 5159 C CA . LYS C 1 157 ? -39.488 5.824 -22.538 1.00 5.41 155 LYS C CA 1
ATOM 5160 C C . LYS C 1 157 ? -38.314 6.769 -22.793 1.00 4.83 155 LYS C C 1
ATOM 5161 O O . LYS C 1 157 ? -38.018 7.092 -23.946 1.00 5.30 155 LYS C O 1
ATOM 5167 N N . ALA C 1 158 ? -37.637 7.1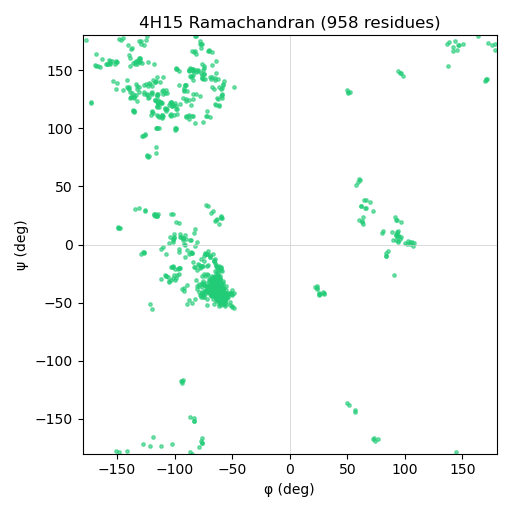96 -21.730 1.00 4.78 156 ALA C N 1
ATOM 5168 C CA . ALA C 1 158 ? -36.443 8.002 -21.895 1.00 4.15 156 ALA C CA 1
ATOM 5169 C C . ALA C 1 158 ? -35.310 7.213 -22.554 1.00 4.07 156 ALA C C 1
ATOM 5170 O O . ALA C 1 158 ? -34.619 7.748 -23.424 1.00 5.22 156 ALA C O 1
ATOM 5172 N N . ALA C 1 159 ? -35.120 5.957 -22.153 1.00 5.25 157 ALA C N 1
ATOM 5173 C CA . ALA C 1 159 ? -34.142 5.099 -22.836 1.00 4.14 157 ALA C CA 1
ATOM 5174 C C . ALA C 1 159 ? -34.495 4.993 -24.314 1.00 5.08 157 ALA C C 1
ATOM 5175 O O . ALA C 1 159 ? -33.627 5.120 -25.175 1.00 5.18 157 ALA C O 1
ATOM 5177 N N . LEU C 1 160 ? -35.762 4.735 -24.611 1.00 4.36 158 LEU C N 1
ATOM 5178 C CA . LEU C 1 160 ? -36.194 4.643 -26.004 1.00 4.39 158 LEU C CA 1
ATOM 5179 C C . LEU C 1 160 ? -35.878 5.914 -26.802 1.00 4.41 158 LEU C C 1
ATOM 5180 O O . LEU C 1 160 ? -35.382 5.846 -27.940 1.00 6.02 158 LEU C O 1
ATOM 5185 N N . SER C 1 161 ? -36.157 7.068 -26.202 1.00 4.47 159 SER C N 1
ATOM 5186 C CA . SER C 1 161 ? -35.959 8.331 -26.890 1.00 5.06 159 SER C CA 1
ATOM 5187 C C . SER C 1 161 ? -34.478 8.578 -27.215 1.00 4.23 159 SER C C 1
ATOM 5188 O O . SER C 1 161 ? -34.145 8.973 -28.336 1.00 4.63 159 SER C O 1
ATOM 5191 N N . THR C 1 162 ? -33.590 8.305 -26.264 1.00 3.84 160 THR C N 1
ATOM 5192 C CA . THR C 1 162 ? -32.171 8.502 -26.506 1.00 4.39 160 THR C CA 1
ATOM 5193 C C . THR C 1 162 ? -31.607 7.461 -27.465 1.00 6.22 160 THR C C 1
ATOM 5194 O O . THR C 1 162 ? -30.806 7.797 -28.346 1.00 5.45 160 THR C O 1
ATOM 5198 N N . TYR C 1 163 ? -32.041 6.211 -27.315 1.00 4.81 161 TYR C N 1
ATOM 5199 C CA . TYR C 1 163 ? -31.721 5.167 -28.281 1.00 4.46 161 TYR C CA 1
ATOM 5200 C C . TYR C 1 163 ? -32.107 5.592 -29.702 1.00 4.25 161 TYR C C 1
ATOM 5201 O O . TYR C 1 163 ? -31.333 5.409 -30.647 1.00 5.53 161 TYR C O 1
ATOM 5210 N N . SER C 1 164 ? -33.302 6.148 -29.861 1.00 4.75 162 SER C N 1
ATOM 5211 C CA . SER C 1 164 ? -33.769 6.569 -31.184 1.00 4.77 162 SER C CA 1
ATOM 5212 C C . SER C 1 164 ? -32.842 7.632 -31.788 1.00 4.55 162 SER C C 1
ATOM 5213 O O . SER C 1 164 ? -32.479 7.547 -32.965 1.00 5.74 162 SER C O 1
ATOM 5216 N N . LYS C 1 165 ? -32.464 8.629 -30.985 1.00 5.16 163 LYS C N 1
ATOM 5217 C CA . LYS C 1 165 ? -31.552 9.656 -31.461 1.00 4.49 163 LYS C CA 1
ATOM 5218 C C . LYS C 1 165 ? -30.203 9.063 -31.842 1.00 3.63 163 LYS C C 1
ATOM 5219 O O . LYS C 1 165 ? -29.635 9.439 -32.873 1.00 4.24 163 LYS C O 1
ATOM 5225 N N . ALA C 1 166 ? -29.712 8.122 -31.026 1.00 5.09 164 ALA C N 1
ATOM 5226 C CA . ALA C 1 166 ? -28.467 7.442 -31.341 1.00 5.28 164 ALA C CA 1
ATOM 5227 C C . ALA C 1 166 ? -28.566 6.716 -32.683 1.00 5.58 164 ALA C C 1
ATOM 5228 O O . ALA C 1 166 ? -27.640 6.788 -33.493 1.00 7.83 164 ALA C O 1
ATOM 5243 N N . SER C 1 168 ? -30.574 7.436 -35.133 1.00 5.73 166 SER C N 1
ATOM 5244 C CA . SER C 1 168 ? -30.626 8.452 -36.183 1.00 6.00 166 SER C CA 1
ATOM 5245 C C . SER C 1 168 ? -29.238 8.926 -36.597 1.00 4.48 166 SER C C 1
ATOM 5246 O O . SER C 1 168 ? -28.956 9.073 -37.787 1.00 5.71 166 SER C O 1
ATOM 5249 N N . LYS C 1 169 ? -28.355 9.132 -35.621 1.00 4.96 167 LYS C N 1
ATOM 5250 C CA . LYS C 1 169 ? -26.999 9.568 -35.953 1.00 5.75 167 LYS C CA 1
ATOM 5251 C C . LYS C 1 169 ? -26.297 8.575 -36.857 1.00 6.87 167 LYS C C 1
ATOM 5252 O O . LYS C 1 169 ? -25.546 8.947 -37.751 1.00 7.63 167 LYS C O 1
ATOM 5258 N N . GLU C 1 170 ? -26.545 7.293 -36.606 1.00 5.41 168 GLU C N 1
ATOM 5259 C CA . GLU C 1 170 ? -25.895 6.244 -37.375 1.00 6.47 168 GLU C CA 1
ATOM 5260 C C . GLU C 1 170 ? -26.485 6.032 -38.773 1.00 6.26 168 GLU C C 1
ATOM 5261 O O . GLU C 1 170 ? -25.748 5.883 -39.741 1.00 7.56 168 GLU C O 1
ATOM 5267 N N . VAL C 1 171 ? -27.811 6.022 -38.874 1.00 6.21 169 VAL C N 1
ATOM 5268 C CA . VAL C 1 171 ? -28.436 5.576 -40.114 1.00 6.21 169 VAL C CA 1
ATOM 5269 C C . VAL C 1 171 ? -28.964 6.709 -40.987 1.00 6.19 169 VAL C C 1
ATOM 5270 O O . VAL C 1 171 ? -29.137 6.514 -42.196 1.00 7.69 169 VAL C O 1
ATOM 5274 N N . SER C 1 172 ? -29.178 7.900 -40.423 1.00 6.39 170 SER C N 1
ATOM 5275 C CA A SER C 1 172 ? -29.600 9.060 -41.239 0.62 6.21 170 SER C CA 1
ATOM 5276 C CA B SER C 1 172 ? -29.633 8.985 -41.290 0.38 9.69 170 SER C CA 1
ATOM 5277 C C . SER C 1 172 ? -28.625 9.349 -42.395 1.00 6.95 170 SER C C 1
ATOM 5278 O O . SER C 1 172 ? -29.045 9.655 -43.512 1.00 7.64 170 SER C O 1
ATOM 5283 N N . PRO C 1 173 ? -27.298 9.249 -42.133 1.00 6.47 171 PRO C N 1
ATOM 5284 C CA . PRO C 1 173 ? -26.375 9.478 -43.256 1.00 7.98 171 PRO C CA 1
ATOM 5285 C C . PRO C 1 173 ? -26.478 8.433 -44.360 1.00 7.94 171 PRO C C 1
ATOM 5286 O O . PRO C 1 173 ? -25.952 8.654 -45.453 1.00 10.95 171 PRO C O 1
ATOM 5290 N N . LYS C 1 174 ? -27.151 7.322 -44.073 1.00 8.38 172 LYS C N 1
ATOM 5291 C CA . LYS C 1 174 ? -27.263 6.218 -45.013 1.00 8.80 172 LYS C CA 1
ATOM 5292 C C . LYS C 1 174 ? -28.633 6.183 -45.671 1.00 9.22 172 LYS C C 1
ATOM 5293 O O . LYS C 1 174 ? -28.952 5.250 -46.406 1.00 11.71 172 LYS C O 1
ATOM 5299 N N . GLY C 1 175 ? -29.450 7.199 -45.403 1.00 9.16 173 GLY C N 1
ATOM 5300 C CA . GLY C 1 175 ? -30.710 7.359 -46.108 1.00 9.63 173 GLY C CA 1
ATOM 5301 C C . GLY C 1 175 ? -31.953 6.930 -45.347 1.00 7.66 173 GLY C C 1
ATOM 5302 O O . GLY C 1 175 ? -33.053 7.011 -45.894 1.00 9.91 173 GLY C O 1
ATOM 5303 N N . VAL C 1 176 ? -31.791 6.458 -44.112 1.00 7.75 174 VAL C N 1
ATOM 5304 C CA . VAL C 1 176 ? -32.946 6.048 -43.309 1.00 6.63 174 VAL C CA 1
ATOM 5305 C C . VAL C 1 176 ? -33.217 7.115 -42.241 1.00 7.57 174 VAL C C 1
ATOM 5306 O O . VAL C 1 176 ? -32.351 7.403 -41.419 1.00 8.67 174 VAL C O 1
ATOM 5310 N N . ARG C 1 177 ? -34.405 7.708 -42.257 1.00 5.61 175 ARG C N 1
ATOM 5311 C CA . ARG C 1 177 ? -34.755 8.708 -41.248 1.00 5.85 175 ARG C CA 1
ATOM 5312 C C . ARG C 1 177 ? -35.275 8.015 -40.004 1.00 5.18 175 ARG C C 1
ATOM 5313 O O . ARG C 1 177 ? -35.900 6.945 -40.108 1.00 6.74 175 ARG C O 1
ATOM 5321 N N . VAL C 1 178 ? -34.995 8.591 -38.836 1.00 4.75 176 VAL C N 1
ATOM 5322 C CA . VAL C 1 178 ? -35.431 8.016 -37.565 1.00 4.89 176 VAL C CA 1
ATOM 5323 C C . VAL C 1 178 ? -35.966 9.140 -36.699 1.00 4.74 176 VAL C C 1
ATOM 5324 O O . VAL C 1 178 ? -35.225 10.054 -36.322 1.00 5.49 176 VAL C O 1
ATOM 5328 N N . VAL C 1 179 ? -37.265 9.094 -36.410 1.00 4.94 177 VAL C N 1
ATOM 5329 C CA . VAL C 1 179 ? -37.929 10.190 -35.711 1.00 5.14 177 VAL C CA 1
ATOM 5330 C C . VAL C 1 179 ? -38.730 9.649 -34.549 1.00 6.26 177 VAL C C 1
ATOM 5331 O O . VAL C 1 179 ? -39.064 8.460 -34.509 1.00 6.41 177 VAL C O 1
ATOM 5335 N N . ARG C 1 180 ? -39.048 10.533 -33.611 1.00 5.00 178 ARG C N 1
ATOM 5336 C CA . ARG C 1 180 ? -39.910 10.196 -32.490 1.00 5.33 178 ARG C CA 1
ATOM 5337 C C . ARG C 1 180 ? -41.176 11.016 -32.509 1.00 4.54 178 ARG C C 1
ATOM 5338 O O . ARG C 1 180 ? -41.153 12.205 -32.841 1.00 5.03 178 ARG C O 1
ATOM 5346 N N . VAL C 1 181 ? -42.288 10.366 -32.178 1.00 4.91 179 VAL C N 1
ATOM 5347 C CA . VAL C 1 181 ? -43.539 11.057 -31.889 1.00 5.27 179 VAL C CA 1
ATOM 5348 C C . VAL C 1 181 ? -43.816 10.857 -30.413 1.00 6.10 179 VAL C C 1
ATOM 5349 O O . VAL C 1 181 ? -43.863 9.717 -29.941 1.00 5.46 179 VAL C O 1
ATOM 5353 N N . SER C 1 182 ? -43.948 11.952 -29.672 1.00 5.40 180 SER C N 1
ATOM 5354 C CA . SER C 1 182 ? -44.122 11.870 -28.229 1.00 6.49 180 SER C CA 1
ATOM 5355 C C . SER C 1 182 ? -45.504 12.358 -27.814 1.00 4.46 180 SER C C 1
ATOM 5356 O O . SER C 1 182 ? -45.744 13.571 -27.756 1.00 5.27 180 SER C O 1
ATOM 5359 N N . PRO C 1 183 ? -46.422 11.424 -27.558 1.00 4.54 181 PRO C N 1
ATOM 5360 C CA . PRO C 1 183 ? -47.782 11.848 -27.196 1.00 4.34 181 PRO C CA 1
ATOM 5361 C C . PRO C 1 183 ? -47.935 12.163 -25.715 1.00 4.80 181 PRO C C 1
ATOM 5362 O O . PRO C 1 183 ? -47.265 11.577 -24.858 1.00 5.58 181 PRO C O 1
ATOM 5366 N N . GLY C 1 184 ? -48.839 13.094 -25.431 1.00 5.49 182 GLY C N 1
ATOM 5367 C CA . GLY C 1 184 ? -49.372 13.212 -24.086 1.00 5.66 182 GLY C CA 1
ATOM 5368 C C . GLY C 1 184 ? -50.508 12.210 -23.908 1.00 6.06 182 GLY C C 1
ATOM 5369 O O . GLY C 1 184 ? -50.548 11.153 -24.547 1.00 7.03 182 GLY C O 1
ATOM 5370 N N . TRP C 1 185 ? -51.448 12.546 -23.039 1.00 6.87 183 TRP C N 1
ATOM 5371 C CA . TRP C 1 185 ? -52.628 11.719 -22.843 1.00 8.43 183 TRP C CA 1
ATOM 5372 C C . TRP C 1 185 ? -53.411 11.561 -24.156 1.00 7.14 183 TRP C C 1
ATOM 5373 O O . TRP C 1 185 ? -53.723 12.554 -24.821 1.00 7.32 183 TRP C O 1
ATOM 5384 N N . ILE C 1 186 ? -53.709 10.314 -24.518 1.00 7.01 184 ILE C N 1
ATOM 5385 C CA . ILE C 1 186 ? -54.503 9.981 -25.698 1.00 7.52 184 ILE C CA 1
ATOM 5386 C C . ILE C 1 186 ? -55.856 9.443 -25.238 1.00 8.67 184 ILE C C 1
ATOM 5387 O O . ILE C 1 186 ? -55.928 8.601 -24.337 1.00 9.03 184 ILE C O 1
ATOM 5392 N N . GLU C 1 187 ? -56.928 9.939 -25.842 1.00 9.02 185 GLU C N 1
ATOM 5393 C CA . GLU C 1 187 ? -58.278 9.485 -25.545 1.00 10.14 185 GLU C CA 1
ATOM 5394 C C . GLU C 1 187 ? -58.496 8.081 -26.107 1.00 13.77 185 GLU C C 1
ATOM 5395 O O . GLU C 1 187 ? -58.563 7.902 -27.316 1.00 15.14 185 GLU C O 1
ATOM 5401 N N . THR C 1 188 ? -58.619 7.092 -25.225 1.00 12.02 186 THR C N 1
ATOM 5402 C CA . THR C 1 188 ? -58.830 5.708 -25.644 1.00 12.62 186 THR C CA 1
ATOM 5403 C C . THR C 1 188 ? -59.874 5.101 -24.726 1.00 14.73 186 THR C C 1
ATOM 5404 O O . THR C 1 188 ? -60.209 5.687 -23.696 1.00 14.37 186 THR C O 1
ATOM 5408 N N . GLU C 1 189 ? -60.386 3.930 -25.079 1.00 18.81 187 GLU C N 1
ATOM 5409 C CA A GLU C 1 189 ? -61.343 3.282 -24.207 0.41 20.33 187 GLU C CA 1
ATOM 5410 C CA B GLU C 1 189 ? -61.328 3.224 -24.215 0.59 20.41 187 GLU C CA 1
ATOM 5411 C C . GLU C 1 189 ? -60.695 3.000 -22.847 1.00 21.39 187 GLU C C 1
ATOM 5412 O O . GLU C 1 189 ? -61.332 3.172 -21.809 1.00 21.15 187 GLU C O 1
ATOM 5423 N N . ALA C 1 190 ? -59.417 2.631 -22.855 1.00 19.93 188 ALA C N 1
ATOM 5424 C CA . ALA C 1 190 ? -58.686 2.376 -21.619 1.00 22.68 188 ALA C CA 1
ATOM 5425 C C . ALA C 1 190 ? -58.570 3.624 -20.732 1.00 23.06 188 ALA C C 1
ATOM 5426 O O . ALA C 1 190 ? -58.619 3.529 -19.502 1.00 25.46 188 ALA C O 1
ATOM 5428 N N . SER C 1 191 ? -58.423 4.798 -21.335 1.00 18.60 189 SER C N 1
ATOM 5429 C CA A SER C 1 191 ? -58.322 6.045 -20.580 0.37 16.08 189 SER C CA 1
ATOM 5430 C CA B SER C 1 191 ? -58.308 5.993 -20.515 0.63 16.85 189 SER C CA 1
ATOM 5431 C C . SER C 1 191 ? -59.668 6.504 -20.026 1.00 20.16 189 SER C C 1
ATOM 5432 O O . SER C 1 191 ? -59.743 7.168 -18.993 1.00 21.32 189 SER C O 1
ATOM 5437 N N . VAL C 1 192 ? -60.737 6.161 -20.732 1.00 21.61 190 VAL C N 1
ATOM 5438 C CA . VAL C 1 192 ? -62.074 6.431 -20.222 1.00 22.08 190 VAL C CA 1
ATOM 5439 C C . VAL C 1 192 ? -62.285 5.596 -18.959 1.00 20.61 190 VAL C C 1
ATOM 5440 O O . VAL C 1 192 ? -62.783 6.097 -17.948 1.00 23.36 190 VAL C O 1
ATOM 5444 N N . ARG C 1 193 ? -61.894 4.323 -19.015 1.00 21.99 191 ARG C N 1
ATOM 5445 C CA . ARG C 1 193 ? -61.977 3.453 -17.842 1.00 26.18 191 ARG C CA 1
ATOM 5446 C C . ARG C 1 193 ? -61.166 4.004 -16.673 1.00 25.35 191 ARG C C 1
ATOM 5447 O O . ARG C 1 193 ? -61.617 3.956 -15.530 1.00 28.24 191 ARG C O 1
ATOM 5455 N N . LEU C 1 194 ? -59.973 4.522 -16.961 1.00 21.62 192 LEU C N 1
ATOM 5456 C CA A LEU C 1 194 ? -59.135 5.140 -15.937 0.19 26.35 192 LEU C CA 1
ATOM 5457 C CA B LEU C 1 194 ? -59.138 5.141 -15.937 0.81 25.74 192 LEU C CA 1
ATOM 5458 C C . LEU C 1 194 ? -59.839 6.341 -15.306 1.00 20.22 192 LEU C C 1
ATOM 5459 O O . LEU C 1 194 ? -59.865 6.485 -14.080 1.00 25.13 192 LEU C O 1
ATOM 5468 N N . ALA C 1 195 ? -60.404 7.209 -16.141 1.00 19.61 193 ALA C N 1
ATOM 5469 C CA . ALA C 1 195 ? -61.089 8.397 -15.638 1.00 22.11 193 ALA C CA 1
ATOM 5470 C C . ALA C 1 195 ? -62.291 8.020 -14.778 1.00 31.38 193 ALA C C 1
ATOM 5471 O O . ALA C 1 195 ? -62.561 8.665 -13.769 1.00 22.76 193 ALA C O 1
ATOM 5473 N N . GLU C 1 196 ? -63.005 6.970 -15.173 1.00 22.36 194 GLU C N 1
ATOM 5474 C CA . GLU C 1 196 ? -64.140 6.494 -14.390 1.00 27.16 194 GLU C CA 1
ATOM 5475 C C . GLU C 1 196 ? -63.690 5.937 -13.042 1.00 29.47 194 GLU C C 1
ATOM 5476 O O . GLU C 1 196 ? -64.322 6.197 -12.021 1.00 29.77 194 GLU C O 1
ATOM 5482 N N . ARG C 1 197 ? -62.596 5.178 -13.040 1.00 32.91 195 ARG C N 1
ATOM 5483 C CA . ARG C 1 197 ? -62.072 4.601 -11.799 1.00 36.59 195 ARG C CA 1
ATOM 5484 C C . ARG C 1 197 ? -61.634 5.684 -10.815 1.00 38.85 195 ARG C C 1
ATOM 5485 O O . ARG C 1 197 ? -61.983 5.642 -9.635 1.00 40.68 195 ARG C O 1
ATOM 5493 N N . LEU C 1 198 ? -60.865 6.649 -11.310 1.00 30.93 196 LEU C N 1
ATOM 5494 C CA . LEU C 1 198 ? -60.421 7.776 -10.495 1.00 33.54 196 LEU C CA 1
ATOM 5495 C C . LEU C 1 198 ? -61.601 8.597 -9.978 1.00 31.79 196 LEU C C 1
ATOM 5496 O O . LEU C 1 198 ? -61.593 9.060 -8.837 1.00 31.12 196 LEU C O 1
ATOM 5501 N N . ALA C 1 199 ? -62.610 8.771 -10.827 1.00 27.47 197 ALA C N 1
ATOM 5502 C CA . ALA C 1 199 ? -63.804 9.530 -10.474 1.00 28.68 197 ALA C CA 1
ATOM 5503 C C . ALA C 1 199 ? -64.574 8.855 -9.348 1.00 32.47 197 ALA C C 1
ATOM 5504 O O . ALA C 1 199 ? -65.105 9.520 -8.458 1.00 40.38 197 ALA C O 1
ATOM 5506 N N . LYS C 1 200 ? -64.640 7.530 -9.401 1.00 37.87 198 LYS C N 1
ATOM 5507 C CA . LYS C 1 200 ? -65.339 6.759 -8.384 1.00 44.72 198 LYS C CA 1
ATOM 5508 C C . LYS C 1 200 ? -64.617 6.821 -7.051 1.00 46.35 198 LYS C C 1
ATOM 5509 O O . LYS C 1 200 ? -65.245 6.979 -6.003 1.00 45.98 198 LYS C O 1
ATOM 5515 N N . GLN C 1 201 ? -63.298 6.675 -7.078 1.00 41.30 199 GLN C N 1
ATOM 5516 C CA . GLN C 1 201 ? -62.564 6.649 -5.820 1.00 53.54 199 GLN C CA 1
ATOM 5517 C C . GLN C 1 201 ? -62.422 8.046 -5.214 1.00 49.87 199 GLN C C 1
ATOM 5518 O O . GLN C 1 201 ? -62.170 8.192 -4.019 1.00 52.02 199 GLN C O 1
ATOM 5524 N N . ALA C 1 202 ? -62.622 9.069 -6.037 1.00 40.02 200 ALA C N 1
ATOM 5525 C CA . ALA C 1 202 ? -62.611 10.449 -5.555 1.00 37.38 200 ALA C CA 1
ATOM 5526 C C . ALA C 1 202 ? -64.022 10.950 -5.265 1.00 35.43 200 ALA C C 1
ATOM 5527 O O . ALA C 1 202 ? -64.201 12.047 -4.742 1.00 45.24 200 ALA C O 1
ATOM 5529 N N . GLY C 1 203 ? -65.023 10.147 -5.615 1.00 31.49 201 GLY C N 1
ATOM 5530 C CA . GLY C 1 203 ? -66.408 10.514 -5.378 1.00 36.11 201 GLY C CA 1
ATOM 5531 C C . GLY C 1 203 ? -66.906 11.617 -6.295 1.00 36.63 201 GLY C C 1
ATOM 5532 O O . GLY C 1 203 ? -67.797 12.384 -5.937 1.00 35.31 201 GLY C O 1
ATOM 5533 N N . THR C 1 204 ? -66.329 11.697 -7.487 1.00 32.86 202 THR C N 1
ATOM 5534 C CA . THR C 1 204 ? -66.765 12.673 -8.478 1.00 25.68 202 THR C CA 1
ATOM 5535 C C . THR C 1 204 ? -67.258 11.944 -9.726 1.00 31.58 202 THR C C 1
ATOM 5536 O O . THR C 1 204 ? -67.494 10.736 -9.686 1.00 30.62 202 THR C O 1
ATOM 5540 N N . ASP C 1 205 ? -67.422 12.670 -10.828 1.00 29.65 203 ASP C N 1
ATOM 5541 C CA . ASP C 1 205 ? -67.911 12.054 -12.064 1.00 30.86 203 ASP C CA 1
ATOM 5542 C C . ASP C 1 205 ? -66.871 11.997 -13.178 1.00 24.60 203 ASP C C 1
ATOM 5543 O O . ASP C 1 205 ? -65.713 12.344 -12.967 1.00 25.48 203 ASP C O 1
ATOM 5548 N N . LEU C 1 206 ? -67.301 11.580 -14.367 1.00 26.54 204 LEU C N 1
ATOM 5549 C CA . LEU C 1 206 ? -66.393 11.425 -15.505 1.00 24.26 204 LEU C CA 1
ATOM 5550 C C . LEU C 1 206 ? -65.548 12.666 -15.768 1.00 20.27 204 LEU C C 1
ATOM 5551 O O . LEU C 1 206 ? -64.327 12.573 -15.923 1.00 19.67 204 LEU C O 1
ATOM 5556 N N . GLU C 1 207 ? -66.194 13.827 -15.831 1.00 21.87 205 GLU C N 1
ATOM 5557 C CA . GLU C 1 207 ? -65.468 15.076 -16.065 1.00 24.06 205 GLU C CA 1
ATOM 5558 C C . GLU C 1 207 ? -64.518 15.370 -14.909 1.00 23.18 205 GLU C C 1
ATOM 5559 O O . GLU C 1 207 ? -63.432 15.923 -15.112 1.00 19.58 205 GLU C O 1
ATOM 5565 N N . GLY C 1 208 ? -64.929 14.997 -13.701 1.00 21.05 206 GLY C N 1
ATOM 5566 C CA . GLY C 1 208 ? -64.076 15.125 -12.535 1.00 25.04 206 GLY C CA 1
ATOM 5567 C C . GLY C 1 208 ? -62.870 14.210 -12.632 1.00 26.50 206 GLY C C 1
ATOM 5568 O O . GLY C 1 208 ? -61.766 14.589 -12.242 1.00 21.25 206 GLY C O 1
ATOM 5569 N N . GLY C 1 209 ? -63.084 13.000 -13.145 1.00 21.57 207 GLY C N 1
ATOM 5570 C CA . GLY C 1 209 ? -61.998 12.061 -13.371 1.00 23.13 207 GLY C CA 1
ATOM 5571 C C . GLY C 1 209 ? -61.051 12.579 -14.437 1.00 15.70 207 GLY C C 1
ATOM 5572 O O . GLY C 1 209 ? -59.831 12.460 -14.321 1.00 16.69 207 GLY C O 1
ATOM 5573 N N . LYS C 1 210 ? -61.617 13.162 -15.489 1.00 16.79 208 LYS C N 1
ATOM 5574 C CA . LYS C 1 210 ? -60.817 13.792 -16.531 1.00 16.47 208 LYS C CA 1
ATOM 5575 C C . LYS C 1 210 ? -59.945 14.896 -15.938 1.00 13.68 208 LYS C C 1
ATOM 5576 O O . LYS C 1 210 ? -58.750 14.986 -16.243 1.00 14.96 208 LYS C O 1
ATOM 5582 N N . LYS C 1 211 ? -60.540 15.722 -15.082 1.00 14.86 209 LYS C N 1
ATOM 5583 C CA . LYS C 1 211 ? -59.807 16.823 -14.463 1.00 15.59 209 LYS C CA 1
ATOM 5584 C C . LYS C 1 211 ? -58.683 16.315 -13.568 1.00 16.55 209 LYS C C 1
ATOM 5585 O O . LYS C 1 211 ? -57.605 16.892 -13.533 1.00 15.82 209 LYS C O 1
ATOM 5591 N N . ILE C 1 212 ? -58.933 15.227 -12.851 1.00 18.09 210 ILE C N 1
ATOM 5592 C CA . ILE C 1 212 ? -57.909 14.623 -12.004 1.00 20.08 210 ILE C CA 1
ATOM 5593 C C . ILE C 1 212 ? -56.690 14.196 -12.821 1.00 16.32 210 ILE C C 1
ATOM 5594 O O . ILE C 1 212 ? -55.545 14.445 -12.436 1.00 15.95 210 ILE C O 1
ATOM 5599 N N . ILE C 1 213 ? -56.934 13.565 -13.963 1.00 16.08 211 ILE C N 1
ATOM 5600 C CA . ILE C 1 213 ? -55.842 13.155 -14.837 1.00 13.44 211 ILE C CA 1
ATOM 5601 C C . ILE C 1 213 ? -55.101 14.372 -15.383 1.00 12.48 211 ILE C C 1
ATOM 5602 O O . ILE C 1 213 ? -53.873 14.451 -15.327 1.00 13.04 211 ILE C O 1
ATOM 5620 N N . ASP C 1 215 ? -55.018 17.481 -14.234 1.00 12.52 213 ASP C N 1
ATOM 5621 C CA . ASP C 1 215 ? -54.318 18.172 -13.147 1.00 12.89 213 ASP C CA 1
ATOM 5622 C C . ASP C 1 215 ? -53.045 17.411 -12.776 1.00 14.62 213 ASP C C 1
ATOM 5623 O O . ASP C 1 215 ? -52.013 18.018 -12.470 1.00 14.73 213 ASP C O 1
ATOM 5628 N N . GLY C 1 216 ? -53.121 16.083 -12.816 1.00 13.95 214 GLY C N 1
ATOM 5629 C CA . GLY C 1 216 ? -51.977 15.236 -12.515 1.00 14.66 214 GLY C CA 1
ATOM 5630 C C . GLY C 1 216 ? -50.819 15.422 -13.479 1.00 14.77 214 GLY C C 1
ATOM 5631 O O . GLY C 1 216 ? -49.669 15.139 -13.138 1.00 15.95 214 GLY C O 1
ATOM 5632 N N . LEU C 1 217 ? -51.117 15.891 -14.689 1.00 11.37 215 LEU C N 1
ATOM 5633 C CA . LEU C 1 217 ? -50.095 16.182 -15.687 1.00 11.45 215 LEU C CA 1
ATOM 5634 C C . LEU C 1 217 ? -49.567 17.608 -15.584 1.00 10.14 215 LEU C C 1
ATOM 5635 O O . LEU C 1 217 ? -48.649 17.989 -16.317 1.00 14.50 215 LEU C O 1
ATOM 5640 N N . GLY C 1 218 ? -50.161 18.402 -14.698 1.00 11.57 216 GLY C N 1
ATOM 5641 C CA . GLY C 1 218 ? -49.837 19.814 -14.605 1.00 11.11 216 GLY C CA 1
ATOM 5642 C C . GLY C 1 218 ? -50.744 20.679 -15.466 1.00 14.29 216 GLY C C 1
ATOM 5643 O O . GLY C 1 218 ? -50.522 21.880 -15.609 1.00 15.77 216 GLY C O 1
ATOM 5644 N N . GLY C 1 219 ? -51.783 20.062 -16.020 1.00 11.21 217 GLY C N 1
ATOM 5645 C CA . GLY C 1 219 ? -52.749 20.760 -16.854 1.00 12.61 217 GLY C CA 1
ATOM 5646 C C . GLY C 1 219 ? -52.445 20.572 -18.329 1.00 9.57 217 GLY C C 1
ATOM 5647 O O . GLY C 1 219 ? -51.280 20.476 -18.718 1.00 11.98 217 GLY C O 1
ATOM 5648 N N . ILE C 1 220 ? -53.490 20.492 -19.151 1.00 9.23 218 ILE C N 1
ATOM 5649 C CA . ILE C 1 220 ? -53.328 20.479 -20.601 1.00 9.95 218 ILE C CA 1
ATOM 5650 C C . ILE C 1 220 ? -53.863 21.799 -21.145 1.00 8.56 218 ILE C C 1
ATOM 5651 O O . ILE C 1 220 ? -55.064 22.031 -21.107 1.00 9.95 218 ILE C O 1
ATOM 5656 N N . PRO C 1 221 ? -52.979 22.670 -21.647 1.00 7.30 219 PRO C N 1
ATOM 5657 C CA . PRO C 1 221 ? -53.457 23.968 -22.147 1.00 7.81 219 PRO C CA 1
ATOM 5658 C C . PRO C 1 221 ? -54.609 23.849 -23.160 1.00 7.81 219 PRO C C 1
ATOM 5659 O O . PRO C 1 221 ? -55.594 24.588 -23.078 1.00 9.92 219 PRO C O 1
ATOM 5663 N N . LEU C 1 222 ? -54.521 22.893 -24.078 1.00 7.49 220 LEU C N 1
ATOM 5664 C CA . LEU C 1 222 ? -55.591 22.698 -25.051 1.00 10.25 220 LEU C CA 1
ATOM 5665 C C . LEU C 1 222 ? -56.918 22.298 -24.396 1.00 8.56 220 LEU C C 1
ATOM 5666 O O . LEU C 1 222 ? -57.995 22.545 -24.954 1.00 11.58 220 LEU C O 1
ATOM 5671 N N . GLY C 1 223 ? -56.829 21.658 -23.231 1.00 8.78 221 GLY C N 1
ATOM 5672 C CA . GLY C 1 223 ? -58.011 21.338 -22.442 1.00 10.12 221 GLY C CA 1
ATOM 5673 C C . GLY C 1 223 ? -58.615 19.969 -22.689 1.00 9.72 221 GLY C C 1
ATOM 5674 O O . GLY C 1 223 ? -59.685 19.667 -22.180 1.00 11.18 221 GLY C O 1
ATOM 5675 N N . ARG C 1 224 ? -57.933 19.144 -23.473 1.00 9.03 222 ARG C N 1
ATOM 5676 C CA . ARG C 1 224 ? -58.433 17.809 -23.802 1.00 9.45 222 ARG C CA 1
ATOM 5677 C C . ARG C 1 224 ? -57.259 16.927 -24.186 1.00 8.41 222 ARG C C 1
ATOM 5678 O O . ARG C 1 224 ? -56.226 17.427 -24.628 1.00 8.63 222 ARG C O 1
ATOM 5686 N N . PRO C 1 225 ? -57.408 15.603 -24.026 1.00 9.88 223 PRO C N 1
ATOM 5687 C CA . PRO C 1 225 ? -56.399 14.678 -24.552 1.00 10.76 223 PRO C CA 1
ATOM 5688 C C . PRO C 1 225 ? -56.376 14.680 -26.084 1.00 7.64 223 PRO C C 1
ATOM 5689 O O . PRO C 1 225 ? -57.307 15.182 -26.736 1.00 10.23 223 PRO C O 1
ATOM 5693 N N . ALA C 1 226 ? -55.312 14.119 -26.646 1.00 8.12 224 ALA C N 1
ATOM 5694 C CA . ALA C 1 226 ? -55.210 13.929 -28.090 1.00 7.49 224 ALA C CA 1
ATOM 5695 C C . ALA C 1 226 ? -56.103 12.781 -28.521 1.00 10.27 224 ALA C C 1
ATOM 5696 O O . ALA C 1 226 ? -56.288 11.810 -27.790 1.00 10.89 224 ALA C O 1
ATOM 5698 N N . LYS C 1 227 ? -56.655 12.883 -29.718 1.00 9.04 225 LYS C N 1
ATOM 5699 C CA . LYS C 1 227 ? -57.416 11.774 -30.282 1.00 7.75 225 LYS C CA 1
ATOM 5700 C C . LYS C 1 227 ? -56.499 10.817 -31.037 1.00 7.72 225 LYS C C 1
ATOM 5701 O O . LYS C 1 227 ? -55.472 11.221 -31.569 1.00 8.16 225 LYS C O 1
ATOM 5707 N N . PRO C 1 228 ? -56.870 9.534 -31.071 1.00 8.92 226 PRO C N 1
ATOM 5708 C CA . PRO C 1 228 ? -56.083 8.555 -31.828 1.00 8.36 226 PRO C CA 1
ATOM 5709 C C . PRO C 1 228 ? -55.787 9.014 -33.258 1.00 8.72 226 PRO C C 1
ATOM 5710 O O . PRO C 1 228 ? -54.646 8.869 -33.716 1.00 8.30 226 PRO C O 1
ATOM 5714 N N . GLU C 1 229 ? -56.781 9.576 -33.940 1.00 9.06 227 GLU C N 1
ATOM 5715 C CA . GLU C 1 229 ? -56.576 10.043 -35.309 1.00 8.85 227 GLU C CA 1
ATOM 5716 C C . GLU C 1 229 ? -55.558 11.180 -35.378 1.00 9.16 227 GLU C C 1
ATOM 5717 O O . GLU C 1 229 ? -54.845 11.321 -36.363 1.00 8.22 227 GLU C O 1
ATOM 5723 N N . GLU C 1 230 ? -55.486 11.998 -34.333 1.00 6.79 228 GLU C N 1
ATOM 5724 C CA . GLU C 1 230 ? -54.531 13.101 -34.317 1.00 7.53 228 GLU C CA 1
ATOM 5725 C C . GLU C 1 230 ? -53.095 12.592 -34.242 1.00 6.26 228 GLU C C 1
ATOM 5726 O O . GLU C 1 230 ? -52.195 13.103 -34.917 1.00 7.59 228 GLU C O 1
ATOM 5732 N N . VAL C 1 231 ? -52.879 11.565 -33.427 1.00 6.81 229 VAL C N 1
ATOM 5733 C CA . VAL C 1 231 ? -51.571 10.932 -33.367 1.00 6.73 229 VAL C CA 1
ATOM 5734 C C . VAL C 1 231 ? -51.238 10.303 -34.725 1.00 5.20 229 VAL C C 1
ATOM 5735 O O . VAL C 1 231 ? -50.131 10.478 -35.248 1.00 6.19 229 VAL C O 1
ATOM 5739 N N . ALA C 1 232 ? -52.216 9.604 -35.312 1.00 6.13 230 ALA C N 1
ATOM 5740 C CA . ALA C 1 232 ? -52.048 9.007 -36.639 1.00 5.82 230 ALA C CA 1
ATOM 5741 C C . ALA C 1 232 ? -51.644 10.048 -37.673 1.00 6.96 230 ALA C C 1
ATOM 5742 O O . ALA C 1 232 ? -50.729 9.800 -38.461 1.00 6.69 230 ALA C O 1
ATOM 5744 N N . ASN C 1 233 ? -52.308 11.206 -37.660 1.00 6.89 231 ASN C N 1
ATOM 5745 C CA . ASN C 1 233 ? -52.007 12.270 -38.626 1.00 7.22 231 ASN C CA 1
ATOM 5746 C C . ASN C 1 233 ? -50.534 12.656 -38.608 1.00 7.77 231 ASN C C 1
ATOM 5747 O O . ASN C 1 233 ? -49.912 12.820 -39.657 1.00 6.63 231 ASN C O 1
ATOM 5752 N N . LEU C 1 234 ? -49.995 12.830 -37.403 1.00 5.28 232 LEU C N 1
ATOM 5753 C CA . LEU C 1 234 ? -48.609 13.249 -37.238 1.00 6.71 232 LEU C CA 1
ATOM 5754 C C . LEU C 1 234 ? -47.651 12.156 -37.717 1.00 7.13 232 LEU C C 1
ATOM 5755 O O . LEU C 1 234 ? -46.662 12.443 -38.392 1.00 6.37 232 LEU C O 1
ATOM 5760 N N . ILE C 1 235 ? -47.940 10.909 -37.365 1.00 5.78 233 ILE C N 1
ATOM 5761 C CA . ILE C 1 235 ? -47.103 9.791 -37.794 1.00 7.52 233 ILE C CA 1
ATOM 5762 C C . ILE C 1 235 ? -47.089 9.682 -39.330 1.00 5.83 233 ILE C C 1
ATOM 5763 O O . ILE C 1 235 ? -46.029 9.506 -39.948 1.00 6.96 233 ILE C O 1
ATOM 5768 N N . ALA C 1 236 ? -48.259 9.800 -39.954 1.00 6.09 234 ALA C N 1
ATOM 5769 C CA . ALA C 1 236 ? -48.340 9.750 -41.410 1.00 6.57 234 ALA C CA 1
ATOM 5770 C C . ALA C 1 236 ? -47.527 10.872 -42.056 1.00 6.57 234 ALA C C 1
ATOM 5771 O O . ALA C 1 236 ? -46.820 10.637 -43.038 1.00 7.50 234 ALA C O 1
ATOM 5773 N N . PHE C 1 237 ? -47.619 12.081 -41.509 1.00 5.94 235 PHE C N 1
ATOM 5774 C CA . PHE C 1 237 ? -46.814 13.169 -42.054 1.00 6.59 235 PHE C CA 1
ATOM 5775 C C . PHE C 1 237 ? -45.323 12.818 -41.995 1.00 5.79 235 PHE C C 1
ATOM 5776 O O . PHE C 1 237 ? -44.601 12.943 -42.992 1.00 6.33 235 PHE C O 1
ATOM 5784 N N . LEU C 1 238 ? -44.862 12.382 -40.824 1.00 5.62 236 LEU C N 1
ATOM 5785 C CA . LEU C 1 238 ? -43.442 12.095 -40.644 1.00 4.68 236 LEU C CA 1
ATOM 5786 C C . LEU C 1 238 ? -42.956 10.923 -41.499 1.00 6.00 236 LEU C C 1
ATOM 5787 O O . LEU C 1 238 ? -41.790 10.886 -41.880 1.00 7.25 236 LEU C O 1
ATOM 5792 N N . ALA C 1 239 ? -43.838 9.969 -41.790 1.00 6.23 237 ALA C N 1
ATOM 5793 C CA . ALA C 1 239 ? -43.477 8.812 -42.595 1.00 7.37 237 ALA C CA 1
ATOM 5794 C C . ALA C 1 239 ? -43.420 9.148 -44.082 1.00 7.26 237 ALA C C 1
ATOM 5795 O O . ALA C 1 239 ? -42.818 8.417 -44.870 1.00 9.41 237 ALA C O 1
ATOM 5797 N N . SER C 1 240 ? -44.074 10.244 -44.464 1.00 7.81 238 SER C N 1
ATOM 5798 C CA . SER C 1 240 ? -44.226 10.629 -45.863 1.00 7.06 238 SER C CA 1
ATOM 5799 C C . SER C 1 240 ? -43.002 11.356 -46.429 1.00 6.35 238 SER C C 1
ATOM 5800 O O . SER C 1 240 ? -42.165 11.894 -45.678 1.00 7.31 238 SER C O 1
ATOM 5803 N N . ASP C 1 241 ? -42.950 11.436 -47.755 1.00 8.74 239 ASP C N 1
ATOM 5804 C CA . ASP C 1 241 ? -41.857 12.132 -48.418 1.00 9.76 239 ASP C CA 1
ATOM 5805 C C . ASP C 1 241 ? -41.914 13.657 -48.199 1.00 9.79 239 ASP C C 1
ATOM 5806 O O . ASP C 1 241 ? -40.959 14.366 -48.511 1.00 12.28 239 ASP C O 1
ATOM 5811 N N . ARG C 1 242 ? -43.019 14.153 -47.645 1.00 7.59 240 ARG C N 1
ATOM 5812 C CA . ARG C 1 242 ? -43.104 15.567 -47.270 1.00 8.72 240 ARG C CA 1
ATOM 5813 C C . ARG C 1 242 ? -42.250 15.919 -46.057 1.00 7.67 240 ARG C C 1
ATOM 5814 O O . ARG C 1 242 ? -42.101 17.093 -45.724 1.00 8.56 240 ARG C O 1
ATOM 5822 N N . ALA C 1 243 ? -41.697 14.897 -45.411 1.00 6.95 241 ALA C N 1
ATOM 5823 C CA . ALA C 1 243 ? -40.880 15.059 -44.208 1.00 5.97 241 ALA C CA 1
ATOM 5824 C C . ALA C 1 243 ? -39.437 14.593 -44.436 1.00 6.15 241 ALA C C 1
ATOM 5825 O O . ALA C 1 243 ? -38.727 14.247 -43.486 1.00 6.70 241 ALA C O 1
ATOM 5827 N N . ALA C 1 244 ? -38.993 14.641 -45.691 1.00 6.58 242 ALA C N 1
ATOM 5828 C CA . ALA C 1 244 ? -37.687 14.100 -46.066 1.00 7.57 242 ALA C CA 1
ATOM 5829 C C . ALA C 1 244 ? -36.484 14.778 -45.392 1.00 7.10 242 ALA C C 1
ATOM 5830 O O . ALA C 1 244 ? -35.408 14.179 -45.345 1.00 8.58 242 ALA C O 1
ATOM 5832 N N . SER C 1 245 ? -36.627 15.992 -44.863 1.00 5.96 243 SER C N 1
ATOM 5833 C CA A SER C 1 245 ? -35.516 16.651 -44.162 0.74 5.55 243 SER C CA 1
ATOM 5834 C CA B SER C 1 245 ? -35.489 16.585 -44.164 0.26 5.90 243 SER C CA 1
ATOM 5835 C C . SER C 1 245 ? -35.644 16.550 -42.643 1.00 5.33 243 SER C C 1
ATOM 5836 O O . SER C 1 245 ? -34.869 17.182 -41.917 1.00 6.62 243 SER C O 1
ATOM 5841 N N . ILE C 1 246 ? -36.624 15.786 -42.161 1.00 4.60 244 ILE C N 1
ATOM 5842 C CA . ILE C 1 246 ? -36.847 15.656 -40.715 1.00 6.52 244 ILE C CA 1
ATOM 5843 C C . ILE C 1 246 ? -36.323 14.317 -40.222 1.00 4.74 244 ILE C C 1
ATOM 5844 O O . ILE C 1 246 ? -36.831 13.258 -40.600 1.00 5.65 244 ILE C O 1
ATOM 5849 N N . THR C 1 247 ? -35.260 14.366 -39.429 1.00 4.85 245 THR C N 1
ATOM 5850 C CA . THR C 1 247 ? -34.715 13.157 -38.826 1.00 4.70 245 THR C CA 1
ATOM 5851 C C . THR C 1 247 ? -34.069 13.505 -37.495 1.00 4.64 245 THR C C 1
ATOM 5852 O O . THR C 1 247 ? -33.698 14.657 -37.270 1.00 5.63 245 THR C O 1
ATOM 5856 N N . GLY C 1 248 ? -33.948 12.513 -36.616 1.00 4.87 246 GLY C N 1
ATOM 5857 C CA . GLY C 1 248 ? -33.286 12.732 -35.332 1.00 5.39 246 GLY C CA 1
ATOM 5858 C C . GLY C 1 248 ? -33.964 13.763 -34.452 1.00 5.69 246 GLY C C 1
ATOM 5859 O O . GLY C 1 248 ? -33.299 14.459 -33.689 1.00 7.62 246 GLY C O 1
ATOM 5860 N N . ALA C 1 249 ? -35.290 13.839 -34.531 1.00 5.82 247 ALA C N 1
ATOM 5861 C CA . ALA C 1 249 ? -36.071 14.829 -33.796 1.00 4.70 247 ALA C CA 1
ATOM 5862 C C . ALA C 1 249 ? -37.248 14.158 -33.117 1.00 4.39 247 ALA C C 1
ATOM 5863 O O . ALA C 1 249 ? -37.693 13.107 -33.569 1.00 5.32 247 ALA C O 1
ATOM 5865 N N . GLU C 1 250 ? -37.743 14.764 -32.040 1.00 5.40 248 GLU C N 1
ATOM 5866 C CA . GLU C 1 250 ? -38.945 14.306 -31.356 1.00 4.99 248 GLU C CA 1
ATOM 5867 C C . GLU C 1 250 ? -40.026 15.367 -31.509 1.00 4.38 248 GLU C C 1
ATOM 5868 O O . GLU C 1 250 ? -39.821 16.546 -31.193 1.00 6.87 248 GLU C O 1
ATOM 5874 N N . TYR C 1 251 ? -41.161 14.937 -32.039 1.00 5.39 249 TYR C N 1
ATOM 5875 C CA . TYR C 1 251 ? -42.292 15.805 -32.270 1.00 4.94 249 TYR C CA 1
ATOM 5876 C C . TYR C 1 251 ? -43.374 15.482 -31.252 1.00 4.77 249 TYR C C 1
ATOM 5877 O O . TYR C 1 251 ? -43.945 14.386 -31.242 1.00 5.42 249 TYR C O 1
ATOM 5886 N N . THR C 1 252 ? -43.650 16.458 -30.395 1.00 5.63 250 THR C N 1
ATOM 5887 C CA . THR C 1 252 ? -44.571 16.280 -29.281 1.00 5.34 250 THR C CA 1
ATOM 5888 C C . THR C 1 252 ? -46.001 16.611 -29.661 1.00 4.87 250 THR C C 1
ATOM 5889 O O . THR C 1 252 ? -46.270 17.664 -30.256 1.00 6.32 250 THR C O 1
ATOM 5893 N N . ILE C 1 253 ? -46.921 15.719 -29.299 1.00 4.90 251 ILE C N 1
ATOM 5894 C CA . ILE C 1 253 ? -48.341 15.947 -29.551 1.00 6.24 251 ILE C CA 1
ATOM 5895 C C . ILE C 1 253 ? -49.103 15.763 -28.244 1.00 5.01 251 ILE C C 1
ATOM 5896 O O . ILE C 1 253 ? -49.434 14.638 -27.837 1.00 5.56 251 ILE C O 1
ATOM 5901 N N . ASP C 1 254 ? -49.308 16.876 -27.546 1.00 4.70 252 ASP C N 1
ATOM 5902 C CA . ASP C 1 254 ? -49.750 16.802 -26.156 1.00 5.75 252 ASP C CA 1
ATOM 5903 C C . ASP C 1 254 ? -50.627 17.978 -25.731 1.00 4.96 252 ASP C C 1
ATOM 5904 O O . ASP C 1 254 ? -50.842 18.192 -24.544 1.00 6.03 252 ASP C O 1
ATOM 5909 N N . GLY C 1 255 ? -51.119 18.757 -26.686 1.00 5.96 253 GLY C N 1
ATOM 5910 C CA . GLY C 1 255 ? -51.980 19.879 -26.328 1.00 7.01 253 GLY C CA 1
ATOM 5911 C C . GLY C 1 255 ? -51.288 20.936 -25.481 1.00 5.74 253 GLY C C 1
ATOM 5912 O O . GLY C 1 255 ? -51.955 21.731 -24.812 1.00 7.22 253 GLY C O 1
ATOM 5913 N N . GLY C 1 256 ? -49.957 20.949 -25.521 1.00 5.99 254 GLY C N 1
ATOM 5914 C CA . GLY C 1 256 ? -49.160 21.883 -24.743 1.00 6.81 254 GLY C CA 1
ATOM 5915 C C . GLY C 1 256 ? -48.761 21.418 -23.350 1.00 6.78 254 GLY C C 1
ATOM 5916 O O . GLY C 1 256 ? -48.136 22.177 -22.621 1.00 8.02 254 GLY C O 1
ATOM 5917 N N . THR C 1 257 ? -49.092 20.177 -22.984 1.00 5.38 255 THR C N 1
ATOM 5918 C CA . THR C 1 257 ? -48.853 19.694 -21.618 1.00 6.49 255 THR C CA 1
ATOM 5919 C C . THR C 1 257 ? -47.443 19.970 -21.098 1.00 6.13 255 THR C C 1
ATOM 5920 O O . THR C 1 257 ? -47.285 20.560 -20.023 1.00 7.20 255 THR C O 1
ATOM 5924 N N . VAL C 1 258 ? -46.423 19.536 -21.827 1.00 5.56 256 VAL C N 1
ATOM 5925 C CA . VAL C 1 258 ? -45.050 19.779 -21.366 1.00 5.15 256 VAL C CA 1
ATOM 5926 C C . VAL C 1 258 ? -44.830 21.293 -21.280 1.00 5.31 256 VAL C C 1
ATOM 5927 O O . VAL C 1 258 ? -44.977 21.996 -22.276 1.00 6.08 256 VAL C O 1
ATOM 5931 N N . PRO C 1 259 ? -44.507 21.813 -20.080 1.00 4.96 257 PRO C N 1
ATOM 5932 C CA . PRO C 1 259 ? -44.637 23.269 -19.870 1.00 5.20 257 PRO C CA 1
ATOM 5933 C C . PRO C 1 259 ? -43.354 24.047 -20.150 1.00 5.44 257 PRO C C 1
ATOM 5934 O O . PRO C 1 259 ? -43.307 25.250 -19.915 1.00 6.51 257 PRO C O 1
ATOM 5938 N N . THR C 1 260 ? -42.331 23.366 -20.639 1.00 5.65 258 THR C N 1
ATOM 5939 C CA . THR C 1 260 ? -41.061 24.005 -20.952 1.00 6.41 258 THR C CA 1
ATOM 5940 C C . THR C 1 260 ? -40.968 24.309 -22.447 1.00 6.67 258 THR C C 1
ATOM 5941 O O . THR C 1 260 ? -41.561 23.603 -23.286 1.00 8.19 258 THR C O 1
ATOM 5945 N N . ALA C 1 261 ? -40.216 25.359 -22.768 1.00 6.94 259 ALA C N 1
ATOM 5946 C CA . ALA C 1 261 ? -40.023 25.788 -24.151 1.00 7.78 259 ALA C CA 1
ATOM 5947 C C . ALA C 1 261 ? -39.163 24.790 -24.907 1.00 10.54 259 ALA C C 1
ATOM 5948 O O . ALA C 1 261 ? -38.480 23.936 -24.320 1.00 12.68 259 ALA C O 1
ATOM 5951 N N . SER D 1 1 ? -7.967 18.063 14.084 1.00 42.27 -1 SER D N 1
ATOM 5952 C CA . SER D 1 1 ? -7.301 18.041 12.782 1.00 41.37 -1 SER D CA 1
ATOM 5953 C C . SER D 1 1 ? -7.008 19.457 12.297 1.00 39.28 -1 SER D C 1
ATOM 5954 O O . SER D 1 1 ? -7.496 20.433 12.869 1.00 38.34 -1 SER D O 1
ATOM 5973 N N . ILE D 1 4 ? -7.579 22.479 5.503 1.00 29.64 2 ILE D N 1
ATOM 5974 C CA . ILE D 1 4 ? -7.219 23.034 4.220 1.00 31.72 2 ILE D CA 1
ATOM 5975 C C . ILE D 1 4 ? -8.522 23.547 3.641 1.00 29.36 2 ILE D C 1
ATOM 5976 O O . ILE D 1 4 ? -9.484 22.784 3.504 1.00 30.04 2 ILE D O 1
ATOM 5981 N N . GLU D 1 5 ? -8.568 24.839 3.322 1.00 25.18 3 GLU D N 1
ATOM 5982 C CA . GLU D 1 5 ? -9.787 25.443 2.816 1.00 23.50 3 GLU D CA 1
ATOM 5983 C C . GLU D 1 5 ? -10.181 24.717 1.536 1.00 32.21 3 GLU D C 1
ATOM 5984 O O . GLU D 1 5 ? -9.359 24.527 0.640 1.00 30.31 3 GLU D O 1
ATOM 5990 N N . PHE D 1 6 ? -11.425 24.264 1.485 1.00 30.58 4 PHE D N 1
ATOM 5991 C CA . PHE D 1 6 ? -11.907 23.517 0.336 1.00 25.76 4 PHE D CA 1
ATOM 5992 C C . PHE D 1 6 ? -12.321 24.501 -0.743 1.00 31.68 4 PHE D C 1
ATOM 5993 O O . PHE D 1 6 ? -11.963 24.381 -1.916 1.00 26.29 4 PHE D O 1
ATOM 6001 N N . LEU D 1 7 ? -13.074 25.504 -0.333 1.00 28.28 5 LEU D N 1
ATOM 6002 C CA . LEU D 1 7 ? -13.577 26.469 -1.274 1.00 28.39 5 LEU D CA 1
ATOM 6003 C C . LEU D 1 7 ? -13.342 27.856 -0.736 1.00 27.17 5 LEU D C 1
ATOM 6004 O O . LEU D 1 7 ? -13.760 28.182 0.374 1.00 28.30 5 LEU D O 1
ATOM 6009 N N . ASN D 1 8 ? -12.638 28.662 -1.519 1.00 19.99 6 ASN D N 1
ATOM 6010 C CA . ASN D 1 8 ? -12.538 30.077 -1.225 1.00 19.28 6 ASN D CA 1
ATOM 6011 C C . ASN D 1 8 ? -12.417 30.863 -2.518 1.00 19.37 6 ASN D C 1
ATOM 6012 O O . ASN D 1 8 ? -12.459 30.282 -3.611 1.00 19.05 6 ASN D O 1
ATOM 6017 N N . LEU D 1 9 ? -12.282 32.176 -2.381 1.00 18.25 7 LEU D N 1
ATOM 6018 C CA . LEU D 1 9 ? -12.154 33.078 -3.517 1.00 14.13 7 LEU D CA 1
ATOM 6019 C C . LEU D 1 9 ? -11.020 34.053 -3.222 1.00 14.57 7 LEU D C 1
ATOM 6020 O O . LEU D 1 9 ? -11.042 35.208 -3.659 1.00 17.34 7 LEU D O 1
ATOM 6025 N N . ARG D 1 10 ? -10.033 33.580 -2.462 1.00 17.49 8 ARG D N 1
ATOM 6026 C CA . ARG D 1 10 ? -8.869 34.389 -2.133 1.00 18.83 8 ARG D CA 1
ATOM 6027 C C . ARG D 1 10 ? -8.132 34.809 -3.396 1.00 17.69 8 ARG D C 1
ATOM 6028 O O . ARG D 1 10 ? -7.923 34.000 -4.303 1.00 27.56 8 ARG D O 1
ATOM 6036 N N . GLY D 1 11 ? -7.773 36.085 -3.462 1.00 22.00 9 GLY D N 1
ATOM 6037 C CA . GLY D 1 11 ? -7.024 36.603 -4.589 1.00 25.53 9 GLY D CA 1
ATOM 6038 C C . GLY D 1 11 ? -7.901 36.975 -5.769 1.00 28.29 9 GLY D C 1
ATOM 6039 O O . GLY D 1 11 ? -7.415 37.553 -6.744 1.00 28.67 9 GLY D O 1
ATOM 6040 N N . LYS D 1 12 ? -9.188 36.651 -5.695 1.00 17.54 10 LYS D N 1
ATOM 6041 C CA . LYS D 1 12 ? -10.083 36.969 -6.801 1.00 14.14 10 LYS D CA 1
ATOM 6042 C C . LYS D 1 12 ? -10.725 38.346 -6.668 1.00 13.48 10 LYS D C 1
ATOM 6043 O O . LYS D 1 12 ? -11.144 38.758 -5.586 1.00 16.86 10 LYS D O 1
ATOM 6049 N N . ARG D 1 13 ? -10.774 39.050 -7.793 1.00 12.58 11 ARG D N 1
ATOM 6050 C CA . ARG D 1 13 ? -11.407 40.358 -7.900 1.00 12.12 11 ARG D CA 1
ATOM 6051 C C . ARG D 1 13 ? -12.752 40.137 -8.575 1.00 11.16 11 ARG D C 1
ATOM 6052 O O . ARG D 1 13 ? -12.808 39.651 -9.707 1.00 10.98 11 ARG D O 1
ATOM 6060 N N . ALA D 1 14 ? -13.829 40.476 -7.874 1.00 10.67 12 ALA D N 1
ATOM 6061 C CA . ALA D 1 14 ? -15.180 40.188 -8.348 1.00 9.90 12 ALA D CA 1
ATOM 6062 C C . ALA D 1 14 ? -16.060 41.425 -8.494 1.00 9.57 12 ALA D C 1
ATOM 6063 O O . ALA D 1 14 ? -16.180 42.229 -7.565 1.00 10.24 12 ALA D O 1
ATOM 6065 N N . LEU D 1 15 ? -16.649 41.585 -9.675 1.00 9.16 13 LEU D N 1
ATOM 6066 C CA . LEU D 1 15 ? -17.745 42.524 -9.887 1.00 8.86 13 LEU D CA 1
ATOM 6067 C C . LEU D 1 15 ? -19.048 41.748 -9.740 1.00 8.38 13 LEU D C 1
ATOM 6068 O O . LEU D 1 15 ? -19.271 40.762 -10.446 1.00 8.12 13 LEU D O 1
ATOM 6073 N N . ILE D 1 16 ? -19.893 42.162 -8.806 1.00 8.41 14 ILE D N 1
ATOM 6074 C CA . ILE D 1 16 ? -21.200 41.532 -8.614 1.00 8.16 14 ILE D CA 1
ATOM 6075 C C . ILE D 1 16 ? -22.228 42.621 -8.830 1.00 8.16 14 ILE D C 1
ATOM 6076 O O . ILE D 1 16 ? -22.292 43.566 -8.042 1.00 10.29 14 ILE D O 1
ATOM 6081 N N . THR D 1 17 ? -23.015 42.551 -9.899 1.00 7.87 15 THR D N 1
ATOM 6082 C CA . THR D 1 17 ? -23.970 43.632 -10.137 1.00 9.52 15 THR D CA 1
ATOM 6083 C C . THR D 1 17 ? -25.213 43.466 -9.269 1.00 10.64 15 THR D C 1
ATOM 6084 O O . THR D 1 17 ? -25.576 42.349 -8.907 1.00 11.15 15 THR D O 1
ATOM 6088 N N . ALA D 1 18 ? -25.840 44.583 -8.899 1.00 9.93 16 ALA D N 1
ATOM 6089 C CA . ALA D 1 18 ? -27.105 44.565 -8.159 1.00 9.13 16 ALA D CA 1
ATOM 6090 C C . ALA D 1 18 ? -26.984 43.808 -6.853 1.00 10.93 16 ALA D C 1
ATOM 6091 O O . ALA D 1 18 ? -27.795 42.948 -6.513 1.00 11.75 16 ALA D O 1
ATOM 6093 N N . GLY D 1 19 ? -25.968 44.178 -6.095 1.00 9.53 17 GLY D N 1
ATOM 6094 C CA . GLY D 1 19 ? -25.623 43.414 -4.911 1.00 11.44 17 GLY D CA 1
ATOM 6095 C C . GLY D 1 19 ? -26.091 43.991 -3.603 1.00 11.03 17 GLY D C 1
ATOM 6096 O O . GLY D 1 19 ? -25.472 43.729 -2.574 1.00 13.23 17 GLY D O 1
ATOM 6097 N N . THR D 1 20 ? -27.164 44.778 -3.618 1.00 12.63 18 THR D N 1
ATOM 6098 C CA . THR D 1 20 ? -27.617 45.423 -2.384 1.00 12.53 18 THR D CA 1
ATOM 6099 C C . THR D 1 20 ? -28.945 44.924 -1.817 1.00 16.34 18 THR D C 1
ATOM 6100 O O . THR D 1 20 ? -29.357 45.362 -0.744 1.00 19.67 18 THR D O 1
ATOM 6104 N N . LYS D 1 21 ? -29.607 44.013 -2.519 1.00 17.63 19 LYS D N 1
ATOM 6105 C CA . LYS D 1 21 ? -30.819 43.402 -1.980 1.00 19.49 19 LYS D CA 1
ATOM 6106 C C . LYS D 1 21 ? -30.822 41.921 -2.324 1.00 13.75 19 LYS D C 1
ATOM 6107 O O . LYS D 1 21 ? -30.079 41.487 -3.196 1.00 14.55 19 LYS D O 1
ATOM 6113 N N . GLY D 1 22 ? -31.661 41.158 -1.634 1.00 18.85 20 GLY D N 1
ATOM 6114 C CA . GLY D 1 22 ? -31.908 39.771 -2.001 1.00 17.86 20 GLY D CA 1
ATOM 6115 C C . GLY D 1 22 ? -30.677 38.902 -2.184 1.00 12.92 20 GLY D C 1
ATOM 6116 O O . GLY D 1 22 ? -29.735 38.962 -1.395 1.00 13.36 20 GLY D O 1
ATOM 6117 N N . ALA D 1 23 ? -30.701 38.072 -3.218 1.00 12.53 21 ALA D N 1
ATOM 6118 C CA . ALA D 1 23 ? -29.569 37.196 -3.486 1.00 12.06 21 ALA D CA 1
ATOM 6119 C C . ALA D 1 23 ? -28.298 37.963 -3.803 1.00 10.65 21 ALA D C 1
ATOM 6120 O O . ALA D 1 23 ? -27.210 37.499 -3.489 1.00 10.95 21 ALA D O 1
ATOM 6122 N N . GLY D 1 24 ? -28.422 39.140 -4.413 1.00 10.30 22 GLY D N 1
ATOM 6123 C CA . GLY D 1 24 ? -27.256 39.966 -4.675 1.00 10.59 22 GLY D CA 1
ATOM 6124 C C . GLY D 1 24 ? -26.514 40.335 -3.402 1.00 10.29 22 GLY D C 1
ATOM 6125 O O . GLY D 1 24 ? -25.292 40.201 -3.325 1.00 10.09 22 GLY D O 1
ATOM 6126 N N . ALA D 1 25 ? -27.249 40.805 -2.402 1.00 11.04 23 ALA D N 1
ATOM 6127 C CA . ALA D 1 25 ? -26.643 41.165 -1.121 1.00 11.65 23 ALA D CA 1
ATOM 6128 C C . ALA D 1 25 ? -25.996 39.953 -0.474 1.00 11.84 23 ALA D C 1
ATOM 6129 O O . ALA D 1 25 ? -24.908 40.047 0.084 1.00 11.98 23 ALA D O 1
ATOM 6131 N N . ALA D 1 26 ? -26.670 38.807 -0.546 1.00 12.00 24 ALA D N 1
ATOM 6132 C CA . ALA D 1 26 ? -26.131 37.596 0.066 1.00 12.38 24 ALA D CA 1
ATOM 6133 C C . ALA D 1 26 ? -24.859 37.154 -0.647 1.00 11.73 24 ALA D C 1
ATOM 6134 O O . ALA D 1 26 ? -23.946 36.622 -0.030 1.00 12.08 24 ALA D O 1
ATOM 6136 N N . THR D 1 27 ? -24.794 37.385 -1.951 1.00 10.91 25 THR D N 1
ATOM 6137 C CA . THR D 1 27 ? -23.623 37.001 -2.728 1.00 10.43 25 THR D CA 1
ATOM 6138 C C . THR D 1 27 ? -22.433 37.923 -2.443 1.00 10.40 25 THR D C 1
ATOM 6139 O O . THR D 1 27 ? -21.302 37.456 -2.288 1.00 10.57 25 THR D O 1
ATOM 6143 N N . VAL D 1 28 ? -22.684 39.228 -2.351 1.00 10.36 26 VAL D N 1
ATOM 6144 C CA . VAL D 1 28 ? -21.638 40.159 -1.913 1.00 10.57 26 VAL D CA 1
ATOM 6145 C C . VAL D 1 28 ? -21.075 39.762 -0.549 1.00 11.34 26 VAL D C 1
ATOM 6146 O O . VAL D 1 28 ? -19.859 39.663 -0.377 1.00 11.53 26 VAL D O 1
ATOM 6150 N N . SER D 1 29 ? -21.960 39.517 0.414 1.00 11.91 27 SER D N 1
ATOM 6151 C CA A SER D 1 29 ? -21.551 39.118 1.756 0.69 12.79 27 SER D CA 1
ATOM 6152 C CA B SER D 1 29 ? -21.541 39.120 1.755 0.31 12.79 27 SER D CA 1
ATOM 6153 C C . SER D 1 29 ? -20.682 37.859 1.737 1.00 12.91 27 SER D C 1
ATOM 6154 O O . SER D 1 29 ? -19.626 37.812 2.357 1.00 13.40 27 SER D O 1
ATOM 6159 N N . LEU D 1 30 ? -21.134 36.834 1.018 1.00 12.58 28 LEU D N 1
ATOM 6160 C CA . LEU D 1 30 ? -20.396 35.578 0.985 1.00 12.87 28 LEU D CA 1
ATOM 6161 C C . LEU D 1 30 ? -19.057 35.719 0.273 1.00 12.55 28 LEU D C 1
ATOM 6162 O O . LEU D 1 30 ? -18.054 35.196 0.740 1.00 13.14 28 LEU D O 1
ATOM 6167 N N . PHE D 1 31 ? -19.029 36.429 -0.852 1.00 11.75 29 PHE D N 1
ATOM 6168 C CA . PHE D 1 31 ? -17.763 36.628 -1.555 1.00 11.60 29 PHE D CA 1
ATOM 6169 C C . PHE D 1 31 ? -16.720 37.322 -0.665 1.00 12.22 29 PHE D C 1
ATOM 6170 O O . PHE D 1 31 ? -15.544 36.955 -0.668 1.00 12.66 29 PHE D O 1
ATOM 6178 N N . LEU D 1 32 ? -17.153 38.333 0.083 1.00 12.37 30 LEU D N 1
ATOM 6179 C CA . LEU D 1 32 ? -16.261 39.008 1.025 1.00 13.10 30 LEU D CA 1
ATOM 6180 C C . LEU D 1 32 ? -15.758 38.019 2.071 1.00 14.56 30 LEU D C 1
ATOM 6181 O O . LEU D 1 32 ? -14.572 38.017 2.408 1.00 16.01 30 LEU D O 1
ATOM 6186 N N . GLU D 1 33 ? -16.650 37.165 2.564 1.00 14.16 31 GLU D N 1
ATOM 6187 C CA . GLU D 1 33 ? -16.280 36.195 3.598 1.00 15.75 31 GLU D CA 1
ATOM 6188 C C . GLU D 1 33 ? -15.301 35.154 3.062 1.00 15.36 31 GLU D C 1
ATOM 6189 O O . GLU D 1 33 ? -14.492 34.611 3.822 1.00 19.44 31 GLU D O 1
ATOM 6195 N N . LEU D 1 34 ? -15.365 34.894 1.761 1.00 14.58 32 LEU D N 1
ATOM 6196 C CA . LEU D 1 34 ? -14.494 33.909 1.120 1.00 14.85 32 LEU D CA 1
ATOM 6197 C C . LEU D 1 34 ? -13.200 34.543 0.601 1.00 14.91 32 LEU D C 1
ATOM 6198 O O . LEU D 1 34 ? -12.416 33.889 -0.094 1.00 15.16 32 LEU D O 1
ATOM 6203 N N . GLY D 1 35 ? -12.984 35.812 0.940 1.00 17.12 33 GLY D N 1
ATOM 6204 C CA . GLY D 1 35 ? -11.722 36.479 0.658 1.00 18.34 33 GLY D CA 1
ATOM 6205 C C . GLY D 1 35 ? -11.601 37.175 -0.692 1.00 18.84 33 GLY D C 1
ATOM 6206 O O . GLY D 1 35 ? -10.509 37.587 -1.076 1.00 19.65 33 GLY D O 1
ATOM 6207 N N . ALA D 1 36 ? -12.709 37.314 -1.416 1.00 14.15 34 ALA D N 1
ATOM 6208 C CA . ALA D 1 36 ? -12.690 38.077 -2.664 1.00 14.08 34 ALA D CA 1
ATOM 6209 C C . ALA D 1 36 ? -12.633 39.580 -2.408 1.00 12.90 34 ALA D C 1
ATOM 6210 O O . ALA D 1 36 ? -13.124 40.075 -1.390 1.00 14.57 34 ALA D O 1
ATOM 6212 N N . GLN D 1 37 ? -12.024 40.299 -3.342 1.00 12.89 35 GLN D N 1
ATOM 6213 C CA . GLN D 1 37 ? -12.120 41.748 -3.392 1.00 12.90 35 GLN D CA 1
ATOM 6214 C C . GLN D 1 37 ? -13.331 42.056 -4.256 1.00 13.17 35 GLN D C 1
ATOM 6215 O O . GLN D 1 37 ? -13.422 41.563 -5.378 1.00 17.90 35 GLN D O 1
ATOM 6221 N N . VAL D 1 38 ? -14.269 42.838 -3.738 1.00 12.31 36 VAL D N 1
ATOM 6222 C CA . VAL D 1 38 ? -15.568 42.991 -4.388 1.00 11.06 36 VAL D CA 1
ATOM 6223 C C . VAL D 1 38 ? -15.895 44.431 -4.753 1.00 11.13 36 VAL D C 1
ATOM 6224 O O . VAL D 1 38 ? -15.637 45.346 -3.981 1.00 12.29 36 VAL D O 1
ATOM 6228 N N . LEU D 1 39 ? -16.455 44.615 -5.948 1.00 10.61 37 LEU D N 1
ATOM 6229 C CA . LEU D 1 39 ? -17.161 45.838 -6.295 1.00 10.66 37 LEU D CA 1
ATOM 6230 C C . LEU D 1 39 ? -18.593 45.462 -6.624 1.00 10.03 37 LEU D C 1
ATOM 6231 O O . LEU D 1 39 ? -18.825 44.523 -7.388 1.00 9.49 37 LEU D O 1
ATOM 6236 N N . THR D 1 40 ? -19.554 46.175 -6.052 1.00 10.24 38 THR D N 1
ATOM 6237 C CA . THR D 1 40 ? -20.954 45.959 -6.402 1.00 9.84 38 THR D CA 1
ATOM 6238 C C . THR D 1 40 ? -21.603 47.261 -6.862 1.00 10.16 38 THR D C 1
ATOM 6239 O O . THR D 1 40 ? -20.962 48.300 -6.851 1.00 10.89 38 THR D O 1
ATOM 6243 N N . THR D 1 41 ? -22.862 47.178 -7.291 1.00 10.00 39 THR D N 1
ATOM 6244 C CA . THR D 1 41 ? -23.562 48.298 -7.927 1.00 10.28 39 THR D CA 1
ATOM 6245 C C . THR D 1 41 ? -24.979 48.421 -7.389 1.00 13.57 39 THR D C 1
ATOM 6246 O O . THR D 1 41 ? -25.560 47.438 -6.922 1.00 15.59 39 THR D O 1
ATOM 6250 N N . ALA D 1 42 ? -25.540 49.624 -7.486 1.00 15.03 40 ALA D N 1
ATOM 6251 C CA . ALA D 1 42 ? -26.975 49.856 -7.276 1.00 21.21 40 ALA D CA 1
ATOM 6252 C C . ALA D 1 42 ? -27.314 51.257 -7.743 1.00 15.93 40 ALA D C 1
ATOM 6253 O O . ALA D 1 42 ? -26.421 52.077 -7.920 1.00 13.43 40 ALA D O 1
ATOM 6255 N N . ARG D 1 43 ? -28.600 51.531 -7.934 1.00 20.53 41 ARG D N 1
ATOM 6256 C CA . ARG D 1 43 ? -29.036 52.875 -8.304 1.00 26.07 41 ARG D CA 1
ATOM 6257 C C . ARG D 1 43 ? -28.999 53.771 -7.085 1.00 32.07 41 ARG D C 1
ATOM 6258 O O . ARG D 1 43 ? -28.730 54.968 -7.180 1.00 38.33 41 ARG D O 1
ATOM 6266 N N . ALA D 1 44 ? -29.285 53.174 -5.936 1.00 24.51 42 ALA D N 1
ATOM 6267 C CA . ALA D 1 44 ? -29.347 53.910 -4.684 1.00 33.09 42 ALA D CA 1
ATOM 6268 C C . ALA D 1 44 ? -28.179 53.542 -3.777 1.00 28.45 42 ALA D C 1
ATOM 6269 O O . ALA D 1 44 ? -27.744 52.393 -3.743 1.00 33.19 42 ALA D O 1
ATOM 6271 N N . ARG D 1 45 ? -27.690 54.533 -3.038 1.00 40.33 43 ARG D N 1
ATOM 6272 C CA . ARG D 1 45 ? -26.573 54.365 -2.117 1.00 44.57 43 ARG D CA 1
ATOM 6273 C C . ARG D 1 45 ? -26.991 53.566 -0.881 1.00 42.22 43 ARG D C 1
ATOM 6274 O O . ARG D 1 45 ? -27.806 54.025 -0.091 1.00 33.96 43 ARG D O 1
ATOM 6282 N N . PRO D 1 46 ? -26.422 52.366 -0.706 1.00 21.80 44 PRO D N 1
ATOM 6283 C CA . PRO D 1 46 ? -26.739 51.532 0.459 1.00 18.83 44 PRO D CA 1
ATOM 6284 C C . PRO D 1 46 ? -26.014 51.995 1.730 1.00 19.56 44 PRO D C 1
ATOM 6285 O O . PRO D 1 46 ? -24.788 52.145 1.733 1.00 22.45 44 PRO D O 1
ATOM 6289 N N . GLU D 1 47 ? -26.773 52.201 2.802 1.00 18.63 45 GLU D N 1
ATOM 6290 C CA . GLU D 1 47 ? -26.222 52.754 4.036 1.00 19.80 45 GLU D CA 1
ATOM 6291 C C . GLU D 1 47 ? -25.099 51.921 4.647 1.00 23.63 45 GLU D C 1
ATOM 6292 O O . GLU D 1 47 ? -24.157 52.469 5.213 1.00 27.28 45 GLU D O 1
ATOM 6298 N N . GLY D 1 48 ? -25.186 50.604 4.533 1.00 21.44 46 GLY D N 1
ATOM 6299 C CA . GLY D 1 48 ? -24.259 49.756 5.264 1.00 32.32 46 GLY D CA 1
ATOM 6300 C C . GLY D 1 48 ? -22.860 49.602 4.677 1.00 38.79 46 GLY D C 1
ATOM 6301 O O . GLY D 1 48 ? -21.934 49.193 5.377 1.00 32.68 46 GLY D O 1
ATOM 6302 N N . LEU D 1 49 ? -22.697 49.937 3.401 1.00 29.86 47 LEU D N 1
ATOM 6303 C CA . LEU D 1 49 ? -21.468 49.603 2.673 1.00 22.46 47 LEU D CA 1
ATOM 6304 C C . LEU D 1 49 ? -20.425 50.707 2.610 1.00 24.07 47 LEU D C 1
ATOM 6305 O O . LEU D 1 49 ? -20.755 51.864 2.358 1.00 28.60 47 LEU D O 1
ATOM 6310 N N . PRO D 1 50 ? -19.148 50.342 2.801 1.00 19.57 48 PRO D N 1
ATOM 6311 C CA . PRO D 1 50 ? -18.031 51.250 2.545 1.00 20.01 48 PRO D CA 1
ATOM 6312 C C . PRO D 1 50 ? -18.060 51.735 1.098 1.00 22.62 48 PRO D C 1
ATOM 6313 O O . PRO D 1 50 ? -18.365 50.964 0.183 1.00 20.24 48 PRO D O 1
ATOM 6317 N N . GLU D 1 51 ? -17.742 53.006 0.905 1.00 22.49 49 GLU D N 1
ATOM 6318 C CA . GLU D 1 51 ? -17.752 53.641 -0.408 1.00 20.97 49 GLU D CA 1
ATOM 6319 C C . GLU D 1 51 ? -16.979 52.853 -1.462 1.00 20.39 49 GLU D C 1
ATOM 6320 O O . GLU D 1 51 ? -17.402 52.757 -2.612 1.00 19.24 49 GLU D O 1
ATOM 6326 N N . GLU D 1 52 ? -15.849 52.283 -1.059 1.00 17.21 50 GLU D N 1
ATOM 6327 C CA . GLU D 1 52 ? -14.963 51.581 -1.976 1.00 18.54 50 GLU D CA 1
ATOM 6328 C C . GLU D 1 52 ? -15.633 50.352 -2.575 1.00 15.06 50 GLU D C 1
ATOM 6329 O O . GLU D 1 52 ? -15.296 49.925 -3.684 1.00 20.59 50 GLU D O 1
ATOM 6335 N N . LEU D 1 53 ? -16.587 49.778 -1.850 1.00 14.22 51 LEU D N 1
ATOM 6336 C CA . LEU D 1 53 ? -17.199 48.537 -2.295 1.00 13.20 51 LEU D CA 1
ATOM 6337 C C . LEU D 1 53 ? -18.345 48.714 -3.273 1.00 13.27 51 LEU D C 1
ATOM 6338 O O . LEU D 1 53 ? -18.830 47.741 -3.822 1.00 11.97 51 LEU D O 1
ATOM 6343 N N . PHE D 1 54 ? -18.773 49.946 -3.505 1.00 13.23 52 PHE D N 1
ATOM 6344 C CA A PHE D 1 54 ? -19.913 50.107 -4.394 0.54 12.65 52 PHE D CA 1
ATOM 6345 C CA B PHE D 1 54 ? -19.999 50.236 -4.235 0.46 19.15 52 PHE D CA 1
ATOM 6346 C C . PHE D 1 54 ? -19.789 51.303 -5.306 1.00 13.10 52 PHE D C 1
ATOM 6347 O O . PHE D 1 54 ? -19.044 52.249 -5.065 1.00 15.09 52 PHE D O 1
ATOM 6362 N N . VAL D 1 55 ? -20.495 51.197 -6.424 1.00 12.58 53 VAL D N 1
ATOM 6363 C CA . VAL D 1 55 ? -20.567 52.314 -7.348 1.00 14.45 53 VAL D CA 1
ATOM 6364 C C . VAL D 1 55 ? -22.032 52.505 -7.720 1.00 12.99 53 VAL D C 1
ATOM 6365 O O . VAL D 1 55 ? -22.749 51.535 -8.002 1.00 12.49 53 VAL D O 1
ATOM 6369 N N . GLU D 1 56 ? -22.467 53.760 -7.683 1.00 13.96 54 GLU D N 1
ATOM 6370 C CA . GLU D 1 56 ? -23.841 54.119 -7.995 1.00 14.98 54 GLU D CA 1
ATOM 6371 C C . GLU D 1 56 ? -23.988 54.272 -9.494 1.00 13.97 54 GLU D C 1
ATOM 6372 O O . GLU D 1 56 ? -23.252 55.025 -10.121 1.00 16.02 54 GLU D O 1
ATOM 6378 N N . ALA D 1 57 ? -24.939 53.542 -10.059 1.00 13.30 55 ALA D N 1
ATOM 6379 C CA . ALA D 1 57 ? -25.166 53.583 -11.496 1.00 13.12 55 ALA D CA 1
ATOM 6380 C C . ALA D 1 57 ? -26.513 52.961 -11.840 1.00 12.72 55 ALA D C 1
ATOM 6381 O O . ALA D 1 57 ? -27.019 52.105 -11.107 1.00 13.93 55 ALA D O 1
ATOM 6383 N N . ASP D 1 58 ? -27.089 53.408 -12.955 1.00 13.04 56 ASP D N 1
ATOM 6384 C CA . ASP D 1 58 ? -28.303 52.820 -13.508 1.00 13.75 56 ASP D CA 1
ATOM 6385 C C . ASP D 1 58 ? -27.881 51.877 -14.636 1.00 11.88 56 ASP D C 1
ATOM 6386 O O . ASP D 1 58 ? -27.635 52.308 -15.768 1.00 12.14 56 ASP D O 1
ATOM 6391 N N . LEU D 1 59 ? -27.802 50.587 -14.324 1.00 10.98 57 LEU D N 1
ATOM 6392 C CA A LEU D 1 59 ? -27.333 49.595 -15.286 0.53 10.25 57 LEU D CA 1
ATOM 6393 C CA B LEU D 1 59 ? -27.320 49.611 -15.294 0.47 10.26 57 LEU D CA 1
ATOM 6394 C C . LEU D 1 59 ? -28.301 49.346 -16.441 1.00 12.34 57 LEU D C 1
ATOM 6395 O O . LEU D 1 59 ? -27.967 48.640 -17.380 1.00 12.94 57 LEU D O 1
ATOM 6404 N N . THR D 1 60 ? -29.500 49.915 -16.367 1.00 11.44 58 THR D N 1
ATOM 6405 C CA . THR D 1 60 ? -30.430 49.790 -17.494 1.00 13.68 58 THR D CA 1
ATOM 6406 C C . THR D 1 60 ? -30.114 50.794 -18.597 1.00 15.87 58 THR D C 1
ATOM 6407 O O . THR D 1 60 ? -30.828 50.861 -19.597 1.00 15.90 58 THR D O 1
ATOM 6411 N N . THR D 1 61 ? -29.053 51.580 -18.415 1.00 13.54 59 THR D N 1
ATOM 6412 C CA . THR D 1 61 ? -28.637 52.554 -19.429 1.00 12.79 59 THR D CA 1
ATOM 6413 C C . THR D 1 61 ? -27.198 52.308 -19.855 1.00 12.49 59 THR D C 1
ATOM 6414 O O . THR D 1 61 ? -26.402 51.731 -19.118 1.00 11.87 59 THR D O 1
ATOM 6418 N N . LYS D 1 62 ? -26.861 52.767 -21.048 1.00 14.53 60 LYS D N 1
ATOM 6419 C CA . LYS D 1 62 ? -25.512 52.638 -21.555 1.00 13.09 60 LYS D CA 1
ATOM 6420 C C . LYS D 1 62 ? -24.509 53.379 -20.674 1.00 13.51 60 LYS D C 1
ATOM 6421 O O . LYS D 1 62 ? -23.442 52.849 -20.361 1.00 13.69 60 LYS D O 1
ATOM 6427 N N . GLU D 1 63 ? -24.854 54.594 -20.259 1.00 14.44 61 GLU D N 1
ATOM 6428 C CA . GLU D 1 63 ? -23.933 55.393 -19.447 1.00 15.06 61 GLU D CA 1
ATOM 6429 C C . GLU D 1 63 ? -23.694 54.745 -18.088 1.00 14.23 61 GLU D C 1
ATOM 6430 O O . GLU D 1 63 ? -22.579 54.772 -17.578 1.00 14.30 61 GLU D O 1
ATOM 6436 N N . GLY D 1 64 ? -24.735 54.131 -17.530 1.00 13.55 62 GLY D N 1
ATOM 6437 C CA . GLY D 1 64 ? -24.619 53.406 -16.274 1.00 12.82 62 GLY D CA 1
ATOM 6438 C C . GLY D 1 64 ? -23.628 52.265 -16.350 1.00 12.54 62 GLY D C 1
ATOM 6439 O O . GLY D 1 64 ? -22.798 52.076 -15.452 1.00 11.84 62 GLY D O 1
ATOM 6440 N N . CYS D 1 65 ? -23.721 51.486 -17.422 1.00 11.50 63 CYS D N 1
ATOM 6441 C CA . CYS D 1 65 ? -22.809 50.370 -17.615 1.00 10.86 63 CYS D CA 1
ATOM 6442 C C . CYS D 1 65 ? -21.372 50.855 -17.824 1.00 11.47 63 CYS D C 1
ATOM 6443 O O . CYS D 1 65 ? -20.422 50.234 -17.350 1.00 11.71 63 CYS D O 1
ATOM 6446 N N . ALA D 1 66 ? -21.204 51.993 -18.487 1.00 12.43 64 ALA D N 1
ATOM 6447 C CA . ALA D 1 66 ? -19.873 52.560 -18.654 1.00 13.26 64 ALA D CA 1
ATOM 6448 C C . ALA D 1 66 ? -19.287 52.978 -17.308 1.00 13.50 64 ALA D C 1
ATOM 6449 O O . ALA D 1 66 ? -18.112 52.776 -17.045 1.00 13.72 64 ALA D O 1
ATOM 6451 N N . ILE D 1 67 ? -20.117 53.567 -16.460 1.00 13.61 65 ILE D N 1
ATOM 6452 C CA . ILE D 1 67 ? -19.678 53.924 -15.108 1.00 13.88 65 ILE D CA 1
ATOM 6453 C C . ILE D 1 67 ? -19.188 52.693 -14.342 1.00 12.98 65 ILE D C 1
ATOM 6454 O O . ILE D 1 67 ? -18.146 52.729 -13.684 1.00 13.31 65 ILE D O 1
ATOM 6459 N N . VAL D 1 68 ? -19.929 51.595 -14.441 1.00 11.97 66 VAL D N 1
ATOM 6460 C CA . VAL D 1 68 ? -19.548 50.377 -13.728 1.00 11.23 66 VAL D CA 1
ATOM 6461 C C . VAL D 1 68 ? -18.256 49.778 -14.272 1.00 11.28 66 VAL D C 1
ATOM 6462 O O . VAL D 1 68 ? -17.371 49.402 -13.506 1.00 13.64 66 VAL D O 1
ATOM 6466 N N . ALA D 1 69 ? -18.131 49.749 -15.594 1.00 11.74 67 ALA D N 1
ATOM 6467 C CA . ALA D 1 69 ? -16.912 49.251 -16.213 1.00 15.83 67 ALA D CA 1
ATOM 6468 C C . ALA D 1 69 ? -15.699 50.078 -15.814 1.00 15.73 67 ALA D C 1
ATOM 6469 O O . ALA D 1 69 ? -14.648 49.538 -15.454 1.00 16.12 67 ALA D O 1
ATOM 6471 N N . GLU D 1 70 ? -15.852 51.395 -15.862 1.00 13.58 68 GLU D N 1
ATOM 6472 C CA A GLU D 1 70 ? -14.771 52.302 -15.506 0.50 14.74 68 GLU D CA 1
ATOM 6473 C CA B GLU D 1 70 ? -14.762 52.292 -15.514 0.50 14.71 68 GLU D CA 1
ATOM 6474 C C . GLU D 1 70 ? -14.363 52.119 -14.046 1.00 14.60 68 GLU D C 1
ATOM 6475 O O . GLU D 1 70 ? -13.176 52.108 -13.719 1.00 16.69 68 GLU D O 1
ATOM 6486 N N . ALA D 1 71 ? -15.350 51.973 -13.166 1.00 13.91 69 ALA D N 1
ATOM 6487 C CA . ALA D 1 71 ? -15.056 51.808 -11.735 1.00 14.34 69 ALA D CA 1
ATOM 6488 C C . ALA D 1 71 ? -14.378 50.475 -11.459 1.00 13.56 69 ALA D C 1
ATOM 6489 O O . ALA D 1 71 ? -13.505 50.385 -10.593 1.00 14.67 69 ALA D O 1
ATOM 6491 N N . THR D 1 72 ? -14.789 49.442 -12.184 1.00 12.53 70 THR D N 1
ATOM 6492 C CA . THR D 1 72 ? -14.193 48.119 -12.022 1.00 13.42 70 THR D CA 1
ATOM 6493 C C . THR D 1 72 ? -12.702 48.195 -12.309 1.00 13.82 70 THR D C 1
ATOM 6494 O O . THR D 1 72 ? -11.882 47.739 -11.503 1.00 17.51 70 THR D O 1
ATOM 6498 N N . ARG D 1 73 ? -12.340 48.813 -13.429 1.00 15.74 71 ARG D N 1
ATOM 6499 C CA . ARG D 1 73 ? -10.929 48.959 -13.763 1.00 18.83 71 ARG D CA 1
ATOM 6500 C C . ARG D 1 73 ? -10.175 49.849 -12.775 1.00 19.54 71 ARG D C 1
ATOM 6501 O O . ARG D 1 73 ? -9.056 49.533 -12.377 1.00 27.05 71 ARG D O 1
ATOM 6509 N N . GLN D 1 74 ? -10.781 50.961 -12.378 1.00 18.35 72 GLN D N 1
ATOM 6510 C CA . GLN D 1 74 ? -10.105 51.901 -11.492 1.00 20.31 72 GLN D CA 1
ATOM 6511 C C . GLN D 1 74 ? -9.851 51.316 -10.100 1.00 21.57 72 GLN D C 1
ATOM 6512 O O . GLN D 1 74 ? -8.783 51.524 -9.517 1.00 25.94 72 GLN D O 1
ATOM 6518 N N . ARG D 1 75 ? -10.830 50.594 -9.569 1.00 17.99 73 ARG D N 1
ATOM 6519 C CA . ARG D 1 75 ? -10.769 50.141 -8.180 1.00 18.96 73 ARG D CA 1
ATOM 6520 C C . ARG D 1 75 ? -10.185 48.750 -7.979 1.00 19.96 73 ARG D C 1
ATOM 6521 O O . ARG D 1 75 ? -9.489 48.500 -6.999 1.00 26.98 73 ARG D O 1
ATOM 6529 N N . LEU D 1 76 ? -10.503 47.837 -8.887 1.00 21.59 74 LEU D N 1
ATOM 6530 C CA . LEU D 1 76 ? -10.033 46.462 -8.770 1.00 21.37 74 LEU D CA 1
ATOM 6531 C C . LEU D 1 76 ? -8.770 46.247 -9.595 1.00 26.53 74 LEU D C 1
ATOM 6532 O O . LEU D 1 76 ? -7.972 45.359 -9.304 1.00 23.57 74 LEU D O 1
ATOM 6537 N N . GLY D 1 77 ? -8.601 47.062 -10.629 1.00 24.33 75 GLY D N 1
ATOM 6538 C CA . GLY D 1 77 ? -7.432 46.984 -11.485 1.00 25.70 75 GLY D CA 1
ATOM 6539 C C . GLY D 1 77 ? -7.579 45.879 -12.505 1.00 25.29 75 GLY D C 1
ATOM 6540 O O . GLY D 1 77 ? -6.623 45.507 -13.178 1.00 32.99 75 GLY D O 1
ATOM 6541 N N . GLY D 1 78 ? -8.795 45.359 -12.614 1.00 25.65 76 GLY D N 1
ATOM 6542 C CA . GLY D 1 78 ? -9.085 44.221 -13.464 1.00 21.61 76 GLY D CA 1
ATOM 6543 C C . GLY D 1 78 ? -10.142 43.399 -12.758 1.00 16.01 76 GLY D C 1
ATOM 6544 O O . GLY D 1 78 ? -10.603 43.767 -11.675 1.00 20.57 76 GLY D O 1
ATOM 6545 N N . VAL D 1 79 ? -10.534 42.290 -13.357 1.00 12.78 77 VAL D N 1
ATOM 6546 C CA . VAL D 1 79 ? -11.591 41.484 -12.772 1.00 11.80 77 VAL D CA 1
ATOM 6547 C C . VAL D 1 79 ? -11.379 40.019 -13.130 1.00 11.87 77 VAL D C 1
ATOM 6548 O O . VAL D 1 79 ? -10.970 39.708 -14.246 1.00 14.19 77 VAL D O 1
ATOM 6552 N N . ASP D 1 80 ? -11.606 39.143 -12.155 1.00 11.68 78 ASP D N 1
ATOM 6553 C CA . ASP D 1 80 ? -11.428 37.700 -12.317 1.00 11.90 78 ASP D CA 1
ATOM 6554 C C . ASP D 1 80 ? -12.769 37.005 -12.383 1.00 11.08 78 ASP D C 1
ATOM 6555 O O . ASP D 1 80 ? -12.877 35.928 -12.950 1.00 11.21 78 ASP D O 1
ATOM 6560 N N . VAL D 1 81 ? -13.776 37.598 -11.759 1.00 10.39 79 VAL D N 1
ATOM 6561 C CA . VAL D 1 81 ? -15.111 37.006 -11.698 1.00 9.74 79 VAL D CA 1
ATOM 6562 C C . VAL D 1 81 ? -16.126 38.094 -11.922 1.00 9.11 79 VAL D C 1
ATOM 6563 O O . VAL D 1 81 ? -16.081 39.116 -11.244 1.00 9.27 79 VAL D O 1
ATOM 6567 N N . ILE D 1 82 ? -17.026 37.893 -12.882 1.00 8.70 80 ILE D N 1
ATOM 6568 C CA . ILE D 1 82 ? -18.166 38.791 -13.027 1.00 8.20 80 ILE D CA 1
ATOM 6569 C C . ILE D 1 82 ? -19.423 37.998 -12.720 1.00 7.87 80 ILE D C 1
ATOM 6570 O O . ILE D 1 82 ? -19.683 36.981 -13.358 1.00 7.88 80 ILE D O 1
ATOM 6575 N N . VAL D 1 83 ? -20.192 38.445 -11.734 1.00 7.72 81 VAL D N 1
ATOM 6576 C CA . VAL D 1 83 ? -21.480 37.827 -11.430 1.00 7.57 81 VAL D CA 1
ATOM 6577 C C . VAL D 1 83 ? -22.581 38.810 -11.796 1.00 7.32 81 VAL D C 1
ATOM 6578 O O . VAL D 1 83 ? -22.729 39.854 -11.145 1.00 7.39 81 VAL D O 1
ATOM 6582 N N . HIS D 1 84 ? -23.345 38.478 -12.835 1.00 7.16 82 HIS D N 1
ATOM 6583 C CA . HIS D 1 84 ? -24.438 39.337 -13.294 1.00 6.09 82 HIS D CA 1
ATOM 6584 C C . HIS D 1 84 ? -25.696 38.993 -12.526 1.00 6.79 82 HIS D C 1
ATOM 6585 O O . HIS D 1 84 ? -26.266 37.922 -12.736 1.00 8.54 82 HIS D O 1
ATOM 6600 N N . LEU D 1 86 ? -28.235 41.568 -11.908 1.00 7.56 84 LEU D N 1
ATOM 6601 C CA . LEU D 1 86 ? -29.313 42.489 -12.229 1.00 7.58 84 LEU D CA 1
ATOM 6602 C C . LEU D 1 86 ? -30.415 41.746 -12.979 1.00 6.52 84 LEU D C 1
ATOM 6603 O O . LEU D 1 86 ? -30.152 41.017 -13.933 1.00 7.11 84 LEU D O 1
ATOM 6608 N N . GLY D 1 87 ? -31.654 41.926 -12.542 1.00 7.18 85 GLY D N 1
ATOM 6609 C CA . GLY D 1 87 ? -32.784 41.293 -13.194 1.00 9.37 85 GLY D CA 1
ATOM 6610 C C . GLY D 1 87 ? -34.038 41.652 -12.437 1.00 9.03 85 GLY D C 1
ATOM 6611 O O . GLY D 1 87 ? -33.971 42.174 -11.321 1.00 14.26 85 GLY D O 1
ATOM 6612 N N . GLY D 1 88 ? -35.183 41.370 -13.039 1.00 8.35 86 GLY D N 1
ATOM 6613 C CA . GLY D 1 88 ? -36.454 41.636 -12.393 1.00 10.72 86 GLY D CA 1
ATOM 6614 C C . GLY D 1 88 ? -37.513 41.931 -13.429 1.00 10.85 86 GLY D C 1
ATOM 6615 O O . GLY D 1 88 ? -37.210 42.046 -14.603 1.00 10.96 86 GLY D O 1
ATOM 6616 N N . SER D 1 89 ? -38.760 42.041 -12.995 1.00 11.80 87 SER D N 1
ATOM 6617 C CA . SER D 1 89 ? -39.857 42.339 -13.907 1.00 10.88 87 SER D CA 1
ATOM 6618 C C . SER D 1 89 ? -40.787 43.359 -13.275 1.00 13.17 87 SER D C 1
ATOM 6619 O O . SER D 1 89 ? -41.250 43.161 -12.156 1.00 18.52 87 SER D O 1
ATOM 6622 N N . SER D 1 90 ? -41.048 44.447 -13.995 1.00 18.39 88 SER D N 1
ATOM 6623 C CA A SER D 1 90 ? -41.946 45.490 -13.510 0.42 20.07 88 SER D CA 1
ATOM 6624 C CA B SER D 1 90 ? -41.947 45.487 -13.507 0.58 22.25 88 SER D CA 1
ATOM 6625 C C . SER D 1 90 ? -43.241 45.538 -14.313 1.00 15.52 88 SER D C 1
ATOM 6626 O O . SER D 1 90 ? -44.120 46.352 -14.035 1.00 19.50 88 SER D O 1
ATOM 6631 N N . ALA D 1 91 ? -43.359 44.664 -15.311 1.00 15.37 89 ALA D N 1
ATOM 6632 C CA . ALA D 1 91 ? -44.561 44.627 -16.138 1.00 14.78 89 ALA D CA 1
ATOM 6633 C C . ALA D 1 91 ? -45.785 44.209 -15.339 1.00 11.95 89 ALA D C 1
ATOM 6634 O O . ALA D 1 91 ? -45.704 43.353 -14.456 1.00 13.98 89 ALA D O 1
ATOM 6636 N N . ALA D 1 92 ? -46.922 44.816 -15.662 1.00 11.84 90 ALA D N 1
ATOM 6637 C CA . ALA D 1 92 ? -48.183 44.431 -15.051 1.00 12.87 90 ALA D CA 1
ATOM 6638 C C . ALA D 1 92 ? -48.777 43.215 -15.757 1.00 14.27 90 ALA D C 1
ATOM 6639 O O . ALA D 1 92 ? -48.203 42.703 -16.724 1.00 13.39 90 ALA D O 1
ATOM 6641 N N . GLY D 1 93 ? -49.932 42.764 -15.275 1.00 12.96 91 GLY D N 1
ATOM 6642 C CA . GLY D 1 93 ? -50.590 41.591 -15.818 1.00 12.67 91 GLY D CA 1
ATOM 6643 C C . GLY D 1 93 ? -51.285 41.868 -17.132 1.00 13.06 91 GLY D C 1
ATOM 6644 O O . GLY D 1 93 ? -51.113 42.935 -17.722 1.00 17.35 91 GLY D O 1
ATOM 6645 N N . GLY D 1 94 ? -52.067 40.899 -17.597 1.00 12.30 92 GLY D N 1
ATOM 6646 C CA . GLY D 1 94 ? -52.808 41.059 -18.833 1.00 13.99 92 GLY D CA 1
ATOM 6647 C C . GLY D 1 94 ? -52.252 40.270 -20.006 1.00 11.35 92 GLY D C 1
ATOM 6648 O O . GLY D 1 94 ? -52.775 40.366 -21.114 1.00 14.17 92 GLY D O 1
ATOM 6649 N N . GLY D 1 95 ? -51.193 39.497 -19.779 1.00 9.52 93 GLY D N 1
ATOM 6650 C CA . GLY D 1 95 ? -50.665 38.624 -20.817 1.00 9.84 93 GLY D CA 1
ATOM 6651 C C . GLY D 1 95 ? -49.923 39.364 -21.919 1.00 10.19 93 GLY D C 1
ATOM 6652 O O . GLY D 1 95 ? -49.604 40.552 -21.773 1.00 9.58 93 GLY D O 1
ATOM 6653 N N . PHE D 1 96 ? -49.661 38.672 -23.030 1.00 9.97 94 PHE D N 1
ATOM 6654 C CA . PHE D 1 96 ? -48.803 39.234 -24.078 1.00 9.19 94 PHE D CA 1
ATOM 6655 C C . PHE D 1 96 ? -49.347 40.538 -24.643 1.00 10.64 94 PHE D C 1
ATOM 6656 O O . PHE D 1 96 ? -48.577 41.436 -24.998 1.00 11.22 94 PHE D O 1
ATOM 6664 N N . SER D 1 97 ? -50.667 40.652 -24.753 1.00 10.07 95 SER D N 1
ATOM 6665 C CA . SER D 1 97 ? -51.226 41.805 -25.438 1.00 11.27 95 SER D CA 1
ATOM 6666 C C . SER D 1 97 ? -51.061 43.086 -24.625 1.00 12.71 95 SER D C 1
ATOM 6667 O O . SER D 1 97 ? -51.148 44.179 -25.180 1.00 16.50 95 SER D O 1
ATOM 6670 N N . ALA D 1 98 ? -50.794 42.947 -23.325 1.00 9.66 96 ALA D N 1
ATOM 6671 C CA . ALA D 1 98 ? -50.676 44.092 -22.422 1.00 10.30 96 ALA D CA 1
ATOM 6672 C C . ALA D 1 98 ? -49.218 44.518 -22.251 1.00 10.84 96 ALA D C 1
ATOM 6673 O O . ALA D 1 98 ? -48.906 45.386 -21.424 1.00 12.63 96 ALA D O 1
ATOM 6675 N N . LEU D 1 99 ? -48.316 43.912 -23.011 1.00 8.84 97 LEU D N 1
ATOM 6676 C CA . LEU D 1 99 ? -46.925 44.340 -23.005 1.00 9.55 97 LEU D CA 1
ATOM 6677 C C . LEU D 1 99 ? -46.733 45.460 -24.019 1.00 10.09 97 LEU D C 1
ATOM 6678 O O . LEU D 1 99 ? -46.770 45.227 -25.229 1.00 11.98 97 LEU D O 1
ATOM 6683 N N . SER D 1 100 ? -46.545 46.677 -23.526 1.00 9.16 98 SER D N 1
ATOM 6684 C CA . SER D 1 100 ? -46.281 47.816 -24.397 1.00 9.62 98 SER D CA 1
ATOM 6685 C C . SER D 1 100 ? -44.835 47.767 -24.863 1.00 8.11 98 SER D C 1
ATOM 6686 O O . SER D 1 100 ? -44.049 46.944 -24.390 1.00 8.98 98 SER D O 1
ATOM 6689 N N . ASP D 1 101 ? -44.474 48.653 -25.779 1.00 10.14 99 ASP D N 1
ATOM 6690 C CA . ASP D 1 101 ? -43.077 48.785 -26.171 1.00 9.78 99 ASP D CA 1
ATOM 6691 C C . ASP D 1 101 ? -42.215 49.162 -24.976 1.00 10.59 99 ASP D C 1
ATOM 6692 O O . ASP D 1 101 ? -41.091 48.676 -24.851 1.00 9.69 99 ASP D O 1
ATOM 6697 N N . ASP D 1 102 ? -42.727 50.025 -24.103 1.00 9.48 100 ASP D N 1
ATOM 6698 C CA . ASP D 1 102 ? -41.997 50.338 -22.867 1.00 12.38 100 ASP D CA 1
ATOM 6699 C C . ASP D 1 102 ? -41.750 49.087 -22.020 1.00 11.72 100 ASP D C 1
ATOM 6700 O O . ASP D 1 102 ? -40.641 48.884 -21.512 1.00 10.39 100 ASP D O 1
ATOM 6705 N N . ASP D 1 103 ? -42.759 48.229 -21.870 1.00 9.57 101 ASP D N 1
ATOM 6706 C CA . ASP D 1 103 ? -42.565 46.985 -21.118 1.00 8.98 101 ASP D CA 1
ATOM 6707 C C . ASP D 1 103 ? -41.458 46.135 -21.730 1.00 9.89 101 ASP D C 1
ATOM 6708 O O . ASP D 1 103 ? -40.567 45.662 -21.030 1.00 9.09 101 ASP D O 1
ATOM 6713 N N . TRP D 1 104 ? -41.506 45.939 -23.039 1.00 7.43 102 TRP D N 1
ATOM 6714 C CA . TRP D 1 104 ? -40.499 45.122 -23.695 1.00 8.32 102 TRP D CA 1
ATOM 6715 C C . TRP D 1 104 ? -39.108 45.720 -23.539 1.00 7.71 102 TRP D C 1
ATOM 6716 O O . TRP D 1 104 ? -38.151 45.002 -23.235 1.00 8.45 102 TRP D O 1
ATOM 6727 N N . TYR D 1 105 ? -39.002 47.028 -23.733 1.00 8.39 103 TYR D N 1
ATOM 6728 C CA . TYR D 1 105 ? -37.717 47.693 -23.607 1.00 9.53 103 TYR D CA 1
ATOM 6729 C C . TYR D 1 105 ? -37.182 47.553 -22.189 1.00 9.88 103 TYR D C 1
ATOM 6730 O O . TYR D 1 105 ? -36.000 47.262 -21.988 1.00 9.91 103 TYR D O 1
ATOM 6739 N N . ASN D 1 106 ? -38.057 47.744 -21.208 1.00 9.19 104 ASN D N 1
ATOM 6740 C CA . ASN D 1 106 ? -37.636 47.650 -19.814 1.00 10.30 104 ASN D CA 1
ATOM 6741 C C . ASN D 1 106 ? -37.164 46.242 -19.484 1.00 10.24 104 ASN D C 1
ATOM 6742 O O . ASN D 1 106 ? -36.117 46.065 -18.851 1.00 9.73 104 ASN D O 1
ATOM 6747 N N . GLU D 1 107 ? -37.916 45.234 -19.923 1.00 8.13 105 GLU D N 1
ATOM 6748 C CA . GLU D 1 107 ? -37.553 43.858 -19.617 1.00 8.03 105 GLU D CA 1
ATOM 6749 C C . GLU D 1 107 ? -36.242 43.466 -20.271 1.00 7.75 105 GLU D C 1
ATOM 6750 O O . GLU D 1 107 ? -35.415 42.790 -19.658 1.00 7.97 105 GLU D O 1
ATOM 6756 N N . LEU D 1 108 ? -36.037 43.885 -21.513 1.00 6.52 106 LEU D N 1
ATOM 6757 C CA . LEU D 1 108 ? -34.793 43.552 -22.201 1.00 6.67 106 LEU D CA 1
ATOM 6758 C C . LEU D 1 108 ? -33.602 44.313 -21.634 1.00 8.04 106 LEU D C 1
ATOM 6759 O O . LEU D 1 108 ? -32.528 43.740 -21.463 1.00 7.88 106 LEU D O 1
ATOM 6764 N N . SER D 1 109 ? -33.792 45.583 -21.309 1.00 8.46 107 SER D N 1
ATOM 6765 C CA A SER D 1 109 ? -32.695 46.394 -20.781 0.72 6.75 107 SER D CA 1
ATOM 6766 C CA B SER D 1 109 ? -32.691 46.382 -20.783 0.28 6.99 107 SER D CA 1
ATOM 6767 C C . SER D 1 109 ? -32.224 45.890 -19.421 1.00 10.11 107 SER D C 1
ATOM 6768 O O . SER D 1 109 ? -31.023 45.872 -19.136 1.00 12.22 107 SER D O 1
ATOM 6773 N N . LEU D 1 110 ? -33.170 45.484 -18.581 1.00 7.98 108 LEU D N 1
ATOM 6774 C CA . LEU D 1 110 ? -32.851 45.045 -17.224 1.00 9.45 108 LEU D CA 1
ATOM 6775 C C . LEU D 1 110 ? -32.277 43.622 -17.218 1.00 7.38 108 LEU D C 1
ATOM 6776 O O . LEU D 1 110 ? -31.295 43.342 -16.523 1.00 9.27 108 LEU D O 1
ATOM 6781 N N . ASN D 1 111 ? -32.880 42.725 -17.985 1.00 6.93 109 ASN D N 1
ATOM 6782 C CA . ASN D 1 111 ? -32.574 41.307 -17.850 1.00 6.10 109 ASN D CA 1
ATOM 6783 C C . ASN D 1 111 ? -31.552 40.760 -18.829 1.00 6.14 109 ASN D C 1
ATOM 6784 O O . ASN D 1 111 ? -30.958 39.711 -18.573 1.00 7.01 109 ASN D O 1
ATOM 6789 N N . LEU D 1 112 ? -31.360 41.456 -19.950 1.00 7.00 110 LEU D N 1
ATOM 6790 C CA . LEU D 1 112 ? -30.382 41.040 -20.947 1.00 6.51 110 LEU D CA 1
ATOM 6791 C C . LEU D 1 112 ? -29.286 42.065 -21.191 1.00 7.33 110 LEU D C 1
ATOM 6792 O O . LEU D 1 112 ? -28.103 41.728 -21.159 1.00 7.31 110 LEU D O 1
ATOM 6797 N N A PHE D 1 113 ? -29.649 43.315 -21.422 0.48 4.92 111 PHE D N 1
ATOM 6798 N N B PHE D 1 113 ? -29.692 43.315 -21.448 0.52 7.56 111 PHE D N 1
ATOM 6799 C CA A PHE D 1 113 ? -28.657 44.195 -22.018 0.48 5.16 111 PHE D CA 1
ATOM 6800 C CA B PHE D 1 113 ? -28.793 44.347 -21.995 0.52 12.69 111 PHE D CA 1
ATOM 6801 C C A PHE D 1 113 ? -27.614 44.772 -21.072 0.48 8.66 111 PHE D C 1
ATOM 6802 C C B PHE D 1 113 ? -27.635 44.698 -21.078 0.52 5.85 111 PHE D C 1
ATOM 6803 O O A PHE D 1 113 ? -26.537 45.175 -21.513 0.48 5.61 111 PHE D O 1
ATOM 6804 O O B PHE D 1 113 ? -26.518 44.917 -21.550 0.52 10.54 111 PHE D O 1
ATOM 6819 N N . ALA D 1 114 ? -27.900 44.791 -19.775 1.00 6.52 112 ALA D N 1
ATOM 6820 C CA . ALA D 1 114 ? -26.864 45.208 -18.832 1.00 7.30 112 ALA D CA 1
ATOM 6821 C C . ALA D 1 114 ? -25.729 44.189 -18.895 1.00 6.80 112 ALA D C 1
ATOM 6822 O O . ALA D 1 114 ? -24.551 44.563 -18.949 1.00 8.85 112 ALA D O 1
ATOM 6824 N N . ALA D 1 115 ? -26.078 42.904 -18.902 1.00 6.90 113 ALA D N 1
ATOM 6825 C CA . ALA D 1 115 ? -25.059 41.873 -18.989 1.00 7.18 113 ALA D CA 1
ATOM 6826 C C . ALA D 1 115 ? -24.286 41.986 -20.295 1.00 7.21 113 ALA D C 1
ATOM 6827 O O . ALA D 1 115 ? -23.057 41.900 -20.311 1.00 7.04 113 ALA D O 1
ATOM 6829 N N . VAL D 1 116 ? -25.008 42.163 -21.394 1.00 6.31 114 VAL D N 1
ATOM 6830 C CA . VAL D 1 116 ? -24.367 42.277 -22.697 1.00 7.69 114 VAL D CA 1
ATOM 6831 C C . VAL D 1 116 ? -23.396 43.455 -22.715 1.00 8.26 114 VAL D C 1
ATOM 6832 O O . VAL D 1 116 ? -22.237 43.304 -23.115 1.00 7.47 114 VAL D O 1
ATOM 6836 N N . ARG D 1 117 ? -23.839 44.620 -22.249 1.00 5.84 115 ARG D N 1
ATOM 6837 C CA . ARG D 1 117 ? -22.973 45.794 -22.260 1.00 6.50 115 ARG D CA 1
ATOM 6838 C C . ARG D 1 117 ? -21.732 45.592 -21.391 1.00 7.45 115 ARG D C 1
ATOM 6839 O O . ARG D 1 117 ? -20.611 45.897 -21.800 1.00 8.66 115 ARG D O 1
ATOM 6847 N N . LEU D 1 118 ? -21.923 45.070 -20.187 1.00 6.53 116 LEU D N 1
ATOM 6848 C CA . LEU D 1 118 ? -20.790 44.902 -19.290 1.00 7.54 116 LEU D CA 1
ATOM 6849 C C . LEU D 1 118 ? -19.814 43.836 -19.793 1.00 7.50 116 LEU D C 1
ATOM 6850 O O . LEU D 1 118 ? -18.595 44.007 -19.689 1.00 7.62 116 LEU D O 1
ATOM 6855 N N . ASP D 1 119 ? -20.338 42.740 -20.339 1.00 6.03 117 ASP D N 1
ATOM 6856 C CA . ASP D 1 119 ? -19.464 41.698 -20.882 1.00 6.65 117 ASP D CA 1
ATOM 6857 C C . ASP D 1 119 ? -18.625 42.228 -22.038 1.00 6.58 117 ASP D C 1
ATOM 6858 O O . ASP D 1 119 ? -17.444 41.917 -22.152 1.00 7.90 117 ASP D O 1
ATOM 6863 N N . ARG D 1 120 ? -19.241 43.026 -22.904 1.00 6.29 118 ARG D N 1
ATOM 6864 C CA . ARG D 1 120 ? -18.538 43.561 -24.061 1.00 8.09 118 ARG D CA 1
ATOM 6865 C C . ARG D 1 120 ? -17.366 44.434 -23.616 1.00 10.85 118 ARG D C 1
ATOM 6866 O O . ARG D 1 120 ? -16.314 44.466 -24.257 1.00 14.80 118 ARG D O 1
ATOM 6874 N N . GLN D 1 121 ? -17.551 45.139 -22.510 1.00 8.56 119 GLN D N 1
ATOM 6875 C CA . GLN D 1 121 ? -16.511 45.985 -21.965 1.00 11.82 119 GLN D CA 1
ATOM 6876 C C . GLN D 1 121 ? -15.431 45.231 -21.180 1.00 12.42 119 GLN D C 1
ATOM 6877 O O . GLN D 1 121 ? -14.255 45.610 -21.223 1.00 18.02 119 GLN D O 1
ATOM 6883 N N . LEU D 1 122 ? -15.808 44.175 -20.462 1.00 9.34 120 LEU D N 1
ATOM 6884 C CA . LEU D 1 122 ? -14.904 43.596 -19.467 1.00 8.49 120 LEU D CA 1
ATOM 6885 C C . LEU D 1 122 ? -14.378 42.202 -19.819 1.00 7.63 120 LEU D C 1
ATOM 6886 O O . LEU D 1 122 ? -13.264 41.851 -19.415 1.00 10.70 120 LEU D O 1
ATOM 6891 N N . VAL D 1 123 ? -15.138 41.409 -20.564 1.00 8.13 121 VAL D N 1
ATOM 6892 C CA . VAL D 1 123 ? -14.666 40.060 -20.854 1.00 7.63 121 VAL D CA 1
ATOM 6893 C C . VAL D 1 123 ? -13.427 39.999 -21.780 1.00 8.61 121 VAL D C 1
ATOM 6894 O O . VAL D 1 123 ? -12.563 39.145 -21.586 1.00 8.92 121 VAL D O 1
ATOM 6898 N N . PRO D 1 124 ? -13.315 40.899 -22.776 1.00 8.57 122 PRO D N 1
ATOM 6899 C CA . PRO D 1 124 ? -12.114 40.791 -23.614 1.00 8.18 122 PRO D CA 1
ATOM 6900 C C . PRO D 1 124 ? -10.800 40.906 -22.854 1.00 11.30 122 PRO D C 1
ATOM 6901 O O . PRO D 1 124 ? -9.820 40.237 -23.219 1.00 14.27 122 PRO D O 1
ATOM 6905 N N . ASP D 1 125 ? -10.770 41.697 -21.791 1.00 10.93 123 ASP D N 1
ATOM 6906 C CA . ASP D 1 125 ? -9.531 41.787 -21.034 1.00 14.81 123 ASP D CA 1
ATOM 6907 C C . ASP D 1 125 ? -9.287 40.516 -20.223 1.00 10.61 123 ASP D C 1
ATOM 6908 O O . ASP D 1 125 ? -8.142 40.116 -20.008 1.00 14.11 123 ASP D O 1
ATOM 6929 N N . VAL D 1 127 ? -10.185 37.571 -21.319 1.00 9.04 125 VAL D N 1
ATOM 6930 C CA . VAL D 1 127 ? -9.694 36.679 -22.365 1.00 12.86 125 VAL D CA 1
ATOM 6931 C C . VAL D 1 127 ? -8.219 36.923 -22.646 1.00 12.76 125 VAL D C 1
ATOM 6932 O O . VAL D 1 127 ? -7.443 35.970 -22.780 1.00 16.20 125 VAL D O 1
ATOM 6936 N N . ALA D 1 128 ? -7.828 38.190 -22.723 1.00 12.52 126 ALA D N 1
ATOM 6937 C CA . ALA D 1 128 ? -6.439 38.541 -22.986 1.00 13.65 126 ALA D CA 1
ATOM 6938 C C . ALA D 1 128 ? -5.523 37.954 -21.917 1.00 20.82 126 ALA D C 1
ATOM 6939 O O . ALA D 1 128 ? -4.424 37.478 -22.212 1.00 22.60 126 ALA D O 1
ATOM 6941 N N . ARG D 1 129 ? -5.979 37.982 -20.670 1.00 13.54 127 ARG D N 1
ATOM 6942 C CA . ARG D 1 129 ? -5.212 37.379 -19.584 1.00 16.79 127 ARG D CA 1
ATOM 6943 C C . ARG D 1 129 ? -5.222 35.851 -19.647 1.00 18.28 127 ARG D C 1
ATOM 6944 O O . ARG D 1 129 ? -4.221 35.201 -19.330 1.00 20.86 127 ARG D O 1
ATOM 6952 N N . GLY D 1 130 ? -6.342 35.273 -20.056 1.00 13.36 128 GLY D N 1
ATOM 6953 C CA . GLY D 1 130 ? -6.421 33.830 -20.185 1.00 14.68 128 GLY D CA 1
ATOM 6954 C C . GLY D 1 130 ? -7.033 33.156 -18.975 1.00 11.42 128 GLY D C 1
ATOM 6955 O O . GLY D 1 130 ? -6.875 31.953 -18.792 1.00 13.92 128 GLY D O 1
ATOM 6956 N N . SER D 1 131 ? -7.758 33.917 -18.156 1.00 12.66 129 SER D N 1
ATOM 6957 C CA . SER D 1 131 ? -8.407 33.325 -16.988 1.00 12.81 129 SER D CA 1
ATOM 6958 C C . SER D 1 131 ? -9.565 34.193 -16.535 1.00 13.17 129 SER D C 1
ATOM 6959 O O . SER D 1 131 ? -9.586 35.392 -16.787 1.00 14.13 129 SER D O 1
ATOM 6962 N N . GLY D 1 132 ? -10.532 33.582 -15.863 1.00 12.48 130 GLY D N 1
ATOM 6963 C CA . GLY D 1 132 ? -11.673 34.328 -15.376 1.00 13.84 130 GLY D CA 1
ATOM 6964 C C . GLY D 1 132 ? -12.933 33.490 -15.435 1.00 10.57 130 GLY D C 1
ATOM 6965 O O . GLY D 1 132 ? -12.956 32.420 -16.052 1.00 9.31 130 GLY D O 1
ATOM 6966 N N . VAL D 1 133 ? -13.982 33.968 -14.776 1.00 7.65 131 VAL D N 1
ATOM 6967 C CA . VAL D 1 133 ? -15.286 33.309 -14.772 1.00 9.01 131 VAL D CA 1
ATOM 6968 C C . VAL D 1 133 ? -16.377 34.356 -14.882 1.00 8.18 131 VAL D C 1
ATOM 6969 O O . VAL D 1 133 ? -16.318 35.389 -14.196 1.00 8.92 131 VAL D O 1
ATOM 6973 N N . VAL D 1 134 ? -17.346 34.106 -15.760 1.00 6.17 132 VAL D N 1
ATOM 6974 C CA . VAL D 1 134 ? -18.543 34.920 -15.854 1.00 5.70 132 VAL D CA 1
ATOM 6975 C C . VAL D 1 134 ? -19.730 34.063 -15.452 1.00 6.13 132 VAL D C 1
ATOM 6976 O O . VAL D 1 134 ? -19.891 32.930 -15.946 1.00 6.58 132 VAL D O 1
ATOM 6980 N N . VAL D 1 135 ? -20.544 34.582 -14.542 1.00 5.73 133 VAL D N 1
ATOM 6981 C CA . VAL D 1 135 ? -21.779 33.937 -14.118 1.00 5.25 133 VAL D CA 1
ATOM 6982 C C . VAL D 1 135 ? -22.959 34.811 -14.537 1.00 7.94 133 VAL D C 1
ATOM 6983 O O . VAL D 1 135 ? -23.065 35.967 -14.107 1.00 6.87 133 VAL D O 1
ATOM 6987 N N . HIS D 1 136 ? -23.819 34.270 -15.393 1.00 6.37 134 HIS D N 1
ATOM 6988 C CA . HIS D 1 136 ? -25.080 34.927 -15.757 1.00 5.54 134 HIS D CA 1
ATOM 6989 C C . HIS D 1 136 ? -26.186 34.334 -14.915 1.00 5.99 134 HIS D C 1
ATOM 6990 O O . HIS D 1 136 ? -26.453 33.130 -15.012 1.00 6.45 134 HIS D O 1
ATOM 6997 N N . VAL D 1 137 ? -26.817 35.135 -14.069 1.00 5.77 135 VAL D N 1
ATOM 6998 C CA . VAL D 1 137 ? -27.972 34.648 -13.325 1.00 6.75 135 VAL D CA 1
ATOM 6999 C C . VAL D 1 137 ? -29.211 34.800 -14.199 1.00 5.79 135 VAL D C 1
ATOM 7000 O O . VAL D 1 137 ? -29.641 35.912 -14.533 1.00 6.99 135 VAL D O 1
ATOM 7004 N N . THR D 1 138 ? -29.737 33.655 -14.628 1.00 5.55 136 THR D N 1
ATOM 7005 C CA . THR D 1 138 ? -30.887 33.624 -15.522 1.00 5.71 136 THR D CA 1
ATOM 7006 C C . THR D 1 138 ? -32.189 33.522 -14.706 1.00 6.12 136 THR D C 1
ATOM 7007 O O . THR D 1 138 ? -32.473 34.422 -13.927 1.00 6.53 136 THR D O 1
ATOM 7011 N N . SER D 1 139 ? -32.943 32.429 -14.867 1.00 5.88 137 SER D N 1
ATOM 7012 C CA . SER D 1 139 ? -34.251 32.244 -14.225 1.00 4.83 137 SER D CA 1
ATOM 7013 C C . SER D 1 139 ? -34.890 31.031 -14.832 1.00 4.86 137 SER D C 1
ATOM 7014 O O . SER D 1 139 ? -34.802 30.834 -16.047 1.00 5.48 137 SER D O 1
ATOM 7017 N N . ILE D 1 140 ? -35.567 30.232 -14.014 1.00 5.13 138 ILE D N 1
ATOM 7018 C CA . ILE D 1 140 ? -36.282 29.093 -14.593 1.00 4.63 138 ILE D CA 1
ATOM 7019 C C . ILE D 1 140 ? -37.323 29.516 -15.605 1.00 4.80 138 ILE D C 1
ATOM 7020 O O . ILE D 1 140 ? -37.699 28.703 -16.439 1.00 5.66 138 ILE D O 1
ATOM 7025 N N . GLN D 1 141 ? -37.762 30.780 -15.580 1.00 4.81 139 GLN D N 1
ATOM 7026 C CA . GLN D 1 141 ? -38.700 31.226 -16.607 1.00 5.24 139 GLN D CA 1
ATOM 7027 C C . GLN D 1 141 ? -38.127 31.186 -18.015 1.00 5.32 139 GLN D C 1
ATOM 7028 O O . GLN D 1 141 ? -38.892 31.183 -18.984 1.00 6.34 139 GLN D O 1
ATOM 7034 N N . ARG D 1 142 ? -36.802 31.146 -18.151 1.00 4.77 140 ARG D N 1
ATOM 7035 C CA . ARG D 1 142 ? -36.232 31.037 -19.491 1.00 4.27 140 ARG D CA 1
ATOM 7036 C C . ARG D 1 142 ? -36.658 29.734 -20.181 1.00 5.14 140 ARG D C 1
ATOM 7037 O O . ARG D 1 142 ? -36.743 29.692 -21.418 1.00 6.59 140 ARG D O 1
ATOM 7045 N N . VAL D 1 143 ? -36.916 28.697 -19.378 1.00 4.67 141 VAL D N 1
ATOM 7046 C CA A VAL D 1 143 ? -37.451 27.436 -19.910 0.96 5.66 141 VAL D CA 1
ATOM 7047 C CA B VAL D 1 143 ? -37.399 27.407 -19.840 0.04 7.53 141 VAL D CA 1
ATOM 7048 C C . VAL D 1 143 ? -38.906 27.216 -19.538 1.00 5.42 141 VAL D C 1
ATOM 7049 O O . VAL D 1 143 ? -39.630 26.555 -20.282 1.00 5.60 141 VAL D O 1
ATOM 7056 N N . LEU D 1 144 ? -39.362 27.792 -18.428 1.00 5.59 142 LEU D N 1
ATOM 7057 C CA . LEU D 1 144 ? -40.719 27.569 -17.890 1.00 4.71 142 LEU D CA 1
ATOM 7058 C C . LEU D 1 144 ? -41.445 28.914 -17.771 1.00 5.72 142 LEU D C 1
ATOM 7059 O O . LEU D 1 144 ? -41.605 29.455 -16.678 1.00 6.21 142 LEU D O 1
ATOM 7064 N N . PRO D 1 145 ? -41.904 29.466 -18.901 1.00 6.06 143 PRO D N 1
ATOM 7065 C CA . PRO D 1 145 ? -42.414 30.841 -18.829 1.00 6.98 143 PRO D CA 1
ATOM 7066 C C . PRO D 1 145 ? -43.793 30.921 -18.191 1.00 6.85 143 PRO D C 1
ATOM 7067 O O . PRO D 1 145 ? -44.638 30.034 -18.386 1.00 7.74 143 PRO D O 1
ATOM 7071 N N . LEU D 1 146 ? -44.007 31.991 -17.422 1.00 6.91 144 LEU D N 1
ATOM 7072 C CA . LEU D 1 146 ? -45.300 32.291 -16.820 1.00 7.58 144 LEU D CA 1
ATOM 7073 C C . LEU D 1 146 ? -45.865 33.496 -17.564 1.00 8.05 144 LEU D C 1
ATOM 7074 O O . LEU D 1 146 ? -45.264 34.563 -17.559 1.00 9.25 144 LEU D O 1
ATOM 7079 N N . PRO D 1 147 ? -47.008 33.324 -18.236 1.00 7.34 145 PRO D N 1
ATOM 7080 C CA . PRO D 1 147 ? -47.385 34.349 -19.215 1.00 8.85 145 PRO D CA 1
ATOM 7081 C C . PRO D 1 147 ? -48.095 35.595 -18.689 1.00 9.92 145 PRO D C 1
ATOM 7082 O O . PRO D 1 147 ? -48.108 36.587 -19.420 1.00 10.16 145 PRO D O 1
ATOM 7086 N N . GLU D 1 148 ? -48.685 35.567 -17.497 1.00 9.05 146 GLU D N 1
ATOM 7087 C CA . GLU D 1 148 ? -49.579 36.664 -17.101 1.00 10.33 146 GLU D CA 1
ATOM 7088 C C . GLU D 1 148 ? -48.899 38.042 -17.063 1.00 10.51 146 GLU D C 1
ATOM 7089 O O . GLU D 1 148 ? -49.413 39.008 -17.648 1.00 10.46 146 GLU D O 1
ATOM 7095 N N . SER D 1 149 ? -47.747 38.140 -16.397 1.00 8.30 147 SER D N 1
ATOM 7096 C CA . SER D 1 149 ? -47.006 39.401 -16.392 1.00 9.21 147 SER D CA 1
ATOM 7097 C C . SER D 1 149 ? -45.565 39.248 -16.827 1.00 8.62 147 SER D C 1
ATOM 7098 O O . SER D 1 149 ? -44.861 40.246 -17.018 1.00 9.51 147 SER D O 1
ATOM 7101 N N . THR D 1 150 ? -45.126 38.006 -17.015 1.00 6.70 148 THR D N 1
ATOM 7102 C CA . THR D 1 150 ? -43.701 37.757 -17.233 1.00 6.98 148 THR D CA 1
ATOM 7103 C C . THR D 1 150 ? -43.365 37.143 -18.598 1.00 6.02 148 THR D C 1
ATOM 7104 O O . THR D 1 150 ? -42.332 36.500 -18.747 1.00 6.51 148 THR D O 1
ATOM 7108 N N . THR D 1 151 ? -44.212 37.359 -19.595 1.00 6.83 149 THR D N 1
ATOM 7109 C CA . THR D 1 151 ? -43.900 36.874 -20.943 1.00 5.89 149 THR D CA 1
ATOM 7110 C C . THR D 1 151 ? -42.610 37.477 -21.486 1.00 6.04 149 THR D C 1
ATOM 7111 O O . THR D 1 151 ? -41.753 36.763 -22.012 1.00 6.46 149 THR D O 1
ATOM 7115 N N . ALA D 1 152 ? -42.464 38.792 -21.359 1.00 6.00 150 ALA D N 1
ATOM 7116 C CA . ALA D 1 152 ? -41.257 39.451 -21.858 1.00 6.64 150 ALA D CA 1
ATOM 7117 C C . ALA D 1 152 ? -40.054 39.182 -20.943 1.00 5.75 150 ALA D C 1
ATOM 7118 O O . ALA D 1 152 ? -38.927 39.069 -21.428 1.00 6.27 150 ALA D O 1
ATOM 7120 N N . TYR D 1 153 ? -40.287 39.097 -19.633 1.00 6.14 151 TYR D N 1
ATOM 7121 C CA . TYR D 1 153 ? -39.250 38.687 -18.691 1.00 5.16 151 TYR D CA 1
ATOM 7122 C C . TYR D 1 153 ? -38.655 37.328 -19.091 1.00 5.66 151 TYR D C 1
ATOM 7123 O O . TYR D 1 153 ? -37.434 37.174 -19.223 1.00 5.35 151 TYR D O 1
ATOM 7132 N N . ALA D 1 154 ? -39.531 36.355 -19.318 1.00 5.08 152 ALA D N 1
ATOM 7133 C CA . ALA D 1 154 ? -39.089 35.026 -19.720 1.00 5.18 152 ALA D CA 1
ATOM 7134 C C . ALA D 1 154 ? -38.322 35.051 -21.037 1.00 4.55 152 ALA D C 1
ATOM 7135 O O . ALA D 1 154 ? -37.272 34.413 -21.168 1.00 5.87 152 ALA D O 1
ATOM 7137 N N . ALA D 1 155 ? -38.831 35.808 -22.007 1.00 4.29 153 ALA D N 1
ATOM 7138 C CA . ALA D 1 155 ? -38.166 35.913 -23.294 1.00 4.14 153 ALA D CA 1
ATOM 7139 C C . ALA D 1 155 ? -36.771 36.508 -23.140 1.00 5.16 153 ALA D C 1
ATOM 7140 O O . ALA D 1 155 ? -35.810 36.015 -23.741 1.00 5.43 153 ALA D O 1
ATOM 7142 N N . ALA D 1 156 ? -36.660 37.572 -22.353 1.00 4.42 154 ALA D N 1
ATOM 7143 C CA . ALA D 1 156 ? -35.361 38.202 -22.116 1.00 4.90 154 ALA D CA 1
ATOM 7144 C C . ALA D 1 156 ? -34.386 37.248 -21.455 1.00 4.92 154 ALA D C 1
ATOM 7145 O O . ALA D 1 156 ? -33.210 37.212 -21.827 1.00 5.59 154 ALA D O 1
ATOM 7147 N N . LYS D 1 157 ? -34.866 36.500 -20.468 1.00 4.21 155 LYS D N 1
ATOM 7148 C CA . LYS D 1 157 ? -34.013 35.544 -19.780 1.00 4.42 155 LYS D CA 1
ATOM 7149 C C . LYS D 1 157 ? -33.570 34.404 -20.700 1.00 5.63 155 LYS D C 1
ATOM 7150 O O . LYS D 1 157 ? -32.456 33.889 -20.570 1.00 4.68 155 LYS D O 1
ATOM 7156 N N . ALA D 1 158 ? -34.418 34.016 -21.649 1.00 3.67 156 ALA D N 1
ATOM 7157 C CA . ALA D 1 158 ? -34.051 32.997 -22.623 1.00 4.41 156 ALA D CA 1
ATOM 7158 C C . ALA D 1 158 ? -32.984 33.529 -23.570 1.00 4.89 156 ALA D C 1
ATOM 7159 O O . ALA D 1 158 ? -32.031 32.804 -23.889 1.00 4.28 156 ALA D O 1
ATOM 7161 N N . ALA D 1 159 ? -33.130 34.781 -24.015 1.00 3.59 157 ALA D N 1
ATOM 7162 C CA . ALA D 1 159 ? -32.065 35.410 -24.800 1.00 4.20 157 ALA D CA 1
ATOM 7163 C C . ALA D 1 159 ? -30.756 35.395 -24.026 1.00 3.53 157 ALA D C 1
ATOM 7164 O O . ALA D 1 159 ? -29.715 35.034 -24.570 1.00 4.00 157 ALA D O 1
ATOM 7166 N N . LEU D 1 160 ? -30.803 35.791 -22.758 1.00 4.37 158 LEU D N 1
ATOM 7167 C CA . LEU D 1 160 ? -29.606 35.800 -21.929 1.00 4.80 158 LEU D CA 1
ATOM 7168 C C . LEU D 1 160 ? -28.970 34.414 -21.844 1.00 4.79 158 LEU D C 1
ATOM 7169 O O . LEU D 1 160 ? -27.744 34.271 -21.935 1.00 4.63 158 LEU D O 1
ATOM 7174 N N . SER D 1 161 ? -29.797 33.396 -21.661 1.00 3.63 159 SER D N 1
ATOM 7175 C CA . SER D 1 161 ? -29.271 32.046 -21.477 1.00 5.00 159 SER D CA 1
ATOM 7176 C C . SER D 1 161 ? -28.553 31.539 -22.743 1.00 4.78 159 SER D C 1
ATOM 7177 O O . SER D 1 161 ? -27.446 30.981 -22.657 1.00 4.39 159 SER D O 1
ATOM 7180 N N . THR D 1 162 ? -29.149 31.766 -23.914 1.00 4.72 160 THR D N 1
ATOM 7181 C CA . THR D 1 162 ? -28.518 31.339 -25.156 1.00 5.17 160 THR D CA 1
ATOM 7182 C C . THR D 1 162 ? -27.293 32.175 -25.478 1.00 4.77 160 THR D C 1
ATOM 7183 O O . THR D 1 162 ? -26.282 31.640 -25.939 1.00 5.73 160 THR D O 1
ATOM 7187 N N . TYR D 1 163 ? -27.368 33.481 -25.223 1.00 4.59 161 TYR D N 1
ATOM 7188 C CA . TYR D 1 163 ? -26.210 34.347 -25.369 1.00 4.61 161 TYR D CA 1
ATOM 7189 C C . TYR D 1 163 ? -25.031 33.856 -24.514 1.00 4.50 161 TYR D C 1
ATOM 7190 O O . TYR D 1 163 ? -23.888 33.816 -24.980 1.00 4.89 161 TYR D O 1
ATOM 7199 N N . SER D 1 164 ? -25.323 33.441 -23.286 1.00 4.29 162 SER D N 1
ATOM 7200 C CA . SER D 1 164 ? -24.293 32.957 -22.371 1.00 4.80 162 SER D CA 1
ATOM 7201 C C . SER D 1 164 ? -23.614 31.707 -22.937 1.00 4.01 162 SER D C 1
ATOM 7202 O O . SER D 1 164 ? -22.384 31.599 -22.929 1.00 5.41 162 SER D O 1
ATOM 7205 N N . LYS D 1 165 ? -24.412 30.773 -23.451 1.00 4.58 163 LYS D N 1
ATOM 7206 C CA . LYS D 1 165 ? -23.847 29.562 -24.038 1.00 4.17 163 LYS D CA 1
ATOM 7207 C C . LYS D 1 165 ? -23.007 29.891 -25.271 1.00 4.15 163 LYS D C 1
ATOM 7208 O O . LYS D 1 165 ? -21.934 29.316 -25.449 1.00 5.67 163 LYS D O 1
ATOM 7214 N N . ALA D 1 166 ? -23.459 30.834 -26.094 1.00 4.43 164 ALA D N 1
ATOM 7215 C CA . ALA D 1 166 ? -22.671 31.262 -27.254 1.00 4.39 164 ALA D CA 1
ATOM 7216 C C . ALA D 1 166 ? -21.328 31.815 -26.804 1.00 5.22 164 ALA D C 1
ATOM 7217 O O . ALA D 1 166 ? -20.275 31.454 -27.345 1.00 6.89 164 ALA D O 1
ATOM 7232 N N . SER D 1 168 ? -19.743 31.210 -24.037 1.00 5.48 166 SER D N 1
ATOM 7233 C CA . SER D 1 168 ? -18.931 30.122 -23.515 1.00 5.65 166 SER D CA 1
ATOM 7234 C C . SER D 1 168 ? -18.206 29.377 -24.633 1.00 5.62 166 SER D C 1
ATOM 7235 O O . SER D 1 168 ? -17.048 29.013 -24.492 1.00 7.06 166 SER D O 1
ATOM 7238 N N . LYS D 1 169 ? -18.882 29.143 -25.752 1.00 6.49 167 LYS D N 1
ATOM 7239 C CA . LYS D 1 169 ? -18.239 28.437 -26.850 1.00 6.11 167 LYS D CA 1
ATOM 7240 C C . LYS D 1 169 ? -17.041 29.226 -27.350 1.00 5.73 167 LYS D C 1
ATOM 7241 O O . LYS D 1 169 ? -16.018 28.658 -27.726 1.00 7.11 167 LYS D O 1
ATOM 7247 N N . GLU D 1 170 ? -17.171 30.546 -27.368 1.00 5.86 168 GLU D N 1
ATOM 7248 C CA . GLU D 1 170 ? -16.094 31.382 -27.865 1.00 6.75 168 GLU D CA 1
ATOM 7249 C C . GLU D 1 170 ? -14.925 31.504 -26.885 1.00 6.39 168 GLU D C 1
ATOM 7250 O O . GLU D 1 170 ? -13.764 31.395 -27.286 1.00 7.51 168 GLU D O 1
ATOM 7256 N N . VAL D 1 171 ? -15.224 31.736 -25.612 1.00 6.16 169 VAL D N 1
ATOM 7257 C CA . VAL D 1 171 ? -14.161 32.129 -24.686 1.00 7.14 169 VAL D CA 1
ATOM 7258 C C . VAL D 1 171 ? -13.666 31.000 -23.786 1.00 6.74 169 VAL D C 1
ATOM 7259 O O . VAL D 1 171 ? -12.568 31.106 -23.247 1.00 7.96 169 VAL D O 1
ATOM 7263 N N . SER D 1 172 ? -14.424 29.915 -23.623 1.00 7.87 170 SER D N 1
ATOM 7264 C CA A SER D 1 172 ? -13.939 28.773 -22.825 0.72 7.17 170 SER D CA 1
ATOM 7265 C CA B SER D 1 172 ? -13.903 28.832 -22.792 0.28 7.80 170 SER D CA 1
ATOM 7266 C C . SER D 1 172 ? -12.613 28.197 -23.340 1.00 7.98 170 SER D C 1
ATOM 7267 O O . SER D 1 172 ? -11.739 27.810 -22.554 1.00 9.01 170 SER D O 1
ATOM 7272 N N . PRO D 1 173 ? -12.451 28.110 -24.681 1.00 7.22 171 PRO D N 1
ATOM 7273 C CA . PRO D 1 173 ? -11.148 27.613 -25.151 1.00 8.73 171 PRO D CA 1
ATOM 7274 C C . PRO D 1 173 ? -9.974 28.533 -24.828 1.00 9.97 171 PRO D C 1
ATOM 7275 O O . PRO D 1 173 ? -8.825 28.109 -24.953 1.00 13.87 171 PRO D O 1
ATOM 7279 N N . LYS D 1 174 ? -10.279 29.767 -24.438 1.00 8.08 172 LYS D N 1
ATOM 7280 C CA . LYS D 1 174 ? -9.280 30.788 -24.159 1.00 10.42 172 LYS D CA 1
ATOM 7281 C C . LYS D 1 174 ? -9.059 30.942 -22.654 1.00 12.06 172 LYS D C 1
ATOM 7282 O O . LYS D 1 174 ? -8.317 31.829 -22.225 1.00 17.42 172 LYS D O 1
ATOM 7288 N N . GLY D 1 175 ? -9.696 30.089 -21.853 1.00 11.82 173 GLY D N 1
ATOM 7289 C CA . GLY D 1 175 ? -9.447 30.068 -20.417 1.00 11.42 173 GLY D CA 1
ATOM 7290 C C . GLY D 1 175 ? -10.463 30.784 -19.540 1.00 10.94 173 GLY D C 1
ATOM 7291 O O . GLY D 1 175 ? -10.302 30.824 -18.313 1.00 13.79 173 GLY D O 1
ATOM 7292 N N . VAL D 1 176 ? -11.500 31.352 -20.141 1.00 8.33 174 VAL D N 1
ATOM 7293 C CA . VAL D 1 176 ? -12.560 32.007 -19.375 1.00 8.57 174 VAL D CA 1
ATOM 7294 C C . VAL D 1 176 ? -13.794 31.107 -19.315 1.00 10.52 174 VAL D C 1
ATOM 7295 O O . VAL D 1 176 ? -14.343 30.734 -20.355 1.00 11.08 174 VAL D O 1
ATOM 7299 N N . ARG D 1 177 ? -14.239 30.758 -18.115 1.00 6.94 175 ARG D N 1
ATOM 7300 C CA . ARG D 1 177 ? -15.455 29.943 -17.980 1.00 6.15 175 ARG D CA 1
ATOM 7301 C C . ARG D 1 177 ? -16.684 30.825 -17.958 1.00 6.40 175 ARG D C 1
ATOM 7302 O O . ARG D 1 177 ? -16.643 31.936 -17.424 1.00 6.77 175 ARG D O 1
ATOM 7310 N N . VAL D 1 178 ? -17.777 30.342 -18.533 1.00 5.86 176 VAL D N 1
ATOM 7311 C CA . VAL D 1 178 ? -19.032 31.107 -18.596 1.00 5.55 176 VAL D CA 1
ATOM 7312 C C . VAL D 1 178 ? -20.177 30.171 -18.237 1.00 6.60 176 VAL D C 1
ATOM 7313 O O . VAL D 1 178 ? -20.442 29.188 -18.953 1.00 5.99 176 VAL D O 1
ATOM 7317 N N . VAL D 1 179 ? -20.824 30.442 -17.111 1.00 5.15 177 VAL D N 1
ATOM 7318 C CA . VAL D 1 179 ? -21.845 29.555 -16.579 1.00 4.89 177 VAL D CA 1
ATOM 7319 C C . VAL D 1 179 ? -23.087 30.348 -16.239 1.00 6.26 177 VAL D C 1
ATOM 7320 O O . VAL D 1 179 ? -23.035 31.573 -16.079 1.00 6.86 177 VAL D O 1
ATOM 7324 N N . ARG D 1 180 ? -24.204 29.646 -16.129 1.00 5.07 178 ARG D N 1
ATOM 7325 C CA . ARG D 1 180 ? -25.467 30.234 -15.719 1.00 5.25 178 ARG D CA 1
ATOM 7326 C C . ARG D 1 180 ? -25.976 29.610 -14.441 1.00 6.34 178 ARG D C 1
ATOM 7327 O O . ARG D 1 180 ? -25.827 28.405 -14.231 1.00 6.67 178 ARG D O 1
ATOM 7335 N N . VAL D 1 181 ? -26.563 30.448 -13.590 1.00 4.98 179 VAL D N 1
ATOM 7336 C CA . VAL D 1 181 ? -27.301 30.022 -12.414 1.00 5.64 179 VAL D CA 1
ATOM 7337 C C . VAL D 1 181 ? -28.743 30.412 -12.632 1.00 5.62 179 VAL D C 1
ATOM 7338 O O . VAL D 1 181 ? -29.047 31.590 -12.867 1.00 5.77 179 VAL D O 1
ATOM 7342 N N . SER D 1 182 ? -29.636 29.428 -12.593 1.00 5.24 180 SER D N 1
ATOM 7343 C CA . SER D 1 182 ? -31.034 29.676 -12.917 1.00 6.13 180 SER D CA 1
ATOM 7344 C C . SER D 1 182 ? -31.925 29.454 -11.706 1.00 5.79 180 SER D C 1
ATOM 7345 O O . SER D 1 182 ? -32.236 28.311 -11.354 1.00 5.59 180 SER D O 1
ATOM 7348 N N . PRO D 1 183 ? -32.319 30.539 -11.026 1.00 5.29 181 PRO D N 1
ATOM 7349 C CA . PRO D 1 183 ? -33.134 30.371 -9.817 1.00 5.88 181 PRO D CA 1
ATOM 7350 C C . PRO D 1 183 ? -34.616 30.253 -10.103 1.00 5.78 181 PRO D C 1
ATOM 7351 O O . PRO D 1 183 ? -35.124 30.797 -11.093 1.00 5.93 181 PRO D O 1
ATOM 7355 N N . GLY D 1 184 ? -35.296 29.527 -9.224 1.00 6.22 182 GLY D N 1
ATOM 7356 C CA . GLY D 1 184 ? -36.735 29.646 -9.093 1.00 6.42 182 GLY D CA 1
ATOM 7357 C C . GLY D 1 184 ? -37.087 30.826 -8.201 1.00 6.88 182 GLY D C 1
ATOM 7358 O O . GLY D 1 184 ? -36.354 31.822 -8.138 1.00 8.68 182 GLY D O 1
ATOM 7359 N N . TRP D 1 185 ? -38.204 30.713 -7.504 1.00 7.31 183 TRP D N 1
ATOM 7360 C CA . TRP D 1 185 ? -38.611 31.743 -6.559 1.00 7.86 183 TRP D CA 1
ATOM 7361 C C . TRP D 1 185 ? -37.569 31.841 -5.452 1.00 8.73 183 TRP D C 1
ATOM 7362 O O . TRP D 1 185 ? -37.236 30.842 -4.806 1.00 8.70 183 TRP D O 1
ATOM 7373 N N . ILE D 1 186 ? -37.064 33.056 -5.237 1.00 10.09 184 ILE D N 1
ATOM 7374 C CA . ILE D 1 186 ? -36.164 33.367 -4.125 1.00 8.62 184 ILE D CA 1
ATOM 7375 C C . ILE D 1 186 ? -36.937 34.209 -3.130 1.00 9.86 184 ILE D C 1
ATOM 7376 O O . ILE D 1 186 ? -37.589 35.179 -3.522 1.00 11.78 184 ILE D O 1
ATOM 7381 N N . GLU D 1 187 ? -36.887 33.824 -1.859 1.00 11.17 185 GLU D N 1
ATOM 7382 C CA . GLU D 1 187 ? -37.565 34.570 -0.801 1.00 12.09 185 GLU D CA 1
ATOM 7383 C C . GLU D 1 187 ? -36.819 35.872 -0.522 1.00 15.02 185 GLU D C 1
ATOM 7384 O O . GLU D 1 187 ? -35.714 35.858 0.007 1.00 16.56 185 GLU D O 1
ATOM 7390 N N . THR D 1 188 ? -37.431 36.998 -0.886 1.00 15.01 186 THR D N 1
ATOM 7391 C CA . THR D 1 188 ? -36.809 38.311 -0.730 1.00 16.99 186 THR D CA 1
ATOM 7392 C C . THR D 1 188 ? -37.878 39.289 -0.280 1.00 22.73 186 THR D C 1
ATOM 7393 O O . THR D 1 188 ? -39.063 38.958 -0.271 1.00 20.92 186 THR D O 1
ATOM 7397 N N . GLU D 1 189 ? -37.468 40.502 0.076 1.00 31.11 187 GLU D N 1
ATOM 7398 C CA . GLU D 1 189 ? -38.442 41.529 0.428 1.00 33.69 187 GLU D CA 1
ATOM 7399 C C . GLU D 1 189 ? -39.371 41.796 -0.761 1.00 32.71 187 GLU D C 1
ATOM 7400 O O . GLU D 1 189 ? -40.573 41.942 -0.595 1.00 34.35 187 GLU D O 1
ATOM 7406 N N . ALA D 1 190 ? -38.800 41.822 -1.960 1.00 30.12 188 ALA D N 1
ATOM 7407 C CA . ALA D 1 190 ? -39.565 42.008 -3.193 1.00 28.96 188 ALA D CA 1
ATOM 7408 C C . ALA D 1 190 ? -40.607 40.908 -3.424 1.00 29.05 188 ALA D C 1
ATOM 7409 O O . ALA D 1 190 ? -41.756 41.198 -3.757 1.00 29.52 188 ALA D O 1
ATOM 7411 N N . SER D 1 191 ? -40.209 39.647 -3.262 1.00 27.02 189 SER D N 1
ATOM 7412 C CA . SER D 1 191 ? -41.144 38.549 -3.497 1.00 26.56 189 SER D CA 1
ATOM 7413 C C . SER D 1 191 ? -42.183 38.402 -2.380 1.00 29.53 189 SER D C 1
ATOM 7414 O O . SER D 1 191 ? -43.284 37.911 -2.615 1.00 30.00 189 SER D O 1
ATOM 7417 N N . VAL D 1 192 ? -41.842 38.850 -1.174 1.00 31.68 190 VAL D N 1
ATOM 7418 C CA . VAL D 1 192 ? -42.812 38.886 -0.086 1.00 34.83 190 VAL D CA 1
ATOM 7419 C C . VAL D 1 192 ? -43.888 39.931 -0.391 1.00 36.52 190 VAL D C 1
ATOM 7420 O O . VAL D 1 192 ? -45.070 39.709 -0.133 1.00 38.30 190 VAL D O 1
ATOM 7424 N N . ARG D 1 193 ? -43.474 41.056 -0.967 1.00 36.02 191 ARG D N 1
ATOM 7425 C CA . ARG D 1 193 ? -44.414 42.104 -1.363 1.00 37.50 191 ARG D CA 1
ATOM 7426 C C . ARG D 1 193 ? -45.330 41.654 -2.501 1.00 36.38 191 ARG D C 1
ATOM 7427 O O . ARG D 1 193 ? -46.501 42.036 -2.549 1.00 38.93 191 ARG D O 1
ATOM 7435 N N . LEU D 1 194 ? -44.794 40.849 -3.415 1.00 33.20 192 LEU D N 1
ATOM 7436 C CA . LEU D 1 194 ? -45.610 40.263 -4.472 1.00 31.92 192 LEU D CA 1
ATOM 7437 C C . LEU D 1 194 ? -46.663 39.348 -3.862 1.00 34.45 192 LEU D C 1
ATOM 7438 O O . LEU D 1 194 ? -47.826 39.368 -4.268 1.00 34.51 192 LEU D O 1
ATOM 7443 N N . ALA D 1 195 ? -46.246 38.550 -2.883 1.00 33.95 193 ALA D N 1
ATOM 7444 C CA . ALA D 1 195 ? -47.155 37.654 -2.183 1.00 35.75 193 ALA D CA 1
ATOM 7445 C C . ALA D 1 195 ? -48.263 38.456 -1.520 1.00 39.21 193 ALA D C 1
ATOM 7446 O O . ALA D 1 195 ? -49.401 38.011 -1.444 1.00 40.76 193 ALA D O 1
ATOM 7448 N N . GLU D 1 196 ? -47.912 39.646 -1.047 1.00 43.15 194 GLU D N 1
ATOM 7449 C CA . GLU D 1 196 ? -48.876 40.552 -0.431 1.00 43.86 194 GLU D CA 1
ATOM 7450 C C . GLU D 1 196 ? -49.919 41.059 -1.418 1.00 44.11 194 GLU D C 1
ATOM 7451 O O . GLU D 1 196 ? -51.117 40.994 -1.145 1.00 46.45 194 GLU D O 1
ATOM 7457 N N . ARG D 1 197 ? -49.460 41.578 -2.555 1.00 46.28 195 ARG D N 1
ATOM 7458 C CA . ARG D 1 197 ? -50.360 42.069 -3.597 1.00 47.48 195 ARG D CA 1
ATOM 7459 C C . ARG D 1 197 ? -51.297 40.966 -4.089 1.00 47.13 195 ARG D C 1
ATOM 7460 O O . ARG D 1 197 ? -52.476 41.209 -4.357 1.00 45.74 195 ARG D O 1
ATOM 7468 N N . LEU D 1 198 ? -50.765 39.753 -4.205 1.00 39.46 196 LEU D N 1
ATOM 7469 C CA . LEU D 1 198 ? -51.575 38.602 -4.586 1.00 39.21 196 LEU D CA 1
ATOM 7470 C C . LEU D 1 198 ? -52.525 38.226 -3.454 1.00 43.06 196 LEU D C 1
ATOM 7471 O O . LEU D 1 198 ? -53.678 37.866 -3.694 1.00 43.86 196 LEU D O 1
ATOM 7476 N N . ALA D 1 199 ? -52.032 38.311 -2.221 1.00 51.45 197 ALA D N 1
ATOM 7477 C CA . ALA D 1 199 ? -52.845 38.034 -1.040 1.00 50.10 197 ALA D CA 1
ATOM 7478 C C . ALA D 1 199 ? -53.998 39.020 -0.936 1.00 53.19 197 ALA D C 1
ATOM 7479 O O . ALA D 1 199 ? -55.132 38.636 -0.638 1.00 56.90 197 ALA D O 1
ATOM 7481 N N . LYS D 1 200 ? -53.695 40.293 -1.173 1.00 50.23 198 LYS D N 1
ATOM 7482 C CA . LYS D 1 200 ? -54.704 41.347 -1.138 1.00 54.13 198 LYS D CA 1
ATOM 7483 C C . LYS D 1 200 ? -55.810 41.071 -2.148 1.00 54.15 198 LYS D C 1
ATOM 7484 O O . LYS D 1 200 ? -56.997 41.146 -1.823 1.00 57.33 198 LYS D O 1
ATOM 7490 N N . GLN D 1 201 ? -55.410 40.752 -3.375 1.00 56.63 199 GLN D N 1
ATOM 7491 C CA . GLN D 1 201 ? -56.362 40.569 -4.463 1.00 64.81 199 GLN D CA 1
ATOM 7492 C C . GLN D 1 201 ? -57.202 39.309 -4.284 1.00 61.94 199 GLN D C 1
ATOM 7493 O O . GLN D 1 201 ? -58.350 39.251 -4.724 1.00 62.61 199 GLN D O 1
ATOM 7499 N N . ALA D 1 202 ? -56.630 38.303 -3.631 1.00 50.53 200 ALA D N 1
ATOM 7500 C CA . ALA D 1 202 ? -57.336 37.044 -3.413 1.00 53.38 200 ALA D CA 1
ATOM 7501 C C . ALA D 1 202 ? -58.111 37.041 -2.099 1.00 57.32 200 ALA D C 1
ATOM 7502 O O . ALA D 1 202 ? -58.913 36.143 -1.845 1.00 58.92 200 ALA D O 1
ATOM 7504 N N . GLY D 1 203 ? -57.869 38.050 -1.269 1.00 63.02 201 GLY D N 1
ATOM 7505 C CA . GLY D 1 203 ? -58.524 38.144 0.022 1.00 62.14 201 GLY D CA 1
ATOM 7506 C C . GLY D 1 203 ? -58.115 37.038 0.979 1.00 63.32 201 GLY D C 1
ATOM 7507 O O . GLY D 1 203 ? -58.942 36.519 1.727 1.00 66.24 201 GLY D O 1
ATOM 7508 N N . THR D 1 204 ? -56.836 36.674 0.955 1.00 58.00 202 THR D N 1
ATOM 7509 C CA . THR D 1 204 ? -56.301 35.676 1.879 1.00 58.14 202 THR D CA 1
ATOM 7510 C C . THR D 1 204 ? -55.164 36.261 2.716 1.00 57.91 202 THR D C 1
ATOM 7511 O O . THR D 1 204 ? -54.899 37.462 2.659 1.00 57.95 202 THR D O 1
ATOM 7515 N N . ASP D 1 205 ? -54.497 35.418 3.498 1.00 63.65 203 ASP D N 1
ATOM 7516 C CA . ASP D 1 205 ? -53.358 35.879 4.288 1.00 64.46 203 ASP D CA 1
ATOM 7517 C C . ASP D 1 205 ? -52.108 35.989 3.415 1.00 66.67 203 ASP D C 1
ATOM 7518 O O . ASP D 1 205 ? -52.161 35.775 2.202 1.00 55.84 203 ASP D O 1
ATOM 7523 N N . LEU D 1 206 ? -50.978 36.291 4.046 1.00 53.04 204 LEU D N 1
ATOM 7524 C CA . LEU D 1 206 ? -49.714 36.468 3.330 1.00 51.90 204 LEU D CA 1
ATOM 7525 C C . LEU D 1 206 ? -49.150 35.160 2.814 1.00 58.05 204 LEU D C 1
ATOM 7526 O O . LEU D 1 206 ? -48.711 35.082 1.668 1.00 46.67 204 LEU D O 1
ATOM 7531 N N . GLU D 1 207 ? -49.129 34.139 3.664 1.00 58.63 205 GLU D N 1
ATOM 7532 C CA . GLU D 1 207 ? -48.636 32.841 3.223 1.00 65.74 205 GLU D CA 1
ATOM 7533 C C . GLU D 1 207 ? -49.642 32.230 2.259 1.00 65.85 205 GLU D C 1
ATOM 7534 O O . GLU D 1 207 ? -49.284 31.420 1.403 1.00 60.45 205 GLU D O 1
ATOM 7540 N N . GLY D 1 208 ? -50.904 32.624 2.411 1.00 47.91 206 GLY D N 1
ATOM 7541 C CA . GLY D 1 208 ? -51.925 32.284 1.439 1.00 47.27 206 GLY D CA 1
ATOM 7542 C C . GLY D 1 208 ? -51.473 32.750 0.068 1.00 44.53 206 GLY D C 1
ATOM 7543 O O . GLY D 1 208 ? -51.613 32.035 -0.926 1.00 41.87 206 GLY D O 1
ATOM 7544 N N . GLY D 1 209 ? -50.910 33.955 0.026 1.00 43.44 207 GLY D N 1
ATOM 7545 C CA . GLY D 1 209 ? -50.341 34.500 -1.192 1.00 40.42 207 GLY D CA 1
ATOM 7546 C C . GLY D 1 209 ? -49.090 33.755 -1.618 1.00 37.60 207 GLY D C 1
ATOM 7547 O O . GLY D 1 209 ? -48.796 33.649 -2.809 1.00 34.37 207 GLY D O 1
ATOM 7548 N N . LYS D 1 210 ? -48.346 33.240 -0.644 1.00 37.49 208 LYS D N 1
ATOM 7549 C CA . LYS D 1 210 ? -47.168 32.441 -0.941 1.00 34.63 208 LYS D CA 1
ATOM 7550 C C . LYS D 1 210 ? -47.585 31.125 -1.582 1.00 33.38 208 LYS D C 1
ATOM 7551 O O . LYS D 1 210 ? -46.904 30.615 -2.472 1.00 30.38 208 LYS D O 1
ATOM 7557 N N . LYS D 1 211 ? -48.708 30.580 -1.124 1.00 35.83 209 LYS D N 1
ATOM 7558 C CA . LYS D 1 211 ? -49.269 29.376 -1.724 1.00 35.42 209 LYS D CA 1
ATOM 7559 C C . LYS D 1 211 ? -49.689 29.649 -3.159 1.00 33.20 209 LYS D C 1
ATOM 7560 O O . LYS D 1 211 ? -49.499 28.810 -4.036 1.00 30.91 209 LYS D O 1
ATOM 7566 N N . ILE D 1 212 ? -50.266 30.826 -3.387 1.00 34.28 210 ILE D N 1
ATOM 7567 C CA . ILE D 1 212 ? -50.665 31.253 -4.724 1.00 32.74 210 ILE D CA 1
ATOM 7568 C C . ILE D 1 212 ? -49.461 31.298 -5.661 1.00 29.28 210 ILE D C 1
ATOM 7569 O O . ILE D 1 212 ? -49.536 30.844 -6.806 1.00 26.98 210 ILE D O 1
ATOM 7574 N N . ILE D 1 213 ? -48.348 31.832 -5.160 1.00 28.41 211 ILE D N 1
ATOM 7575 C CA . ILE D 1 213 ? -47.111 31.862 -5.928 1.00 25.17 211 ILE D CA 1
ATOM 7576 C C . ILE D 1 213 ? -46.647 30.447 -6.265 1.00 23.10 211 ILE D C 1
ATOM 7577 O O . ILE D 1 213 ? -46.423 30.130 -7.428 1.00 20.63 211 ILE D O 1
ATOM 7590 N N . ASP D 1 215 ? -48.285 27.576 -6.250 1.00 24.41 213 ASP D N 1
ATOM 7591 C CA . ASP D 1 215 ? -49.239 26.931 -7.146 1.00 24.21 213 ASP D CA 1
ATOM 7592 C C . ASP D 1 215 ? -49.099 27.456 -8.576 1.00 21.74 213 ASP D C 1
ATOM 7593 O O . ASP D 1 215 ? -49.194 26.689 -9.533 1.00 22.49 213 ASP D O 1
ATOM 7598 N N . GLY D 1 216 ? -48.855 28.755 -8.712 1.00 21.66 214 GLY D N 1
ATOM 7599 C CA . GLY D 1 216 ? -48.702 29.372 -10.020 1.00 17.97 214 GLY D CA 1
ATOM 7600 C C . GLY D 1 216 ? -47.486 28.869 -10.776 1.00 14.44 214 GLY D C 1
ATOM 7601 O O . GLY D 1 216 ? -47.422 28.948 -12.001 1.00 15.28 214 GLY D O 1
ATOM 7602 N N . LEU D 1 217 ? -46.513 28.345 -10.044 1.00 14.30 215 LEU D N 1
ATOM 7603 C CA . LEU D 1 217 ? -45.309 27.782 -10.644 1.00 14.11 215 LEU D CA 1
ATOM 7604 C C . LEU D 1 217 ? -45.479 26.318 -11.009 1.00 15.38 215 LEU D C 1
ATOM 7605 O O . LEU D 1 217 ? -44.595 25.730 -11.621 1.00 15.37 215 LEU D O 1
ATOM 7610 N N . GLY D 1 218 ? -46.595 25.724 -10.598 1.00 14.16 216 GLY D N 1
ATOM 7611 C CA . GLY D 1 218 ? -46.823 24.305 -10.801 1.00 15.02 216 GLY D CA 1
ATOM 7612 C C . GLY D 1 218 ? -46.403 23.492 -9.593 1.00 14.51 216 GLY D C 1
ATOM 7613 O O . GLY D 1 218 ? -46.318 22.262 -9.669 1.00 17.15 216 GLY D O 1
ATOM 7614 N N . GLY D 1 219 ? -46.131 24.186 -8.488 1.00 14.66 217 GLY D N 1
ATOM 7615 C CA . GLY D 1 219 ? -45.700 23.549 -7.254 1.00 14.84 217 GLY D CA 1
ATOM 7616 C C . GLY D 1 219 ? -44.190 23.514 -7.130 1.00 13.14 217 GLY D C 1
ATOM 7617 O O . GLY D 1 219 ? -43.492 23.456 -8.142 1.00 13.65 217 GLY D O 1
ATOM 7618 N N . ILE D 1 220 ? -43.691 23.572 -5.895 1.00 10.94 218 ILE D N 1
ATOM 7619 C CA . ILE D 1 220 ? -42.264 23.415 -5.615 1.00 10.57 218 ILE D CA 1
ATOM 7620 C C . ILE D 1 220 ? -42.106 22.141 -4.798 1.00 9.96 218 ILE D C 1
ATOM 7621 O O . ILE D 1 220 ? -42.544 22.092 -3.648 1.00 10.56 218 ILE D O 1
ATOM 7626 N N . PRO D 1 221 ? -41.493 21.097 -5.386 1.00 8.04 219 PRO D N 1
ATOM 7627 C CA . PRO D 1 221 ? -41.383 19.830 -4.644 1.00 8.90 219 PRO D CA 1
ATOM 7628 C C . PRO D 1 221 ? -40.729 19.987 -3.264 1.00 9.99 219 PRO D C 1
ATOM 7629 O O . PRO D 1 221 ? -41.196 19.394 -2.291 1.00 10.86 219 PRO D O 1
ATOM 7633 N N . LEU D 1 222 ? -39.676 20.792 -3.172 1.00 8.37 220 LEU D N 1
ATOM 7634 C CA . LEU D 1 222 ? -39.037 21.053 -1.881 1.00 9.95 220 LEU D CA 1
ATOM 7635 C C . LEU D 1 222 ? -39.989 21.706 -0.866 1.00 9.43 220 LEU D C 1
ATOM 7636 O O . LEU D 1 222 ? -39.841 21.516 0.352 1.00 12.88 220 LEU D O 1
ATOM 7641 N N . GLY D 1 223 ? -40.964 22.462 -1.365 1.00 9.37 221 GLY D N 1
ATOM 7642 C CA . GLY D 1 223 ? -42.024 23.004 -0.524 1.00 12.51 221 GLY D CA 1
ATOM 7643 C C . GLY D 1 223 ? -41.804 24.424 -0.037 1.00 12.70 221 GLY D C 1
ATOM 7644 O O . GLY D 1 223 ? -42.593 24.946 0.753 1.00 14.08 221 GLY D O 1
ATOM 7645 N N . ARG D 1 224 ? -40.725 25.047 -0.501 1.00 10.36 222 ARG D N 1
ATOM 7646 C CA . ARG D 1 224 ? -40.372 26.393 -0.069 1.00 12.10 222 ARG D CA 1
ATOM 7647 C C . ARG D 1 224 ? -39.511 27.042 -1.141 1.00 10.51 222 ARG D C 1
ATOM 7648 O O . ARG D 1 224 ? -38.864 26.342 -1.927 1.00 11.26 222 ARG D O 1
ATOM 7656 N N . PRO D 1 225 ? -39.485 28.382 -1.177 1.00 11.16 223 PRO D N 1
ATOM 7657 C CA . PRO D 1 225 ? -38.574 29.079 -2.092 1.00 11.38 223 PRO D CA 1
ATOM 7658 C C . PRO D 1 225 ? -37.120 28.953 -1.640 1.00 10.33 223 PRO D C 1
ATOM 7659 O O . PRO D 1 225 ? -36.842 28.504 -0.517 1.00 11.43 223 PRO D O 1
ATOM 7663 N N . ALA D 1 226 ? -36.196 29.304 -2.525 1.00 9.22 224 ALA D N 1
ATOM 7664 C CA . ALA D 1 226 ? -34.781 29.366 -2.179 1.00 9.55 224 ALA D CA 1
ATOM 7665 C C . ALA D 1 226 ? -34.496 30.593 -1.326 1.00 9.93 224 ALA D C 1
ATOM 7666 O O . ALA D 1 226 ? -35.136 31.638 -1.501 1.00 12.17 224 ALA D O 1
ATOM 7668 N N . LYS D 1 227 ? -33.539 30.471 -0.407 1.00 10.05 225 LYS D N 1
ATOM 7669 C CA . LYS D 1 227 ? -33.067 31.622 0.358 1.00 9.93 225 LYS D CA 1
ATOM 7670 C C . LYS D 1 227 ? -31.981 32.343 -0.415 1.00 9.11 225 LYS D C 1
ATOM 7671 O O . LYS D 1 227 ? -31.243 31.731 -1.173 1.00 9.95 225 LYS D O 1
ATOM 7677 N N . PRO D 1 228 ? -31.863 33.656 -0.211 1.00 10.82 226 PRO D N 1
ATOM 7678 C CA . PRO D 1 228 ? -30.783 34.393 -0.882 1.00 10.24 226 PRO D CA 1
ATOM 7679 C C . PRO D 1 228 ? -29.404 33.747 -0.666 1.00 10.20 226 PRO D C 1
ATOM 7680 O O . PRO D 1 228 ? -28.618 33.655 -1.619 1.00 8.69 226 PRO D O 1
ATOM 7684 N N . GLU D 1 229 ? -29.127 33.295 0.558 1.00 9.58 227 GLU D N 1
ATOM 7685 C CA . GLU D 1 229 ? -27.831 32.680 0.857 1.00 9.27 227 GLU D CA 1
ATOM 7686 C C . GLU D 1 229 ? -27.598 31.413 0.053 1.00 9.69 227 GLU D C 1
ATOM 7687 O O . GLU D 1 229 ? -26.464 31.089 -0.276 1.00 8.40 227 GLU D O 1
ATOM 7693 N N . GLU D 1 230 ? -28.673 30.702 -0.271 1.00 8.70 228 GLU D N 1
ATOM 7694 C CA . GLU D 1 230 ? -28.561 29.470 -1.033 1.00 8.94 228 GLU D CA 1
ATOM 7695 C C . GLU D 1 230 ? -28.146 29.737 -2.480 1.00 7.46 228 GLU D C 1
ATOM 7696 O O . GLU D 1 230 ? -27.316 29.021 -3.048 1.00 8.06 228 GLU D O 1
ATOM 7702 N N . VAL D 1 231 ? -28.709 30.784 -3.073 1.00 6.95 229 VAL D N 1
ATOM 7703 C CA . VAL D 1 231 ? -28.269 31.232 -4.383 1.00 7.30 229 VAL D CA 1
ATOM 7704 C C . VAL D 1 231 ? -26.797 31.654 -4.336 1.00 7.38 229 VAL D C 1
ATOM 7705 O O . VAL D 1 231 ? -26.005 31.241 -5.201 1.00 7.72 229 VAL D O 1
ATOM 7709 N N . ALA D 1 232 ? -26.424 32.429 -3.309 1.00 6.65 230 ALA D N 1
ATOM 7710 C CA . ALA D 1 232 ? -25.026 32.822 -3.120 1.00 7.15 230 ALA D CA 1
ATOM 7711 C C . ALA D 1 232 ? -24.090 31.608 -3.044 1.00 6.69 230 ALA D C 1
ATOM 7712 O O . ALA D 1 232 ? -23.018 31.621 -3.651 1.00 7.63 230 ALA D O 1
ATOM 7714 N N . ASN D 1 233 ? -24.488 30.567 -2.301 1.00 6.83 231 ASN D N 1
ATOM 7715 C CA . ASN D 1 233 ? -23.636 29.385 -2.153 1.00 8.32 231 ASN D CA 1
ATOM 7716 C C . ASN D 1 233 ? -23.278 28.782 -3.510 1.00 8.26 231 ASN D C 1
ATOM 7717 O O . ASN D 1 233 ? -22.126 28.420 -3.753 1.00 8.28 231 ASN D O 1
ATOM 7722 N N . LEU D 1 234 ? -24.281 28.664 -4.378 1.00 6.15 232 LEU D N 1
ATOM 7723 C CA . LEU D 1 234 ? -24.079 28.047 -5.685 1.00 6.52 232 LEU D CA 1
ATOM 7724 C C . LEU D 1 234 ? -23.187 28.915 -6.570 1.00 6.02 232 LEU D C 1
ATOM 7725 O O . LEU D 1 234 ? -22.286 28.419 -7.254 1.00 7.04 232 LEU D O 1
ATOM 7730 N N . ILE D 1 235 ? -23.415 30.230 -6.541 1.00 6.11 233 ILE D N 1
ATOM 7731 C CA . ILE D 1 235 ? -22.582 31.146 -7.307 1.00 6.78 233 ILE D CA 1
ATOM 7732 C C . ILE D 1 235 ? -21.125 31.081 -6.835 1.00 7.69 233 ILE D C 1
ATOM 7733 O O . ILE D 1 235 ? -20.200 31.044 -7.653 1.00 7.66 233 ILE D O 1
ATOM 7738 N N . ALA D 1 236 ? -20.922 31.051 -5.517 1.00 7.70 234 ALA D N 1
ATOM 7739 C CA . ALA D 1 236 ? -19.570 30.966 -4.979 1.00 8.33 234 ALA D CA 1
ATOM 7740 C C . ALA D 1 236 ? -18.885 29.680 -5.438 1.00 8.01 234 ALA D C 1
ATOM 7741 O O . ALA D 1 236 ? -17.725 29.699 -5.844 1.00 8.46 234 ALA D O 1
ATOM 7743 N N . PHE D 1 237 ? -19.598 28.561 -5.368 1.00 7.55 235 PHE D N 1
ATOM 7744 C CA . PHE D 1 237 ? -19.018 27.315 -5.849 1.00 9.53 235 PHE D CA 1
ATOM 7745 C C . PHE D 1 237 ? -18.575 27.435 -7.314 1.00 7.29 235 PHE D C 1
ATOM 7746 O O . PHE D 1 237 ? -17.441 27.076 -7.671 1.00 6.91 235 PHE D O 1
ATOM 7754 N N . LEU D 1 238 ? -19.460 27.950 -8.161 1.00 7.14 236 LEU D N 1
ATOM 7755 C CA . LEU D 1 238 ? -19.171 28.007 -9.586 1.00 5.34 236 LEU D CA 1
ATOM 7756 C C . LEU D 1 238 ? -18.061 28.994 -9.914 1.00 6.32 236 LEU D C 1
ATOM 7757 O O . LEU D 1 238 ? -17.333 28.795 -10.877 1.00 8.48 236 LEU D O 1
ATOM 7762 N N . ALA D 1 239 ? -17.920 30.042 -9.105 1.00 7.61 237 ALA D N 1
ATOM 7763 C CA . ALA D 1 239 ? -16.845 31.015 -9.313 1.00 7.95 237 ALA D CA 1
ATOM 7764 C C . ALA D 1 239 ? -15.479 30.497 -8.878 1.00 8.60 237 ALA D C 1
ATOM 7765 O O . ALA D 1 239 ? -14.445 31.048 -9.257 1.00 10.87 237 ALA D O 1
ATOM 7767 N N . SER D 1 240 ? -15.477 29.455 -8.055 1.00 8.30 238 SER D N 1
ATOM 7768 C CA . SER D 1 240 ? -14.253 28.972 -7.418 1.00 8.81 238 SER D CA 1
ATOM 7769 C C . SER D 1 240 ? -13.479 28.007 -8.312 1.00 8.56 238 SER D C 1
ATOM 7770 O O . SER D 1 240 ? -14.013 27.472 -9.293 1.00 8.61 238 SER D O 1
ATOM 7773 N N . ASP D 1 241 ? -12.237 27.739 -7.923 1.00 9.83 239 ASP D N 1
ATOM 7774 C CA . ASP D 1 241 ? -11.388 26.823 -8.676 1.00 10.40 239 ASP D CA 1
ATOM 7775 C C . ASP D 1 241 ? -11.837 25.368 -8.507 1.00 10.66 239 ASP D C 1
ATOM 7776 O O . ASP D 1 241 ? -11.339 24.478 -9.198 1.00 15.06 239 ASP D O 1
ATOM 7781 N N . ARG D 1 242 ? -12.788 25.131 -7.601 1.00 9.54 240 ARG D N 1
ATOM 7782 C CA . ARG D 1 242 ? -13.385 23.798 -7.457 1.00 8.71 240 ARG D CA 1
ATOM 7783 C C . ARG D 1 242 ? -14.334 23.470 -8.605 1.00 9.64 240 ARG D C 1
ATOM 7784 O O . ARG D 1 242 ? -14.792 22.335 -8.722 1.00 10.80 240 ARG D O 1
ATOM 7792 N N . ALA D 1 243 ? -14.604 24.457 -9.458 1.00 7.18 241 ALA D N 1
ATOM 7793 C CA . ALA D 1 243 ? -15.510 24.314 -10.596 1.00 6.62 241 ALA D CA 1
ATOM 7794 C C . ALA D 1 243 ? -14.782 24.487 -11.934 1.00 6.51 241 ALA D C 1
ATOM 7795 O O . ALA D 1 243 ? -15.394 24.830 -12.945 1.00 7.12 241 ALA D O 1
ATOM 7797 N N . ALA D 1 244 ? -13.481 24.212 -11.949 1.00 8.74 242 ALA D N 1
ATOM 7798 C CA . ALA D 1 244 ? -12.653 24.483 -13.124 1.00 8.49 242 ALA D CA 1
ATOM 7799 C C . ALA D 1 244 ? -13.055 23.733 -14.396 1.00 8.32 242 ALA D C 1
ATOM 7800 O O . ALA D 1 244 ? -12.689 24.167 -15.489 1.00 8.73 242 ALA D O 1
ATOM 7802 N N . SER D 1 245 ? -13.776 22.612 -14.278 1.00 7.93 243 SER D N 1
ATOM 7803 C CA . SER D 1 245 ? -14.217 21.886 -15.481 1.00 7.27 243 SER D CA 1
ATOM 7804 C C . SER D 1 245 ? -15.678 22.168 -15.836 1.00 7.48 243 SER D C 1
ATOM 7805 O O . SER D 1 245 ? -16.245 21.524 -16.725 1.00 7.83 243 SER D O 1
ATOM 7808 N N . ILE D 1 246 ? -16.282 23.135 -15.153 1.00 6.28 244 ILE D N 1
ATOM 7809 C CA . ILE D 1 246 ? -17.680 23.476 -15.401 1.00 5.96 244 ILE D CA 1
ATOM 7810 C C . ILE D 1 246 ? -17.779 24.756 -16.211 1.00 5.18 244 ILE D C 1
ATOM 7811 O O . ILE D 1 246 ? -17.418 25.828 -15.732 1.00 6.42 244 ILE D O 1
ATOM 7816 N N . THR D 1 247 ? -18.209 24.638 -17.459 1.00 5.95 245 THR D N 1
ATOM 7817 C CA . THR D 1 247 ? -18.423 25.808 -18.289 1.00 5.61 245 THR D CA 1
ATOM 7818 C C . THR D 1 247 ? -19.529 25.498 -19.291 1.00 6.03 245 THR D C 1
ATOM 7819 O O . THR D 1 247 ? -19.812 24.342 -19.588 1.00 6.29 245 THR D O 1
ATOM 7823 N N . GLY D 1 248 ? -20.169 26.543 -19.803 1.00 5.59 246 GLY D N 1
ATOM 7824 C CA . GLY D 1 248 ? -21.206 26.372 -20.809 1.00 5.25 246 GLY D CA 1
ATOM 7825 C C . GLY D 1 248 ? -22.395 25.579 -20.323 1.00 5.92 246 GLY D C 1
ATOM 7826 O O . GLY D 1 248 ? -23.031 24.894 -21.118 1.00 7.59 246 GLY D O 1
ATOM 7827 N N . ALA D 1 249 ? -22.725 25.717 -19.044 1.00 6.32 247 ALA D N 1
ATOM 7828 C CA . ALA D 1 249 ? -23.793 24.940 -18.420 1.00 5.77 247 ALA D CA 1
ATOM 7829 C C . ALA D 1 249 ? -24.672 25.853 -17.593 1.00 4.90 247 ALA D C 1
ATOM 7830 O O . ALA D 1 249 ? -24.224 26.918 -17.163 1.00 6.30 247 ALA D O 1
ATOM 7832 N N . GLU D 1 250 ? -25.919 25.437 -17.389 1.00 5.51 248 GLU D N 1
ATOM 7833 C CA . GLU D 1 250 ? -26.869 26.159 -16.544 1.00 6.49 248 GLU D CA 1
ATOM 7834 C C . GLU D 1 250 ? -27.233 25.275 -15.360 1.00 6.45 248 GLU D C 1
ATOM 7835 O O . GLU D 1 250 ? -27.683 24.143 -15.538 1.00 7.24 248 GLU D O 1
ATOM 7841 N N . TYR D 1 251 ? -27.006 25.803 -14.161 1.00 5.01 249 TYR D N 1
ATOM 7842 C CA . TYR D 1 251 ? -27.253 25.080 -12.930 1.00 5.23 249 TYR D CA 1
ATOM 7843 C C . TYR D 1 251 ? -28.502 25.664 -12.276 1.00 5.73 249 TYR D C 1
ATOM 7844 O O . TYR D 1 251 ? -28.518 26.838 -11.891 1.00 6.53 249 TYR D O 1
ATOM 7853 N N . THR D 1 252 ? -29.536 24.838 -12.147 1.00 6.48 250 THR D N 1
ATOM 7854 C CA . THR D 1 252 ? -30.838 25.304 -11.678 1.00 6.84 250 THR D CA 1
ATOM 7855 C C . THR D 1 252 ? -30.952 25.162 -10.166 1.00 6.88 250 THR D C 1
ATOM 7856 O O . THR D 1 252 ? -30.581 24.126 -9.601 1.00 8.30 250 THR D O 1
ATOM 7860 N N . ILE D 1 253 ? -31.455 26.209 -9.513 1.00 5.03 251 ILE D N 1
ATOM 7861 C CA . ILE D 1 253 ? -31.666 26.189 -8.065 1.00 6.51 251 ILE D CA 1
ATOM 7862 C C . ILE D 1 253 ? -33.111 26.631 -7.807 1.00 5.97 251 ILE D C 1
ATOM 7863 O O . ILE D 1 253 ? -33.417 27.828 -7.739 1.00 6.38 251 ILE D O 1
ATOM 7868 N N . ASP D 1 254 ? -33.997 25.638 -7.703 1.00 6.91 252 ASP D N 1
ATOM 7869 C CA . ASP D 1 254 ? -35.428 25.915 -7.712 1.00 5.94 252 ASP D CA 1
ATOM 7870 C C . ASP D 1 254 ? -36.251 24.922 -6.893 1.00 5.02 252 ASP D C 1
ATOM 7871 O O . ASP D 1 254 ? -37.463 24.873 -7.031 1.00 7.03 252 ASP D O 1
ATOM 7876 N N . GLY D 1 255 ? -35.615 24.127 -6.039 1.00 6.26 253 GLY D N 1
ATOM 7877 C CA . GLY D 1 255 ? -36.376 23.204 -5.212 1.00 7.04 253 GLY D CA 1
ATOM 7878 C C . GLY D 1 255 ? -37.125 22.139 -6.004 1.00 6.30 253 GLY D C 1
ATOM 7879 O O . GLY D 1 255 ? -38.052 21.524 -5.484 1.00 8.10 253 GLY D O 1
ATOM 7880 N N . GLY D 1 256 ? -36.731 21.934 -7.260 1.00 6.61 254 GLY D N 1
ATOM 7881 C CA . GLY D 1 256 ? -37.377 20.944 -8.108 1.00 6.51 254 GLY D CA 1
ATOM 7882 C C . GLY D 1 256 ? -38.489 21.499 -8.992 1.00 7.94 254 GLY D C 1
ATOM 7883 O O . GLY D 1 256 ? -39.110 20.732 -9.734 1.00 8.40 254 GLY D O 1
ATOM 7884 N N . THR D 1 257 ? -38.718 22.815 -8.962 1.00 5.96 255 THR D N 1
ATOM 7885 C CA . THR D 1 257 ? -39.877 23.405 -9.655 1.00 5.73 255 THR D CA 1
ATOM 7886 C C . THR D 1 257 ? -40.010 22.991 -11.128 1.00 6.49 255 THR D C 1
ATOM 7887 O O . THR D 1 257 ? -41.075 22.529 -11.554 1.00 7.75 255 THR D O 1
ATOM 7891 N N . VAL D 1 258 ? -38.936 23.149 -11.899 1.00 6.07 256 VAL D N 1
ATOM 7892 C CA . VAL D 1 258 ? -38.998 22.767 -13.312 1.00 4.92 256 VAL D CA 1
ATOM 7893 C C . VAL D 1 258 ? -39.224 21.251 -13.370 1.00 6.91 256 VAL D C 1
ATOM 7894 O O . VAL D 1 258 ? -38.436 20.482 -12.826 1.00 6.70 256 VAL D O 1
ATOM 7898 N N . PRO D 1 259 ? -40.339 20.809 -13.987 1.00 5.56 257 PRO D N 1
ATOM 7899 C CA . PRO D 1 259 ? -40.778 19.421 -13.774 1.00 6.40 257 PRO D CA 1
ATOM 7900 C C . PRO D 1 259 ? -40.248 18.437 -14.819 1.00 6.01 257 PRO D C 1
ATOM 7901 O O . PRO D 1 259 ? -40.611 17.265 -14.778 1.00 6.88 257 PRO D O 1
ATOM 7905 N N . THR D 1 260 ? -39.410 18.911 -15.731 1.00 5.70 258 THR D N 1
ATOM 7906 C CA . THR D 1 260 ? -38.824 18.059 -16.754 1.00 6.42 258 THR D CA 1
ATOM 7907 C C . THR D 1 260 ? -37.438 17.582 -16.337 1.00 6.34 258 THR D C 1
ATOM 7908 O O . THR D 1 260 ? -36.717 18.269 -15.585 1.00 9.18 258 THR D O 1
ATOM 7912 N N . ALA D 1 261 ? -37.085 16.388 -16.803 1.00 7.09 259 ALA D N 1
ATOM 7913 C CA . ALA D 1 261 ? -35.775 15.809 -16.529 1.00 8.12 259 ALA D CA 1
ATOM 7914 C C . ALA D 1 261 ? -34.665 16.590 -17.211 1.00 11.02 259 ALA D C 1
ATOM 7915 O O . ALA D 1 261 ? -34.892 17.397 -18.122 1.00 13.01 259 ALA D O 1
#

B-factor: mean 16.95, std 12.27, range [3.37, 78.05]

Nearest PDB structures (foldseek):
  8sbz-assembly1_A  TM=8.740E-01  e=2.697E-20  Klebsiella aerogenes KCTC 2190
  8sc0-assembly3_C  TM=8.718E-01  e=3.439E-20  Klebsiella aerogenes KCTC 2190
  8sby-assembly2_B  TM=8.813E-01  e=2.127E-19  Klebsiella aerogenes KCTC 2190
  8sbz-assembly2_B  TM=8.716E-01  e=1.026E-19  Klebsiella aerogenes KCTC 2190
  8sc0-assembly2_B  TM=8.664E-01  e=1.159E-19  Klebsiella aerogenes KCTC 2190

Foldseek 3Di:
DDDDWAQAPFEEEQEPCPFFLSVLLLVVNVVRHYHYAYEDCDDDPPDDPLRYDHADLLDLVRLVSSLVSCCVNVVAGAEYEYFADAPFAFDFDVSQDPVRLSVLQSGQPVSLVSNCVRHVVVLVVQEHEYEREAACLCVQPQTGGCPSNNVNSVVRLVVQLVLVPSVVSHYAGEYEYFYDEDTPVVLVQLCVQCVVVVHDSVVSVVVVVSLVDQQQHDGHYSNRSSVVSSCCRIPVNRVDHSYYHYHYNCSPPDD/DDDDWAQAPFEEEQEPCPWFLSVLLLVVNVVRHYRYAYEDCDDDDPDDPLRYDHADLLDLVRLVSSLVSCCVNVVAGAEYEYFADADFAFDFDVRQDPVRLSVLLSGQPVSLVSNCVSHVVVLVVQEHEYEREAACLCVQPQTGGCPSNNVNSVVRLVVQLCCVPSVVSHYAGEYEYEYDEDTPVVLVQLCVQQVVVVHDSLVSQVVCVSLVDQQQHHGHYSNRSSVVSSCCRTPVNRPDHSYYHYHYNCSPPDD/DDDDFAQAPFEEEQEPQDFFLSVLLQVRNVVRHYHAAYEEQDDDPPDDVLNYDHADLLDLVRLVRSLVSCCVSVVAHAEYEYFADADFAFDFDVRQDPVRLSSLLSGQPVSVVSNCVSHVVVLVVQEHEYEREAACLCVQPQTGGCPSNNVNSVVRLVVQLCCVPSVVSHYAGEYEYFYDEDTPVVLVQLQVQCVVVVHHSVVSVVVVVSLVDQQQRDGHGSNRSSVVSSCCRTPVNRVDHSYYHYHYNCSPPDD/DDDPFAQAPFEEEQEPQQFFLSVLLLVVNVVRHYHAAYEDCDDDPPDDPLRYDHFDLLDLVRLVSSLVSSCVRVVAGAEYEYFADADFAFDFPVRQDPVRLSSLQSGQPVSVVSNCVRHVVVLVVQHHEYEREAACLCVVPQTGGCPSNNVNSVVRLVVQLCCVPSVVSHYAGEYEYEYDEDTPVVLVQLVVQCVVVVHDSVVSVVVSVSLVDQQQRDGHYSNRSSVVSSCCRTPVNRVDHSYYHYHYNCSPPDD

Secondary structure (DSSP, 8-state):
-------TT-EEEES--SSHHHHHHHHHHHHTT-EEEEEESSPPTTS-TTTEEE--TTSHHHHHHHHHHIIIIISS-SEEE--------SS-GGG--HHHHHHHHIIIIIHHHHHHHHHS----S--EEEEEE--GGGTS--TTT-HHHHHHHHHHHHHHH--TTTGGGTEEEEEEEE--B--HHHHHHHHHHHHHTT--HHHHHHH--TTS--TTSSPBPHHHHHHHHHHHHSGGGTT--S-EEEESTT-S---/-------TT-EEEESS-SSHHHHHHHHHHHHTT-EEEEEESS--SSS-TTTEEE--TTSHHHHHHHHHHIIIIISS-SEEE--------SS-GGG--HHHHHHHHIIIIIHHHHHHHHHS----SS-EEEEEE--GGGTS--HHHHHHHHHHHHHHHHHHH--TTTGGGTEEEEEEEE--B--HHHHHHHHHHHHHHT--HHHHHHH--TTS--TTSSPBPHHHHHHHHHHHHSGGGTT--S-EEEESTT-S---/---SS--TT-EEEESS-SSHHHHHHHHHHHHTT-EEEEEESS--TTS-GGGEEE--TTSHHHHHHHHHHIIIIISS-SEEE--------SS-GGG--HHHHHHHHIIIIIHHHHHHHHHTT---SS-EEEEEE--GGGTS--HHHHHHHHHHHHHHHHHHH--TTTGGGTEEEEEEEE--B--HHHHHHHHHHHHHHT--HHHHHHH--TTS--TTSSPBPHHHHHHHHHHHHSGGGTT--S-EEEESTT-S---/---SS--TT-EEEESSTTSHHHHHHHHHHHHTT-EEEEEESS--TTS-GGGEEE--TTSHHHHHHHHHHHHHHHSS-SEEE--------SS-GGG--HHHHHHHHIIIIIHHHHHHHHHS----SS-EEEEEE--GGGTS--HHHHHHHHHHHHHHHHHHH--TTTGGGTEEEEEEEE--B--HHHHHHHHHHHHHHT--HHHHHHH--TTS--TTSSPBPHHHHHHHHHHHHSGGGTT--S-EEEESTT-S---

Solvent-accessible surface area: 37916 Å² total

CATH classification: 3.40.50.720

Sequence (1020 aa):
SIEFLNLRGKKRALITAGTKGAGAATVSSLFLEELGAQQVLTTARARPEGLPEELFVEADLTTKEEGCAIVAEATRQRLGGVDVIVHLGGSSSAAGGGFSALSDDDWYNELSSSLNLFAAVRRLLDRQLVPDVARGSGVVVHVTSIQRVLPLLPESTTAYAAAKAALSTYSKASKEVSPKGVRVVRVSPGWIETEASSVRLAERLAKQAGTDLEGGKKIIDGLGGIPLGRPAKPEEVANLIAFLASDRAASITGAEYTIDGGTVPTASIEFLNLRGKRALITAGTKGAGAATVSSLFLEELGAQQVLTTARARPEGLPEELFVEADLTTKEGCAIVAEATRQRLGGVDVIVHLGGSSSAAGGGFSALSDDDWYNNELSSSLNLFFAAVRLLDRQLVPDVARGSGVVVVHVTSIQRVLPLLPESTTAYAAAKAALSTYSKASSKEVSSPKGVRVVRVSPPGWIETEASVRLAERLAKQAGTDLEGGKKIIDGLGGIPLGRPAKPEEEVANLIAFLASDRAASSITGAEYTIDGGTVPTASIEFLNLRGKRALITAGTKGAGAATVSSLFLELGAQVLTTARARPEGLPEELFVEADLTTKEGCAIVAEATRRQRLGGVDVIVHLGGSSAAGGGFSALSDDDWYNELSSSLNLFAAVRLDRQLVPDVARGSGVVVHVTSIQRVLPLLPESTTAYAAAKAALSTYSKASKEVSSPKGVRVVRVSPGWIETEEASSVRLLAERLAKQAGTDLEGGKKIIDGLGGIPLGRPAKPEEVANLIAFLASDRAASSITGAEYTIDGGTVPTASIEFLNLRGKRALITAGTKGAGAATVSSLFLELGAQVLTTARARPEGLPEELFFVEADLLTTKEGCAIVAEEATRQRLGGVDVIVHLGGSSSAAGGGFSALSDDDWYNELSSLNLFFAAVRLDRQLVPDVARGSGVVVHVTSIQRVVLPLPESTTAYAAAKAALSTYSKASKEVSSPKGVRVVRVSPGWIETEASVRLAERLAKQAGTDLEGGKKIIDGLGGIPLGRPAKPEEVANLIAFLASDRAASITGAEYTIDGGTVPTA

InterPro domains:
  IPR002347 Short-chain dehydrogenase/reductase SDR [PF13561] (18-254)
  IPR002347 Short-chain dehydrogenase/reductase SDR [PR00080] (75-86)
  IPR002347 Short-chain dehydrogenase/reductase SDR [PR00080] (130-138)
  IPR002347 Short-chain dehydrogenase/reductase SDR [PR00080] (151-170)
  IPR002347 Short-chain dehydrogenase/reductase SDR [PR00081] (11-28)
  IPR002347 Short-chain dehydrogenase/reductase SDR [PR00081] (75-86)
  IPR002347 Short-chain dehydrogenase/reductase SDR [PR00081] (124-140)
  IPR002347 Short-chain dehydrogenase/reductase SDR [PR00081] (151-170)
  IPR002347 Short-chain dehydrogenase/reductase SDR [PR00081] (172-189)
  IPR002347 Short-chain dehydrogenase/reductase SDR [PR00081] (219-239)
  IPR020904 Short-chain dehydrogenase/reductase, conserved site [PS00061] (138-166)
  IPR036291 NAD(P)-binding domain superfamily [SSF51735] (8-255)
  IPR050259 Short-chain dehydrogenases/reductases [PTHR42879] (6-256)

Radius of gyration: 28.08 Å; Cα contacts (8 Å, |Δi|>4): 2475; chains: 4; bounding box: 68×71×74 Å

Organism: Rhizobium meliloti (strain 1021) (NCBI:txid266834)